Protein AF-A0AAE6W1U2-F1 (afdb_monomer)

Nearest PDB structures (foldseek):
  8pvs-assembly2_B  TM=9.966E-01  e=0.000E+00  Akkermansia muciniphila
  7jw4-assembly2_B  TM=9.375E-01  e=2.375E-42  Pseudoalteromonas distincta
  7jwf-assembly1_A  TM=9.179E-01  e=1.183E-42  Pseudoalteromonas distincta
  7jwf-assembly2_C-2  TM=9.302E-01  e=1.841E-41  Pseudoalteromonas distincta
  7jw4-assembly1_A-2  TM=9.257E-01  e=1.045E-41  Pseudoalteromonas distincta

InterPro domains:
  IPR008979 Galactose-binding-like domain superfamily [SSF49785] (343-472)
  IPR011050 Pectin lyase fold/virulence factor [SSF51126] (486-1042)
  IPR012334 Pectin lyase fold [G3DSA:2.160.20.10] (479-816)
  IPR012334 Pectin lyase fold [G3DSA:2.160.20.10] (866-1064)
  IPR013222 Glycosyl hydrolase family 98, putative carbohydrate-binding module [PF08305] (345-472)
  IPR013222 Glycosyl hydrolase family 98, putative carbohydrate-binding module [SM00776] (333-477)
  IPR038637 NPCBM domain superfamily [G3DSA:2.60.120.1060] (340-475)
  IPR056441 GLAA-B, beta-barrel domain II [PF23764] (806-873)
  IPR057275 GLAA-B, beta-barrel domain I [PF23763] (607-698)

Organism: NCBI:txid2927224

Mean predicted aligned error: 17.03 Å

Foldseek 3Di:
DDDDDDDDDDDDDDDDDDDDDDDDDDDDDDDDDDDDDDDDDDDDDDDDDDDDDDDDDDDDDDDDDDDDDDDDDDDDDDDDDDDDDDDDDDDDDDDDDDDDDDDDDDDDDDDDDDDDDDDDDDDDDDDDDDDDDDDDDDDDDDDDDDDDWDKDKDWDDDDDPDDDDAFIKIKIWTFDDDDDPDDDDDDPVVVCVVVVVVVVVVVVVCDDPHDDQDDWDWDWDDDPDGTTITMIMGTHHDDDDDDDDDDDDDDDDDDDDDDDDDDDDDDDDDDDDDDDDDDDDDDDDDDDDDDDDDDDDDDDDDDDDDDDDDDDDDDDDDDDDPDPPPVPPPPFQKDFQPADLVQQLQKDADDWGKDWQAARVRHFAAALRDTARTWIKGFPQMKTKGFADDDDPWHQFKKKWWKAQGLPFDDWFKWKKFKDLLLDTQDIQPIHIGNDGTGIDMGTAQQQLGGMMMIGTHGDDDRHSRIMIIHPIMTGIHDDRDDADADEQELVVLPFDAPDQDASQNSLSVSLSVQSSRQEYEYEYPAHEHEHEQVSFDWDAGAFFPAAHDRTARERAGLERHEHYEYHNVQHEYEYFDRHADAENYLYENYEYANYEYDYQAFQWWKWFWAFADQFKTKTFGPCVNWPWDQDPQFIWTDGDVDTDGFFWKWKADAPVLATQFAPQIGTDDWGWDDPPDRMIMTRDRCVVVVDGGGIMITTHDLHGHYERYEYYSYEQYEYHQYAQFETRAENYEYEPYEHYEYYEHFFDHDPPPPDSATYSEERYEAELYAEAYYHYAYEAGRYAYEPYAHFYFKWFFAFDPDQFKTKTWDPDNRRWSRPQDDAQFKKWKAAAQFRDIHDIFGFNDWGDGDRTIIMTGTPDTDDPVDGGRIIMGTPRRFYAYHAEQYEFASYPDEHYEYAACHHEEAYQYEDENHQFAPYEYEAHCPPNSGHHQHEAYAAENYEYYAYNSYDDPQRQANHGYYYPNNPLVPDPAASYEHHAHEQYEYEYEAGAHYEHERYEQAEREHYEYEYDPPDDHPPAQNAEYALYAQYEAYNYHYPVDDADDLVSYHYHNYDSVRHHYYD

Sequence (1064 aa):
MGEPVQVGKHHGDVHGIPSIIHQQGLSLLFNKPAAELGPVMVESAPVGLPGGAFFQIHGFVLGLGRQVHQGTDGTLDARQGQRSGQQGARDFPFSRFQHPHEVHCPEFSVVMVPAVPVRGRAVPRSWQLQPVREDVLPSASRRHTPLRSISREEVLKCRTAGDVPCRYVTVAVSGSAPLTPRAPLPSPRELYKRVMPEFARWISRAGAGSVSPSRTMAVRLPLGNHSAWTLSVSSVAPPRPQAQSVSSMPGRRRKAGRMERVSPNLRRKAISLFSPWAAFAGIGIFLIEENRGKGIIKDMFNRMFSWSFVAAACVAGSFPALSRGQEGAAQSGSAAVKVPAASLLMARQEVGETRLDRSFKNGELSIGGKKYAAGIGTHATSMIPLPVPEGSGSRVWKLEGACGIDDGTDGDGSVEFRVMSGSEVLWSSGVMKRGMPAKKFSVPVAENGIRHLYLMADRVENNSYDHADWVDLVWKTGGEPQGMKGAVVNAAKFGMVPGVRKDQGPALRSAISALRKQGGGVLNIPRGVYHFYPEGALNMSFNISNHDQPLVHPVCVTLTDLRNVRVEGNGSLFLFHGKVVPLLVMDSENVSINRLSVDYERSYCTEARVLNADDRSTEVEIDKKAYPYEIRNNRFVFLGEGWEEGMGSCMAFEKGTGHIIANTSDMGWNGRVEPLGGNRLRLDWNLKQKGIKPGDTLVLRNYNRPHPGCVVYRARKTVLNDVALHQSTGMALLVQRSEDFHMKGGGVMVRKGTGRVHTAGADATHFSNTRGEIVVEKALFEGMMDDAINVHSTCLGVTEVVDGHTLKCKYMHRQAVGFEVFLPGEKIRFINGPTLEPGSTATVKTAVKKSSTELVITLEEPLPPSVKAGDAVENADFYPSVVFRNNIVRNNRARGSLFTTPEKVLVEGNLFDHSSGAAILLAGDAQGWYESGACHEVVIRRNTFINNLTSRYQFTNAIISIYPEVKQLNKQKDYYHRNVLIENNVFKTFDVPLLFAISTDNLKFVNNKIIYNNDFRGWGQKPFQFRRCANILIKNNKVQPPRTWSIEDCKLENTPADQVRIEN

Secondary structure (DSSP, 8-state):
-----------------------------------------------------------------------------------------------------------------------------------------------------EEEEEEE----SSS--PPEEEEEEEE-----S--PPPPHHHHHHHHHHHHHHHHHHH-TT---TT-EEEEEEE-STT-EEEEEEEEEPPPPPPPP--------------------------------------------------------------------------PPP--S--TT-S---EEE----HHHHHS-EESSS--EESS-TTSS-EEETTEEESSEEEEESSEEEEEEPPP-SS--EEEEEEEEEE-TTSSS--EEEEEEE-SSSEEEEEEEEETTPPPEEEEEE-GGGT-SEEEEEEEESS--TT-EEEEEEEEEEE-S-------EEEEGGGGT--TT-SSB-HHHHHHHHHHHHHTTSEEEEPPSSEEEE-STTSEEE----TTS---S-EEEEEEEES-EEEEEEEEEEEEEE-SS-EEEEEES-EEEEEEEEEEEESS-SSEEEEEEEE-SS-EEEE--TTTS-EEEETTEEEEEETTEEEE--EEEEE-TTT-PBPTT---EE----EEE-STTEEEES---GGGT--TT-EEEEE----SB-SEEEES-EEEEEEEEEE--BBS-SEEEES-EEEEEEEEEE---TTS-----BSS-SEEEES-EEEEEEES-EEES-SS-S-EEEEEPEEEEEE-SSSEEEEE--STTS-SS-S--TTPEEEEE-TTT--EEEEEEEEEEEE-SSSEEEEEESSPPPTT--TT-EEEETT--EEEEEES-EEES-SS-SEEE--SS-EEEES-EEES-SS-SEEE---SSSS-EE-----EEEES-EEES---S--TT-SSSEEE----TTGGG-SS-SEEEEEEES-EEEESS--SEEEEEEEEEEEES-EEEE--SS------SEEEEEE-SEEEES-EEES-----GGGEEEES--GGGEEEE-

Radius of gyration: 38.8 Å; Cα contacts (8 Å, |Δi|>4): 2430; chains: 1; bounding box: 120×123×124 Å

pLDDT: mean 74.94, std 30.12, range [19.8, 99.0]

Solvent-accessible surface area (backbone atoms only — not comparable to full-atom values): 61402 Å² total; per-residue (Å²): 138,79,85,82,89,86,89,85,82,84,89,81,89,80,89,80,90,89,83,92,82,92,89,88,80,90,83,90,90,85,89,84,87,87,86,84,92,81,83,90,84,85,90,78,86,90,86,82,86,83,85,88,88,82,87,84,91,87,84,92,87,94,88,86,83,91,81,92,84,90,87,83,91,86,84,87,85,90,83,90,87,84,90,87,80,92,82,87,89,82,90,87,83,94,83,79,86,90,77,83,94,82,89,85,86,86,87,89,86,89,88,86,86,86,88,90,86,92,88,89,90,90,87,85,92,89,90,89,88,86,90,86,83,89,89,88,86,90,88,89,85,86,88,86,86,78,93,77,83,55,77,52,76,51,79,53,85,84,84,76,88,71,102,66,94,79,65,43,40,40,42,36,45,40,58,85,78,83,94,74,96,80,83,78,80,76,51,72,72,51,50,48,67,67,46,50,66,56,52,52,54,48,54,69,72,56,48,101,82,67,82,64,74,83,59,68,48,79,46,78,49,82,62,67,99,86,43,74,38,48,34,41,39,37,50,43,81,83,83,83,81,87,86,87,78,88,87,83,89,88,85,85,90,83,89,88,83,91,88,92,86,89,86,83,91,90,89,85,90,87,91,89,82,90,85,89,87,82,88,89,87,89,87,90,89,87,87,86,88,84,91,86,85,92,82,88,79,89,81,89,80,89,83,83,89,82,85,85,88,88,83,89,90,88,89,87,84,79,85,80,75,88,71,96,75,69,99,78,63,95,83,65,52,65,44,74,62,81,78,55,71,61,28,53,42,59,31,32,54,69,57,70,43,64,31,74,53,16,21,50,87,69,43,73,30,32,28,40,87,46,75,48,87,48,37,40,7,26,30,29,44,28,24,34,54,44,73,54,78,83,63,98,85,48,40,51,38,28,45,35,30,28,33,35,25,28,58,89,39,90,53,86,12,43,34,32,41,35,38,24,50,60,49,48,79,75,46,69,71,52,83,36,40,54,68,43,68,54,48,72,50,79,44,81,26,47,83,44,47,56,49,42,38,33,47,30,34,34,54,69,82,71,64,66,42,25,29,33,34,39,27,70,46,28,38,29,38,49,65,81,87,80,84,66,66,62,50,79,46,52,28,54,82,45,68,43,59,63,72,45,96,51,70,34,26,59,24,47,30,56,40,51,48,55,31,24,44,25,63,12,29,35,41,39,38,74,67,36,41,38,27,32,38,60,91,56,25,46,79,43,40,68,60,51,70,79,22,46,76,60,75,61,44,32,32,38,40,49,52,25,42,39,40,53,32,35,38,38,26,62,67,14,38,41,35,38,40,50,88,44,27,50,37,36,35,27,63,20,37,42,39,34,40,33,28,33,34,40,35,44,76,59,59,90,54,39,68,29,38,31,64,42,53,42,94,58,33,27,33,31,37,38,58,54,84,72,41,35,64,49,75,57,95,41,32,61,36,38,51,54,63,95,48,74,47,59,64,42,30,33,43,50,29,38,61,93,75,54,35,55,48,59,64,49,45,83,40,76,51,88,60,46,47,44,83,68,58,90,56,31,33,39,32,62,36,51,44,35,89,56,73,51,52,65,54,20,37,36,41,37,26,59,82,69,22,69,29,34,36,24,41,36,35,52,24,34,44,38,35,37,35,37,33,31,37,25,33,27,42,10,28,22,31,41,36,31,58,26,34,31,41,38,39,37,32,38,31,27,32,61,59,87,90,66,84,64,64,62,18,17,54,18,26,34,28,37,35,39,30,24,22,58,46,37,38,42,31,50,24,38,31,32,23,17,52,24,24,48,33,38,39,28,22,59,35,27,38,26,69,36,71,77,56,68,36,30,34,32,33,27,45,79,28,88,29,58,30,50,51,66,75,70,51,63,77,39,36,36,26,38,29,41,34,54,44,57,48,75,55,66,71,46,40,25,61,40,65,46,56,61,40,63,43,34,33,42,38,32,38,73,52,72,60,64,94,86,71,47,58,60,21,28,38,34,43,67,76,28,49,32,27,37,40,44,32,48,28,40,35,24,27,18,33,38,38,31,30,38,47,13,25,52,35,51,37,38,41,34,47,26,39,36,39,35,12,28,11,10,39,33,36,35,42,30,33,65,82,69,75,18,40,24,31,51,33,47,34,36,40,41,30,53,26,38,40,32,45,43,43,44,24,71,55,89,75,37,71,10,35,35,14,33,49,47,67,49,74,37,64,93,72,43,87,76,57,59,30,32,43,36,39,41,33,51,26,38,39,38,29,37,52,52,23,52,38,27,39,37,30,32,29,46,36,34,46,28,51,26,36,39,36,60,54,76,89,50,88,56,69,86,54,55,43,33,34,36,34,41,40,36,59,29,37,41,32,55,48,48,43,36,73,84,63,85,78,56,77,83,40,42,45,68,39,86,29,64,69,87,35,57,46,75,45,106

Structure (mmCIF, N/CA/C/O backbone):
data_AF-A0AAE6W1U2-F1
#
_entry.id   AF-A0AAE6W1U2-F1
#
loop_
_atom_site.group_PDB
_atom_site.id
_atom_site.type_symbol
_atom_site.label_atom_id
_atom_site.label_alt_id
_atom_site.label_comp_id
_atom_site.label_asym_id
_atom_site.label_entity_id
_atom_site.label_seq_id
_atom_site.pdbx_PDB_ins_code
_atom_site.Cartn_x
_atom_site.Cartn_y
_atom_site.Cartn_z
_atom_site.occupancy
_atom_site.B_iso_or_equiv
_atom_site.auth_seq_id
_atom_site.auth_comp_id
_atom_site.auth_asym_id
_atom_site.auth_atom_id
_atom_site.pdbx_PDB_model_num
ATOM 1 N N . MET A 1 1 ? -33.643 23.459 -45.177 1.00 31.02 1 MET A N 1
ATOM 2 C CA . MET A 1 1 ? -34.694 24.494 -45.261 1.00 31.02 1 MET A CA 1
ATOM 3 C C . MET A 1 1 ? -35.927 23.931 -44.565 1.00 31.02 1 MET A C 1
ATOM 5 O O . MET A 1 1 ? -36.284 22.810 -44.893 1.00 31.02 1 MET A O 1
ATOM 9 N N . GLY A 1 2 ? -36.515 24.594 -43.571 1.00 33.09 2 GLY A N 1
ATOM 10 C CA . GLY A 1 2 ? -36.098 25.875 -42.992 1.00 33.09 2 GLY A CA 1
ATOM 11 C C . GLY A 1 2 ? -36.668 26.133 -41.592 1.00 33.09 2 GLY A C 1
ATOM 12 O O . GLY A 1 2 ? -37.591 25.460 -41.147 1.00 33.09 2 GLY A O 1
ATOM 13 N N . GLU A 1 3 ? -36.067 27.120 -40.936 1.00 31.84 3 GLU A N 1
ATOM 14 C CA . GLU A 1 3 ? -36.641 27.952 -39.866 1.00 31.84 3 GLU A CA 1
ATOM 15 C C . GLU A 1 3 ? -37.819 28.820 -40.412 1.00 31.84 3 GLU A C 1
ATOM 17 O O . GLU A 1 3 ? -38.000 28.800 -41.636 1.00 31.84 3 GLU A O 1
ATOM 22 N N . PRO A 1 4 ? -38.609 29.588 -39.606 1.00 44.06 4 PRO A N 1
ATOM 23 C CA . PRO A 1 4 ? -38.243 30.156 -38.294 1.00 44.06 4 PRO A CA 1
ATOM 24 C C . PRO A 1 4 ? -39.293 30.211 -37.151 1.00 44.06 4 PRO A C 1
ATOM 26 O O . PRO A 1 4 ? -40.493 30.361 -37.344 1.00 44.06 4 PRO A O 1
ATOM 29 N N . VAL A 1 5 ? -38.752 30.186 -35.926 1.00 30.86 5 VAL A N 1
ATOM 30 C CA . VAL A 1 5 ? -38.933 31.157 -34.818 1.00 30.86 5 VAL A CA 1
ATOM 31 C C . VAL A 1 5 ? -40.220 32.010 -34.756 1.00 30.86 5 VAL A C 1
ATOM 33 O O . VAL A 1 5 ? -40.387 32.928 -35.554 1.00 30.86 5 VAL A O 1
ATOM 36 N N . GLN A 1 6 ? -40.959 31.911 -33.636 1.00 26.05 6 GLN A N 1
ATOM 37 C CA . GLN A 1 6 ? -41.213 33.083 -32.770 1.00 26.05 6 GLN A CA 1
ATOM 38 C C . GLN A 1 6 ? -41.562 32.720 -31.312 1.00 26.05 6 GLN A C 1
ATOM 40 O O . GLN A 1 6 ? -41.931 31.589 -31.009 1.00 26.05 6 GLN A O 1
ATOM 45 N N . VAL A 1 7 ? -41.382 33.685 -30.400 1.00 33.75 7 VAL A N 1
ATOM 46 C CA . VAL A 1 7 ? -41.505 33.527 -28.937 1.00 33.75 7 VAL A CA 1
ATOM 47 C C . VAL A 1 7 ? -42.746 34.264 -28.420 1.00 33.75 7 VAL A C 1
ATOM 49 O O . VAL A 1 7 ? -42.896 35.458 -28.670 1.00 33.75 7 VAL A O 1
ATOM 52 N N . GLY A 1 8 ? -43.595 33.571 -27.653 1.00 25.98 8 GLY A N 1
ATOM 53 C CA . GLY A 1 8 ? -44.742 34.133 -26.921 1.00 25.98 8 GLY A CA 1
ATOM 54 C C . GLY A 1 8 ? -44.514 34.150 -25.402 1.00 25.98 8 GLY A C 1
ATOM 55 O O . GLY A 1 8 ? -43.708 33.376 -24.888 1.00 25.98 8 GLY A O 1
ATOM 56 N N . LYS A 1 9 ? -45.197 35.044 -24.674 1.00 27.38 9 LYS A N 1
ATOM 57 C CA . LYS A 1 9 ? -44.938 35.348 -23.251 1.00 27.38 9 LYS A CA 1
ATOM 58 C C . LYS A 1 9 ? -46.096 34.981 -22.304 1.00 27.38 9 LYS A C 1
ATOM 60 O O . LYS A 1 9 ? -47.223 35.368 -22.568 1.00 27.38 9 LYS A O 1
ATOM 65 N N . HIS A 1 10 ? -45.713 34.444 -21.139 1.00 26.59 10 HIS A N 1
ATOM 66 C CA . HIS A 1 10 ? -46.281 34.653 -19.787 1.00 26.59 10 HIS A CA 1
ATOM 67 C C . HIS A 1 10 ? -47.717 34.221 -19.388 1.00 26.59 10 HIS A C 1
ATOM 69 O O . HIS A 1 10 ? -48.700 34.587 -20.013 1.00 26.59 10 HIS A O 1
ATOM 75 N N . HIS A 1 11 ? -47.756 33.648 -18.170 1.00 26.09 11 HIS A N 1
ATOM 76 C CA . HIS A 1 11 ? -48.814 33.640 -17.134 1.00 26.09 11 HIS A CA 1
ATOM 77 C C . HIS A 1 11 ? -50.166 32.935 -17.369 1.00 26.09 11 HIS A C 1
ATOM 79 O O . HIS A 1 11 ? -50.824 33.112 -18.386 1.00 26.09 11 HIS A O 1
ATOM 85 N N . GLY A 1 12 ? -50.620 32.223 -16.323 1.00 25.98 12 GLY A N 1
ATOM 86 C CA . GLY A 1 12 ? -51.988 31.709 -16.187 1.00 25.98 12 GLY A CA 1
ATOM 87 C C . GLY A 1 12 ? -52.104 30.439 -15.334 1.00 25.98 12 GLY A C 1
ATOM 88 O O . GLY A 1 12 ? -52.258 29.357 -15.889 1.00 25.98 12 GLY A O 1
ATOM 89 N N . ASP A 1 13 ? -52.061 30.556 -14.002 1.00 28.30 13 ASP A N 1
ATOM 90 C CA . ASP A 1 13 ? -52.598 29.514 -13.107 1.00 28.30 13 ASP A CA 1
ATOM 91 C C . ASP A 1 13 ? -54.138 29.533 -13.126 1.00 28.30 13 ASP A C 1
ATOM 93 O O . ASP A 1 13 ? -54.711 30.614 -13.257 1.00 28.30 13 ASP A O 1
ATOM 97 N N . VAL A 1 14 ? -54.792 28.374 -12.924 1.00 27.36 14 VAL A N 1
ATOM 98 C CA . VAL A 1 14 ? -55.992 28.178 -12.063 1.00 27.36 14 VAL A CA 1
ATOM 99 C C . VAL A 1 14 ? -56.512 26.720 -12.117 1.00 27.36 14 VAL A C 1
ATOM 101 O O . VAL A 1 14 ? -56.513 26.071 -13.157 1.00 27.36 14 VAL A O 1
ATOM 104 N N . HIS A 1 15 ? -56.955 26.234 -10.949 1.00 25.95 15 HIS A N 1
ATOM 105 C CA . HIS A 1 15 ? -57.722 25.010 -10.614 1.00 25.95 15 HIS A CA 1
ATOM 106 C C . HIS A 1 15 ? -58.681 24.447 -11.705 1.00 25.95 15 HIS A C 1
ATOM 108 O O . HIS A 1 15 ? -59.282 25.214 -12.441 1.00 25.95 15 HIS A O 1
ATOM 114 N N . GLY A 1 16 ? -59.023 23.153 -11.806 1.00 23.20 16 GLY A N 1
ATOM 115 C CA . GLY A 1 16 ? -58.869 22.001 -10.907 1.00 23.20 16 GLY A CA 1
ATOM 116 C C . GLY A 1 16 ? -60.111 21.064 -10.914 1.00 23.20 16 GLY A C 1
ATOM 117 O O . GLY A 1 16 ? -61.224 21.512 -11.166 1.00 23.20 16 GLY A O 1
ATOM 118 N N . ILE A 1 17 ? -59.907 19.797 -10.507 1.00 25.17 17 ILE A N 1
ATOM 119 C CA . ILE A 1 17 ? -60.900 18.809 -9.981 1.00 25.17 17 ILE A CA 1
ATOM 120 C C . ILE A 1 17 ? -61.985 18.216 -10.964 1.00 25.17 17 ILE A C 1
ATOM 122 O O . ILE A 1 17 ? -62.006 18.627 -12.121 1.00 25.17 17 ILE A O 1
ATOM 126 N N . PRO A 1 18 ? -62.719 17.097 -10.653 1.00 45.72 18 PRO A N 1
ATOM 127 C CA . PRO A 1 18 ? -62.600 15.889 -11.505 1.00 45.72 18 PRO A CA 1
ATOM 128 C C . PRO A 1 18 ? -63.895 15.057 -11.780 1.00 45.72 18 PRO A C 1
ATOM 130 O O . PRO A 1 18 ? -64.990 15.367 -11.325 1.00 45.72 18 PRO A O 1
ATOM 133 N N . SER A 1 19 ? -63.734 13.894 -12.427 1.00 23.53 19 SER A N 1
ATOM 134 C CA . SER A 1 19 ? -64.560 12.666 -12.283 1.00 23.53 19 SER A CA 1
ATOM 135 C C . SER A 1 19 ? -63.661 11.463 -12.652 1.00 23.53 19 SER A C 1
ATOM 137 O O . SER A 1 19 ? -62.925 11.556 -13.626 1.00 23.53 19 SER A O 1
ATOM 139 N N . ILE A 1 20 ? -63.445 10.384 -11.882 1.00 26.41 20 ILE A N 1
ATOM 140 C CA . ILE A 1 20 ? -64.241 9.530 -10.965 1.00 26.41 20 ILE A CA 1
ATOM 141 C C . ILE A 1 20 ? -65.190 8.556 -11.693 1.00 26.41 20 ILE A C 1
ATOM 143 O O . ILE A 1 20 ? -66.233 8.987 -12.166 1.00 26.41 20 ILE A O 1
ATOM 147 N N . ILE A 1 21 ? -64.829 7.255 -11.709 1.00 26.34 21 ILE A N 1
ATOM 148 C CA . ILE A 1 21 ? -65.626 6.027 -11.395 1.00 26.34 21 ILE A CA 1
ATOM 149 C C . ILE A 1 21 ? -64.846 4.784 -11.932 1.00 26.34 21 ILE A C 1
ATOM 151 O O . ILE A 1 21 ? -64.465 4.785 -13.094 1.00 26.34 21 ILE A O 1
ATOM 155 N N . HIS A 1 22 ? -64.333 3.831 -11.120 1.00 27.17 22 HIS A N 1
ATOM 156 C CA . HIS A 1 22 ? -64.987 2.722 -10.359 1.00 27.17 22 HIS A CA 1
ATOM 157 C C . HIS A 1 22 ? -65.409 1.519 -11.249 1.00 27.17 22 HIS A C 1
ATOM 159 O O . HIS A 1 22 ? -65.790 1.752 -12.385 1.00 27.17 22 HIS A O 1
ATOM 165 N N . GLN A 1 23 ? -65.408 0.222 -10.871 1.00 28.38 23 GLN A N 1
ATOM 166 C CA . GLN A 1 23 ? -64.964 -0.633 -9.723 1.00 28.38 23 GLN A CA 1
ATOM 167 C C . GLN A 1 23 ? -64.471 -1.997 -10.318 1.00 28.38 23 GLN A C 1
ATOM 169 O O . GLN A 1 23 ? -64.636 -2.182 -11.518 1.00 28.38 23 GLN A O 1
ATOM 174 N N . GLN A 1 24 ? -63.909 -3.035 -9.664 1.00 28.70 24 GLN A N 1
ATOM 175 C CA . GLN A 1 24 ? -63.421 -3.422 -8.308 1.00 28.70 24 GLN A CA 1
ATOM 176 C C . GLN A 1 24 ? -62.331 -4.530 -8.529 1.00 28.70 24 GLN A C 1
ATOM 178 O O . GLN A 1 24 ? -62.030 -4.822 -9.682 1.00 28.70 24 GLN A O 1
ATOM 183 N N . GLY A 1 25 ? -61.689 -5.234 -7.580 1.00 25.56 25 GLY A N 1
ATOM 184 C CA . GLY A 1 25 ? -61.606 -5.251 -6.104 1.00 25.56 25 GLY A CA 1
ATOM 185 C C . GLY A 1 25 ? -60.315 -6.024 -5.697 1.00 25.56 25 GLY A C 1
ATOM 186 O O . GLY A 1 25 ? -59.788 -6.773 -6.513 1.00 25.56 25 GLY A O 1
ATOM 187 N N . LEU A 1 26 ? -59.607 -5.718 -4.596 1.00 25.25 26 LEU A N 1
ATOM 188 C CA . LEU A 1 26 ? -59.896 -6.041 -3.176 1.00 25.25 26 LEU A CA 1
ATOM 189 C C . LEU A 1 26 ? -59.761 -7.553 -2.869 1.00 25.25 26 LEU A C 1
ATOM 191 O O . LEU A 1 26 ? -60.324 -8.360 -3.594 1.00 25.25 26 LEU A O 1
ATOM 195 N N . SER A 1 27 ? -59.041 -8.023 -1.836 1.00 24.50 27 SER A N 1
ATOM 196 C CA . SER A 1 27 ? -58.554 -7.434 -0.557 1.00 24.50 27 SER A CA 1
ATOM 197 C C . SER A 1 27 ? -57.016 -7.573 -0.356 1.00 24.50 27 SER A C 1
ATOM 199 O O . SER A 1 27 ? -56.431 -8.483 -0.930 1.00 24.50 27 SER A O 1
ATOM 201 N N . LEU A 1 28 ? -56.242 -6.715 0.345 1.00 26.09 28 LEU A N 1
ATOM 202 C CA . LEU A 1 28 ? -56.359 -6.029 1.666 1.00 26.09 28 LEU A CA 1
ATOM 203 C C . LEU A 1 28 ? -56.170 -6.966 2.889 1.00 26.09 28 LEU A C 1
ATOM 205 O O . LEU A 1 28 ? -56.623 -8.101 2.817 1.00 26.09 28 LEU A O 1
ATOM 209 N N . LEU A 1 29 ? -55.522 -6.620 4.025 1.00 26.08 29 LEU A N 1
ATOM 210 C CA . LEU A 1 29 ? -55.058 -5.365 4.695 1.00 26.08 29 LEU A CA 1
ATOM 211 C C . LEU A 1 29 ? -53.690 -5.604 5.427 1.00 26.08 29 LEU A C 1
ATOM 213 O O . LEU A 1 29 ? -53.376 -6.761 5.674 1.00 26.08 29 LEU A O 1
ATOM 217 N N . PHE A 1 30 ? -52.887 -4.645 5.943 1.00 26.16 30 PHE A N 1
ATOM 218 C CA . PHE A 1 30 ? -52.551 -3.231 5.623 1.00 26.16 30 PHE A CA 1
ATOM 219 C C . PHE A 1 30 ? -51.324 -2.763 6.476 1.00 26.16 30 PHE A C 1
ATOM 221 O O . PHE A 1 30 ? -50.929 -3.460 7.406 1.00 26.16 30 PHE A O 1
ATOM 228 N N . ASN A 1 31 ? -50.853 -1.524 6.232 1.00 23.42 31 ASN A N 1
ATOM 229 C CA . ASN A 1 31 ? -49.955 -0.645 7.029 1.00 23.42 31 ASN A CA 1
ATOM 230 C C . ASN A 1 31 ? -48.426 -0.808 6.861 1.00 23.42 31 ASN A C 1
ATOM 232 O O . ASN A 1 31 ? -47.927 -1.923 6.915 1.00 23.42 31 ASN A O 1
ATOM 236 N N . LYS A 1 32 ? -47.601 0.260 6.807 1.00 26.88 32 LYS A N 1
ATOM 237 C CA . LYS A 1 32 ? -47.717 1.707 6.424 1.00 26.88 32 LYS A CA 1
ATOM 238 C C . LYS A 1 32 ? -46.348 2.380 6.737 1.00 26.88 32 LYS A C 1
ATOM 240 O O . LYS A 1 32 ? -45.694 1.901 7.660 1.00 26.88 32 LYS A O 1
ATOM 245 N N . PRO A 1 33 ? -46.005 3.570 6.198 1.00 33.47 33 PRO A N 1
ATOM 246 C CA . PRO A 1 33 ? -46.162 4.106 4.841 1.00 33.47 33 PRO A CA 1
ATOM 247 C C . PRO A 1 33 ? -44.781 4.303 4.148 1.00 33.47 33 PRO A C 1
ATOM 249 O O . PRO A 1 33 ? -43.743 4.010 4.734 1.00 33.47 33 PRO A O 1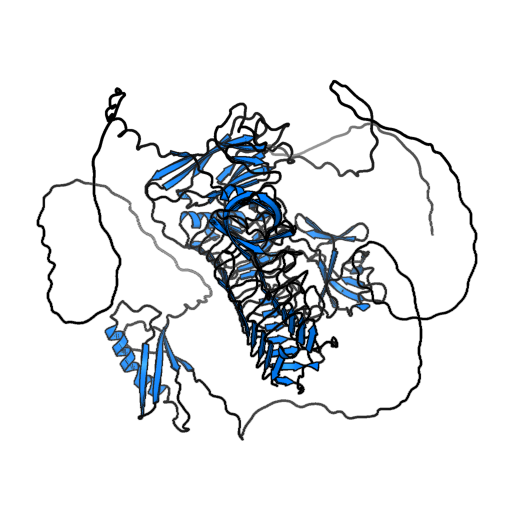
ATOM 252 N N . ALA A 1 34 ? -44.762 4.832 2.920 1.00 26.59 34 ALA A N 1
ATOM 253 C CA . ALA A 1 34 ? -43.542 5.251 2.212 1.00 26.59 34 ALA A CA 1
ATOM 254 C C . ALA A 1 34 ? -43.409 6.789 2.158 1.00 26.59 34 ALA A C 1
ATOM 256 O O . ALA A 1 34 ? -44.362 7.500 2.479 1.00 26.59 34 ALA A O 1
ATOM 257 N N . ALA A 1 35 ? -42.250 7.282 1.710 1.00 26.47 35 ALA A N 1
ATOM 258 C CA . ALA A 1 35 ? -42.040 8.668 1.284 1.00 26.47 35 ALA A CA 1
ATOM 259 C C . ALA A 1 35 ? -41.623 8.676 -0.200 1.00 26.47 35 ALA A C 1
ATOM 261 O O . ALA A 1 35 ? -40.862 7.804 -0.620 1.00 26.47 35 ALA A O 1
ATOM 262 N N . GLU A 1 36 ? -42.134 9.627 -0.984 1.00 27.83 36 GLU A N 1
ATOM 263 C CA . GLU A 1 36 ? -41.883 9.732 -2.430 1.00 27.83 36 GLU A CA 1
ATOM 264 C C . GLU A 1 36 ? -40.900 10.862 -2.788 1.00 27.83 36 GLU A C 1
ATOM 266 O O . GLU A 1 36 ? -40.438 11.618 -1.933 1.00 27.83 36 GLU A O 1
ATOM 271 N N . LEU A 1 37 ? -40.534 10.927 -4.070 1.00 27.73 37 LEU A N 1
ATOM 272 C CA . LEU A 1 37 ? -39.485 11.790 -4.618 1.00 27.73 37 LEU A CA 1
ATOM 273 C C . LEU A 1 37 ? -39.904 13.270 -4.713 1.00 27.73 37 LEU A C 1
ATOM 275 O O . LEU A 1 37 ? -41.026 13.588 -5.100 1.00 27.73 37 LEU A O 1
ATOM 279 N N . GLY A 1 38 ? -38.946 14.169 -4.461 1.00 22.75 38 GLY A N 1
ATOM 280 C CA . GLY A 1 38 ? -39.020 15.615 -4.715 1.00 22.75 38 GLY A CA 1
ATOM 281 C C . GLY A 1 38 ? -37.771 16.106 -5.474 1.00 22.75 38 GLY A C 1
ATOM 282 O O . GLY A 1 38 ? -36.753 15.411 -5.453 1.00 22.75 38 GLY A O 1
ATOM 283 N N . PRO A 1 39 ? -37.834 17.235 -6.208 1.00 29.62 39 PRO A N 1
ATOM 284 C CA . PRO A 1 39 ? -36.966 17.453 -7.370 1.00 29.62 39 PRO A CA 1
ATOM 285 C C . PRO A 1 39 ? -35.635 18.178 -7.109 1.00 29.62 39 PRO A C 1
ATOM 287 O O . PRO A 1 39 ? -35.444 18.883 -6.121 1.00 29.62 39 PRO A O 1
ATOM 290 N N . VAL A 1 40 ? -34.737 18.044 -8.090 1.00 26.81 40 VAL A N 1
ATOM 291 C CA . VAL A 1 40 ? -33.481 18.800 -8.230 1.00 26.81 40 VAL A CA 1
ATOM 292 C C . VAL A 1 40 ? -33.765 20.276 -8.532 1.00 26.81 40 VAL A C 1
ATOM 294 O O . VAL A 1 40 ? -34.613 20.579 -9.369 1.00 26.81 40 VAL A O 1
ATOM 297 N N . MET A 1 41 ? -32.993 21.183 -7.926 1.00 23.59 41 MET A N 1
ATOM 298 C CA . MET A 1 41 ? -32.949 22.612 -8.265 1.00 23.59 41 MET A CA 1
ATOM 299 C C . MET A 1 41 ? -31.511 23.082 -8.516 1.00 23.59 41 MET A C 1
ATOM 301 O O . MET A 1 41 ? -30.552 22.456 -8.068 1.00 23.59 41 MET A O 1
ATOM 305 N N . VAL A 1 42 ? -31.378 24.173 -9.272 1.00 23.95 42 VAL A N 1
ATOM 306 C CA . VAL A 1 42 ? -30.102 24.750 -9.725 1.00 23.95 42 VAL A CA 1
ATOM 307 C C . VAL A 1 42 ? -29.756 25.979 -8.881 1.00 23.95 42 VAL A C 1
ATOM 309 O O . VAL A 1 42 ? -30.610 26.838 -8.678 1.00 23.95 42 VAL A O 1
ATOM 312 N N . GLU A 1 43 ? -28.509 26.088 -8.421 1.00 26.75 43 GLU A N 1
ATOM 313 C CA . GLU A 1 43 ? -28.019 27.270 -7.699 1.00 26.75 43 GLU A CA 1
ATOM 314 C C . GLU A 1 43 ? -27.540 28.376 -8.653 1.00 26.75 43 GLU A C 1
ATOM 316 O O . GLU A 1 43 ? -26.780 28.118 -9.590 1.00 26.75 43 GLU A O 1
ATOM 321 N N . SER A 1 44 ? -27.919 29.630 -8.380 1.00 24.45 44 SER A N 1
ATOM 322 C CA . SER A 1 44 ? -27.379 30.799 -9.085 1.00 24.45 44 SER A CA 1
ATOM 323 C C . SER A 1 44 ? -27.418 32.094 -8.253 1.00 24.45 44 SER A C 1
ATOM 325 O O . SER A 1 44 ? -28.452 32.751 -8.195 1.00 24.45 44 SER A O 1
ATOM 327 N N . ALA A 1 45 ? -26.246 32.485 -7.735 1.00 25.84 45 ALA A N 1
ATOM 328 C CA . ALA A 1 45 ? -25.846 33.828 -7.270 1.00 25.84 45 ALA A CA 1
ATOM 329 C C . ALA A 1 45 ? -26.603 34.499 -6.078 1.00 25.84 45 ALA A C 1
ATOM 331 O O . ALA A 1 45 ? -27.793 34.274 -5.878 1.00 25.84 45 ALA A O 1
ATOM 332 N N . PRO A 1 46 ? -25.923 35.351 -5.272 1.00 37.94 46 PRO A N 1
ATOM 333 C CA . PRO A 1 46 ? -26.496 35.957 -4.063 1.00 37.94 46 PRO A CA 1
ATOM 334 C C . PRO A 1 46 ? -26.968 37.419 -4.221 1.00 37.94 46 PRO A C 1
ATOM 336 O O . PRO A 1 46 ? -26.389 38.202 -4.972 1.00 37.94 46 PRO A O 1
ATOM 339 N N . VAL A 1 47 ? -27.943 37.809 -3.392 1.00 24.45 47 VAL A N 1
ATOM 340 C CA . VAL A 1 47 ? -28.326 39.195 -3.032 1.00 24.45 47 VAL A CA 1
ATOM 341 C C . VAL A 1 47 ? -28.662 39.197 -1.523 1.00 24.45 47 VAL A C 1
ATOM 343 O O . VAL A 1 47 ? -29.051 38.152 -1.005 1.00 24.45 47 VAL A O 1
ATOM 346 N N . GLY A 1 48 ? -28.486 40.305 -0.784 1.00 24.05 48 GLY A N 1
ATOM 347 C CA . GLY A 1 48 ? -28.632 40.315 0.689 1.00 24.05 48 GLY A CA 1
ATOM 348 C C . GLY A 1 48 ? -29.008 41.666 1.323 1.00 24.05 48 GLY A C 1
ATOM 349 O O . GLY A 1 48 ? -29.545 42.526 0.630 1.00 24.05 48 GLY A O 1
ATOM 350 N N . LEU A 1 49 ? -28.656 41.842 2.616 1.00 24.78 49 LEU A N 1
ATOM 351 C CA . LEU A 1 49 ? -29.050 42.928 3.558 1.00 24.78 49 LEU A CA 1
ATOM 352 C C . LEU A 1 49 ? -30.506 42.814 4.093 1.00 24.78 49 LEU A C 1
ATOM 354 O O . LEU A 1 49 ? -31.289 42.097 3.470 1.00 24.78 49 LEU A O 1
ATOM 358 N N . PRO A 1 50 ? -30.910 43.494 5.206 1.00 38.81 50 PRO A N 1
ATOM 359 C CA . PRO A 1 50 ? -30.172 44.454 6.063 1.00 38.81 50 PRO A CA 1
ATOM 360 C C . PRO A 1 50 ? -30.243 44.235 7.611 1.00 38.81 50 PRO A C 1
ATOM 362 O O . PRO A 1 50 ? -31.116 43.537 8.111 1.00 38.81 50 PRO A O 1
ATOM 365 N N . GLY A 1 51 ? -29.400 44.969 8.368 1.00 23.70 51 GLY A N 1
ATOM 366 C CA . GLY A 1 51 ? -29.547 45.273 9.820 1.00 23.70 51 GLY A CA 1
ATOM 367 C C . GLY A 1 51 ? -29.094 44.182 10.821 1.00 23.70 51 GLY A C 1
ATOM 368 O O . GLY A 1 51 ? -29.237 43.002 10.542 1.00 23.70 51 GLY A O 1
ATOM 369 N N . GLY A 1 52 ? -28.518 44.458 12.005 1.00 22.31 52 GLY A N 1
ATOM 370 C CA . GLY A 1 52 ? -28.129 45.720 12.673 1.00 22.31 52 GLY A CA 1
ATOM 371 C C . GLY A 1 52 ? -29.050 46.108 13.850 1.00 22.31 52 GLY A C 1
ATOM 372 O O . GLY A 1 52 ? -30.244 46.255 13.625 1.00 22.31 52 GLY A O 1
ATOM 373 N N . ALA A 1 53 ? -28.598 46.334 15.098 1.00 24.64 53 ALA A N 1
ATOM 374 C CA . ALA A 1 53 ? -27.272 46.140 15.733 1.00 24.64 53 ALA A CA 1
ATOM 375 C C . ALA A 1 53 ? -27.445 45.511 17.162 1.00 24.64 53 ALA A C 1
ATOM 377 O O . ALA A 1 53 ? -28.281 44.624 17.261 1.00 24.64 53 ALA A O 1
ATOM 378 N N . PHE A 1 54 ? -26.758 45.776 18.294 1.00 23.20 54 PHE A N 1
ATOM 379 C CA . PHE A 1 54 ? -25.946 46.891 18.836 1.00 23.20 54 PHE A CA 1
ATOM 380 C C . PHE A 1 54 ? -24.847 46.397 19.833 1.00 23.20 54 PHE A C 1
ATOM 382 O O . PHE A 1 54 ? -24.907 45.277 20.323 1.00 23.20 54 PHE A O 1
ATOM 389 N N . PHE A 1 55 ? -23.866 47.280 20.096 1.00 22.75 55 PHE A N 1
ATOM 390 C CA . PHE A 1 55 ? -23.080 47.625 21.318 1.00 22.75 55 PHE A CA 1
ATOM 391 C C . PHE A 1 55 ? -23.266 46.832 22.657 1.00 22.75 55 PHE A C 1
ATOM 393 O O . PHE A 1 55 ? -24.320 46.269 22.906 1.00 22.75 55 PHE A O 1
ATOM 400 N N . GLN A 1 56 ? -22.308 46.814 23.616 1.00 23.41 56 GLN A N 1
ATOM 401 C CA . GLN A 1 56 ? -21.592 47.996 24.156 1.00 23.41 56 GLN A CA 1
ATOM 402 C C . GLN A 1 56 ? -20.322 47.729 25.040 1.00 23.41 56 GLN A C 1
ATOM 404 O O . GLN A 1 56 ? -20.424 46.999 26.015 1.00 23.41 56 GLN A O 1
ATOM 409 N N . ILE A 1 57 ? -19.212 48.473 24.783 1.00 24.16 57 ILE A N 1
ATOM 410 C CA . ILE A 1 57 ? -18.104 48.916 25.712 1.00 24.16 57 ILE A CA 1
ATOM 411 C C . ILE A 1 57 ? -17.138 47.836 26.297 1.00 24.16 57 ILE A C 1
ATOM 413 O O . ILE A 1 57 ? -17.584 46.763 26.668 1.00 24.16 57 ILE A O 1
ATOM 417 N N . HIS A 1 58 ? -15.796 47.999 26.427 1.00 24.98 58 HIS A N 1
ATOM 418 C CA . HIS A 1 58 ? -14.790 49.104 26.287 1.00 24.98 58 HIS A CA 1
ATOM 419 C C . HIS A 1 58 ? -13.415 48.528 25.778 1.00 24.98 58 HIS A C 1
ATOM 421 O O . HIS A 1 58 ? -13.369 47.339 25.489 1.00 24.98 58 HIS A O 1
ATOM 427 N N . GLY A 1 59 ? -12.248 49.203 25.652 1.00 23.84 59 GLY A N 1
ATOM 428 C CA . GLY A 1 59 ? -11.838 50.626 25.745 1.00 23.84 59 GLY A CA 1
ATOM 429 C C . GLY A 1 59 ? -10.368 50.865 26.212 1.00 23.84 59 GLY A C 1
ATOM 430 O O . GLY A 1 59 ? -9.980 50.303 27.226 1.00 23.84 59 GLY A O 1
ATOM 431 N N . PHE A 1 60 ? -9.623 51.773 25.538 1.00 25.27 60 PHE A N 1
ATOM 432 C CA . PHE A 1 60 ? -8.304 52.392 25.901 1.00 25.27 60 PHE A CA 1
ATOM 433 C C . PHE A 1 60 ? -7.035 51.488 25.982 1.00 25.27 60 PHE A C 1
ATOM 435 O O . PHE A 1 60 ? -7.149 50.308 26.274 1.00 25.27 60 PHE A O 1
ATOM 442 N N . VAL A 1 61 ? -5.778 51.914 25.704 1.00 23.59 61 VAL A N 1
ATOM 443 C CA . VAL A 1 61 ? -5.080 53.203 25.368 1.00 23.59 61 VAL A CA 1
ATOM 444 C C . VAL A 1 61 ? -4.142 52.928 24.145 1.00 23.59 61 VAL A C 1
ATOM 446 O O . VAL A 1 61 ? -3.529 51.868 24.137 1.00 23.59 61 VAL A O 1
ATOM 449 N N . LEU A 1 62 ? -4.067 53.645 23.002 1.00 28.52 62 LEU A N 1
ATOM 450 C CA . LEU A 1 62 ? -3.729 55.044 22.600 1.00 28.52 62 LEU A CA 1
ATOM 451 C C . LEU A 1 62 ? -2.212 55.332 22.343 1.00 28.52 62 LEU A C 1
ATOM 453 O O . LEU A 1 62 ? -1.399 55.265 23.258 1.00 28.52 62 LEU A O 1
ATOM 457 N N . GLY A 1 63 ? -1.854 55.726 21.104 1.00 22.06 63 GLY A N 1
ATOM 458 C CA . GLY A 1 63 ? -0.536 56.241 20.659 1.00 22.06 63 GLY A CA 1
ATOM 459 C C . GLY A 1 63 ? -0.599 56.872 19.242 1.00 22.06 63 GLY A C 1
ATOM 460 O O . GLY A 1 63 ? -1.484 56.516 18.469 1.00 22.06 63 GLY A O 1
ATOM 461 N N . LEU A 1 64 ? 0.277 57.835 18.903 1.00 29.25 64 LEU A N 1
ATOM 462 C CA . LEU A 1 64 ? 0.204 58.732 17.712 1.00 29.25 64 LEU A CA 1
ATOM 463 C C . LEU A 1 64 ? 1.457 58.611 16.799 1.00 29.25 64 LEU A C 1
ATOM 465 O O . LEU A 1 64 ? 2.493 58.183 17.293 1.00 29.25 64 LEU A O 1
ATOM 469 N N . GLY A 1 65 ? 1.491 59.021 15.513 1.00 23.16 65 GLY A N 1
ATOM 470 C CA . GLY A 1 65 ? 0.444 59.517 14.586 1.00 23.16 65 GLY A CA 1
ATOM 471 C C . GLY A 1 65 ? 0.990 60.386 13.408 1.00 23.16 65 GLY A C 1
ATOM 472 O O . GLY A 1 65 ? 2.106 60.881 13.506 1.00 23.16 65 GLY A O 1
ATOM 473 N N . ARG A 1 66 ? 0.159 60.652 12.365 1.00 29.88 66 ARG A N 1
ATOM 474 C CA . ARG A 1 66 ? 0.347 61.597 11.201 1.00 29.88 66 ARG A CA 1
ATOM 475 C C . ARG A 1 66 ? 1.493 61.268 10.189 1.00 29.88 66 ARG A C 1
ATOM 477 O O . ARG A 1 66 ? 2.393 60.528 10.546 1.00 29.88 66 ARG A O 1
ATOM 484 N N . GLN A 1 67 ? 1.542 61.710 8.910 1.00 26.42 67 GLN A N 1
ATOM 485 C CA . GLN A 1 67 ? 0.791 62.662 8.031 1.00 26.42 67 GLN A CA 1
ATOM 486 C C . GLN A 1 67 ? 0.466 62.015 6.630 1.00 26.42 67 GLN A C 1
ATOM 488 O O . GLN A 1 67 ? 1.216 61.138 6.228 1.00 26.42 67 GLN A O 1
ATOM 493 N N . VAL A 1 68 ? -0.701 62.235 5.967 1.00 26.30 68 VAL A N 1
ATOM 494 C CA . VAL A 1 68 ? -1.030 63.169 4.817 1.00 26.30 68 VAL A CA 1
ATOM 495 C C . VAL A 1 68 ? -0.305 62.826 3.467 1.00 26.30 68 VAL A C 1
ATOM 497 O O . VAL A 1 68 ? 0.871 62.507 3.530 1.00 26.30 68 VAL A O 1
ATOM 500 N N . HIS A 1 69 ? -0.866 62.811 2.227 1.00 23.98 69 HIS A N 1
ATOM 501 C CA . HIS A 1 69 ? -1.886 63.638 1.503 1.00 23.98 69 HIS A CA 1
ATOM 502 C C . HIS A 1 69 ? -2.828 62.844 0.527 1.00 23.98 69 HIS A C 1
ATOM 504 O O . HIS A 1 69 ? -2.750 61.624 0.440 1.00 23.98 69 HIS A O 1
ATOM 510 N N . GLN A 1 70 ? -3.720 63.562 -0.192 1.00 25.88 70 GLN A N 1
ATOM 511 C CA . GLN A 1 70 ? -4.653 63.112 -1.272 1.00 25.88 70 GLN A CA 1
ATOM 512 C C . GLN A 1 70 ? -3.913 62.603 -2.544 1.00 25.88 70 GLN A C 1
ATOM 514 O O . GLN A 1 70 ? -2.708 62.813 -2.636 1.00 25.88 70 GLN A O 1
ATOM 519 N N . GLY A 1 71 ? -4.502 61.989 -3.589 1.00 24.09 71 GLY A N 1
ATOM 520 C CA . GLY A 1 71 ? -5.891 61.675 -4.023 1.00 24.09 71 GLY A CA 1
ATOM 521 C C . GLY A 1 71 ? -5.825 60.707 -5.245 1.00 24.09 71 GLY A C 1
ATOM 522 O O . GLY A 1 71 ? -4.847 59.972 -5.325 1.00 24.09 71 GLY A O 1
ATOM 523 N N . THR A 1 72 ? -6.711 60.625 -6.257 1.00 26.02 72 THR A N 1
ATOM 524 C CA . THR A 1 72 ? -8.048 61.206 -6.579 1.00 26.02 72 THR A CA 1
ATOM 525 C C . THR A 1 72 ? -8.661 60.432 -7.789 1.00 26.02 72 THR A C 1
ATOM 527 O O . THR A 1 72 ? -7.972 59.588 -8.360 1.00 26.02 72 THR A O 1
ATOM 530 N N . ASP A 1 73 ? -9.914 60.691 -8.200 1.00 26.73 73 ASP A N 1
ATOM 531 C CA . ASP A 1 73 ? -10.633 59.966 -9.282 1.00 26.73 73 ASP A CA 1
ATOM 532 C C . ASP A 1 73 ? -10.144 60.213 -10.735 1.00 26.73 73 ASP A C 1
ATOM 534 O O . ASP A 1 73 ? -9.550 61.246 -11.043 1.00 26.73 73 ASP A O 1
ATOM 538 N N . GLY A 1 74 ? -10.489 59.302 -11.664 1.00 25.34 74 GLY A N 1
ATOM 539 C CA . GLY A 1 74 ? -10.312 59.471 -13.120 1.00 25.34 74 GLY A CA 1
ATOM 540 C C . GLY A 1 74 ? -10.901 58.315 -13.955 1.00 25.34 74 GLY A C 1
ATOM 541 O O . GLY A 1 74 ? -10.774 57.154 -13.578 1.00 25.34 74 GLY A O 1
ATOM 542 N N . THR A 1 75 ? -11.563 58.613 -15.082 1.00 24.64 75 THR A N 1
ATOM 543 C CA . THR A 1 75 ? -12.302 57.638 -15.927 1.00 24.64 75 THR A CA 1
ATOM 544 C C . THR A 1 75 ? -11.922 57.720 -17.422 1.00 24.64 75 THR A C 1
ATOM 546 O O . THR A 1 75 ? -11.182 58.616 -17.815 1.00 24.64 75 THR A O 1
ATOM 549 N N . LEU A 1 76 ? -12.504 56.814 -18.232 1.00 25.28 76 LEU A N 1
ATOM 550 C CA . LEU A 1 76 ? -12.697 56.848 -19.704 1.00 25.28 76 LEU A CA 1
ATOM 551 C C . LEU A 1 76 ? -11.600 56.333 -20.677 1.00 25.28 76 LEU A C 1
ATOM 553 O O . LEU A 1 76 ? -10.544 56.919 -20.872 1.00 25.28 76 LEU A O 1
ATOM 557 N N . ASP A 1 77 ? -11.988 55.250 -21.365 1.00 25.23 77 ASP A N 1
ATOM 558 C CA . ASP A 1 77 ? -11.963 54.979 -22.821 1.00 25.23 77 ASP A CA 1
ATOM 559 C C . ASP A 1 77 ? -10.737 55.209 -23.749 1.00 25.23 77 ASP A C 1
ATOM 561 O O . ASP A 1 77 ? -10.393 56.310 -24.163 1.00 25.23 77 ASP A O 1
ATOM 565 N N . ALA A 1 78 ? -10.254 54.073 -24.274 1.00 26.70 78 ALA A N 1
ATOM 566 C CA . ALA A 1 78 ? -10.198 53.692 -25.701 1.00 26.70 78 ALA A CA 1
ATOM 567 C C . ALA A 1 78 ? -9.698 54.656 -26.818 1.00 26.70 78 ALA A C 1
ATOM 569 O O . ALA A 1 78 ? -10.421 55.551 -27.257 1.00 26.70 78 ALA A O 1
ATOM 570 N N . ARG A 1 79 ? -8.579 54.265 -27.475 1.00 24.73 79 ARG A N 1
ATOM 571 C CA . ARG A 1 79 ? -8.358 54.113 -28.955 1.00 24.73 79 ARG A CA 1
ATOM 572 C C . ARG A 1 79 ? -6.920 53.607 -29.231 1.00 24.73 79 ARG A C 1
ATOM 574 O O . ARG A 1 79 ? -6.000 53.999 -28.534 1.00 24.73 79 ARG A O 1
ATOM 581 N N . GLN A 1 80 ? -6.712 52.532 -30.005 1.00 25.70 80 GLN A N 1
ATOM 582 C CA . GLN A 1 80 ? -6.508 52.429 -31.474 1.00 25.70 80 GLN A CA 1
ATOM 583 C C . GLN A 1 80 ? -5.205 53.032 -32.063 1.00 25.70 80 GLN A C 1
ATOM 585 O O . GLN A 1 80 ? -4.899 54.195 -31.844 1.00 25.70 80 GLN A O 1
ATOM 590 N N . GLY A 1 81 ? -4.523 52.235 -32.912 1.00 24.73 81 GLY A N 1
ATOM 591 C CA . GLY A 1 81 ? -3.287 52.551 -33.667 1.00 24.73 81 GLY A CA 1
ATOM 592 C C . GLY A 1 81 ? -2.196 51.493 -33.407 1.00 24.73 81 GLY A C 1
ATOM 593 O O . GLY A 1 81 ? -1.634 51.497 -32.323 1.00 24.73 81 GLY A O 1
ATOM 594 N N . GLN A 1 82 ? -1.918 50.444 -34.202 1.00 25.22 82 GLN A N 1
ATOM 595 C CA . GLN A 1 82 ? -1.911 50.137 -35.654 1.00 25.22 82 GLN A CA 1
ATOM 596 C C . GLN A 1 82 ? -0.541 50.379 -36.345 1.00 25.22 82 GLN A C 1
ATOM 598 O O . GLN A 1 82 ? -0.068 51.508 -36.364 1.00 25.22 82 GLN A O 1
ATOM 603 N N . ARG A 1 83 ? -0.019 49.332 -37.037 1.00 27.22 83 ARG A N 1
ATOM 604 C CA . ARG A 1 83 ? 1.209 49.267 -37.900 1.00 27.22 83 ARG A CA 1
ATOM 605 C C . ARG A 1 83 ? 2.550 49.248 -37.121 1.00 27.22 83 ARG A C 1
ATOM 607 O O . ARG A 1 83 ? 2.597 49.800 -36.035 1.00 27.22 83 ARG A O 1
ATOM 614 N N . SER A 1 84 ? 3.684 48.675 -37.572 1.00 25.33 84 SER A N 1
ATOM 615 C CA . SER A 1 84 ? 4.079 47.642 -38.585 1.00 25.33 84 SER A CA 1
ATOM 616 C C . SER A 1 84 ? 5.616 47.409 -38.470 1.00 25.33 84 SER A C 1
ATOM 618 O O . SER A 1 84 ? 6.276 48.302 -37.958 1.00 25.33 84 SER A O 1
ATOM 620 N N . GLY A 1 85 ? 6.302 46.350 -38.941 1.00 24.78 85 GLY A N 1
ATOM 621 C CA . GLY A 1 85 ? 5.974 45.104 -39.671 1.00 24.78 85 GLY A CA 1
ATOM 622 C C . GLY A 1 85 ? 7.244 44.513 -40.361 1.00 24.78 85 GLY A C 1
ATOM 623 O O . GLY A 1 85 ? 8.230 45.232 -40.455 1.00 24.78 85 GLY A O 1
ATOM 624 N N . GLN A 1 86 ? 7.202 43.267 -40.893 1.00 26.66 86 GLN A N 1
ATOM 625 C CA . GLN A 1 86 ? 8.315 42.525 -41.582 1.00 26.66 86 GLN A CA 1
ATOM 626 C C . GLN A 1 86 ? 9.506 42.084 -40.669 1.00 26.66 86 GLN A C 1
ATOM 628 O O . GLN A 1 86 ? 9.715 42.702 -39.636 1.00 26.66 86 GLN A O 1
ATOM 633 N N . GLN A 1 87 ? 10.324 41.032 -40.919 1.00 26.09 87 GLN A N 1
ATOM 634 C CA . GLN A 1 87 ? 10.313 39.859 -41.840 1.00 26.09 87 GLN A CA 1
ATOM 635 C C . GLN A 1 87 ? 11.277 38.730 -41.329 1.00 26.09 87 GLN A C 1
ATOM 637 O O . GLN A 1 87 ? 12.295 39.053 -40.731 1.00 26.09 87 GLN A O 1
ATOM 642 N N . GLY A 1 88 ? 11.022 37.440 -41.650 1.00 24.50 88 GLY A N 1
ATOM 643 C CA . GLY A 1 88 ? 11.940 36.269 -41.463 1.00 24.50 88 GLY A CA 1
ATOM 644 C C . GLY A 1 88 ? 11.986 35.654 -40.037 1.00 24.50 88 GLY A C 1
ATOM 645 O O . GLY A 1 88 ? 12.135 36.401 -39.084 1.00 24.50 88 GLY A O 1
ATOM 646 N N . ALA A 1 89 ? 11.757 34.360 -39.725 1.00 25.78 89 ALA A N 1
ATOM 647 C CA . ALA A 1 89 ? 12.077 33.028 -40.308 1.00 25.78 89 ALA A CA 1
ATOM 648 C C . ALA A 1 89 ? 13.516 32.533 -39.971 1.00 25.78 89 ALA A C 1
ATOM 650 O O . ALA A 1 89 ? 14.461 33.244 -40.285 1.00 25.78 89 ALA A O 1
ATOM 651 N N . ARG A 1 90 ? 13.785 31.347 -39.372 1.00 26.28 90 ARG A N 1
ATOM 652 C CA . ARG A 1 90 ? 13.005 30.095 -39.124 1.00 26.28 90 ARG A CA 1
ATOM 653 C C . ARG A 1 90 ? 13.322 29.417 -37.753 1.00 26.28 90 ARG A C 1
ATOM 655 O O . ARG A 1 90 ? 14.120 29.928 -36.979 1.00 26.28 90 ARG A O 1
ATOM 662 N N . ASP A 1 91 ? 12.687 28.262 -37.512 1.00 25.12 91 ASP A N 1
ATOM 663 C CA . ASP A 1 91 ? 12.847 27.232 -36.450 1.00 25.12 91 ASP A CA 1
ATOM 664 C C . ASP A 1 91 ? 14.315 26.774 -36.218 1.00 25.12 91 ASP A C 1
ATOM 666 O O . ASP A 1 91 ? 15.153 26.979 -37.094 1.00 25.12 91 ASP A O 1
ATOM 670 N N . PHE A 1 92 ? 14.762 26.121 -35.128 1.00 24.91 92 PHE A N 1
ATOM 671 C CA . PHE A 1 92 ? 14.211 25.218 -34.076 1.00 24.91 92 PHE A CA 1
ATOM 672 C C . PHE A 1 92 ? 15.041 25.406 -32.757 1.00 24.91 92 PHE A C 1
ATOM 674 O O . PHE A 1 92 ? 15.998 26.180 -32.802 1.00 24.91 92 PHE A O 1
ATOM 681 N N . PRO A 1 93 ? 14.850 24.669 -31.624 1.00 26.72 93 PRO A N 1
ATOM 682 C CA . PRO A 1 93 ? 13.770 23.758 -31.201 1.00 26.72 93 PRO A CA 1
ATOM 683 C C . PRO A 1 93 ? 13.107 24.153 -29.853 1.00 26.72 93 PRO A C 1
ATOM 685 O O . PRO A 1 93 ? 13.652 24.927 -29.071 1.00 26.72 93 PRO A O 1
ATOM 688 N N . PHE A 1 94 ? 11.975 23.526 -29.499 1.00 22.38 94 PHE A N 1
ATOM 689 C CA . PHE A 1 94 ? 11.383 23.660 -28.157 1.00 22.38 94 PHE A CA 1
ATOM 690 C C . PHE A 1 94 ? 11.807 22.541 -27.195 1.00 22.38 94 PHE A C 1
ATOM 692 O O . PHE A 1 94 ? 11.391 21.391 -27.329 1.00 22.38 94 PHE A O 1
ATOM 699 N N . SER A 1 95 ? 12.537 22.915 -26.143 1.00 23.00 95 SER A N 1
ATOM 700 C CA . SER A 1 95 ? 12.644 22.152 -24.897 1.00 23.00 95 SER A CA 1
ATOM 701 C C . SER A 1 95 ? 12.171 23.020 -23.731 1.00 23.00 95 SER A C 1
ATOM 703 O O . SER A 1 95 ? 12.809 24.024 -23.418 1.00 23.00 95 SER A O 1
ATOM 705 N N . ARG A 1 96 ? 11.076 22.640 -23.062 1.00 24.48 96 ARG A N 1
ATOM 706 C CA . ARG A 1 96 ? 10.668 23.245 -21.785 1.00 24.48 96 ARG A CA 1
ATOM 707 C C . ARG A 1 96 ? 10.259 22.178 -20.779 1.00 24.48 96 ARG A C 1
ATOM 709 O O . ARG A 1 96 ? 9.360 21.385 -21.035 1.00 24.48 96 ARG A O 1
ATOM 716 N N . PHE A 1 97 ? 10.907 22.220 -19.619 1.00 22.52 97 PHE A N 1
ATOM 717 C CA . PHE A 1 97 ? 10.342 21.701 -18.379 1.00 22.52 97 PHE A CA 1
ATOM 718 C C . PHE A 1 97 ? 9.150 22.583 -17.973 1.00 22.52 97 PHE A C 1
ATOM 720 O O . PHE A 1 97 ? 9.158 23.788 -18.231 1.00 22.52 97 PHE A O 1
ATOM 727 N N . GLN A 1 98 ? 8.156 22.000 -17.304 1.00 22.47 98 GLN A N 1
ATOM 728 C CA . GLN A 1 98 ? 7.179 22.751 -16.516 1.00 22.47 98 GLN A CA 1
ATOM 729 C C . GLN A 1 98 ? 7.588 22.686 -15.044 1.00 22.47 98 GLN A C 1
ATOM 731 O O . GLN A 1 98 ? 7.725 21.597 -14.497 1.00 22.47 98 GLN A O 1
ATOM 736 N N . HIS A 1 99 ? 7.757 23.847 -14.420 1.00 25.95 99 HIS A N 1
ATOM 737 C CA . HIS A 1 99 ? 7.863 24.037 -12.972 1.00 25.95 99 HIS A CA 1
ATOM 738 C C . HIS A 1 99 ? 7.258 25.418 -12.623 1.00 25.95 99 HIS A C 1
ATOM 740 O O . HIS A 1 99 ? 6.975 26.182 -13.551 1.00 25.95 99 HIS A O 1
ATOM 746 N N . PRO A 1 100 ? 6.908 25.686 -11.348 1.00 27.44 100 PRO A N 1
ATOM 747 C CA . PRO A 1 100 ? 5.845 26.639 -11.016 1.00 27.44 100 PRO A CA 1
ATOM 748 C C . PRO A 1 100 ? 6.212 28.118 -11.207 1.00 27.44 100 PRO A C 1
ATOM 750 O O . PRO A 1 100 ? 7.369 28.484 -11.397 1.00 27.44 100 PRO A O 1
ATOM 753 N N . HIS A 1 101 ? 5.178 28.959 -11.158 1.00 23.81 101 HIS A N 1
ATOM 754 C CA . HIS A 1 101 ? 5.259 30.409 -11.311 1.00 23.81 101 HIS A CA 1
ATOM 755 C C . HIS A 1 101 ? 6.045 31.067 -10.166 1.00 23.81 101 HIS A C 1
ATOM 757 O O . HIS A 1 101 ? 5.674 30.891 -9.011 1.00 23.81 101 HIS A O 1
ATOM 763 N N . GLU A 1 102 ? 7.064 31.867 -10.494 1.00 23.83 102 GLU A N 1
ATOM 764 C CA . GLU A 1 102 ? 7.070 33.332 -10.299 1.00 23.83 102 GLU A CA 1
ATOM 765 C C . GLU A 1 102 ? 8.288 33.966 -11.017 1.00 23.83 102 GLU A C 1
ATOM 767 O O . GLU A 1 102 ? 8.977 33.279 -11.775 1.00 23.83 102 GLU A O 1
ATOM 772 N N . VAL A 1 103 ? 8.467 35.291 -10.937 1.00 21.25 103 VAL A N 1
ATOM 773 C CA . VAL A 1 103 ? 9.136 36.102 -11.982 1.00 21.25 103 VAL A CA 1
ATOM 774 C C . VAL A 1 103 ? 10.400 36.818 -11.490 1.00 21.25 103 VAL A C 1
ATOM 776 O O . VAL A 1 103 ? 10.346 37.467 -10.457 1.00 21.25 103 VAL A O 1
ATOM 779 N N . HIS A 1 104 ? 11.483 36.796 -12.286 1.00 20.75 104 HIS A N 1
ATOM 780 C CA . HIS A 1 104 ? 12.355 37.956 -12.590 1.00 20.75 104 HIS A CA 1
ATOM 781 C C . HIS A 1 104 ? 13.343 37.639 -13.742 1.00 20.75 104 HIS A C 1
ATOM 783 O O . HIS A 1 104 ? 13.685 36.480 -13.975 1.00 20.75 104 HIS A O 1
ATOM 789 N N . CYS A 1 105 ? 13.775 38.666 -14.488 1.00 20.55 105 CYS A N 1
ATOM 790 C CA . CYS A 1 105 ? 14.687 38.563 -15.646 1.00 20.55 105 CYS A CA 1
ATOM 791 C C . CYS A 1 105 ? 16.174 38.697 -15.255 1.00 20.55 105 CYS A C 1
ATOM 793 O O . CYS A 1 105 ? 16.480 39.230 -14.188 1.00 20.55 105 CYS A O 1
ATOM 795 N N . PRO A 1 106 ? 17.100 38.277 -16.140 1.00 24.81 106 PRO A N 1
ATOM 796 C CA . PRO A 1 106 ? 18.126 39.226 -16.608 1.00 24.81 106 PRO A CA 1
ATOM 797 C C . PRO A 1 106 ? 18.405 39.150 -18.134 1.00 24.81 106 PRO A C 1
ATOM 799 O O . PRO A 1 106 ? 17.627 38.574 -18.893 1.00 24.81 106 PRO A O 1
ATOM 802 N N . GLU A 1 107 ? 19.478 39.813 -18.582 1.00 20.73 107 GLU A N 1
ATOM 803 C CA . GLU A 1 107 ? 19.688 40.325 -19.950 1.00 20.73 107 GLU A CA 1
ATOM 804 C C . GLU A 1 107 ? 20.542 39.439 -20.896 1.00 20.73 107 GLU A C 1
ATOM 806 O O . GLU A 1 107 ? 21.031 38.368 -20.536 1.00 20.73 107 GLU A O 1
ATOM 811 N N . PHE A 1 108 ? 20.709 39.900 -22.145 1.00 19.86 108 PHE A N 1
ATOM 812 C CA . PHE A 1 108 ? 21.455 39.243 -23.230 1.00 19.86 108 PHE A CA 1
ATOM 813 C C . PHE A 1 108 ? 22.964 39.546 -23.232 1.00 19.86 108 PHE A C 1
ATOM 815 O O . PHE A 1 108 ? 23.394 40.650 -22.905 1.00 19.86 108 PHE A O 1
ATOM 822 N N . SER A 1 109 ? 23.754 38.629 -23.805 1.00 20.48 109 SER A N 1
ATOM 823 C CA . SER A 1 109 ? 24.947 38.950 -24.614 1.00 20.48 109 SER A CA 1
ATOM 824 C C . SER A 1 109 ? 25.261 37.810 -25.597 1.00 20.48 109 SER A C 1
ATOM 826 O O . SER A 1 109 ? 24.924 36.655 -25.340 1.00 20.48 109 SER A O 1
ATOM 828 N N . VAL A 1 110 ? 25.845 38.136 -26.757 1.00 20.66 110 VAL A N 1
ATOM 829 C CA . VAL A 1 110 ? 25.979 37.247 -27.935 1.00 20.66 110 VAL A CA 1
ATOM 830 C C . VAL A 1 110 ? 27.336 37.451 -28.618 1.00 20.66 110 VAL A C 1
ATOM 832 O O . VAL A 1 110 ? 27.758 38.595 -28.727 1.00 20.66 110 VAL A O 1
ATOM 835 N N . VAL A 1 111 ? 27.963 36.368 -29.116 1.00 19.80 111 VAL A N 1
ATOM 836 C CA . VAL A 1 111 ? 28.963 36.275 -30.223 1.00 19.80 111 VAL A CA 1
ATOM 837 C C . VAL A 1 111 ? 29.538 34.839 -30.244 1.00 19.80 111 VAL A C 1
ATOM 839 O O . VAL A 1 111 ? 29.680 34.249 -29.179 1.00 19.80 111 VAL A O 1
ATOM 842 N N . MET A 1 112 ? 29.976 34.218 -31.350 1.00 20.64 112 MET A N 1
ATOM 843 C CA . MET A 1 112 ? 29.433 34.071 -32.720 1.00 20.64 112 MET A CA 1
ATOM 844 C C . MET A 1 112 ? 30.136 32.845 -33.387 1.00 20.64 112 MET A C 1
ATOM 846 O O . MET A 1 112 ? 30.952 32.195 -32.737 1.00 20.64 112 MET A O 1
ATOM 850 N N . VAL A 1 113 ? 29.823 32.484 -34.645 1.00 21.98 113 VAL A N 1
ATOM 851 C CA . VAL A 1 113 ? 30.276 31.228 -35.322 1.00 21.98 113 VAL A CA 1
ATOM 852 C C . VAL A 1 113 ? 31.368 31.475 -36.394 1.00 21.98 113 VAL A C 1
ATOM 854 O O . VAL A 1 113 ? 31.540 32.626 -36.796 1.00 21.98 113 VAL A O 1
ATOM 857 N N . PRO A 1 114 ? 32.130 30.448 -36.853 1.00 22.48 114 PRO A N 1
ATOM 858 C CA . PRO A 1 114 ? 31.795 29.685 -38.091 1.00 22.48 114 PRO A CA 1
ATOM 859 C C . PRO A 1 114 ? 32.071 28.148 -37.971 1.00 22.48 114 PRO A C 1
ATOM 861 O O . PRO A 1 114 ? 32.768 27.740 -37.051 1.00 22.48 114 PRO A O 1
ATOM 864 N N . ALA A 1 115 ? 31.531 27.172 -38.731 1.00 22.39 115 ALA A N 1
ATOM 865 C CA . ALA A 1 115 ? 30.977 27.023 -40.104 1.00 22.39 115 ALA A CA 1
ATOM 866 C C . ALA A 1 115 ? 32.050 26.729 -41.211 1.00 22.39 115 ALA A C 1
ATOM 868 O O . ALA A 1 115 ? 33.096 27.363 -41.193 1.00 22.39 115 ALA A O 1
ATOM 869 N N . VAL A 1 116 ? 31.916 25.795 -42.193 1.00 23.56 116 VAL A N 1
ATOM 870 C CA . VAL A 1 116 ? 30.701 25.127 -42.756 1.00 23.56 116 VAL A CA 1
ATOM 871 C C . VAL A 1 116 ? 30.742 23.584 -43.103 1.00 23.56 116 VAL A C 1
ATOM 873 O O . VAL A 1 116 ? 29.964 22.873 -42.471 1.00 23.56 116 VAL A O 1
ATOM 876 N N . PRO A 1 117 ? 31.451 23.015 -44.132 1.00 32.19 117 PRO A N 1
ATOM 877 C CA . PRO A 1 117 ? 30.728 22.131 -45.098 1.00 32.19 117 PRO A CA 1
ATOM 878 C C . PRO A 1 117 ? 31.230 20.698 -45.524 1.00 32.19 117 PRO A C 1
ATOM 880 O O . PRO A 1 117 ? 32.250 20.552 -46.187 1.00 32.19 117 PRO A O 1
ATOM 883 N N . VAL A 1 118 ? 30.351 19.685 -45.348 1.00 24.91 118 VAL A N 1
ATOM 884 C CA . VAL A 1 118 ? 29.784 18.693 -46.340 1.00 24.91 118 VAL A CA 1
ATOM 885 C C . VAL A 1 118 ? 30.630 17.662 -47.167 1.00 24.91 118 VAL A C 1
ATOM 887 O O . VAL A 1 118 ? 31.404 18.065 -48.032 1.00 24.91 118 VAL A O 1
ATOM 890 N N . ARG A 1 119 ? 30.272 16.341 -47.076 1.00 23.64 119 ARG A N 1
ATOM 891 C CA . ARG A 1 119 ? 30.120 15.245 -48.130 1.00 23.64 119 ARG A CA 1
ATOM 892 C C . ARG A 1 119 ? 29.992 13.821 -47.484 1.00 23.64 119 ARG A C 1
ATOM 894 O O . ARG A 1 119 ? 30.383 13.695 -46.334 1.00 23.64 119 ARG A O 1
ATOM 901 N N . GLY A 1 120 ? 29.506 12.703 -48.084 1.00 22.77 120 GLY A N 1
ATOM 902 C CA . GLY A 1 120 ? 28.607 12.454 -49.247 1.00 22.77 120 GLY A CA 1
ATOM 903 C C . GLY A 1 120 ? 28.643 11.025 -49.914 1.00 22.77 120 GLY A C 1
ATOM 904 O O . GLY A 1 120 ? 29.708 10.633 -50.369 1.00 22.77 120 GLY A O 1
ATOM 905 N N . ARG A 1 121 ? 27.466 10.359 -50.119 1.00 25.08 121 ARG A N 1
ATOM 906 C CA . ARG A 1 121 ? 27.073 9.232 -51.068 1.00 25.08 121 ARG A CA 1
ATOM 907 C C . ARG A 1 121 ? 27.072 7.699 -50.702 1.00 25.08 121 ARG A C 1
ATOM 909 O O . ARG A 1 121 ? 28.087 7.144 -50.320 1.00 25.08 121 ARG A O 1
ATOM 916 N N . ALA A 1 122 ? 25.955 7.042 -51.114 1.00 22.81 122 ALA A N 1
ATOM 917 C CA . ALA A 1 122 ? 25.737 5.693 -51.743 1.00 22.81 122 ALA A CA 1
ATOM 918 C C . ALA A 1 122 ? 25.777 4.332 -50.961 1.00 22.81 122 ALA A C 1
ATOM 920 O O . ALA A 1 122 ? 26.639 4.117 -50.122 1.00 22.81 122 ALA A O 1
ATOM 921 N N . VAL A 1 123 ? 24.855 3.386 -51.294 1.00 26.70 123 VAL A N 1
ATOM 922 C CA . VAL A 1 123 ? 24.695 1.997 -50.736 1.00 26.70 123 VAL A CA 1
ATOM 923 C C . VAL A 1 123 ? 23.941 1.034 -51.711 1.00 26.70 123 VAL A C 1
ATOM 925 O O . VAL A 1 123 ? 22.889 1.442 -52.206 1.00 26.70 123 VAL A O 1
ATOM 928 N N . PRO A 1 124 ? 24.395 -0.227 -51.976 1.00 34.84 124 PRO A N 1
ATOM 929 C CA . PRO A 1 124 ? 23.579 -1.234 -52.716 1.00 34.84 124 PRO A CA 1
ATOM 930 C C . PRO A 1 124 ? 23.743 -2.768 -52.395 1.00 34.84 124 PRO A C 1
ATOM 932 O O . PRO A 1 124 ? 24.858 -3.268 -52.422 1.00 34.84 124 PRO A O 1
ATOM 935 N N . ARG A 1 125 ? 22.615 -3.529 -52.331 1.00 25.64 125 ARG A N 1
ATOM 936 C CA . ARG A 1 125 ? 22.412 -5.003 -52.620 1.00 25.64 125 ARG A CA 1
ATOM 937 C C . ARG A 1 125 ? 23.176 -6.086 -51.790 1.00 25.64 125 ARG A C 1
ATOM 939 O O . ARG A 1 125 ? 24.258 -5.828 -51.297 1.00 25.64 125 ARG A O 1
ATOM 946 N N . SER A 1 126 ? 22.739 -7.357 -51.642 1.00 24.02 126 SER A N 1
ATOM 947 C CA . SER A 1 126 ? 21.431 -8.080 -51.750 1.00 24.02 126 SER A CA 1
ATOM 948 C C . SER A 1 126 ? 21.596 -9.579 -51.368 1.00 24.02 126 SER A C 1
ATOM 950 O O . SER A 1 126 ? 22.691 -10.073 -51.595 1.00 24.02 126 SER A O 1
ATOM 952 N N . TRP A 1 127 ? 20.552 -10.303 -50.906 1.00 22.89 127 TRP A N 1
ATOM 953 C CA . TRP A 1 127 ? 20.203 -11.736 -51.196 1.00 22.89 127 TRP A CA 1
ATOM 954 C C . TRP A 1 127 ? 19.055 -12.249 -50.276 1.00 22.89 127 TRP A C 1
ATOM 956 O O . TRP A 1 127 ? 18.797 -11.663 -49.227 1.00 22.89 127 TRP A O 1
ATOM 966 N N . GLN A 1 128 ? 18.359 -13.330 -50.666 1.00 22.59 128 GLN A N 1
ATOM 967 C CA . GLN A 1 128 ? 17.282 -14.021 -49.917 1.00 22.59 128 GLN A CA 1
ATOM 968 C C . GLN A 1 128 ? 17.382 -15.552 -50.078 1.00 22.59 128 GLN A C 1
ATOM 970 O O . GLN A 1 128 ? 17.808 -15.999 -51.139 1.00 22.59 128 GLN A O 1
ATOM 975 N N . LEU A 1 129 ? 16.887 -16.327 -49.094 1.00 22.53 129 LEU A N 1
ATOM 976 C CA . LEU A 1 129 ? 16.108 -17.574 -49.285 1.00 22.53 129 LEU A CA 1
ATOM 977 C C . LEU A 1 129 ? 15.465 -18.054 -47.955 1.00 22.53 129 LEU A C 1
ATOM 979 O O . LEU A 1 129 ? 15.652 -17.412 -46.922 1.00 22.53 129 LEU A O 1
ATOM 983 N N . GLN A 1 130 ? 14.636 -19.110 -47.993 1.00 22.97 130 GLN A N 1
ATOM 984 C CA . GLN A 1 130 ? 13.661 -19.491 -46.943 1.00 22.97 130 GLN A CA 1
ATOM 985 C C . GLN A 1 130 ? 13.847 -20.937 -46.372 1.00 22.97 130 GLN A C 1
ATOM 987 O O . GLN A 1 130 ? 14.775 -21.620 -46.803 1.00 22.97 130 GLN A O 1
ATOM 992 N N . PRO A 1 131 ? 13.075 -21.386 -45.344 1.00 37.69 131 PRO A N 1
ATOM 993 C CA . PRO A 1 131 ? 13.534 -22.394 -44.366 1.00 37.69 131 PRO A CA 1
ATOM 994 C C . PRO A 1 131 ? 13.026 -23.841 -44.558 1.00 37.69 131 PRO A C 1
ATOM 996 O O . PRO A 1 131 ? 12.074 -24.095 -45.291 1.00 37.69 131 PRO A O 1
ATOM 999 N N . VAL A 1 132 ? 13.603 -24.773 -43.779 1.00 23.09 132 VAL A N 1
ATOM 1000 C CA . VAL A 1 132 ? 13.139 -26.164 -43.555 1.00 23.09 132 VAL A CA 1
ATOM 1001 C C . VAL A 1 132 ? 13.213 -26.505 -42.045 1.00 23.09 132 VAL A C 1
ATOM 1003 O O . VAL A 1 132 ? 13.852 -25.781 -41.280 1.00 23.09 132 VAL A O 1
ATOM 1006 N N . ARG A 1 133 ? 12.508 -27.557 -41.600 1.00 25.34 133 ARG A N 1
ATOM 1007 C CA . ARG A 1 133 ? 12.245 -27.943 -40.195 1.00 25.34 133 ARG A CA 1
ATOM 1008 C C . ARG A 1 133 ? 13.008 -29.195 -39.710 1.00 25.34 133 ARG A C 1
ATOM 1010 O O . ARG A 1 133 ? 13.336 -30.060 -40.507 1.00 25.34 133 ARG A O 1
ATOM 1017 N N . GLU A 1 134 ? 13.128 -29.267 -38.378 1.00 25.42 134 GLU A N 1
ATOM 1018 C CA . GLU A 1 134 ? 13.034 -30.450 -37.485 1.00 25.42 134 GLU A CA 1
ATOM 1019 C C . GLU A 1 134 ? 14.045 -31.631 -37.593 1.00 25.42 134 GLU A C 1
ATOM 1021 O O . GLU A 1 134 ? 14.011 -32.455 -38.498 1.00 25.42 134 GLU A O 1
ATOM 1026 N N . ASP A 1 135 ? 14.825 -31.752 -36.503 1.00 24.88 135 ASP A N 1
ATOM 1027 C CA . ASP A 1 135 ? 14.984 -32.948 -35.645 1.00 24.88 135 ASP A CA 1
ATOM 1028 C C . ASP A 1 135 ? 16.200 -33.923 -35.676 1.00 24.88 135 ASP A C 1
ATOM 1030 O O . ASP A 1 135 ? 16.508 -34.613 -36.640 1.00 24.88 135 ASP A O 1
ATOM 1034 N N . VAL A 1 136 ? 16.751 -34.069 -34.452 1.00 24.98 136 VAL A N 1
ATOM 1035 C CA . VAL A 1 136 ? 17.499 -35.195 -33.836 1.00 24.98 136 VAL A CA 1
ATOM 1036 C C . VAL A 1 136 ? 19.029 -35.354 -34.065 1.00 24.98 136 VAL A C 1
ATOM 1038 O O . VAL A 1 136 ? 19.597 -35.181 -35.135 1.00 24.98 136 VAL A O 1
ATOM 1041 N N . LEU A 1 137 ? 19.696 -35.660 -32.939 1.00 26.09 137 LEU A N 1
ATOM 1042 C CA . LEU A 1 137 ? 21.136 -35.870 -32.658 1.00 26.09 137 LEU A CA 1
ATOM 1043 C C . LEU A 1 137 ? 21.554 -37.359 -32.885 1.00 26.09 137 LEU A C 1
ATOM 1045 O O . LEU A 1 137 ? 20.640 -38.158 -33.080 1.00 26.09 137 LEU A O 1
ATOM 1049 N N . PRO A 1 138 ? 22.841 -37.815 -32.768 1.00 37.94 138 PRO A N 1
ATOM 1050 C CA . PRO A 1 138 ? 23.986 -37.180 -32.074 1.00 37.94 138 PRO A CA 1
ATOM 1051 C C . PRO A 1 138 ? 25.417 -37.356 -32.666 1.00 37.94 138 PRO A C 1
ATOM 1053 O O . PRO A 1 138 ? 25.711 -38.295 -33.397 1.00 37.94 138 PRO A O 1
ATOM 1056 N N . SER A 1 139 ? 26.389 -36.564 -32.179 1.00 26.56 139 SER A N 1
ATOM 1057 C CA . SER A 1 139 ? 27.587 -37.060 -31.442 1.00 26.56 139 SER A CA 1
ATOM 1058 C C . SER A 1 139 ? 28.573 -35.921 -31.087 1.00 26.56 139 SER A C 1
ATOM 1060 O O . SER A 1 139 ? 28.315 -34.754 -31.365 1.00 26.56 139 SER A O 1
ATOM 1062 N N . ALA A 1 140 ? 29.629 -36.225 -30.323 1.00 28.52 140 ALA A N 1
ATOM 1063 C CA . ALA A 1 140 ? 30.349 -35.263 -29.478 1.00 28.52 140 ALA A CA 1
ATOM 1064 C C . ALA A 1 140 ? 31.665 -34.706 -30.055 1.00 28.52 140 ALA A C 1
ATOM 1066 O O . ALA A 1 140 ? 32.420 -35.434 -30.688 1.00 28.52 140 ALA A O 1
ATOM 1067 N N . SER A 1 141 ? 32.069 -33.515 -29.584 1.00 28.03 141 SER A N 1
ATOM 1068 C CA . SER A 1 141 ? 33.368 -33.376 -28.893 1.00 28.03 141 SER A CA 1
ATOM 1069 C C . SER A 1 141 ? 33.384 -32.226 -27.856 1.00 28.03 141 SER A C 1
ATOM 1071 O O . SER A 1 141 ? 32.460 -31.422 -27.775 1.00 28.03 141 SER A O 1
ATOM 1073 N N . ARG A 1 142 ? 34.384 -32.243 -26.959 1.00 31.31 142 ARG A N 1
ATOM 1074 C CA . ARG A 1 142 ? 34.519 -31.437 -25.713 1.00 31.31 142 ARG A CA 1
ATOM 1075 C C . ARG A 1 142 ? 35.075 -30.015 -26.012 1.00 31.31 142 ARG A C 1
ATOM 1077 O O . ARG A 1 142 ? 35.612 -29.816 -27.088 1.00 31.31 142 ARG A O 1
ATOM 1084 N N . ARG A 1 143 ? 35.086 -29.005 -25.118 1.00 28.59 143 ARG A N 1
ATOM 1085 C CA . ARG A 1 143 ? 35.184 -28.996 -23.635 1.00 28.59 143 ARG A CA 1
ATOM 1086 C C . ARG A 1 143 ? 34.480 -27.786 -22.982 1.00 28.59 143 ARG A C 1
ATOM 1088 O O . ARG A 1 143 ? 34.644 -26.665 -23.438 1.00 28.59 143 ARG A O 1
ATOM 1095 N N . HIS A 1 144 ? 33.865 -28.005 -21.818 1.00 26.27 144 HIS A N 1
ATOM 1096 C CA . HIS A 1 144 ? 33.657 -27.009 -20.753 1.00 26.27 144 HIS A CA 1
ATOM 1097 C C . HIS A 1 144 ? 33.593 -27.741 -19.401 1.00 26.27 144 HIS A C 1
ATOM 1099 O O . HIS A 1 144 ? 33.113 -28.874 -19.351 1.00 26.27 144 HIS A O 1
ATOM 1105 N N . THR A 1 145 ? 34.024 -27.090 -18.314 1.00 26.75 145 THR A N 1
ATOM 1106 C CA . THR A 1 145 ? 33.962 -27.643 -16.949 1.00 26.75 145 THR A CA 1
ATOM 1107 C C . THR A 1 145 ? 33.463 -26.589 -15.964 1.00 26.75 145 THR A C 1
ATOM 1109 O O . THR A 1 145 ? 34.119 -25.567 -15.779 1.00 26.75 145 THR A O 1
ATOM 1112 N N . PRO A 1 146 ? 32.332 -26.853 -15.299 1.00 27.25 146 PRO A N 1
ATOM 1113 C CA . PRO A 1 146 ? 32.169 -26.492 -13.895 1.00 27.25 146 PRO A CA 1
ATOM 1114 C C . PRO A 1 146 ? 31.770 -27.711 -13.043 1.00 27.25 146 PRO A C 1
ATOM 1116 O O . PRO A 1 146 ? 31.372 -28.758 -13.559 1.00 27.25 146 PRO A O 1
ATOM 1119 N N . LEU A 1 147 ? 31.865 -27.563 -11.721 1.00 26.80 147 LEU A N 1
ATOM 1120 C CA . LEU A 1 147 ? 31.414 -28.563 -10.748 1.00 26.80 147 LEU A CA 1
ATOM 1121 C C . LEU A 1 147 ? 29.912 -28.860 -10.914 1.00 26.80 147 LEU A C 1
ATOM 1123 O O . LEU A 1 147 ? 29.108 -27.943 -11.078 1.00 26.80 147 LEU A O 1
ATOM 1127 N N . ARG A 1 148 ? 29.525 -30.138 -10.818 1.00 30.67 148 ARG A N 1
ATOM 1128 C CA . ARG A 1 148 ? 28.123 -30.571 -10.712 1.00 30.67 148 ARG A CA 1
ATOM 1129 C C . ARG A 1 148 ? 27.873 -31.208 -9.351 1.00 30.67 148 ARG A C 1
ATOM 1131 O O . ARG A 1 148 ? 28.502 -32.209 -9.022 1.00 30.67 148 ARG A O 1
ATOM 1138 N N . SER A 1 149 ? 26.898 -30.685 -8.616 1.00 32.81 149 SER A N 1
ATOM 1139 C CA . SER A 1 149 ? 26.140 -31.496 -7.666 1.00 32.81 149 SER A CA 1
ATOM 1140 C C . SER A 1 149 ? 25.246 -32.476 -8.436 1.00 32.81 149 SER A C 1
ATOM 1142 O O . SER A 1 149 ? 24.823 -32.198 -9.561 1.00 32.81 149 SER A O 1
ATOM 1144 N N . ILE A 1 150 ? 24.962 -33.633 -7.839 1.00 35.84 150 ILE A N 1
ATOM 1145 C CA . ILE A 1 150 ? 23.986 -34.594 -8.360 1.00 35.84 150 ILE A CA 1
ATOM 1146 C C . ILE A 1 150 ? 22.994 -34.893 -7.239 1.00 35.84 150 ILE A C 1
ATOM 1148 O O . ILE A 1 150 ? 23.369 -35.440 -6.202 1.00 35.84 150 ILE A O 1
ATOM 1152 N N . SER A 1 151 ? 21.734 -34.540 -7.471 1.00 36.62 151 SER A N 1
ATOM 1153 C CA . SER A 1 151 ? 20.585 -35.008 -6.703 1.00 36.62 151 SER A CA 1
ATOM 1154 C C . SER A 1 151 ? 19.670 -35.823 -7.616 1.00 36.62 151 SER A C 1
ATOM 1156 O O . SER A 1 151 ? 19.514 -35.520 -8.801 1.00 36.62 151 SER A O 1
ATOM 1158 N N . ARG A 1 152 ? 19.078 -36.883 -7.067 1.00 39.50 152 ARG A N 1
ATOM 1159 C CA . ARG A 1 152 ? 18.033 -37.676 -7.724 1.00 39.50 152 ARG A CA 1
ATOM 1160 C C . ARG A 1 152 ? 17.065 -38.164 -6.655 1.00 39.50 152 ARG A C 1
ATOM 1162 O O . ARG A 1 152 ? 17.490 -38.786 -5.681 1.00 39.50 152 ARG A O 1
ATOM 1169 N N . GLU A 1 153 ? 15.790 -37.850 -6.842 1.00 38.25 153 GLU A N 1
ATOM 1170 C CA . GLU A 1 153 ? 14.690 -38.281 -5.979 1.00 38.25 153 GLU A CA 1
ATOM 1171 C C . GLU A 1 153 ? 13.848 -39.307 -6.734 1.00 38.25 153 GLU A C 1
ATOM 1173 O O . GLU A 1 153 ? 13.434 -39.058 -7.867 1.00 38.25 153 GLU A O 1
ATOM 1178 N N . GLU A 1 154 ? 13.585 -40.459 -6.117 1.00 41.03 154 GLU A N 1
ATOM 1179 C CA . GLU A 1 154 ? 12.681 -41.472 -6.667 1.00 41.03 154 GLU A CA 1
ATOM 1180 C C . GLU A 1 154 ? 11.700 -41.962 -5.592 1.00 41.03 154 GLU A C 1
ATOM 1182 O O . GLU A 1 154 ? 12.050 -42.150 -4.422 1.00 41.03 154 GLU A O 1
ATOM 1187 N N . VAL A 1 155 ? 10.441 -42.159 -5.999 1.00 36.28 155 VAL A N 1
ATOM 1188 C CA . VAL A 1 155 ? 9.348 -42.617 -5.129 1.00 36.28 155 VAL A CA 1
ATOM 1189 C C . VAL A 1 155 ? 9.089 -44.094 -5.401 1.00 36.28 155 VAL A C 1
ATOM 1191 O O . VAL A 1 155 ? 8.587 -44.465 -6.464 1.00 36.28 155 VAL A O 1
ATOM 1194 N N . LEU A 1 156 ? 9.416 -44.951 -4.434 1.00 36.19 156 LEU A N 1
ATOM 1195 C CA . LEU A 1 156 ? 9.348 -46.404 -4.594 1.00 36.19 156 LEU A CA 1
ATOM 1196 C C . LEU A 1 156 ? 8.080 -46.978 -3.947 1.00 36.19 156 LEU A C 1
ATOM 1198 O O . LEU A 1 156 ? 7.835 -46.821 -2.750 1.00 36.19 156 LEU A O 1
ATOM 1202 N N . LYS A 1 157 ? 7.280 -47.703 -4.740 1.00 33.72 157 LYS A N 1
ATOM 1203 C CA . LYS A 1 157 ? 6.139 -48.489 -4.245 1.00 33.72 157 LYS A CA 1
ATOM 1204 C C . LYS A 1 157 ? 6.625 -49.844 -3.731 1.00 33.72 157 LYS A C 1
ATOM 1206 O O . LYS A 1 157 ? 6.905 -50.737 -4.526 1.00 33.72 157 LYS A O 1
ATOM 1211 N N . CYS A 1 158 ? 6.682 -50.018 -2.414 1.00 34.31 158 CYS A N 1
ATOM 1212 C CA . CYS A 1 158 ? 6.856 -51.345 -1.824 1.00 34.31 158 CYS A CA 1
ATOM 1213 C C . CYS A 1 158 ? 5.530 -52.124 -1.843 1.00 34.31 158 CYS A C 1
ATOM 1215 O O . CYS A 1 158 ? 4.473 -51.567 -1.552 1.00 34.31 158 CYS A O 1
ATOM 1217 N N . ARG A 1 159 ? 5.602 -53.424 -2.151 1.00 29.61 159 ARG A N 1
ATOM 1218 C CA . ARG A 1 159 ? 4.582 -54.417 -1.794 1.00 29.61 159 ARG A CA 1
ATOM 1219 C C . ARG A 1 159 ? 5.206 -55.367 -0.777 1.00 29.61 159 ARG A C 1
ATOM 1221 O O . ARG A 1 159 ? 6.223 -55.984 -1.080 1.00 29.61 159 ARG A O 1
ATOM 1228 N N . THR A 1 160 ? 4.585 -55.502 0.384 1.00 30.17 160 THR A N 1
ATOM 1229 C CA . THR A 1 160 ? 4.826 -56.588 1.341 1.00 30.17 160 THR A CA 1
ATOM 1230 C C . THR A 1 160 ? 3.572 -57.452 1.414 1.00 30.17 160 THR A C 1
ATOM 1232 O O . THR A 1 160 ? 2.466 -56.938 1.256 1.00 30.17 160 THR A O 1
ATOM 1235 N N . ALA A 1 161 ? 3.736 -58.755 1.631 1.00 28.14 161 ALA A N 1
ATOM 1236 C CA . ALA A 1 161 ? 2.632 -59.622 2.032 1.00 28.14 161 ALA A CA 1
ATOM 1237 C C . ALA A 1 161 ? 2.448 -59.535 3.559 1.00 28.14 161 ALA A C 1
ATOM 1239 O O . ALA A 1 161 ? 3.439 -59.389 4.277 1.00 28.14 161 ALA A O 1
ATOM 1240 N N . GLY A 1 162 ? 1.205 -59.637 4.037 1.00 29.38 162 GLY A N 1
ATOM 1241 C CA . GLY A 1 162 ? 0.845 -59.506 5.455 1.00 29.38 162 GLY A CA 1
ATOM 1242 C C . GLY A 1 162 ? 0.290 -58.125 5.830 1.00 29.38 162 GLY A C 1
ATOM 1243 O O . GLY A 1 162 ? 0.660 -57.104 5.247 1.00 29.38 162 GLY A O 1
ATOM 1244 N N . ASP A 1 163 ? -0.623 -58.111 6.801 1.00 31.98 163 ASP A N 1
ATOM 1245 C CA . ASP A 1 163 ? -1.535 -56.997 7.094 1.00 31.98 163 ASP A CA 1
ATOM 1246 C C . ASP A 1 163 ? -0.900 -55.818 7.852 1.00 31.98 163 ASP A C 1
ATOM 1248 O O . ASP A 1 163 ? -1.171 -55.572 9.028 1.00 31.98 163 ASP A O 1
ATOM 1252 N N . VAL A 1 164 ? -0.081 -55.026 7.152 1.00 29.70 164 VAL A N 1
ATOM 1253 C CA . VAL A 1 164 ? 0.363 -53.701 7.615 1.00 29.70 164 VAL A CA 1
ATOM 1254 C C . VAL A 1 164 ? 0.220 -52.673 6.481 1.00 29.70 164 VAL A C 1
ATOM 1256 O O . VAL A 1 164 ? 0.794 -52.866 5.408 1.00 29.70 164 VAL A O 1
ATOM 1259 N N . PRO A 1 165 ? -0.492 -51.543 6.678 1.00 28.27 165 PRO A N 1
ATOM 1260 C CA . PRO A 1 165 ? -0.656 -50.529 5.637 1.00 28.27 165 PRO A CA 1
ATOM 1261 C C . PRO A 1 165 ? 0.646 -49.738 5.414 1.00 28.27 165 PRO A C 1
ATOM 1263 O O . PRO A 1 165 ? 0.954 -48.785 6.136 1.00 28.27 165 PRO A O 1
ATOM 1266 N N . CYS A 1 166 ? 1.422 -50.123 4.396 1.00 32.84 166 CYS A N 1
ATOM 1267 C CA . CYS A 1 166 ? 2.675 -49.449 4.053 1.00 32.84 166 CYS A CA 1
ATOM 1268 C C . CYS A 1 166 ? 2.481 -47.973 3.670 1.00 32.84 166 CYS A C 1
ATOM 1270 O O . CYS A 1 166 ? 1.655 -47.614 2.830 1.00 32.84 166 CYS A O 1
ATOM 1272 N N . ARG A 1 167 ? 3.331 -47.120 4.251 1.00 40.06 167 ARG A N 1
ATOM 1273 C CA . ARG A 1 167 ? 3.506 -45.713 3.864 1.00 40.06 167 ARG A CA 1
ATOM 1274 C C . ARG A 1 167 ? 4.420 -45.623 2.637 1.00 40.06 167 ARG A C 1
ATOM 1276 O O . ARG A 1 167 ? 5.226 -46.522 2.397 1.00 40.06 167 ARG A O 1
ATOM 1283 N N . TYR A 1 168 ? 4.322 -44.538 1.874 1.00 37.25 168 TYR A N 1
ATOM 1284 C CA . TYR A 1 168 ? 5.205 -44.305 0.728 1.00 37.25 168 TYR A CA 1
ATOM 1285 C C . TYR A 1 168 ? 6.612 -43.982 1.236 1.00 37.25 168 TYR A C 1
ATOM 1287 O O . TYR A 1 168 ? 6.751 -43.300 2.252 1.00 37.25 168 TYR A O 1
ATOM 1295 N N . VAL A 1 169 ? 7.646 -44.446 0.535 1.00 41.03 169 VAL A N 1
ATOM 1296 C CA . VAL A 1 169 ? 9.044 -44.151 0.874 1.00 41.03 169 VAL A CA 1
ATOM 1297 C C . VAL A 1 169 ? 9.666 -43.365 -0.273 1.00 41.03 169 VAL A C 1
ATOM 1299 O O . VAL A 1 169 ? 9.773 -43.869 -1.395 1.00 41.03 169 VAL A O 1
ATOM 1302 N N . THR A 1 170 ? 10.071 -42.132 0.020 1.00 43.06 170 THR A N 1
ATOM 1303 C CA . THR A 1 170 ? 10.861 -41.305 -0.896 1.00 43.06 170 THR A CA 1
ATOM 1304 C C . THR A 1 170 ? 12.331 -41.483 -0.548 1.00 43.06 170 THR A C 1
ATOM 1306 O O . THR A 1 170 ? 12.709 -41.404 0.625 1.00 43.06 170 THR A O 1
ATOM 1309 N N . VAL A 1 171 ? 13.154 -41.735 -1.565 1.00 42.75 171 VAL A N 1
ATOM 1310 C CA . VAL A 1 171 ? 14.599 -41.920 -1.420 1.00 42.75 171 VAL A CA 1
ATOM 1311 C C . VAL A 1 171 ? 15.309 -40.827 -2.210 1.00 42.75 171 VAL A C 1
ATOM 1313 O O . VAL A 1 171 ? 15.162 -40.743 -3.430 1.00 42.75 171 VAL A O 1
ATOM 1316 N N . ALA A 1 172 ? 16.078 -39.997 -1.507 1.00 44.75 172 ALA A N 1
ATOM 1317 C CA . ALA A 1 172 ? 16.887 -38.934 -2.088 1.00 44.75 172 ALA A CA 1
ATOM 1318 C C . ALA A 1 172 ? 18.376 -39.286 -1.964 1.00 44.75 172 ALA A C 1
ATOM 1320 O O . ALA A 1 172 ? 18.901 -39.471 -0.860 1.00 44.75 172 ALA A O 1
ATOM 1321 N N . VAL A 1 173 ? 19.061 -39.378 -3.107 1.00 42.44 173 VAL A N 1
ATOM 1322 C CA . VAL A 1 173 ? 20.513 -39.597 -3.173 1.00 42.44 173 VAL A CA 1
ATOM 1323 C C . VAL A 1 173 ? 21.212 -38.251 -3.334 1.00 42.44 173 VAL A C 1
ATOM 1325 O O . VAL A 1 173 ? 20.915 -37.517 -4.279 1.00 42.44 173 VAL A O 1
ATOM 1328 N N . SER A 1 174 ? 22.169 -37.948 -2.455 1.00 43.62 174 SER A N 1
ATOM 1329 C CA . SER A 1 174 ? 23.074 -36.808 -2.600 1.00 43.62 174 SER A CA 1
ATOM 1330 C C . SER A 1 174 ? 24.517 -37.198 -2.265 1.00 43.62 174 SER A C 1
ATOM 1332 O O . SER A 1 174 ? 24.793 -38.027 -1.394 1.00 43.62 174 SER A O 1
ATOM 1334 N N . GLY A 1 175 ? 25.464 -36.616 -2.999 1.00 40.41 175 GLY A N 1
ATOM 1335 C CA . GLY A 1 175 ? 26.887 -36.874 -2.816 1.00 40.41 175 GLY A CA 1
ATOM 1336 C C . GLY A 1 175 ? 27.748 -35.756 -3.393 1.00 40.41 175 GLY A C 1
ATOM 1337 O O . GLY A 1 175 ? 27.399 -35.140 -4.402 1.00 40.41 175 GLY A O 1
ATOM 1338 N N . SER A 1 176 ? 28.878 -35.510 -2.741 1.00 41.53 176 SER A N 1
ATOM 1339 C CA . SER A 1 176 ? 29.924 -34.580 -3.160 1.00 41.53 176 SER A CA 1
ATOM 1340 C C . SER A 1 176 ? 31.269 -35.305 -3.099 1.00 41.53 176 SER A C 1
ATOM 1342 O O . SER A 1 176 ? 31.649 -35.837 -2.059 1.00 41.53 176 SER A O 1
ATOM 1344 N N . ALA A 1 177 ? 31.977 -35.361 -4.227 1.00 38.88 177 ALA A N 1
ATOM 1345 C CA . ALA A 1 177 ? 33.258 -36.051 -4.347 1.00 38.88 177 ALA A CA 1
ATOM 1346 C C . ALA A 1 177 ? 34.185 -35.309 -5.331 1.00 38.88 177 ALA A C 1
ATOM 1348 O O . ALA A 1 177 ? 33.702 -34.837 -6.366 1.00 38.88 177 ALA A O 1
ATOM 1349 N N . PRO A 1 178 ? 35.499 -35.209 -5.051 1.00 33.06 178 PRO A N 1
ATOM 1350 C CA . PRO A 1 178 ? 36.491 -34.780 -6.034 1.00 33.06 178 PRO A CA 1
ATOM 1351 C C . PRO A 1 178 ? 36.590 -35.752 -7.223 1.00 33.06 178 PRO A C 1
ATOM 1353 O O . PRO A 1 178 ? 36.224 -36.923 -7.135 1.00 33.06 178 PRO A O 1
ATOM 1356 N N . LEU A 1 179 ? 37.090 -35.260 -8.357 1.00 31.97 179 LEU A N 1
ATOM 1357 C CA . LEU A 1 179 ? 37.056 -35.975 -9.635 1.00 31.97 179 LEU A CA 1
ATOM 1358 C C . LEU A 1 179 ? 38.035 -37.160 -9.716 1.00 31.97 179 LEU A C 1
ATOM 1360 O O . LEU A 1 179 ? 39.240 -36.960 -9.835 1.00 31.97 179 LEU A O 1
ATOM 1364 N N . THR A 1 180 ? 37.500 -38.375 -9.865 1.00 32.12 180 THR A N 1
ATOM 1365 C CA . THR A 1 180 ? 38.105 -39.418 -10.719 1.00 32.12 180 THR A CA 1
ATOM 1366 C C . THR A 1 180 ? 37.024 -40.066 -11.603 1.00 32.12 180 THR A C 1
ATOM 1368 O O . THR A 1 180 ? 35.930 -40.367 -11.119 1.00 32.12 180 THR A O 1
ATOM 1371 N N . PRO A 1 181 ? 37.255 -40.261 -12.917 1.00 40.38 181 PRO A N 1
ATOM 1372 C CA . PRO A 1 181 ? 36.222 -40.766 -13.820 1.00 40.38 181 PRO A CA 1
ATOM 1373 C C . PRO A 1 181 ? 36.314 -42.287 -14.026 1.00 40.38 181 PRO A C 1
ATOM 1375 O O . PRO A 1 181 ? 37.148 -42.715 -14.820 1.00 40.38 181 PRO A O 1
ATOM 1378 N N . ARG A 1 182 ? 35.434 -43.081 -13.378 1.00 37.78 182 ARG A N 1
ATOM 1379 C CA . ARG A 1 182 ? 34.914 -44.401 -13.864 1.00 37.78 182 ARG A CA 1
ATOM 1380 C C . ARG A 1 182 ? 34.036 -45.215 -12.886 1.00 37.78 182 ARG A C 1
ATOM 1382 O O . ARG A 1 182 ? 33.727 -46.358 -13.200 1.00 37.78 182 ARG A O 1
ATOM 1389 N N . ALA A 1 183 ? 33.569 -44.668 -11.762 1.00 42.53 183 ALA A N 1
ATOM 1390 C CA . ALA A 1 183 ? 32.572 -45.353 -10.926 1.00 42.53 183 ALA A CA 1
ATOM 1391 C C . ALA A 1 183 ? 31.133 -45.104 -11.445 1.00 42.53 183 ALA A C 1
ATOM 1393 O O . ALA A 1 183 ? 30.652 -43.973 -11.327 1.00 42.53 183 ALA A O 1
ATOM 1394 N N . PRO A 1 184 ? 30.422 -46.097 -12.021 1.00 48.28 184 PRO A N 1
ATOM 1395 C CA . PRO A 1 184 ? 28.991 -45.967 -12.284 1.00 48.28 184 PRO A CA 1
ATOM 1396 C C . PRO A 1 184 ? 28.201 -45.969 -10.967 1.00 48.28 184 PRO A C 1
ATOM 1398 O O . PRO A 1 184 ? 28.587 -46.620 -9.995 1.00 48.28 184 PRO A O 1
ATOM 1401 N N . LEU A 1 185 ? 27.068 -45.262 -10.936 1.00 48.47 185 LEU A N 1
ATOM 1402 C CA . LEU A 1 185 ? 26.127 -45.358 -9.816 1.00 48.47 185 LEU A CA 1
ATOM 1403 C C . LEU A 1 185 ? 25.555 -46.789 -9.732 1.00 48.47 185 LEU A C 1
ATOM 1405 O O . LEU A 1 185 ? 25.205 -47.342 -10.779 1.00 48.47 185 LEU A O 1
ATOM 1409 N N . PRO A 1 186 ? 25.408 -47.376 -8.525 1.00 51.91 186 PRO A N 1
ATOM 1410 C CA . PRO A 1 186 ? 24.736 -48.662 -8.352 1.00 51.91 186 PRO A CA 1
ATOM 1411 C C . PRO A 1 186 ? 23.333 -48.645 -8.959 1.00 51.91 186 PRO A C 1
ATOM 1413 O O . PRO A 1 186 ? 22.629 -47.633 -8.896 1.00 51.91 186 PRO A O 1
ATOM 1416 N N . SER A 1 187 ? 22.899 -49.774 -9.516 1.00 50.12 187 SER A N 1
ATOM 1417 C CA . SER A 1 187 ? 21.561 -49.864 -10.103 1.00 50.12 187 SER A CA 1
ATOM 1418 C C . SER A 1 187 ? 20.471 -49.622 -9.039 1.00 50.12 187 SER A C 1
ATOM 1420 O O . SER A 1 187 ? 20.660 -49.997 -7.876 1.00 50.12 187 SER A O 1
ATOM 1422 N N . PRO A 1 188 ? 19.286 -49.078 -9.390 1.00 47.19 188 PRO A N 1
ATOM 1423 C CA . PRO A 1 188 ? 18.197 -48.888 -8.423 1.00 47.19 188 PRO A CA 1
ATOM 1424 C C . PRO A 1 188 ? 17.814 -50.182 -7.682 1.00 47.19 188 PRO A C 1
ATOM 1426 O O . PRO A 1 188 ? 17.437 -50.155 -6.512 1.00 47.19 188 PRO A O 1
ATOM 1429 N N . ARG A 1 189 ? 17.986 -51.338 -8.341 1.00 48.25 189 ARG A N 1
ATOM 1430 C CA . ARG A 1 189 ? 17.737 -52.676 -7.785 1.00 48.25 189 ARG A CA 1
ATOM 1431 C C . ARG A 1 189 ? 18.789 -53.106 -6.752 1.00 48.25 189 ARG A C 1
ATOM 1433 O O . ARG A 1 189 ? 18.446 -53.808 -5.804 1.00 48.25 189 ARG A O 1
ATOM 1440 N N . GLU A 1 190 ? 20.044 -52.679 -6.890 1.00 54.50 190 GLU A N 1
ATOM 1441 C CA . GLU A 1 190 ? 21.072 -52.850 -5.853 1.00 54.50 190 GLU A CA 1
ATOM 1442 C C . GLU A 1 190 ? 20.898 -51.865 -4.701 1.00 54.50 190 GLU A C 1
ATOM 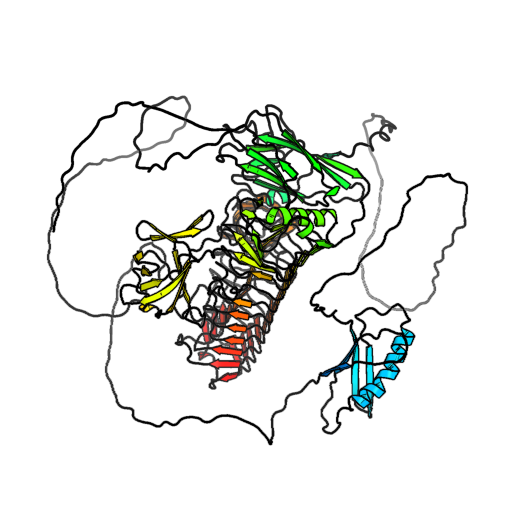1444 O O . GLU A 1 190 ? 21.033 -52.263 -3.545 1.00 54.50 190 GLU A O 1
ATOM 1449 N N . LEU A 1 191 ? 20.573 -50.603 -4.999 1.00 55.88 191 LEU A N 1
ATOM 1450 C CA . LEU A 1 191 ? 20.317 -49.592 -3.975 1.00 55.88 191 LEU A CA 1
ATOM 1451 C C . LEU A 1 191 ? 19.165 -50.052 -3.066 1.00 55.88 191 LEU A C 1
ATOM 1453 O O . LEU A 1 191 ? 19.314 -50.081 -1.848 1.00 55.88 191 LEU A O 1
ATOM 1457 N N . TYR A 1 192 ? 18.075 -50.552 -3.660 1.00 53.75 192 TYR A N 1
ATOM 1458 C CA . TYR A 1 192 ? 16.967 -51.196 -2.950 1.00 53.75 192 TYR A CA 1
ATOM 1459 C C . TYR A 1 192 ? 17.437 -52.356 -2.052 1.00 53.75 192 TYR A C 1
ATOM 1461 O O . TYR A 1 192 ? 17.133 -52.369 -0.858 1.00 53.75 192 TYR A O 1
ATOM 1469 N N . LYS A 1 193 ? 18.228 -53.300 -2.594 1.00 55.53 193 LYS A N 1
ATOM 1470 C CA . LYS A 1 193 ? 18.771 -54.446 -1.835 1.00 55.53 193 LYS A CA 1
ATOM 1471 C C . LYS A 1 193 ? 19.637 -54.027 -0.639 1.00 55.53 193 LYS A C 1
ATOM 1473 O O . LYS A 1 193 ? 19.585 -54.696 0.387 1.00 55.53 193 LYS A O 1
ATOM 1478 N N . ARG A 1 194 ? 20.428 -52.953 -0.758 1.00 59.16 194 ARG A N 1
ATOM 1479 C CA . ARG A 1 194 ? 21.312 -52.467 0.321 1.00 59.16 194 ARG A CA 1
ATOM 1480 C C . ARG A 1 194 ? 20.569 -51.644 1.380 1.00 59.16 194 ARG A C 1
ATOM 1482 O O . ARG A 1 194 ? 20.939 -51.696 2.545 1.00 59.16 194 ARG A O 1
ATOM 1489 N N . VAL A 1 195 ? 19.531 -50.899 0.995 1.00 57.31 195 VAL A N 1
ATOM 1490 C CA . VAL A 1 195 ? 18.838 -49.943 1.882 1.00 57.31 195 VAL A CA 1
ATOM 1491 C C . VAL A 1 195 ? 17.697 -50.583 2.676 1.00 57.31 195 VAL A C 1
ATOM 1493 O O . VAL A 1 195 ? 17.510 -50.255 3.848 1.00 57.31 195 VAL A O 1
ATOM 1496 N N . MET A 1 196 ? 16.942 -51.511 2.082 1.00 57.19 196 MET A N 1
ATOM 1497 C CA . MET A 1 196 ? 15.760 -52.089 2.739 1.00 57.19 196 MET A CA 1
ATOM 1498 C C . MET A 1 196 ? 16.054 -52.855 4.049 1.00 57.19 196 MET A C 1
ATOM 1500 O O . MET A 1 196 ? 15.265 -52.702 4.981 1.00 57.19 196 MET A O 1
ATOM 1504 N N . PRO A 1 197 ? 17.174 -53.596 4.211 1.00 60.81 197 PRO A N 1
ATOM 1505 C CA . PRO A 1 197 ? 17.511 -54.238 5.488 1.00 60.81 197 PRO A CA 1
ATOM 1506 C C . PRO A 1 197 ? 17.802 -53.253 6.633 1.00 60.81 197 PRO A C 1
ATOM 1508 O O . PRO A 1 197 ? 17.472 -53.538 7.785 1.00 60.81 197 PRO A O 1
ATOM 1511 N N . GLU A 1 198 ? 18.391 -52.090 6.332 1.00 59.16 198 GLU A N 1
ATOM 1512 C CA . GLU A 1 198 ? 18.603 -51.012 7.312 1.00 59.16 198 GLU A CA 1
ATOM 1513 C C . GLU A 1 198 ? 17.280 -50.317 7.659 1.00 59.16 198 GLU A C 1
ATOM 1515 O O . GLU A 1 198 ? 16.974 -50.097 8.829 1.00 59.16 198 GLU A O 1
ATOM 1520 N N . PHE A 1 199 ? 16.446 -50.034 6.653 1.00 56.44 199 PHE A N 1
ATOM 1521 C CA . PHE A 1 199 ? 15.128 -49.424 6.849 1.00 56.44 199 PHE A CA 1
ATOM 1522 C C . PHE A 1 199 ? 14.183 -50.317 7.675 1.00 56.44 199 PHE A C 1
ATOM 1524 O O . PHE A 1 199 ? 13.489 -49.822 8.563 1.00 56.44 199 PHE A O 1
ATOM 1531 N N . ALA A 1 200 ? 14.214 -51.636 7.463 1.00 54.41 200 ALA A N 1
ATOM 1532 C CA . ALA A 1 200 ? 13.473 -52.601 8.276 1.00 54.41 200 ALA A CA 1
ATOM 1533 C C . ALA A 1 200 ? 13.938 -52.601 9.747 1.00 54.41 200 ALA A C 1
ATOM 1535 O O . ALA A 1 200 ? 13.105 -52.523 10.652 1.00 54.41 200 ALA A O 1
ATOM 1536 N N . ARG A 1 201 ? 15.260 -52.601 9.995 1.00 57.94 201 ARG A N 1
ATOM 1537 C CA . ARG A 1 201 ? 15.837 -52.473 11.350 1.00 57.94 201 ARG A CA 1
ATOM 1538 C C . ARG A 1 201 ? 15.544 -51.120 12.006 1.00 57.94 201 ARG A C 1
ATOM 1540 O O . ARG A 1 201 ? 15.440 -51.048 13.229 1.00 57.94 201 ARG A O 1
ATOM 1547 N N . TRP A 1 202 ? 15.392 -50.051 11.228 1.00 56.12 202 TRP A N 1
ATOM 1548 C CA . TRP A 1 202 ? 14.979 -48.744 11.740 1.00 56.12 202 TRP A CA 1
ATOM 1549 C C . TRP A 1 202 ? 13.509 -48.741 12.181 1.00 56.12 202 TRP A C 1
ATOM 1551 O O . TRP A 1 202 ? 13.211 -48.295 13.288 1.00 56.12 202 TRP A O 1
ATOM 1561 N N . ILE A 1 203 ? 12.603 -49.314 11.378 1.00 51.41 203 ILE A N 1
ATOM 1562 C CA . ILE A 1 203 ? 11.185 -49.457 11.749 1.00 51.41 203 ILE A CA 1
ATOM 1563 C C . ILE A 1 203 ? 11.022 -50.346 12.990 1.00 51.41 203 ILE A C 1
ATOM 1565 O O . ILE A 1 203 ? 10.294 -49.962 13.905 1.00 51.41 203 ILE A O 1
ATOM 1569 N N . SER A 1 204 ? 11.724 -51.483 13.079 1.00 51.16 204 SER A N 1
ATOM 1570 C CA . SER A 1 204 ? 11.604 -52.374 14.244 1.00 51.16 204 SER A CA 1
ATOM 1571 C C . SER A 1 204 ? 12.097 -51.726 15.546 1.00 51.16 204 SER A C 1
ATOM 1573 O O . SER A 1 204 ? 11.549 -52.002 16.608 1.00 51.16 204 SER A O 1
ATOM 1575 N N . ARG A 1 205 ? 13.081 -50.817 15.472 1.00 52.59 205 ARG A N 1
ATOM 1576 C CA . ARG A 1 205 ? 13.570 -50.021 16.615 1.00 52.59 205 ARG A CA 1
ATOM 1577 C C . ARG A 1 205 ? 12.681 -48.825 16.976 1.00 52.59 205 ARG A C 1
ATOM 1579 O O . ARG A 1 205 ? 12.792 -48.320 18.087 1.00 52.59 205 ARG A O 1
ATOM 1586 N N . ALA A 1 206 ? 11.820 -48.352 16.072 1.00 53.31 206 ALA A N 1
ATOM 1587 C CA . ALA A 1 206 ? 10.961 -47.187 16.315 1.00 53.31 206 ALA A CA 1
ATOM 1588 C C . ALA A 1 206 ? 9.697 -47.505 17.143 1.00 53.31 206 ALA A C 1
ATOM 1590 O O . ALA A 1 206 ? 9.071 -46.592 17.690 1.00 53.31 206 ALA A O 1
ATOM 1591 N N . GLY A 1 207 ? 9.320 -48.784 17.238 1.00 42.91 207 GLY A N 1
ATOM 1592 C CA . GLY A 1 207 ? 8.113 -49.242 17.925 1.00 42.91 207 GLY A CA 1
ATOM 1593 C C . GLY A 1 207 ? 6.823 -48.949 17.148 1.00 42.91 207 GLY A C 1
ATOM 1594 O O . GLY A 1 207 ? 6.675 -47.917 16.485 1.00 42.91 207 GLY A O 1
ATOM 1595 N N . ALA A 1 208 ? 5.855 -49.863 17.242 1.00 43.88 208 ALA A N 1
ATOM 1596 C CA . ALA A 1 208 ? 4.577 -49.792 16.533 1.00 43.88 208 ALA A CA 1
ATOM 1597 C C . ALA A 1 208 ? 3.617 -48.747 17.150 1.00 43.88 208 ALA A C 1
ATOM 1599 O O . ALA A 1 208 ? 2.582 -49.086 17.712 1.00 43.88 208 ALA A O 1
ATOM 1600 N N . GLY A 1 209 ? 3.973 -47.461 17.048 1.00 42.94 209 GLY A N 1
ATOM 1601 C CA . GLY A 1 209 ? 3.133 -46.352 17.518 1.00 42.94 209 GLY A CA 1
ATOM 1602 C C . GLY A 1 209 ? 3.712 -44.937 17.374 1.00 42.94 209 GLY A C 1
ATOM 1603 O O . GLY A 1 209 ? 2.942 -43.984 17.343 1.00 42.94 209 GLY A O 1
ATOM 1604 N N . SER A 1 210 ? 5.037 -44.762 17.246 1.00 39.84 210 SER A N 1
ATOM 1605 C CA . SER A 1 210 ? 5.686 -43.445 17.454 1.00 39.84 210 SER A CA 1
ATOM 1606 C C . SER A 1 210 ? 6.144 -42.682 16.190 1.00 39.84 210 SER A C 1
ATOM 1608 O O . SER A 1 210 ? 6.733 -41.602 16.285 1.00 39.84 210 SER A O 1
ATOM 1610 N N . VAL A 1 211 ? 5.897 -43.206 14.982 1.00 40.09 211 VAL A N 1
ATOM 1611 C CA . VAL A 1 211 ? 6.471 -42.643 13.740 1.00 40.09 211 VAL A CA 1
ATOM 1612 C C . VAL A 1 211 ? 5.666 -41.447 13.206 1.00 40.09 211 VAL A C 1
ATOM 1614 O O . VAL A 1 211 ? 4.717 -41.609 12.430 1.00 40.09 211 VAL A O 1
ATOM 1617 N N . SER A 1 212 ? 6.100 -40.243 13.591 1.00 42.31 212 SER A N 1
ATOM 1618 C CA . SER A 1 212 ? 5.696 -38.946 13.016 1.00 42.31 212 SER A CA 1
ATOM 1619 C C . SER A 1 212 ? 6.020 -38.835 11.505 1.00 42.31 212 SER A C 1
ATOM 1621 O O . SER A 1 212 ? 7.013 -39.424 11.070 1.00 42.31 212 SER A O 1
ATOM 1623 N N . PRO A 1 213 ? 5.257 -38.069 10.689 1.00 41.78 213 PRO A N 1
ATOM 1624 C CA . PRO A 1 213 ? 5.462 -37.966 9.234 1.00 41.78 213 PRO A CA 1
ATOM 1625 C C . PRO A 1 213 ? 6.769 -37.303 8.756 1.00 41.78 213 PRO A C 1
ATOM 1627 O O . PRO A 1 213 ? 6.989 -37.236 7.552 1.00 41.78 213 PRO A O 1
ATOM 1630 N N . SER A 1 214 ? 7.610 -36.772 9.651 1.00 48.06 214 SER A N 1
ATOM 1631 C CA . SER A 1 214 ? 8.731 -35.879 9.301 1.00 48.06 214 SER A CA 1
ATOM 1632 C C . SER A 1 214 ? 10.115 -36.323 9.801 1.00 48.06 214 SER A C 1
ATOM 1634 O O . SER A 1 214 ? 11.026 -35.502 9.902 1.00 48.06 214 SER A O 1
ATOM 1636 N N . ARG A 1 215 ? 10.316 -37.613 10.110 1.00 45.84 215 ARG A N 1
ATOM 1637 C CA . ARG A 1 215 ? 11.666 -38.152 10.369 1.00 45.84 215 ARG A CA 1
ATOM 1638 C C . ARG A 1 215 ? 12.346 -38.591 9.070 1.00 45.84 215 ARG A C 1
ATOM 1640 O O . ARG A 1 215 ? 11.787 -39.384 8.314 1.00 45.84 215 ARG A O 1
ATOM 1647 N N . THR A 1 216 ? 13.576 -38.120 8.875 1.00 49.91 216 THR A N 1
ATOM 1648 C CA . THR A 1 216 ? 14.473 -38.519 7.782 1.00 49.91 216 THR A CA 1
ATOM 1649 C C . THR A 1 216 ? 15.654 -39.294 8.358 1.00 49.91 216 THR A C 1
ATOM 1651 O O . THR A 1 216 ? 16.295 -38.820 9.295 1.00 49.91 216 THR A O 1
ATOM 1654 N N . MET A 1 217 ? 15.954 -40.473 7.810 1.00 47.41 217 MET A N 1
ATOM 1655 C CA . MET A 1 217 ? 17.153 -41.239 8.167 1.00 47.41 217 MET A CA 1
ATOM 1656 C C . MET A 1 217 ? 18.271 -40.980 7.155 1.00 47.41 217 MET A C 1
ATOM 1658 O O . MET A 1 217 ? 18.034 -41.078 5.951 1.00 47.41 217 MET A O 1
ATOM 1662 N N . ALA A 1 218 ? 19.477 -40.695 7.653 1.00 50.97 218 ALA A N 1
ATOM 1663 C CA . ALA A 1 218 ? 20.696 -40.577 6.859 1.00 50.97 218 ALA A CA 1
ATOM 1664 C C . ALA A 1 218 ? 21.496 -41.892 6.909 1.00 50.97 218 ALA A C 1
ATOM 1666 O O . ALA A 1 218 ? 21.983 -42.275 7.973 1.00 50.97 218 ALA A O 1
ATOM 1667 N N . VAL A 1 219 ? 21.655 -42.579 5.775 1.00 50.47 219 VAL A N 1
ATOM 1668 C CA . VAL A 1 219 ? 22.465 -43.809 5.670 1.00 50.47 219 VAL A CA 1
ATOM 1669 C C . VAL A 1 219 ? 23.772 -43.502 4.945 1.00 50.47 219 VAL A C 1
ATOM 1671 O O . VAL A 1 219 ? 23.748 -43.000 3.820 1.00 50.47 219 VAL A O 1
ATOM 1674 N N . ARG A 1 220 ? 24.914 -43.833 5.564 1.00 50.09 220 ARG A N 1
ATOM 1675 C CA . ARG A 1 220 ? 26.221 -43.830 4.892 1.00 50.09 220 ARG A CA 1
ATOM 1676 C C . ARG A 1 220 ? 26.472 -45.179 4.227 1.00 50.09 220 ARG A C 1
ATOM 1678 O O . ARG A 1 220 ? 26.508 -46.198 4.910 1.00 50.09 220 ARG A O 1
ATOM 1685 N N . LEU A 1 221 ? 26.683 -45.178 2.912 1.00 51.50 221 LEU A N 1
ATOM 1686 C CA . LEU A 1 221 ? 27.081 -46.372 2.159 1.00 51.50 221 LEU A CA 1
ATOM 1687 C C . LEU A 1 221 ? 28.571 -46.279 1.779 1.00 51.50 221 LEU A C 1
ATOM 1689 O O . LEU A 1 221 ? 28.936 -45.340 1.064 1.00 51.50 221 LEU A O 1
ATOM 1693 N N . PRO A 1 222 ? 29.431 -47.220 2.223 1.00 48.25 222 PRO A N 1
ATOM 1694 C CA . PRO A 1 222 ? 30.818 -47.288 1.778 1.00 48.25 222 PRO A CA 1
ATOM 1695 C C . PRO A 1 222 ? 30.898 -47.865 0.357 1.00 48.25 222 PRO A C 1
ATOM 1697 O O . PRO A 1 222 ? 30.344 -48.931 0.072 1.00 48.25 222 PRO A O 1
ATOM 1700 N N . LEU A 1 223 ? 31.607 -47.170 -0.536 1.00 45.72 223 LEU A N 1
ATOM 1701 C CA . LEU A 1 223 ? 31.908 -47.623 -1.898 1.00 45.72 223 LEU A CA 1
ATOM 1702 C C . LEU A 1 223 ? 33.416 -47.498 -2.153 1.00 45.72 223 LEU A C 1
ATOM 1704 O O . LEU A 1 223 ? 33.882 -46.571 -2.811 1.00 45.72 223 LEU A O 1
ATOM 1708 N N . GLY A 1 224 ? 34.174 -48.445 -1.596 1.00 48.19 224 GLY A N 1
ATOM 1709 C CA . GLY A 1 224 ? 35.639 -48.425 -1.606 1.00 48.19 224 GLY A CA 1
ATOM 1710 C C . GLY A 1 224 ? 36.238 -47.380 -0.657 1.00 48.19 224 GLY A C 1
ATOM 1711 O O . GLY A 1 224 ? 35.526 -46.634 0.015 1.00 48.19 224 GLY A O 1
ATOM 1712 N N . ASN A 1 225 ? 37.569 -47.333 -0.599 1.00 41.06 225 ASN A N 1
ATOM 1713 C CA . ASN A 1 225 ? 38.308 -46.678 0.490 1.00 41.06 225 ASN A CA 1
ATOM 1714 C C . ASN A 1 225 ? 38.182 -45.141 0.550 1.00 41.06 225 ASN A C 1
ATOM 1716 O O . ASN A 1 225 ? 38.567 -44.550 1.555 1.00 41.06 225 ASN A O 1
ATOM 1720 N N . HIS A 1 226 ? 37.650 -44.482 -0.490 1.00 43.16 226 HIS A N 1
ATOM 1721 C CA . HIS A 1 226 ? 37.674 -43.014 -0.616 1.00 43.16 226 HIS A CA 1
ATOM 1722 C C . HIS A 1 226 ? 36.343 -42.383 -1.071 1.00 43.16 226 HIS A C 1
ATOM 1724 O O . HIS A 1 226 ? 36.338 -41.309 -1.671 1.00 43.16 226 HIS A O 1
ATOM 1730 N N . SER A 1 227 ? 35.191 -43.017 -0.818 1.00 43.94 227 SER A N 1
ATOM 1731 C CA . SER A 1 227 ? 33.877 -42.404 -1.097 1.00 43.94 227 SER A CA 1
ATOM 1732 C C . SER A 1 227 ? 32.763 -42.909 -0.175 1.00 43.94 227 SER A C 1
ATOM 1734 O O . SER A 1 227 ? 32.409 -44.089 -0.188 1.00 43.94 227 SER A O 1
ATOM 1736 N N . ALA A 1 228 ? 32.161 -41.984 0.579 1.00 42.81 228 ALA A N 1
ATOM 1737 C CA . ALA A 1 228 ? 30.979 -42.222 1.406 1.00 42.81 228 ALA A CA 1
ATOM 1738 C C . ALA A 1 228 ? 29.803 -41.374 0.900 1.00 42.81 228 ALA A C 1
ATOM 1740 O O . ALA A 1 228 ? 29.860 -40.145 0.916 1.00 42.81 228 ALA A O 1
ATOM 1741 N N . TRP A 1 229 ? 28.726 -42.031 0.472 1.00 45.38 229 TRP A N 1
ATOM 1742 C CA . TRP A 1 229 ? 27.492 -41.368 0.032 1.00 45.38 229 TRP A CA 1
ATOM 1743 C C . TRP A 1 229 ? 26.522 -41.211 1.202 1.00 45.38 229 TRP A C 1
ATOM 1745 O O . TRP A 1 229 ? 26.472 -42.092 2.059 1.00 45.38 229 TRP A O 1
ATOM 1755 N N . THR A 1 230 ? 25.733 -40.130 1.227 1.00 43.97 230 THR A N 1
ATOM 1756 C CA . THR A 1 230 ? 24.704 -39.906 2.257 1.00 43.97 230 THR A CA 1
ATOM 1757 C C . THR A 1 230 ? 23.317 -40.010 1.630 1.00 43.97 230 THR A C 1
ATOM 1759 O O . THR A 1 230 ? 22.925 -39.187 0.809 1.00 43.97 230 THR A O 1
ATOM 1762 N N . LEU A 1 231 ? 22.567 -41.038 2.015 1.00 46.12 231 LEU A N 1
ATOM 1763 C CA . LEU A 1 231 ? 21.218 -41.294 1.520 1.00 46.12 231 LEU A CA 1
ATOM 1764 C C . LEU A 1 231 ? 20.178 -40.772 2.512 1.00 46.12 231 LEU A C 1
ATOM 1766 O O . LEU A 1 231 ? 20.215 -41.178 3.671 1.00 46.12 231 LEU A O 1
ATOM 1770 N N . SER A 1 232 ? 19.237 -39.940 2.063 1.00 48.00 232 SER A N 1
ATOM 1771 C CA . SER A 1 232 ? 18.109 -39.477 2.883 1.00 48.00 232 SER A CA 1
ATOM 1772 C C . SER A 1 232 ? 16.834 -40.253 2.552 1.00 48.00 232 SER A C 1
ATOM 1774 O O . SER A 1 232 ? 16.440 -40.338 1.388 1.00 48.00 232 SER A O 1
ATOM 1776 N N . VAL A 1 233 ? 16.185 -40.815 3.575 1.00 47.94 233 VAL A N 1
ATOM 1777 C CA . VAL A 1 233 ? 14.958 -41.621 3.441 1.00 47.94 233 VAL A CA 1
ATOM 1778 C C . VAL A 1 233 ? 13.855 -41.071 4.346 1.00 47.94 233 VAL A C 1
ATOM 1780 O O . VAL A 1 233 ? 14.069 -40.949 5.554 1.00 47.94 233 VAL A O 1
ATOM 1783 N N . SER A 1 234 ? 12.676 -40.789 3.780 1.00 47.53 234 SER A N 1
ATOM 1784 C CA . SER A 1 234 ? 11.526 -40.186 4.483 1.00 47.53 234 SER A CA 1
ATOM 1785 C C . SER A 1 234 ? 10.208 -40.899 4.133 1.00 47.53 234 SER A C 1
ATOM 1787 O O . SER A 1 234 ? 10.016 -41.333 2.994 1.00 47.53 234 SER A O 1
ATOM 1789 N N . SER A 1 235 ? 9.279 -41.008 5.094 1.00 41.94 235 SER A N 1
ATOM 1790 C CA . SER A 1 235 ? 7.968 -41.655 4.886 1.00 41.94 235 SER A CA 1
ATOM 1791 C C . SER A 1 235 ? 6.850 -40.652 4.590 1.00 41.94 235 SER A C 1
ATOM 1793 O O . SER A 1 235 ? 6.649 -39.726 5.372 1.00 41.94 235 SER A O 1
ATOM 1795 N N . VAL A 1 236 ? 6.061 -40.881 3.539 1.00 39.19 236 VAL A N 1
ATOM 1796 C CA . VAL A 1 236 ? 4.992 -39.979 3.074 1.00 39.19 236 VAL A CA 1
ATOM 1797 C C . VAL A 1 236 ? 3.621 -40.673 3.123 1.00 39.19 236 VAL A C 1
ATOM 1799 O O . VAL A 1 236 ? 3.501 -41.873 2.863 1.00 39.19 236 VAL A O 1
ATOM 1802 N N . ALA A 1 237 ? 2.572 -39.920 3.466 1.00 35.00 237 ALA A N 1
ATOM 1803 C CA . ALA A 1 237 ? 1.180 -40.378 3.432 1.00 35.00 237 ALA A CA 1
ATOM 1804 C C . ALA A 1 237 ? 0.500 -39.988 2.098 1.00 35.00 237 ALA A C 1
ATOM 1806 O O . ALA A 1 237 ? 0.753 -38.890 1.599 1.00 35.00 237 ALA A O 1
ATOM 1807 N N . PRO A 1 238 ? -0.352 -40.846 1.505 1.00 31.08 238 PRO A N 1
ATOM 1808 C CA . PRO A 1 238 ? -0.951 -40.578 0.198 1.00 31.08 238 PRO A CA 1
ATOM 1809 C C . PRO A 1 238 ? -2.063 -39.512 0.228 1.00 31.08 238 PRO A C 1
ATOM 1811 O O . PRO A 1 238 ? -2.815 -39.434 1.204 1.00 31.08 238 PRO A O 1
ATOM 1814 N N . PRO A 1 239 ? -2.258 -38.759 -0.872 1.00 30.19 239 PRO A N 1
ATOM 1815 C CA . PRO A 1 239 ? -3.495 -38.019 -1.104 1.00 30.19 239 PRO A CA 1
ATOM 1816 C C . PRO A 1 239 ? -4.666 -38.988 -1.343 1.00 30.19 239 PRO A C 1
ATOM 1818 O O . PRO A 1 239 ? -4.497 -40.052 -1.941 1.00 30.19 239 PRO A O 1
ATOM 1821 N N . ARG A 1 240 ? -5.877 -38.615 -0.907 1.00 26.75 240 ARG A N 1
ATOM 1822 C CA . ARG A 1 240 ? -7.100 -39.377 -1.216 1.00 26.75 240 ARG A CA 1
ATOM 1823 C C . ARG A 1 240 ? -7.549 -39.102 -2.663 1.00 26.75 240 ARG A C 1
ATOM 1825 O O . ARG A 1 240 ? -7.647 -37.928 -3.021 1.00 26.75 240 ARG A O 1
ATOM 1832 N N . PRO A 1 241 ? -7.866 -40.126 -3.476 1.00 28.58 241 PRO A N 1
ATOM 1833 C CA . PRO A 1 241 ? -8.468 -39.923 -4.791 1.00 28.58 241 PRO A CA 1
ATOM 1834 C C . PRO A 1 241 ? -9.932 -39.470 -4.672 1.00 28.58 241 PRO A C 1
ATOM 1836 O O . PRO A 1 241 ? -10.632 -39.832 -3.725 1.00 28.58 241 PRO A O 1
ATOM 1839 N N . GLN A 1 242 ? -10.403 -38.705 -5.658 1.00 29.44 242 GLN A N 1
ATOM 1840 C CA . GLN A 1 242 ? -11.831 -38.443 -5.859 1.00 29.44 242 GLN A CA 1
ATOM 1841 C C . GLN A 1 242 ? -12.479 -39.645 -6.560 1.00 29.44 242 GLN A C 1
ATOM 1843 O O . GLN A 1 242 ? -11.887 -40.214 -7.474 1.00 29.44 242 GLN A O 1
ATOM 1848 N N . ALA A 1 243 ? -13.692 -40.017 -6.149 1.00 27.56 243 ALA A N 1
ATOM 1849 C CA . ALA A 1 243 ? -14.475 -41.066 -6.797 1.00 27.56 243 ALA A CA 1
ATOM 1850 C C . ALA A 1 243 ? -15.502 -40.462 -7.769 1.00 27.56 243 ALA A C 1
ATOM 1852 O O . ALA A 1 243 ? -16.152 -39.468 -7.445 1.00 27.56 243 ALA A O 1
ATOM 1853 N N . GLN A 1 244 ? -15.666 -41.089 -8.935 1.00 32.22 244 GLN A N 1
ATOM 1854 C CA . GLN A 1 244 ? -16.774 -40.841 -9.858 1.00 32.22 244 GLN A CA 1
ATOM 1855 C C . GLN A 1 244 ? -17.803 -41.975 -9.763 1.00 32.22 244 GLN A C 1
ATOM 1857 O O . GLN A 1 244 ? -17.444 -43.148 -9.794 1.00 32.22 244 GLN A O 1
ATOM 1862 N N . SER A 1 245 ? -19.078 -41.602 -9.717 1.00 27.89 245 SER A N 1
ATOM 1863 C CA . SER A 1 245 ? -20.259 -42.448 -9.947 1.00 27.89 245 SER A CA 1
ATOM 1864 C C . SER A 1 245 ? -21.415 -41.478 -10.222 1.00 27.89 245 SER A C 1
ATOM 1866 O O . SER A 1 245 ? -21.644 -40.595 -9.398 1.00 27.89 245 SER A O 1
ATOM 1868 N N . VAL A 1 246 ? -22.053 -41.425 -11.396 1.00 26.48 246 VAL A N 1
ATOM 1869 C CA . VAL A 1 246 ? -22.762 -42.495 -12.136 1.00 26.48 246 VAL A CA 1
ATOM 1870 C C . VAL A 1 246 ? -23.964 -43.015 -11.339 1.00 26.48 246 VAL A C 1
ATOM 1872 O O . VAL A 1 246 ? -23.854 -43.338 -10.160 1.00 26.48 246 VAL A O 1
ATOM 1875 N N . SER A 1 247 ? -25.131 -43.023 -11.982 1.00 29.52 247 SER A N 1
ATOM 1876 C CA . SER A 1 247 ? -26.461 -43.148 -11.377 1.00 29.52 247 SER A CA 1
ATOM 1877 C C . SER A 1 247 ? -27.102 -44.524 -11.590 1.00 29.52 247 SER A C 1
ATOM 1879 O O . SER A 1 247 ? -26.912 -45.123 -12.645 1.00 29.52 247 SER A O 1
ATOM 1881 N N . SER A 1 248 ? -27.936 -44.986 -10.640 1.00 28.08 248 SER A N 1
ATOM 1882 C CA . SER A 1 248 ? -29.339 -45.424 -10.887 1.00 28.08 248 SER A CA 1
ATOM 1883 C C . SER A 1 248 ? -29.998 -46.218 -9.729 1.00 28.08 248 SER A C 1
ATOM 1885 O O . SER A 1 248 ? -29.473 -47.231 -9.296 1.00 28.08 248 SER A O 1
ATOM 1887 N N . MET A 1 249 ? -31.207 -45.775 -9.331 1.00 25.72 249 MET A N 1
ATOM 1888 C CA . MET A 1 249 ? -32.416 -46.565 -8.957 1.00 25.72 249 MET A CA 1
ATOM 1889 C C . MET A 1 249 ? -32.370 -47.629 -7.796 1.00 25.72 249 MET A C 1
ATOM 1891 O O . MET A 1 249 ? -31.308 -47.888 -7.239 1.00 25.72 249 MET A O 1
ATOM 1895 N N . PRO A 1 250 ? -33.528 -48.131 -7.268 1.00 51.66 250 PRO A N 1
ATOM 1896 C CA . PRO A 1 250 ? -33.672 -48.373 -5.814 1.00 51.66 250 PRO A CA 1
ATOM 1897 C C . PRO A 1 250 ? -34.186 -49.769 -5.362 1.00 51.66 250 PRO A C 1
ATOM 1899 O O . PRO A 1 250 ? -34.768 -50.521 -6.142 1.00 51.66 250 PRO A O 1
ATOM 1902 N N . GLY A 1 251 ? -34.107 -50.071 -4.048 1.00 25.02 251 GLY A N 1
ATOM 1903 C CA . GLY A 1 251 ? -34.576 -51.354 -3.477 1.00 25.02 251 GLY A CA 1
ATOM 1904 C C . GLY A 1 251 ? -34.968 -51.397 -1.979 1.00 25.02 251 GLY A C 1
ATOM 1905 O O . GLY A 1 251 ? -34.166 -51.756 -1.133 1.00 25.02 251 GLY A O 1
ATOM 1906 N N . ARG A 1 252 ? -36.246 -51.103 -1.677 1.00 26.36 252 ARG A N 1
ATOM 1907 C CA . ARG A 1 252 ? -37.135 -51.648 -0.601 1.00 26.36 252 ARG A CA 1
ATOM 1908 C C . ARG A 1 252 ? -36.593 -52.170 0.775 1.00 26.36 252 ARG A C 1
ATOM 1910 O O . ARG A 1 252 ? -36.068 -53.271 0.837 1.00 26.36 252 ARG A O 1
ATOM 1917 N N . ARG A 1 253 ? -37.186 -51.603 1.858 1.00 28.55 253 ARG A N 1
ATOM 1918 C CA . ARG A 1 253 ? -37.676 -52.266 3.124 1.00 28.55 253 ARG A CA 1
ATOM 1919 C C . ARG A 1 253 ? -36.596 -52.775 4.137 1.00 28.55 253 ARG A C 1
ATOM 1921 O O . ARG A 1 253 ? -35.471 -53.003 3.741 1.00 28.55 253 ARG A O 1
ATOM 1928 N N . ARG A 1 254 ? -36.845 -52.962 5.460 1.00 26.66 254 ARG A N 1
ATOM 1929 C CA . ARG A 1 254 ? -38.063 -52.842 6.324 1.00 26.66 254 ARG A CA 1
ATOM 1930 C C . ARG A 1 254 ? -37.725 -52.589 7.832 1.00 26.66 254 ARG A C 1
ATOM 1932 O O . ARG A 1 254 ? -36.862 -53.264 8.359 1.00 26.66 254 ARG A O 1
ATOM 1939 N N . LYS A 1 255 ? -38.500 -51.699 8.486 1.00 27.97 255 LYS A N 1
ATOM 1940 C CA . LYS A 1 255 ? -38.954 -51.572 9.915 1.00 27.97 255 LYS A CA 1
ATOM 1941 C C . LYS A 1 255 ? -38.182 -52.129 11.157 1.00 27.97 255 LYS A C 1
ATOM 1943 O O . LYS A 1 255 ? -37.773 -53.277 11.177 1.00 27.97 255 LYS A O 1
ATOM 1948 N N . ALA A 1 256 ? -38.389 -51.372 12.260 1.00 27.81 256 ALA A N 1
ATOM 1949 C CA . ALA A 1 256 ? -38.382 -51.700 13.715 1.00 27.81 256 ALA A CA 1
ATOM 1950 C C . ALA A 1 256 ? -37.048 -51.526 14.495 1.00 27.81 256 ALA A C 1
ATOM 1952 O O . ALA A 1 256 ? -35.999 -51.867 13.970 1.00 27.81 256 ALA A O 1
ATOM 1953 N N . GLY A 1 257 ? -37.027 -50.985 15.733 1.00 26.39 257 GLY A N 1
ATOM 1954 C CA . GLY A 1 257 ? -38.139 -50.510 16.591 1.00 26.39 257 GLY A CA 1
ATOM 1955 C C . GLY A 1 257 ? -37.744 -49.597 17.788 1.00 26.39 257 GLY A C 1
ATOM 1956 O O . GLY A 1 257 ? -36.617 -49.125 17.867 1.00 26.39 257 GLY A O 1
ATOM 1957 N N . ARG A 1 258 ? -38.728 -49.334 18.672 1.00 27.16 258 ARG A N 1
ATOM 1958 C CA . ARG A 1 258 ? -38.705 -48.631 19.998 1.00 27.16 258 ARG A CA 1
ATOM 1959 C C . ARG A 1 258 ? -37.736 -49.294 21.021 1.00 27.16 258 ARG A C 1
ATOM 1961 O O . ARG A 1 258 ? -37.319 -50.409 20.738 1.00 27.16 258 ARG A O 1
ATOM 1968 N N . MET A 1 259 ? -37.366 -48.791 22.221 1.00 25.53 259 MET A N 1
ATOM 1969 C CA . MET A 1 259 ? -37.759 -47.693 23.168 1.00 25.53 259 MET A CA 1
ATOM 1970 C C . MET A 1 259 ? -36.605 -47.552 24.231 1.00 25.53 259 MET A C 1
ATOM 1972 O O . MET A 1 259 ? -35.832 -48.497 24.349 1.00 25.53 259 MET A O 1
ATOM 1976 N N . GLU A 1 260 ? -36.388 -46.540 25.100 1.00 28.17 260 GLU A N 1
ATOM 1977 C CA . GLU A 1 260 ? -36.866 -45.139 25.197 1.00 28.17 260 GLU A CA 1
ATOM 1978 C C . GLU A 1 260 ? -35.878 -44.201 25.971 1.00 28.17 260 GLU A C 1
ATOM 1980 O O . GLU A 1 260 ? -35.219 -43.365 25.355 1.00 28.17 260 GLU A O 1
ATOM 1985 N N . ARG A 1 261 ? -35.777 -44.297 27.317 1.00 32.88 261 ARG A N 1
ATOM 1986 C CA . ARG A 1 261 ? -34.973 -43.450 28.248 1.00 32.88 261 ARG A CA 1
ATOM 1987 C C . ARG A 1 261 ? -34.747 -44.158 29.601 1.00 32.88 261 ARG A C 1
ATOM 1989 O O . ARG A 1 261 ? -35.557 -45.013 29.933 1.00 32.88 261 ARG A O 1
ATOM 1996 N N . VAL A 1 262 ? -33.759 -43.714 30.405 1.00 27.14 262 VAL A N 1
ATOM 1997 C CA . VAL A 1 262 ? -33.852 -43.391 31.867 1.00 27.14 262 VAL A CA 1
ATOM 1998 C C . VAL A 1 262 ? -32.471 -43.010 32.459 1.00 27.14 262 VAL A C 1
ATOM 2000 O O . VAL A 1 262 ? -31.436 -43.482 32.000 1.00 27.14 262 VAL A O 1
ATOM 2003 N N . SER A 1 263 ? -32.463 -42.154 33.488 1.00 32.06 263 SER A N 1
ATOM 2004 C CA . SER A 1 263 ? -31.388 -41.933 34.486 1.00 32.06 263 SER A CA 1
ATOM 2005 C C . SER A 1 263 ? -32.064 -41.728 35.867 1.00 32.06 263 SER A C 1
ATOM 2007 O O . SER A 1 263 ? -33.270 -41.447 35.846 1.00 32.06 263 SER A O 1
ATOM 2009 N N . PRO A 1 264 ? -31.407 -41.891 37.053 1.00 47.09 264 PRO A N 1
ATOM 2010 C CA . PRO A 1 264 ? -30.446 -40.880 37.556 1.00 47.09 264 PRO A CA 1
ATOM 2011 C C . PRO A 1 264 ? -29.395 -41.320 38.642 1.00 47.09 264 PRO A C 1
ATOM 2013 O O . PRO A 1 264 ? -29.390 -42.443 39.121 1.00 47.09 264 PRO A O 1
ATOM 2016 N N . ASN A 1 265 ? -28.537 -40.364 39.050 1.00 31.31 265 ASN A N 1
ATOM 2017 C CA . ASN A 1 265 ? -27.935 -40.072 40.386 1.00 31.31 265 ASN A CA 1
ATOM 2018 C C . ASN A 1 265 ? -27.643 -41.162 41.462 1.00 31.31 265 ASN A C 1
ATOM 2020 O O . ASN A 1 265 ? -28.578 -41.802 41.925 1.00 31.31 265 ASN A O 1
ATOM 2024 N N . LEU A 1 266 ? -26.450 -41.099 42.111 1.00 26.17 266 LEU A N 1
ATOM 2025 C CA . LEU A 1 266 ? -26.310 -40.707 43.548 1.00 26.17 266 LEU A CA 1
ATOM 2026 C C . LEU A 1 266 ? -24.858 -40.320 43.998 1.00 26.17 266 LEU A C 1
ATOM 2028 O O . LEU A 1 266 ? -24.071 -39.865 43.173 1.00 26.17 266 LEU A O 1
ATOM 2032 N N . ARG A 1 267 ? -24.553 -40.340 45.318 1.00 29.06 267 ARG A N 1
ATOM 2033 C CA . ARG A 1 267 ? -23.409 -39.701 46.053 1.00 29.06 267 ARG A CA 1
ATOM 2034 C C . ARG A 1 267 ? -22.875 -40.673 47.173 1.00 29.06 267 ARG A C 1
ATOM 2036 O O . ARG A 1 267 ? -23.293 -41.818 47.138 1.00 29.06 267 ARG A O 1
ATOM 2043 N N . ARG A 1 268 ? -22.011 -40.398 48.189 1.00 29.69 268 ARG A N 1
ATOM 2044 C CA . ARG A 1 268 ? -21.603 -39.163 48.926 1.00 29.69 268 ARG A CA 1
ATOM 2045 C C . ARG A 1 268 ? -20.383 -39.360 49.907 1.00 29.69 268 ARG A C 1
ATOM 2047 O O . ARG A 1 268 ? -20.582 -39.926 50.967 1.00 29.69 268 ARG A O 1
ATOM 2054 N N . LYS A 1 269 ? -19.214 -38.730 49.644 1.00 27.58 269 LYS A N 1
ATOM 2055 C CA . LYS A 1 269 ? -18.155 -38.240 50.605 1.00 27.58 269 LYS A CA 1
ATOM 2056 C C . LYS A 1 269 ? -17.339 -39.167 51.583 1.00 27.58 269 LYS A C 1
ATOM 2058 O O . LYS A 1 269 ? -17.903 -39.692 52.529 1.00 27.58 269 LYS A O 1
ATOM 2063 N N . ALA A 1 270 ? -15.997 -38.980 51.532 1.00 26.64 270 ALA A N 1
ATOM 2064 C CA . ALA A 1 270 ? -15.049 -38.579 52.626 1.00 26.64 270 ALA A CA 1
ATOM 2065 C C . ALA A 1 270 ? -14.366 -39.597 53.602 1.00 26.64 270 ALA A C 1
ATOM 2067 O O . ALA A 1 270 ? -14.763 -40.751 53.662 1.00 26.64 270 ALA A O 1
ATOM 2068 N N . ILE A 1 271 ? -13.374 -39.074 54.383 1.00 25.17 271 ILE A N 1
ATOM 2069 C CA . ILE A 1 271 ? -12.438 -39.699 55.385 1.00 25.17 271 ILE A CA 1
ATOM 2070 C C . ILE A 1 271 ? -11.186 -40.366 54.735 1.00 25.17 271 ILE A C 1
ATOM 2072 O O . ILE A 1 271 ? -11.361 -41.016 53.718 1.00 25.17 271 ILE A O 1
ATOM 2076 N N . SER A 1 272 ? -9.918 -40.352 55.204 1.00 26.44 272 SER A N 1
ATOM 2077 C CA . SER A 1 272 ? -9.008 -39.508 56.048 1.00 26.44 272 SER A CA 1
ATOM 2078 C C . SER A 1 272 ? -7.569 -40.145 55.941 1.00 26.44 272 SER A C 1
ATOM 2080 O O . SER A 1 272 ? -7.459 -41.163 55.263 1.00 26.44 272 SER A O 1
ATOM 2082 N N . LEU A 1 273 ? -6.410 -39.721 56.498 1.00 25.28 273 LEU A N 1
ATOM 2083 C CA . LEU A 1 273 ? -5.847 -38.486 57.101 1.00 25.28 273 LEU A CA 1
ATOM 2084 C C . LEU A 1 273 ? -4.281 -38.598 57.174 1.00 25.28 273 LEU A C 1
ATOM 2086 O O . LEU A 1 273 ? -3.745 -39.687 57.008 1.00 25.28 273 LEU A O 1
ATOM 2090 N N . PHE A 1 274 ? -3.594 -37.503 57.548 1.00 25.05 274 PHE A N 1
ATOM 2091 C CA . PHE A 1 274 ? -2.210 -37.394 58.088 1.00 25.05 274 PHE A CA 1
ATOM 2092 C C . PHE A 1 274 ? -0.945 -37.712 57.237 1.00 25.05 274 PHE A C 1
ATOM 2094 O O . PHE A 1 274 ? -0.973 -38.308 56.167 1.00 25.05 274 PHE A O 1
ATOM 2101 N N . SER A 1 275 ? 0.176 -37.190 57.757 1.00 27.05 275 SER A N 1
ATOM 2102 C CA . SER A 1 275 ? 1.581 -37.131 57.284 1.00 27.05 275 SER A CA 1
ATOM 2103 C C . SER A 1 275 ? 2.508 -37.685 58.409 1.00 27.05 275 SER A C 1
ATOM 2105 O O . SER A 1 275 ? 1.948 -38.292 59.324 1.00 27.05 275 SER A O 1
ATOM 2107 N N . PRO A 1 276 ? 3.847 -37.443 58.509 1.00 51.41 276 PRO A N 1
ATOM 2108 C CA . PRO A 1 276 ? 4.859 -36.881 57.586 1.00 51.41 276 PRO A CA 1
ATOM 2109 C C . PRO A 1 276 ? 6.164 -37.731 57.480 1.00 51.41 276 PRO A C 1
ATOM 2111 O O . PRO A 1 276 ? 6.293 -38.743 58.154 1.00 51.41 276 PRO A O 1
ATOM 2114 N N . TRP A 1 277 ? 7.172 -37.264 56.725 1.00 25.55 277 TRP A N 1
ATOM 2115 C CA . TRP A 1 277 ? 8.622 -37.469 56.981 1.00 25.55 277 TRP A CA 1
ATOM 2116 C C . TRP A 1 277 ? 9.414 -36.295 56.360 1.00 25.55 277 TRP A C 1
ATOM 2118 O O . TRP A 1 277 ? 8.887 -35.622 55.471 1.00 25.55 277 TRP A O 1
ATOM 2128 N N . ALA A 1 278 ? 10.634 -35.996 56.833 1.00 30.97 278 ALA A N 1
ATOM 2129 C CA . ALA A 1 278 ? 11.356 -34.766 56.466 1.00 30.97 278 ALA A CA 1
ATOM 2130 C C . ALA A 1 278 ? 12.898 -34.879 56.486 1.00 30.97 278 ALA A C 1
ATOM 2132 O O . ALA A 1 278 ? 13.440 -35.687 57.229 1.00 30.97 278 ALA A O 1
ATOM 2133 N N . ALA A 1 279 ? 13.540 -33.969 55.733 1.00 32.16 279 ALA A N 1
ATOM 2134 C CA . ALA A 1 279 ? 14.935 -33.491 55.809 1.00 32.16 279 ALA A CA 1
ATOM 2135 C C . ALA A 1 279 ? 16.111 -34.491 55.655 1.00 32.16 279 ALA A C 1
ATOM 2137 O O . ALA A 1 279 ? 16.198 -35.494 56.347 1.00 32.16 279 ALA A O 1
ATOM 2138 N N . PHE A 1 280 ? 17.112 -34.123 54.841 1.00 27.02 280 PHE A N 1
ATOM 2139 C CA . PHE A 1 280 ? 18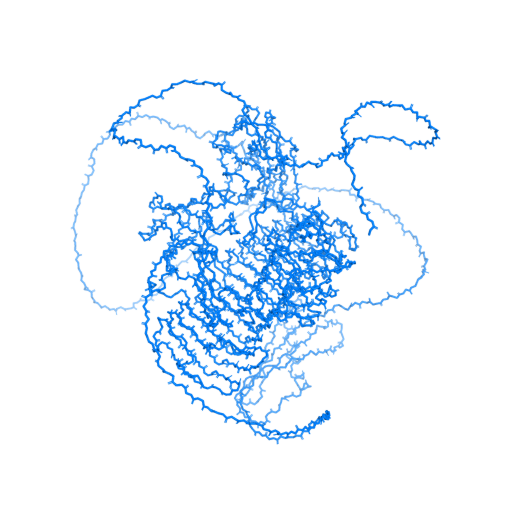.365 -33.522 55.343 1.00 27.02 280 PHE A CA 1
ATOM 2140 C C . PHE A 1 280 ? 19.162 -32.851 54.201 1.00 27.02 280 PHE A C 1
ATOM 2142 O O . PHE A 1 280 ? 18.768 -32.935 53.038 1.00 27.02 280 PHE A O 1
ATOM 2149 N N . ALA A 1 281 ? 20.239 -32.132 54.535 1.00 29.23 281 ALA A N 1
ATOM 2150 C CA . ALA A 1 281 ? 21.068 -31.346 53.608 1.00 29.23 281 ALA A CA 1
ATOM 2151 C C . ALA A 1 281 ? 22.546 -31.789 53.630 1.00 29.23 281 ALA A C 1
ATOM 2153 O O . ALA A 1 281 ? 22.959 -32.510 54.536 1.00 29.23 281 ALA A O 1
ATOM 2154 N N . GLY A 1 282 ? 23.358 -31.318 52.672 1.00 23.92 282 GLY A N 1
ATOM 2155 C CA . GLY A 1 282 ? 24.806 -31.556 52.666 1.00 23.92 282 GLY A CA 1
ATOM 2156 C C . GLY A 1 282 ? 25.581 -30.707 51.650 1.00 23.92 282 GLY A C 1
ATOM 2157 O O . GLY A 1 282 ? 25.297 -30.747 50.456 1.00 23.92 282 GLY A O 1
ATOM 2158 N N . ILE A 1 283 ? 26.584 -29.971 52.136 1.00 30.44 283 ILE A N 1
ATOM 2159 C CA . ILE A 1 283 ? 27.670 -29.339 51.363 1.00 30.44 283 ILE A CA 1
ATOM 2160 C C . ILE A 1 283 ? 28.985 -29.948 51.878 1.00 30.44 283 ILE A C 1
ATOM 2162 O O . ILE A 1 283 ? 29.095 -30.214 53.074 1.00 30.44 283 ILE A O 1
ATOM 2166 N N . GLY A 1 284 ? 29.980 -30.156 51.009 1.00 24.27 284 GLY A N 1
ATOM 2167 C CA . GLY A 1 284 ? 31.309 -30.660 51.384 1.00 24.27 284 GLY A CA 1
ATOM 2168 C C . GLY A 1 284 ? 32.421 -30.061 50.514 1.00 24.27 284 GLY A C 1
ATOM 2169 O O . GLY A 1 284 ? 32.199 -29.800 49.334 1.00 24.27 284 GLY A O 1
ATOM 2170 N N . ILE A 1 285 ? 33.594 -29.811 51.108 1.00 27.88 285 ILE A N 1
ATOM 2171 C CA . ILE A 1 285 ? 34.741 -29.086 50.521 1.00 27.88 285 ILE A CA 1
ATOM 2172 C C . ILE A 1 285 ? 36.049 -29.830 50.838 1.00 27.88 285 ILE A C 1
ATOM 2174 O O . ILE A 1 285 ? 36.188 -30.300 51.960 1.00 27.88 285 ILE A O 1
ATOM 2178 N N . PHE A 1 286 ? 36.987 -29.867 49.877 1.00 25.28 286 PHE A N 1
ATOM 2179 C CA . PHE A 1 286 ? 38.464 -30.029 49.952 1.00 25.28 286 PHE A CA 1
ATOM 2180 C C . PHE A 1 286 ? 38.994 -30.044 48.488 1.00 25.28 286 PHE A C 1
ATOM 2182 O O . PHE A 1 286 ? 38.202 -30.352 47.600 1.00 25.28 286 PHE A O 1
ATOM 2189 N N . LEU A 1 287 ? 40.250 -29.785 48.084 1.00 25.67 287 LEU A N 1
ATOM 2190 C CA . LEU A 1 287 ? 41.501 -29.143 48.579 1.00 25.67 287 LEU A CA 1
ATOM 2191 C C . LEU A 1 287 ? 42.373 -28.891 47.289 1.00 25.67 287 LEU A C 1
ATOM 2193 O O . LEU A 1 287 ? 41.924 -29.268 46.208 1.00 25.67 287 LEU A O 1
ATOM 2197 N N . ILE A 1 288 ? 43.571 -28.284 47.216 1.00 25.94 288 ILE A N 1
ATOM 2198 C CA . ILE A 1 288 ? 44.594 -27.838 48.187 1.00 25.94 288 ILE A CA 1
ATOM 2199 C C . ILE A 1 288 ? 45.184 -26.455 47.758 1.00 25.94 288 ILE A C 1
ATOM 2201 O O . ILE A 1 288 ? 44.425 -25.548 47.428 1.00 25.94 288 ILE A O 1
ATOM 2205 N N . GLU A 1 289 ? 46.508 -26.284 47.786 1.00 26.33 289 GLU A N 1
ATOM 2206 C CA . GLU A 1 289 ? 47.334 -25.091 47.502 1.00 26.33 289 GLU A CA 1
ATOM 2207 C C . GLU A 1 289 ? 47.959 -25.184 46.068 1.00 26.33 289 GLU A C 1
ATOM 2209 O O . GLU A 1 289 ? 47.774 -26.198 45.402 1.00 26.33 289 GLU A O 1
ATOM 2214 N N . GLU A 1 290 ? 48.622 -24.191 45.442 1.00 26.50 290 GLU A N 1
ATOM 2215 C CA . GLU A 1 290 ? 49.857 -23.511 45.885 1.00 26.50 290 GLU A CA 1
ATOM 2216 C C . GLU A 1 290 ? 50.166 -22.139 45.207 1.00 26.50 290 GLU A C 1
ATOM 2218 O O . GLU A 1 290 ? 50.079 -21.973 43.994 1.00 26.50 290 GLU A O 1
ATOM 2223 N N . ASN A 1 291 ? 50.642 -21.188 46.025 1.00 27.27 291 ASN A N 1
ATOM 2224 C CA . ASN A 1 291 ? 51.868 -20.374 45.848 1.00 27.27 291 ASN A CA 1
ATOM 2225 C C . ASN A 1 291 ? 52.218 -19.633 44.516 1.00 27.27 291 ASN A C 1
ATOM 2227 O O . ASN A 1 291 ? 52.846 -20.209 43.629 1.00 27.27 291 ASN A O 1
ATOM 2231 N N . ARG A 1 292 ? 52.080 -18.282 44.497 1.00 28.23 292 ARG A N 1
ATOM 2232 C CA . ARG A 1 292 ? 53.196 -17.268 44.513 1.00 28.23 292 ARG A CA 1
ATOM 2233 C C . ARG A 1 292 ? 52.868 -15.886 43.883 1.00 28.23 292 ARG A C 1
ATOM 2235 O O . ARG A 1 292 ? 52.649 -15.783 42.686 1.00 28.23 292 ARG A O 1
ATOM 2242 N N . GLY A 1 293 ? 53.127 -14.806 44.641 1.00 25.55 293 GLY A N 1
ATOM 2243 C CA . GLY A 1 293 ? 54.144 -13.810 44.224 1.00 25.55 293 GLY A CA 1
ATOM 2244 C C . GLY A 1 293 ? 53.777 -12.416 43.653 1.00 25.55 293 GLY A C 1
ATOM 2245 O O . GLY A 1 293 ? 53.828 -12.230 42.448 1.00 25.55 293 GLY A O 1
ATOM 2246 N N . LYS A 1 294 ? 53.734 -11.407 44.549 1.00 27.75 294 LYS A N 1
ATOM 2247 C CA . LYS A 1 294 ? 54.206 -9.992 44.395 1.00 27.75 294 LYS A CA 1
ATOM 2248 C C . LYS A 1 294 ? 53.479 -8.989 43.453 1.00 27.75 294 LYS A C 1
ATOM 2250 O O . LYS A 1 294 ? 53.306 -9.228 42.269 1.00 27.75 294 LYS A O 1
ATOM 2255 N N . GLY A 1 295 ? 53.245 -7.774 43.987 1.00 26.62 295 GLY A N 1
ATOM 2256 C CA . GLY A 1 295 ? 52.826 -6.547 43.270 1.00 26.62 295 GLY A CA 1
ATOM 2257 C C . GLY A 1 295 ? 51.833 -5.691 44.093 1.00 26.62 295 GLY A C 1
ATOM 2258 O O . GLY A 1 295 ? 50.643 -5.952 44.028 1.00 26.62 295 GLY A O 1
ATOM 2259 N N . ILE A 1 296 ? 52.242 -4.855 45.067 1.00 28.38 296 ILE A N 1
ATOM 2260 C CA . ILE A 1 296 ? 52.733 -3.454 44.913 1.00 28.38 296 ILE A CA 1
ATOM 2261 C C . ILE A 1 296 ? 51.633 -2.533 44.319 1.00 28.38 296 ILE A C 1
ATOM 2263 O O . ILE A 1 296 ? 51.225 -2.781 43.196 1.00 28.38 296 ILE A O 1
ATOM 2267 N N . ILE A 1 297 ? 51.140 -1.445 44.943 1.00 29.06 297 ILE A N 1
ATOM 2268 C CA . ILE A 1 297 ? 51.348 -0.832 46.277 1.00 29.06 297 ILE A CA 1
ATOM 2269 C C . ILE A 1 297 ? 50.144 0.104 46.610 1.00 29.06 297 ILE A C 1
ATOM 2271 O O . ILE A 1 297 ? 49.551 0.631 45.679 1.00 29.06 297 ILE A O 1
ATOM 2275 N N . LYS A 1 298 ? 49.804 0.247 47.911 1.00 27.62 298 LYS A N 1
ATOM 2276 C CA . LYS A 1 298 ? 49.461 1.467 48.719 1.00 27.62 298 LYS A CA 1
ATOM 2277 C C . LYS A 1 298 ? 48.756 2.694 48.069 1.00 27.62 298 LYS A C 1
ATOM 2279 O O . LYS A 1 298 ? 49.003 3.017 46.922 1.00 27.62 298 LYS A O 1
ATOM 2284 N N . ASP A 1 299 ? 47.910 3.474 48.758 1.00 27.78 299 ASP A N 1
ATOM 2285 C CA . ASP A 1 299 ? 47.935 3.953 50.165 1.00 27.78 299 ASP A CA 1
ATOM 2286 C C . ASP A 1 299 ? 46.538 3.897 50.861 1.00 27.78 299 ASP A C 1
ATOM 2288 O O . ASP A 1 299 ? 45.522 3.847 50.180 1.00 27.78 299 ASP A O 1
ATOM 2292 N N . MET A 1 300 ? 46.406 3.620 52.175 1.00 24.62 300 MET A N 1
ATOM 2293 C CA . MET A 1 300 ? 46.476 4.507 53.376 1.00 24.62 300 MET A CA 1
ATOM 2294 C C . MET A 1 300 ? 45.349 5.579 53.474 1.00 24.62 300 MET A C 1
ATOM 2296 O O . MET A 1 300 ? 45.033 6.204 52.476 1.00 24.62 300 MET A O 1
ATOM 2300 N N . PHE A 1 301 ? 44.713 5.878 54.629 1.00 24.41 301 PHE A N 1
ATOM 2301 C CA . PHE A 1 301 ? 44.884 5.408 56.025 1.00 24.41 301 PHE A CA 1
ATOM 2302 C C . PHE A 1 301 ? 43.611 5.613 56.905 1.00 24.41 301 PHE A C 1
ATOM 2304 O O . PHE A 1 301 ? 42.681 6.302 56.509 1.00 24.41 301 PHE A O 1
ATOM 2311 N N . ASN A 1 302 ? 43.628 5.017 58.111 1.00 23.38 302 ASN A N 1
ATOM 2312 C CA . ASN A 1 302 ? 43.123 5.487 59.434 1.00 23.38 302 ASN A CA 1
ATOM 2313 C C . ASN A 1 302 ? 42.469 6.910 59.538 1.00 23.38 302 ASN A C 1
ATOM 2315 O O . ASN A 1 302 ? 42.956 7.826 58.891 1.00 23.38 302 ASN A O 1
ATOM 2319 N N . ARG A 1 303 ? 41.511 7.247 60.442 1.00 27.56 303 ARG A N 1
ATOM 2320 C CA . ARG A 1 303 ? 40.985 6.599 61.683 1.00 27.56 303 ARG A CA 1
ATOM 2321 C C . ARG A 1 303 ? 39.778 7.366 62.316 1.00 27.56 303 ARG A C 1
ATOM 2323 O O . ARG A 1 303 ? 39.545 8.507 61.957 1.00 27.56 303 ARG A O 1
ATOM 2330 N N . MET A 1 304 ? 39.206 6.784 63.391 1.00 23.86 304 MET A N 1
ATOM 2331 C CA . MET A 1 304 ? 38.610 7.422 64.608 1.00 23.86 304 MET A CA 1
ATOM 2332 C C . MET A 1 304 ? 37.187 8.063 64.630 1.00 23.86 304 MET A C 1
ATOM 2334 O O . MET A 1 304 ? 36.940 9.025 63.926 1.00 23.86 304 MET A O 1
ATOM 2338 N N . PHE A 1 305 ? 36.382 7.613 65.627 1.00 24.70 305 PHE A N 1
ATOM 2339 C CA . PHE A 1 305 ? 35.455 8.355 66.542 1.00 24.70 305 PHE A CA 1
ATOM 2340 C C . PHE A 1 305 ? 34.273 9.197 65.962 1.00 24.70 305 PHE A C 1
ATOM 2342 O O . PHE A 1 305 ? 34.297 9.599 64.812 1.00 24.70 305 PHE A O 1
ATOM 2349 N N . SER A 1 306 ? 33.211 9.576 66.706 1.00 25.11 306 SER A N 1
ATOM 2350 C CA . SER A 1 306 ? 32.427 8.908 67.781 1.00 25.11 306 SER A CA 1
ATOM 2351 C C . SER A 1 306 ? 31.177 9.739 68.183 1.00 25.11 306 SER A C 1
ATOM 2353 O O . SER A 1 306 ? 31.299 10.945 68.338 1.00 25.11 306 SER A O 1
ATOM 2355 N N . TRP A 1 307 ? 30.057 9.074 68.511 1.00 23.83 307 TRP A N 1
ATOM 2356 C CA . TRP A 1 307 ? 29.036 9.472 69.521 1.00 23.83 307 TRP A CA 1
ATOM 2357 C C . TRP A 1 307 ? 28.185 10.774 69.367 1.00 23.83 307 TRP A C 1
ATOM 2359 O O . TRP A 1 307 ? 28.567 11.841 69.824 1.00 23.83 307 TRP A O 1
ATOM 2369 N N . SER A 1 308 ? 26.946 10.589 68.877 1.00 27.83 308 SER A N 1
ATOM 2370 C CA . SER A 1 308 ? 25.648 10.715 69.608 1.00 27.83 308 SER A CA 1
ATOM 2371 C C . SER A 1 308 ? 25.116 12.013 70.286 1.00 27.83 308 SER A C 1
ATOM 2373 O O . SER A 1 308 ? 25.807 12.658 71.062 1.00 27.83 308 SER A O 1
ATOM 2375 N N . PHE A 1 309 ? 23.776 12.189 70.174 1.00 26.80 309 PHE A N 1
ATOM 2376 C CA . PHE A 1 309 ? 22.847 13.103 70.909 1.00 26.80 309 PHE A CA 1
ATOM 2377 C C . PHE A 1 309 ? 23.007 14.627 70.639 1.00 26.80 309 PHE A C 1
ATOM 2379 O O . PHE A 1 309 ? 24.037 15.049 70.137 1.00 26.80 309 PHE A O 1
ATOM 2386 N N . VAL A 1 310 ? 22.029 15.536 70.841 1.00 26.41 310 VAL A N 1
ATOM 2387 C CA . VAL A 1 310 ? 20.748 15.561 71.612 1.00 26.41 310 VAL A CA 1
ATOM 2388 C C . VAL A 1 310 ? 19.566 16.043 70.704 1.00 26.41 310 VAL A C 1
ATOM 2390 O O . VAL A 1 310 ? 19.709 16.076 69.488 1.00 26.41 310 VAL A O 1
ATOM 2393 N N . ALA A 1 311 ? 18.353 16.292 71.224 1.00 26.27 311 ALA A N 1
ATOM 2394 C CA . ALA A 1 311 ? 17.141 15.520 70.904 1.00 26.27 311 ALA A CA 1
ATOM 2395 C C . ALA A 1 311 ? 15.795 16.246 71.221 1.00 26.27 311 ALA A C 1
ATOM 2397 O O . ALA A 1 311 ? 15.767 17.134 72.068 1.00 26.27 311 ALA A O 1
ATOM 2398 N N . ALA A 1 312 ? 14.687 15.733 70.646 1.00 26.30 312 ALA A N 1
ATOM 2399 C CA . ALA A 1 312 ? 13.264 15.927 71.035 1.00 26.30 312 ALA A CA 1
ATOM 2400 C C . ALA A 1 312 ? 12.601 17.318 70.751 1.00 26.30 312 ALA A C 1
ATOM 2402 O O . ALA A 1 312 ? 13.291 18.261 70.390 1.00 26.30 312 ALA A O 1
ATOM 2403 N N . ALA A 1 313 ? 11.267 17.518 70.818 1.00 25.98 313 ALA A N 1
ATOM 2404 C CA . ALA A 1 313 ? 10.145 16.627 71.182 1.00 25.98 313 ALA A CA 1
ATOM 2405 C C . ALA A 1 313 ? 8.795 17.042 70.531 1.00 25.98 313 ALA A C 1
ATOM 2407 O O . ALA A 1 313 ? 8.555 18.229 70.346 1.00 25.98 313 ALA A O 1
ATOM 2408 N N . CYS A 1 314 ? 7.876 16.084 70.314 1.00 24.27 314 CYS A N 1
ATOM 2409 C CA . CYS A 1 314 ? 6.414 16.245 70.490 1.00 24.27 314 CYS A CA 1
ATOM 2410 C C . CYS A 1 314 ? 5.716 14.864 70.458 1.00 24.27 314 CYS A C 1
ATOM 2412 O O . CYS A 1 314 ? 6.189 13.960 69.771 1.00 24.27 314 CYS A O 1
ATOM 2414 N N . VAL A 1 315 ? 4.624 14.673 71.215 1.00 28.02 315 VAL A N 1
ATOM 2415 C CA . VAL A 1 315 ? 3.989 13.354 71.458 1.00 28.02 315 VAL A CA 1
ATOM 2416 C C . VAL A 1 315 ? 2.459 13.449 71.461 1.00 28.02 315 VAL A C 1
ATOM 2418 O O . VAL A 1 315 ? 1.927 14.249 72.224 1.00 28.02 315 VAL A O 1
ATOM 2421 N N . ALA A 1 316 ? 1.778 12.597 70.678 1.00 27.44 316 ALA A N 1
ATOM 2422 C CA . ALA A 1 316 ? 0.446 11.989 70.914 1.00 27.44 316 ALA A CA 1
ATOM 2423 C C . ALA A 1 316 ? -0.060 11.289 69.627 1.00 27.44 316 ALA A C 1
ATOM 2425 O O . ALA A 1 316 ? 0.392 11.635 68.539 1.00 27.44 316 ALA A O 1
ATOM 2426 N N . GLY A 1 317 ? -1.030 10.362 69.724 1.00 24.97 317 GLY A N 1
ATOM 2427 C CA . GLY A 1 317 ? -1.818 9.908 68.554 1.00 24.97 317 GLY A CA 1
ATOM 2428 C C . GLY A 1 317 ? -1.838 8.399 68.268 1.00 24.97 317 GLY A C 1
ATOM 2429 O O . GLY A 1 317 ? -1.359 7.955 67.233 1.00 24.97 317 GLY A O 1
ATOM 2430 N N . SER A 1 318 ? -2.418 7.629 69.188 1.00 26.41 318 SER A N 1
ATOM 2431 C CA . SER A 1 318 ? -2.737 6.191 69.143 1.00 26.41 318 SER A CA 1
ATOM 2432 C C . SER A 1 318 ? -2.980 5.522 67.774 1.00 26.41 318 SER A C 1
ATOM 2434 O O . SER A 1 318 ? -3.738 6.020 66.945 1.00 26.41 318 SER A O 1
ATOM 2436 N N . PHE A 1 319 ? -2.480 4.286 67.627 1.00 31.16 319 PHE A N 1
ATOM 2437 C CA . PHE A 1 319 ? -2.922 3.332 66.598 1.00 31.16 319 PHE A CA 1
ATOM 2438 C C . PHE A 1 319 ? -4.448 3.098 66.643 1.00 31.16 319 PHE A C 1
ATOM 2440 O O . PHE A 1 319 ? -4.964 2.705 67.694 1.00 31.16 319 PHE A O 1
ATOM 2447 N N . PRO A 1 320 ? -5.164 3.185 65.508 1.00 30.45 320 PRO A N 1
ATOM 2448 C CA . PRO A 1 320 ? -6.421 2.472 65.306 1.00 30.45 320 PRO A CA 1
ATOM 2449 C C . PRO A 1 320 ? -6.135 0.988 65.024 1.00 30.45 320 PRO A C 1
ATOM 2451 O O . PRO A 1 320 ? -5.216 0.654 64.275 1.00 30.45 320 PRO A O 1
ATOM 2454 N N . ALA A 1 321 ? -6.921 0.085 65.610 1.00 27.36 321 ALA A N 1
ATOM 2455 C CA . ALA A 1 321 ? -6.770 -1.354 65.390 1.00 27.36 321 ALA A CA 1
ATOM 2456 C C . ALA A 1 321 ? -7.153 -1.778 63.958 1.00 27.36 321 ALA A C 1
ATOM 2458 O O . ALA A 1 321 ? -7.985 -1.137 63.313 1.00 27.36 321 ALA A O 1
ATOM 2459 N N . LEU A 1 322 ? -6.634 -2.928 63.500 1.00 32.56 322 LEU A N 1
ATOM 2460 C CA . LEU A 1 322 ? -7.216 -3.635 62.355 1.00 32.56 322 LEU A CA 1
ATOM 2461 C C . LEU A 1 322 ? -8.660 -4.022 62.697 1.00 32.56 322 LEU A C 1
ATOM 2463 O O . LEU A 1 322 ? -8.899 -4.982 63.434 1.00 32.56 322 LEU A O 1
ATOM 2467 N N . SER A 1 323 ? -9.634 -3.318 62.127 1.00 31.55 323 SER A N 1
ATOM 2468 C CA . SER A 1 323 ? -11.011 -3.788 62.126 1.00 31.55 323 SER A CA 1
ATOM 2469 C C . SER A 1 323 ? -11.119 -5.008 61.206 1.00 31.55 323 SER A C 1
ATOM 2471 O O . SER A 1 323 ? -10.837 -4.950 60.008 1.00 31.55 323 SER A O 1
ATOM 2473 N N . ARG A 1 324 ? -11.558 -6.144 61.761 1.00 35.41 324 ARG A N 1
ATOM 2474 C CA . ARG A 1 324 ? -12.030 -7.292 60.970 1.00 35.41 324 ARG A CA 1
ATOM 2475 C C . ARG A 1 324 ? -13.331 -6.895 60.264 1.00 35.41 324 ARG A C 1
ATOM 2477 O O . ARG A 1 324 ? -14.419 -7.160 60.759 1.00 35.41 324 ARG A O 1
ATOM 2484 N N . GLY A 1 325 ? -13.188 -6.205 59.134 1.00 31.33 325 GLY A N 1
ATOM 2485 C CA . GLY A 1 325 ? -14.282 -5.597 58.371 1.00 31.33 325 GLY A CA 1
ATOM 2486 C C . GLY A 1 325 ? -14.089 -5.631 56.852 1.00 31.33 325 GLY A C 1
ATOM 2487 O O . GLY A 1 325 ? -14.760 -4.883 56.149 1.00 31.33 325 GLY A O 1
ATOM 2488 N N . GLN A 1 326 ? -13.179 -6.468 56.333 1.00 31.30 326 GLN A N 1
ATOM 2489 C CA . GLN A 1 326 ? -12.961 -6.641 54.885 1.00 31.30 326 GLN A CA 1
ATOM 2490 C C . GLN A 1 326 ? -13.064 -8.085 54.362 1.00 31.30 326 GLN A C 1
ATOM 2492 O O . GLN A 1 326 ? -12.999 -8.294 53.151 1.00 31.30 326 GLN A O 1
ATOM 2497 N N . GLU A 1 327 ? -13.387 -9.072 55.203 1.00 31.44 327 GLU A N 1
ATOM 2498 C CA . GLU A 1 327 ? -13.882 -10.383 54.736 1.00 31.44 327 GLU A CA 1
ATOM 2499 C C . GLU A 1 327 ? -15.391 -10.308 54.425 1.00 31.44 327 GLU A C 1
ATOM 2501 O O . GLU A 1 327 ? -16.215 -11.010 55.002 1.00 31.44 327 GLU A O 1
ATOM 2506 N N . GLY A 1 328 ? -15.760 -9.385 53.528 1.00 33.16 328 GLY A N 1
ATOM 2507 C CA . GLY A 1 328 ? -17.159 -9.054 53.221 1.00 33.16 328 GLY A CA 1
ATOM 2508 C C . GLY A 1 328 ? -17.408 -8.332 51.890 1.00 33.16 328 GLY A C 1
ATOM 2509 O O . GLY A 1 328 ? -18.535 -7.923 51.635 1.00 33.16 328 GLY A O 1
ATOM 2510 N N . ALA A 1 329 ? -16.388 -8.168 51.035 1.00 30.73 329 ALA A N 1
ATOM 2511 C CA . ALA A 1 329 ? -16.503 -7.437 49.760 1.00 30.73 329 ALA A CA 1
ATOM 2512 C C . ALA A 1 329 ? -16.043 -8.227 48.514 1.00 30.73 329 ALA A C 1
ATOM 2514 O O . ALA A 1 329 ? -16.184 -7.749 47.390 1.00 30.73 329 ALA A O 1
ATOM 2515 N N . ALA A 1 330 ? -15.550 -9.461 48.675 1.00 35.66 330 ALA A N 1
ATOM 2516 C CA . ALA A 1 330 ? -15.012 -10.291 47.587 1.00 35.66 330 ALA A CA 1
ATOM 2517 C C . ALA A 1 330 ? -16.079 -10.907 46.642 1.00 35.66 330 ALA A C 1
ATOM 2519 O O . ALA A 1 330 ? -15.818 -11.909 45.980 1.00 35.66 330 ALA A O 1
ATOM 2520 N N . GLN A 1 331 ? -17.289 -10.333 46.578 1.00 42.88 331 GLN A N 1
ATOM 2521 C CA . GLN A 1 331 ? -18.405 -10.802 45.740 1.00 42.88 331 GLN A CA 1
ATOM 2522 C C . GLN A 1 331 ? -19.169 -9.657 45.041 1.00 42.88 331 GLN A C 1
ATOM 2524 O O . GLN A 1 331 ? -20.396 -9.630 45.014 1.00 42.88 331 GLN A O 1
ATOM 2529 N N . SER A 1 332 ? -18.454 -8.723 44.404 1.00 45.19 332 SER A N 1
ATOM 2530 C CA . SER A 1 332 ? -19.044 -7.886 43.344 1.00 45.19 332 SER A CA 1
ATOM 2531 C C . SER A 1 332 ? -18.048 -7.647 42.199 1.00 45.19 332 SER A C 1
ATOM 2533 O O . SER A 1 332 ? -17.183 -6.780 42.252 1.00 45.19 332 SER A O 1
ATOM 2535 N N . GLY A 1 333 ? -18.139 -8.469 41.148 1.00 66.62 333 GLY A N 1
ATOM 2536 C CA . GLY A 1 333 ? -17.212 -8.446 40.009 1.00 66.62 333 GLY A CA 1
ATOM 2537 C C . GLY A 1 333 ? -17.445 -7.260 39.070 1.00 66.62 333 GLY A C 1
ATOM 2538 O O . GLY A 1 333 ? -18.128 -7.390 38.053 1.00 66.62 333 GLY A O 1
ATOM 2539 N N . SER A 1 334 ? -16.913 -6.089 39.423 1.00 77.44 334 SER A N 1
ATOM 2540 C CA . SER A 1 334 ? -17.131 -4.829 38.707 1.00 77.44 334 SER A CA 1
ATOM 2541 C C . SER A 1 334 ? -15.910 -3.912 38.828 1.00 77.44 334 SER A C 1
ATOM 2543 O O . SER A 1 334 ? -15.496 -3.593 39.938 1.00 77.44 334 SER A O 1
ATOM 2545 N N . ALA A 1 335 ? -15.358 -3.450 37.705 1.00 84.12 335 ALA A N 1
ATOM 2546 C CA . ALA A 1 335 ? -14.214 -2.536 37.657 1.00 84.12 335 ALA A CA 1
ATOM 2547 C C . ALA A 1 335 ? -14.439 -1.428 36.616 1.00 84.12 335 ALA A C 1
ATOM 2549 O O . ALA A 1 335 ? -14.953 -1.694 35.531 1.00 84.12 335 ALA A O 1
ATOM 2550 N N . ALA A 1 336 ? -14.044 -0.191 36.924 1.00 85.19 336 ALA A N 1
ATOM 2551 C CA . ALA A 1 336 ? -14.116 0.915 35.967 1.00 85.19 336 ALA A CA 1
ATOM 2552 C C . ALA A 1 336 ? -13.211 0.658 34.746 1.00 85.19 336 ALA A C 1
ATOM 2554 O O . ALA A 1 336 ? -12.137 0.057 34.862 1.00 85.19 336 ALA A O 1
ATOM 2555 N N . VAL A 1 337 ? -13.635 1.109 33.565 1.00 86.44 337 VAL A N 1
ATOM 2556 C CA . VAL A 1 337 ? -12.860 0.953 32.328 1.00 86.44 337 VAL A CA 1
ATOM 2557 C C . VAL A 1 337 ? -11.691 1.937 32.320 1.00 86.44 337 VAL A C 1
ATOM 2559 O O . VAL A 1 337 ? -11.856 3.120 32.040 1.00 86.44 337 VAL A O 1
ATOM 2562 N N . LYS A 1 338 ? -10.475 1.437 32.566 1.00 88.25 338 LYS A N 1
ATOM 2563 C CA . LYS A 1 338 ? -9.246 2.194 32.303 1.00 88.25 338 LYS A CA 1
ATOM 2564 C C . LYS A 1 338 ? -8.983 2.234 30.794 1.00 88.25 338 LYS A C 1
ATOM 2566 O O . LYS A 1 338 ? -8.419 1.290 30.243 1.00 88.25 338 LYS A O 1
ATOM 2571 N N . VAL A 1 339 ? -9.385 3.321 30.141 1.00 88.25 339 VAL A N 1
ATOM 2572 C CA . VAL A 1 339 ? -9.121 3.571 28.715 1.00 88.25 339 VAL A CA 1
ATOM 2573 C C . VAL A 1 339 ? -7.609 3.775 28.499 1.00 88.25 339 VAL A C 1
ATOM 2575 O O . VAL A 1 339 ? -7.020 4.647 29.141 1.00 88.25 339 VAL A O 1
ATOM 2578 N N . PRO A 1 340 ? -6.937 2.997 27.629 1.00 88.75 340 PRO A N 1
ATOM 2579 C CA . PRO A 1 340 ? -5.529 3.227 27.307 1.00 88.75 340 PRO A CA 1
ATOM 2580 C C . PRO A 1 340 ? -5.324 4.523 26.512 1.00 88.75 340 PRO A C 1
ATOM 2582 O O . PRO A 1 340 ? -6.094 4.816 25.601 1.00 88.75 340 PRO A O 1
ATOM 2585 N N . ALA A 1 341 ? -4.222 5.243 26.745 1.00 86.00 341 ALA A N 1
ATOM 2586 C CA . ALA A 1 341 ? -3.859 6.409 25.925 1.00 86.00 341 ALA A CA 1
ATOM 2587 C C . ALA A 1 341 ? -3.729 6.059 24.425 1.00 86.00 341 ALA A C 1
ATOM 2589 O O . ALA A 1 341 ? -4.121 6.839 23.558 1.00 86.00 341 ALA A O 1
ATOM 2590 N N . ALA A 1 342 ? -3.271 4.840 24.116 1.00 87.56 342 ALA A N 1
ATOM 2591 C CA . ALA A 1 342 ? -3.230 4.312 22.754 1.00 87.56 342 ALA A CA 1
ATOM 2592 C C . ALA A 1 342 ? -4.620 4.249 22.085 1.00 87.56 342 ALA A C 1
ATOM 2594 O O . ALA A 1 342 ? -4.718 4.494 20.887 1.00 87.56 342 ALA A O 1
ATOM 2595 N N . SER A 1 343 ? -5.703 3.992 22.829 1.00 91.50 343 SER A N 1
ATOM 2596 C CA . SER A 1 343 ? -7.071 3.989 22.282 1.00 91.50 343 SER A CA 1
ATOM 2597 C C . SER A 1 343 ? -7.513 5.366 21.786 1.00 91.50 343 SER A C 1
ATOM 2599 O O . SER A 1 343 ? -8.251 5.443 20.810 1.00 91.50 343 SER A O 1
ATOM 2601 N N . LEU A 1 344 ? -7.029 6.445 22.411 1.00 90.62 344 LEU A N 1
ATOM 2602 C CA . LEU A 1 344 ? -7.301 7.827 21.995 1.00 90.62 344 LEU A CA 1
ATOM 2603 C C . LEU A 1 344 ? -6.468 8.222 20.761 1.00 90.62 344 LEU A C 1
ATOM 2605 O O . LEU A 1 344 ? -6.940 8.961 19.904 1.00 90.62 344 LEU A O 1
ATOM 2609 N N . LEU A 1 345 ? -5.245 7.692 20.629 1.00 89.88 345 LEU A N 1
ATOM 2610 C CA . LEU A 1 345 ? -4.400 7.869 19.436 1.00 89.88 345 LEU A CA 1
ATOM 2611 C C . LEU A 1 345 ? -4.948 7.111 18.216 1.00 89.88 345 LEU A C 1
ATOM 2613 O O . LEU A 1 345 ? -4.996 7.653 17.107 1.00 89.88 345 LEU A O 1
ATOM 2617 N N . MET A 1 346 ? -5.386 5.868 18.434 1.00 90.69 346 MET A N 1
ATOM 2618 C CA . MET A 1 346 ? -6.000 5.007 17.419 1.00 90.69 346 MET A CA 1
ATOM 2619 C C . MET A 1 346 ? -7.442 5.407 17.075 1.00 90.69 346 MET A C 1
ATOM 2621 O O . MET A 1 346 ? -7.979 4.915 16.084 1.00 90.69 346 MET A O 1
ATOM 2625 N N . ALA A 1 347 ? -8.078 6.279 17.864 1.00 91.56 347 ALA A N 1
ATOM 2626 C CA . ALA A 1 347 ? -9.403 6.793 17.550 1.00 91.56 347 ALA A CA 1
ATOM 2627 C C . ALA A 1 347 ? -9.380 7.597 16.241 1.00 91.56 347 ALA A C 1
ATOM 2629 O O . ALA A 1 347 ? -8.482 8.415 15.996 1.00 91.56 347 ALA A O 1
ATOM 2630 N N . ARG A 1 348 ? -10.399 7.397 15.404 1.00 92.38 348 ARG A N 1
ATOM 2631 C CA . ARG A 1 348 ? -10.719 8.298 14.293 1.00 92.38 348 ARG A CA 1
ATOM 2632 C C . ARG A 1 348 ? -12.028 9.000 14.622 1.00 92.38 348 ARG A C 1
ATOM 2634 O O . ARG A 1 348 ? -12.978 8.345 15.037 1.00 92.38 348 ARG A O 1
ATOM 2641 N N . GLN A 1 349 ? -12.064 10.315 14.433 1.00 90.31 349 GLN A N 1
ATOM 2642 C CA . GLN A 1 349 ? -13.288 11.111 14.473 1.00 90.31 349 GLN A CA 1
ATOM 2643 C C . GLN A 1 349 ? -13.257 12.199 13.392 1.00 90.31 349 GLN A C 1
ATOM 2645 O O . GLN A 1 349 ? -12.188 12.498 12.854 1.00 90.31 349 GLN A O 1
ATOM 2650 N N . GLU A 1 350 ? -14.420 12.751 13.046 1.00 87.69 350 GLU A N 1
ATOM 2651 C CA . GLU A 1 350 ? -14.581 13.713 11.946 1.00 87.69 350 GLU A CA 1
ATOM 2652 C C . GLU A 1 350 ? -13.950 15.086 12.247 1.00 87.69 350 GLU A C 1
ATOM 2654 O O . GLU A 1 350 ? -13.308 15.672 11.374 1.00 87.69 350 GLU A O 1
ATOM 2659 N N . VAL A 1 351 ? -14.075 15.575 13.488 1.00 86.31 351 VAL A N 1
ATOM 2660 C CA . VAL A 1 351 ? -13.645 16.921 13.915 1.00 86.31 351 VAL A CA 1
ATOM 2661 C C . VAL A 1 351 ? -12.904 16.854 15.257 1.00 86.31 351 VAL A C 1
ATOM 2663 O O . VAL A 1 351 ? -13.289 16.085 16.130 1.00 86.31 351 VAL A O 1
ATOM 2666 N N . GLY A 1 352 ? -11.866 17.677 15.460 1.00 86.56 352 GLY A N 1
ATOM 2667 C CA . GLY A 1 352 ? -11.212 17.911 16.765 1.00 86.56 352 GLY A CA 1
ATOM 2668 C C . GLY A 1 352 ? -10.529 16.698 17.428 1.00 86.56 352 GLY A C 1
ATOM 2669 O O . GLY A 1 352 ? -10.100 15.767 16.750 1.00 86.56 352 GLY A O 1
ATOM 2670 N N . GLU A 1 353 ? -10.404 16.726 18.763 1.00 89.19 353 GLU A N 1
ATOM 2671 C CA . GLU A 1 353 ? -9.721 15.688 19.564 1.00 89.19 353 GLU A CA 1
ATOM 2672 C C . GLU A 1 353 ? -10.716 14.795 20.328 1.00 89.19 353 GLU A C 1
ATOM 2674 O O . GLU A 1 353 ? -11.686 15.296 20.906 1.00 89.19 353 GLU A O 1
ATOM 2679 N N . THR A 1 354 ? -10.450 13.487 20.396 1.00 92.44 354 THR A N 1
ATOM 2680 C CA . THR A 1 354 ? -11.113 12.566 21.338 1.00 92.44 354 THR A CA 1
ATOM 2681 C C . THR A 1 354 ? -10.483 12.736 22.721 1.00 92.44 354 THR A C 1
ATOM 2683 O O . THR A 1 354 ? -9.256 12.701 22.836 1.00 92.44 354 THR A O 1
ATOM 2686 N N . ARG A 1 355 ? -11.282 12.914 23.780 1.00 93.56 355 ARG A N 1
ATOM 2687 C CA . ARG A 1 355 ? -10.775 13.228 25.129 1.00 93.56 355 ARG A CA 1
ATOM 2688 C C . ARG A 1 355 ? -11.261 12.241 26.183 1.00 93.56 355 ARG A C 1
ATOM 2690 O O . ARG A 1 355 ? -12.380 11.750 26.118 1.00 93.56 355 ARG A O 1
ATOM 2697 N N . LEU A 1 356 ? -10.394 11.966 27.154 1.00 94.62 356 LEU A N 1
ATOM 2698 C CA . LEU A 1 356 ? -10.686 11.166 28.342 1.00 94.62 356 LEU A CA 1
ATOM 2699 C C . LEU A 1 356 ? -11.107 12.099 29.484 1.00 94.62 356 LEU A C 1
ATOM 2701 O O . LEU A 1 356 ? -10.475 13.134 29.694 1.00 94.62 356 LEU A O 1
ATOM 2705 N N . ASP A 1 357 ? -12.177 11.733 30.185 1.00 95.62 357 ASP A N 1
ATOM 2706 C CA . ASP A 1 357 ? -12.744 12.411 31.361 1.00 95.62 357 ASP A CA 1
ATOM 2707 C C . ASP A 1 357 ? -13.101 13.903 31.136 1.00 95.62 357 ASP A C 1
ATOM 2709 O O . ASP A 1 357 ? -13.251 14.688 32.076 1.00 95.62 357 ASP A O 1
ATOM 2713 N N . ARG A 1 358 ? -13.266 14.292 29.862 1.00 96.06 358 ARG A N 1
ATOM 2714 C CA . ARG A 1 358 ? -13.666 15.619 29.367 1.00 96.06 358 ARG A CA 1
ATOM 2715 C C . ARG A 1 358 ? -14.512 15.474 28.106 1.00 96.06 358 ARG A C 1
ATOM 2717 O O . ARG A 1 358 ? -14.211 14.607 27.284 1.00 96.06 358 ARG A O 1
ATOM 2724 N N . SER A 1 359 ? -15.504 16.347 27.922 1.00 95.25 359 SER A N 1
ATOM 2725 C CA . SER A 1 359 ? -16.328 16.346 26.704 1.00 95.25 359 SER A CA 1
ATOM 2726 C C . SER A 1 359 ? -15.540 16.816 25.473 1.00 95.25 359 SER A C 1
ATOM 2728 O O . SER A 1 359 ? -14.399 17.289 25.573 1.00 95.25 359 SER A O 1
ATOM 2730 N N . PHE A 1 360 ? -16.144 16.727 24.284 1.00 91.88 360 PHE A N 1
ATOM 2731 C CA . PHE A 1 360 ? -15.536 17.195 23.030 1.00 91.88 360 PHE A CA 1
ATOM 2732 C C . PHE A 1 360 ? -15.048 18.659 23.075 1.00 91.88 360 PHE A C 1
ATOM 2734 O O . PHE A 1 360 ? -14.044 19.001 22.448 1.00 91.88 360 PHE A O 1
ATOM 2741 N N . LYS A 1 361 ? -15.698 19.521 23.862 1.00 92.75 361 LYS A N 1
ATOM 2742 C CA . LYS A 1 361 ? -15.290 20.923 24.067 1.00 92.75 361 LYS A CA 1
ATOM 2743 C C . LYS A 1 361 ? -14.225 21.121 25.152 1.00 92.75 361 LYS A C 1
ATOM 2745 O O . LYS A 1 361 ? -13.929 22.256 25.512 1.00 92.75 361 LYS A O 1
ATOM 2750 N N . ASN A 1 362 ? -13.644 20.037 25.674 1.00 94.06 362 ASN A N 1
ATOM 2751 C CA . ASN A 1 362 ? -12.785 20.027 26.863 1.00 94.06 362 ASN A CA 1
ATOM 2752 C C . ASN A 1 362 ? -13.520 20.471 28.154 1.00 94.06 362 ASN A C 1
ATOM 2754 O O . ASN A 1 362 ? -12.886 20.908 29.115 1.00 94.06 362 ASN A O 1
ATOM 2758 N N . GLY A 1 363 ? -14.855 20.356 28.174 1.00 94.94 363 GLY A N 1
ATOM 2759 C CA . GLY A 1 363 ? -15.701 20.632 29.337 1.00 94.94 363 GLY A CA 1
ATOM 2760 C C . GLY A 1 363 ? -15.803 19.451 30.308 1.00 94.94 363 GLY A C 1
ATOM 2761 O O . GLY A 1 363 ? -15.095 18.449 30.185 1.00 94.94 363 GLY A O 1
ATOM 2762 N N . GLU A 1 364 ? -16.702 19.557 31.283 1.00 96.19 364 GLU A N 1
ATOM 2763 C CA . GLU A 1 364 ? -17.190 18.389 32.029 1.00 96.19 364 GLU A CA 1
ATOM 2764 C C . GLU A 1 364 ? -18.068 17.517 31.117 1.00 96.19 364 GLU A C 1
ATOM 2766 O O . GLU A 1 364 ? -18.696 18.039 30.203 1.00 96.19 364 GLU A O 1
ATOM 2771 N N . LEU A 1 365 ? -18.104 16.204 31.357 1.00 97.56 365 LEU A N 1
ATOM 2772 C CA . LEU A 1 365 ? -18.987 15.284 30.631 1.00 97.56 365 LEU A CA 1
ATOM 2773 C C . LEU A 1 365 ? -20.425 15.447 31.155 1.00 97.56 365 LEU A C 1
ATOM 2775 O O . LEU A 1 365 ? -20.647 15.357 32.372 1.00 97.56 365 LEU A O 1
ATOM 2779 N N . SER A 1 366 ? -21.404 15.675 30.279 1.00 97.31 366 SER A N 1
ATOM 2780 C CA . SER A 1 366 ? -22.779 16.016 30.681 1.00 97.31 366 SER A CA 1
ATOM 2781 C C . SER A 1 366 ? -23.834 15.511 29.704 1.00 97.31 366 SER A C 1
ATOM 2783 O O . SER A 1 366 ? -23.737 15.781 28.520 1.00 97.31 366 SER A O 1
ATOM 2785 N N . ILE A 1 367 ? -24.850 14.782 30.179 1.00 97.69 367 ILE A N 1
ATOM 2786 C CA . ILE A 1 367 ? -25.920 14.246 29.319 1.00 97.69 367 ILE A CA 1
ATOM 2787 C C . ILE A 1 367 ? -27.275 14.352 30.028 1.00 97.69 367 ILE A C 1
ATOM 2789 O O . ILE A 1 367 ? -27.492 13.701 31.061 1.00 97.69 367 ILE A O 1
ATOM 2793 N N . GLY A 1 368 ? -28.214 15.102 29.447 1.00 95.88 368 GLY A N 1
ATOM 2794 C CA . GLY A 1 368 ? -29.582 15.242 29.952 1.00 95.88 368 GLY A CA 1
ATOM 2795 C C . GLY A 1 368 ? -29.644 15.913 31.328 1.00 95.88 368 GLY A C 1
ATOM 2796 O O . GLY A 1 368 ? -30.463 15.536 32.164 1.00 95.88 368 GLY A O 1
ATOM 2797 N N . GLY A 1 369 ? -28.724 16.839 31.605 1.00 95.06 369 GLY A N 1
ATOM 2798 C CA . GLY A 1 369 ? -28.566 17.533 32.884 1.00 95.06 369 GLY A CA 1
ATOM 2799 C C . GLY A 1 369 ? -27.785 16.756 33.953 1.00 95.06 369 GLY A C 1
ATOM 2800 O O . GLY A 1 369 ? -27.452 17.331 34.991 1.00 95.06 369 GLY A O 1
ATOM 2801 N N . LYS A 1 370 ? -27.446 15.473 33.735 1.00 97.25 370 LYS A N 1
ATOM 2802 C CA . LYS A 1 370 ? -26.553 14.721 34.636 1.00 97.25 370 LYS A CA 1
ATOM 2803 C C . LYS A 1 370 ? -25.095 14.942 34.226 1.00 97.25 370 LYS A C 1
ATOM 2805 O O . LYS A 1 370 ? -24.725 14.659 33.091 1.00 97.25 370 LYS A O 1
ATOM 2810 N N . LYS A 1 371 ? -24.253 15.337 35.186 1.00 97.12 371 LYS A N 1
ATOM 2811 C CA . LYS A 1 371 ? -22.786 15.364 35.045 1.00 97.12 371 LYS A CA 1
ATOM 2812 C C . LYS A 1 371 ? -22.148 13.999 35.322 1.00 97.12 371 LYS A C 1
ATOM 2814 O O . LYS A 1 371 ? -22.662 13.216 36.127 1.00 97.12 371 LYS A O 1
ATOM 2819 N N . TYR A 1 372 ? -20.999 13.746 34.702 1.00 96.62 372 TYR A N 1
ATOM 2820 C CA . TYR A 1 372 ? -20.216 12.517 34.832 1.00 96.62 372 TYR A CA 1
ATOM 2821 C C . TYR A 1 372 ? -18.742 12.843 35.101 1.00 96.62 372 TYR A C 1
ATOM 2823 O O . TYR A 1 372 ? -18.173 13.745 34.496 1.00 96.62 372 TYR A O 1
ATOM 2831 N N . ALA A 1 373 ? -18.120 12.100 36.020 1.00 92.69 373 ALA A N 1
ATOM 2832 C CA . ALA A 1 373 ? -16.732 12.334 36.434 1.00 92.69 373 ALA A CA 1
ATOM 2833 C C . ALA A 1 373 ? -15.687 11.588 35.583 1.00 92.69 373 ALA A C 1
ATOM 2835 O O . ALA A 1 373 ? -14.504 11.895 35.684 1.00 92.69 373 ALA A O 1
ATOM 2836 N N . ALA A 1 374 ? -16.112 10.599 34.788 1.00 93.88 374 ALA A N 1
ATOM 2837 C CA . ALA A 1 374 ? -15.236 9.797 33.940 1.00 93.88 374 ALA A CA 1
ATOM 2838 C C . ALA A 1 374 ? -15.970 9.297 32.685 1.00 93.88 374 ALA A C 1
ATOM 2840 O O . ALA A 1 374 ? -17.177 9.028 32.730 1.00 93.88 374 ALA A O 1
ATOM 2841 N N . GLY A 1 375 ? -15.241 9.154 31.578 1.00 95.50 375 GLY A N 1
ATOM 2842 C CA . GLY A 1 375 ? -15.803 8.791 30.275 1.00 95.50 375 GLY A CA 1
ATOM 2843 C C . GLY A 1 375 ? -14.943 9.226 29.087 1.00 95.50 375 GLY A C 1
ATOM 2844 O O . GLY A 1 375 ? -13.794 9.622 29.252 1.00 95.50 375 GLY A O 1
ATOM 2845 N N . ILE A 1 376 ? -15.491 9.154 27.874 1.00 97.50 376 ILE A N 1
ATOM 2846 C CA . ILE A 1 376 ? -14.814 9.567 26.639 1.00 97.50 376 ILE A CA 1
ATOM 2847 C C . ILE A 1 376 ? -15.704 10.547 25.872 1.00 97.50 376 ILE A C 1
ATOM 2849 O O . ILE A 1 376 ? -16.772 10.156 25.399 1.00 97.50 376 ILE A O 1
ATOM 2853 N N . GLY A 1 377 ? -15.242 11.789 25.723 1.00 96.88 377 GLY A N 1
ATOM 2854 C CA . GLY A 1 377 ? -15.864 12.803 24.875 1.00 96.88 377 GLY A CA 1
ATOM 2855 C C . GLY A 1 377 ? -15.337 12.722 23.442 1.00 96.88 377 GLY A C 1
ATOM 2856 O O . GLY A 1 377 ? -14.125 12.704 23.203 1.00 96.88 377 GLY A O 1
ATOM 2857 N N . THR A 1 378 ? -16.244 12.663 22.472 1.00 95.94 378 THR A N 1
ATOM 2858 C CA . THR A 1 378 ? -15.955 12.492 21.041 1.00 95.94 378 THR A CA 1
ATOM 2859 C C . THR A 1 378 ? -16.954 13.278 20.178 1.00 95.94 378 THR A C 1
ATOM 2861 O O . THR A 1 378 ? -17.819 13.981 20.693 1.00 95.94 378 THR A O 1
ATOM 2864 N N . HIS A 1 379 ? -16.806 13.210 18.858 1.00 94.62 379 HIS A N 1
ATOM 2865 C CA . HIS A 1 379 ? -17.642 13.908 17.884 1.00 94.62 379 HIS A CA 1
ATOM 2866 C C . HIS A 1 379 ? -17.973 12.955 16.736 1.00 94.62 379 HIS A C 1
ATOM 2868 O O . HIS A 1 379 ? -17.061 12.313 16.210 1.00 94.62 379 HIS A O 1
ATOM 2874 N N . ALA A 1 380 ? -19.238 12.851 16.329 1.00 92.81 380 ALA A N 1
ATOM 2875 C CA . ALA A 1 380 ? -19.600 11.970 15.218 1.00 92.81 380 ALA A CA 1
ATOM 2876 C C . ALA A 1 380 ? -19.079 12.515 13.864 1.00 92.81 380 ALA A C 1
ATOM 2878 O O . ALA A 1 380 ? -18.920 13.718 13.696 1.00 92.81 380 ALA A O 1
ATOM 2879 N N . THR A 1 381 ? -18.759 11.688 12.869 1.00 94.56 381 THR A N 1
ATOM 2880 C CA . THR A 1 381 ? -18.593 10.224 12.980 1.00 94.56 381 THR A CA 1
ATOM 2881 C C . THR A 1 381 ? -17.301 9.877 13.725 1.00 94.56 381 THR A C 1
ATOM 2883 O O . THR A 1 381 ? -16.250 10.405 13.363 1.00 94.56 381 THR A O 1
ATOM 2886 N N . SER A 1 382 ? -17.337 8.949 14.689 1.00 95.00 382 SER A N 1
ATOM 2887 C CA . SER A 1 382 ? -16.137 8.408 15.338 1.00 95.00 382 SER A CA 1
ATOM 2888 C C . SER A 1 382 ? -16.153 6.901 15.584 1.00 95.00 382 SER A C 1
ATOM 2890 O O . SER A 1 382 ? -17.200 6.255 15.630 1.00 95.00 382 SER A O 1
ATOM 2892 N N . MET A 1 383 ? -14.949 6.348 15.738 1.00 95.88 383 MET A N 1
ATOM 2893 C CA . MET A 1 383 ? -14.668 4.951 16.060 1.00 95.88 383 MET A CA 1
ATOM 2894 C C . MET A 1 383 ? -13.478 4.884 17.023 1.00 95.88 383 MET A C 1
ATOM 2896 O O . MET A 1 383 ? -12.379 5.347 16.705 1.00 95.88 383 MET A O 1
ATOM 2900 N N . ILE A 1 384 ? -13.695 4.290 18.198 1.00 96.00 384 ILE A N 1
ATOM 2901 C CA . ILE A 1 384 ? -12.730 4.257 19.305 1.00 96.00 384 ILE A CA 1
ATOM 2902 C C . ILE A 1 384 ? -12.470 2.791 19.699 1.00 96.00 384 ILE A C 1
ATOM 2904 O O . ILE A 1 384 ? -13.386 2.127 20.198 1.00 96.00 384 ILE A O 1
ATOM 2908 N N . PRO A 1 385 ? -11.256 2.246 19.479 1.00 94.81 385 PRO A N 1
ATOM 2909 C CA . PRO A 1 385 ? -10.934 0.862 19.824 1.00 94.81 385 PRO A CA 1
ATOM 2910 C C . PRO A 1 385 ? -10.660 0.710 21.326 1.00 94.81 385 PRO A C 1
ATOM 2912 O O . PRO A 1 385 ? -9.758 1.343 21.874 1.00 94.81 385 PRO A O 1
ATOM 2915 N N . LEU A 1 386 ? -11.401 -0.172 21.992 1.00 94.50 386 LEU A N 1
ATOM 2916 C CA . LEU A 1 386 ? -11.309 -0.454 23.421 1.00 94.50 386 LEU A CA 1
ATOM 2917 C C . LEU A 1 386 ? -10.866 -1.915 23.655 1.00 94.50 386 LEU A C 1
ATOM 2919 O O . LEU A 1 386 ? -11.681 -2.831 23.494 1.00 94.50 386 LEU A O 1
ATOM 2923 N N . PRO A 1 387 ? -9.598 -2.165 24.036 1.00 92.69 387 PRO A N 1
ATOM 2924 C CA . PRO A 1 387 ? -9.136 -3.509 24.358 1.00 92.69 387 PRO A CA 1
ATOM 2925 C C . PRO A 1 387 ? -9.715 -3.996 25.694 1.00 92.69 387 PRO A C 1
ATOM 2927 O O . PRO A 1 387 ? -9.838 -3.244 26.664 1.00 92.69 387 PRO A O 1
ATOM 2930 N N . VAL A 1 388 ? -10.047 -5.282 25.744 1.00 90.06 388 VAL A N 1
ATOM 2931 C CA . VAL A 1 388 ? -10.540 -6.000 26.921 1.00 90.06 388 VAL A CA 1
ATOM 2932 C C . VAL A 1 388 ? -9.341 -6.423 27.783 1.00 90.06 388 VAL A C 1
ATOM 2934 O O . VAL A 1 388 ? -8.429 -7.066 27.262 1.00 90.06 388 VAL A O 1
ATOM 2937 N N . PRO A 1 389 ? -9.318 -6.121 29.094 1.00 85.56 389 PRO A N 1
ATOM 2938 C CA . PRO A 1 389 ? -8.240 -6.559 29.977 1.00 85.56 389 PRO A CA 1
ATOM 2939 C C . PRO A 1 389 ? -8.114 -8.089 30.078 1.00 85.56 389 PRO A C 1
ATOM 2941 O O . PRO A 1 389 ? -9.042 -8.773 30.516 1.00 85.56 389 PRO A O 1
ATOM 2944 N N . GLU A 1 390 ? -6.934 -8.619 29.751 1.00 73.19 390 GLU A N 1
ATOM 2945 C CA . GLU A 1 390 ? -6.530 -9.991 30.078 1.00 73.19 390 GLU A CA 1
ATOM 2946 C C . GLU A 1 390 ? -5.816 -9.997 31.448 1.00 73.19 390 GLU A C 1
ATOM 2948 O O . GLU A 1 390 ? -4.913 -9.196 31.688 1.00 73.19 390 GLU A O 1
ATOM 2953 N N . GLY A 1 391 ? -6.231 -10.870 32.375 1.00 61.31 391 GLY A N 1
ATOM 2954 C CA . GLY A 1 391 ? -5.743 -10.867 33.761 1.00 61.31 391 GLY A CA 1
ATOM 2955 C C . GLY A 1 391 ? -5.924 -12.206 34.483 1.00 61.31 391 GLY A C 1
ATOM 2956 O O . GLY A 1 391 ? -6.798 -13.001 34.145 1.00 61.31 391 GLY A O 1
ATOM 2957 N N . SER A 1 392 ? -5.083 -12.464 35.487 1.00 48.84 392 SER A N 1
ATOM 2958 C CA . SER A 1 392 ? -4.815 -13.805 36.036 1.00 48.84 392 SER A CA 1
ATOM 2959 C C . SER A 1 392 ? -5.822 -14.358 37.057 1.00 48.84 392 SER A C 1
ATOM 2961 O O . SER A 1 392 ? -5.635 -15.483 37.512 1.00 48.84 392 SER A O 1
ATOM 2963 N N . GLY A 1 393 ? -6.870 -13.610 37.429 1.00 57.44 393 GLY A N 1
ATOM 2964 C CA . GLY A 1 393 ? -7.778 -13.994 38.528 1.00 57.44 393 GLY A CA 1
ATOM 2965 C C . GLY A 1 393 ? -9.285 -13.922 38.253 1.00 57.44 393 GLY A C 1
ATOM 2966 O O . GLY A 1 393 ? -10.065 -14.437 39.048 1.00 57.44 393 GLY A O 1
ATOM 2967 N N . SER A 1 394 ? -9.740 -13.286 37.169 1.00 64.19 394 SER A N 1
ATOM 2968 C CA . SER A 1 394 ? -11.167 -13.231 36.799 1.00 64.19 394 SER A CA 1
ATOM 2969 C C . SER A 1 394 ? -11.343 -12.800 35.347 1.00 64.19 394 SER A C 1
ATOM 2971 O O . SER A 1 394 ? -10.753 -11.811 34.917 1.00 64.19 394 SER A O 1
ATOM 2973 N N . ARG A 1 395 ? -12.191 -13.507 34.593 1.00 77.75 395 ARG A N 1
ATOM 2974 C CA . ARG A 1 395 ? -12.494 -13.171 33.195 1.00 77.75 395 ARG A CA 1
ATOM 2975 C C . ARG A 1 395 ? -13.415 -11.949 33.124 1.00 77.75 395 ARG A C 1
ATOM 2977 O O . ARG A 1 395 ? -14.393 -11.872 33.868 1.00 77.75 395 ARG A O 1
ATOM 2984 N N . VAL A 1 396 ? -13.146 -11.021 32.205 1.00 84.88 396 VAL A N 1
ATOM 2985 C CA . VAL A 1 396 ? -14.118 -9.987 31.817 1.00 84.88 396 VAL A CA 1
ATOM 2986 C C . VAL A 1 396 ? -15.216 -10.655 30.993 1.00 84.88 396 VAL A C 1
ATOM 2988 O O . VAL A 1 396 ? -14.942 -11.220 29.933 1.00 84.88 396 VAL A O 1
ATOM 2991 N N . TRP A 1 397 ? -16.458 -10.621 31.477 1.00 85.38 397 TRP A N 1
ATOM 2992 C CA . TRP A 1 397 ? -17.588 -11.274 30.809 1.00 85.38 397 TRP A CA 1
ATOM 2993 C C . TRP A 1 397 ? -18.577 -10.321 30.162 1.00 85.38 397 TRP A C 1
ATOM 2995 O O . TRP A 1 397 ? -19.320 -10.753 29.281 1.00 85.38 397 TRP A O 1
ATOM 3005 N N . LYS A 1 398 ? -18.547 -9.036 30.516 1.00 90.12 398 LYS A N 1
ATOM 3006 C CA . LYS A 1 398 ? -19.456 -8.022 29.982 1.00 90.12 398 LYS A CA 1
ATOM 3007 C C . LYS A 1 398 ? -18.858 -6.614 30.108 1.00 90.12 398 LYS A C 1
ATOM 3009 O O . LYS A 1 398 ? -18.121 -6.342 31.054 1.00 90.12 398 LYS A O 1
ATOM 3014 N N . LEU A 1 399 ? -19.212 -5.733 29.175 1.00 93.88 399 LEU A N 1
ATOM 3015 C CA . LEU A 1 399 ? -19.078 -4.279 29.295 1.00 93.88 399 LEU A CA 1
ATOM 3016 C C . LEU A 1 399 ? -20.458 -3.679 29.593 1.00 93.88 399 LEU A C 1
ATOM 3018 O O . LEU A 1 399 ? -21.438 -4.043 28.944 1.00 93.88 399 LEU A O 1
ATOM 3022 N N . GLU A 1 400 ? -20.536 -2.750 30.538 1.00 96.12 400 GLU A N 1
ATOM 3023 C CA . GLU A 1 400 ? -21.706 -1.895 30.765 1.00 96.12 400 GLU A CA 1
ATOM 3024 C C . GLU A 1 400 ? -21.302 -0.420 30.705 1.00 96.12 400 GLU A C 1
ATOM 3026 O O . GLU A 1 400 ? -20.130 -0.085 30.878 1.00 96.12 400 GLU A O 1
ATOM 3031 N N . GLY A 1 401 ? -22.272 0.455 30.456 1.00 96.88 401 GLY A N 1
ATOM 3032 C CA . GLY A 1 401 ? -22.068 1.901 30.431 1.00 96.88 401 GLY A CA 1
ATOM 3033 C C . GLY A 1 401 ? -23.321 2.647 29.989 1.00 96.88 401 GLY A C 1
ATOM 3034 O O . GLY A 1 401 ? -24.410 2.066 29.915 1.00 96.88 401 GLY A O 1
ATOM 3035 N N . ALA A 1 402 ? -23.167 3.929 29.678 1.00 98.06 402 ALA A N 1
ATOM 3036 C CA . ALA A 1 402 ? -24.185 4.745 29.032 1.00 98.06 402 ALA A CA 1
ATOM 3037 C C . ALA A 1 402 ? -23.575 5.700 27.993 1.00 98.06 402 ALA A C 1
ATOM 3039 O O . ALA A 1 402 ? -22.363 5.912 27.967 1.00 98.06 402 ALA A O 1
ATOM 3040 N N . CYS A 1 403 ? -24.414 6.267 27.129 1.00 98.38 403 CYS A N 1
ATOM 3041 C CA . CYS A 1 403 ? -23.992 7.229 26.112 1.00 98.38 403 CYS A CA 1
ATOM 3042 C C . CYS A 1 403 ? -25.096 8.237 25.748 1.00 98.38 403 CYS A C 1
ATOM 3044 O O . CYS A 1 403 ? -26.277 8.010 26.031 1.00 98.38 403 CYS A O 1
ATOM 3046 N N . GLY A 1 404 ? -24.723 9.347 25.113 1.00 97.69 404 GLY A N 1
ATOM 3047 C CA . GLY A 1 404 ? -25.654 10.388 24.668 1.00 97.69 404 GLY A CA 1
ATOM 3048 C C . GLY A 1 404 ? -24.950 11.647 24.160 1.00 97.69 404 GLY A C 1
ATOM 3049 O O . GLY A 1 404 ? -23.722 11.712 24.137 1.00 97.69 404 GLY A O 1
ATOM 3050 N N . ILE A 1 405 ? -25.741 12.630 23.728 1.00 97.12 405 ILE A N 1
ATOM 3051 C CA . ILE A 1 405 ? -25.242 13.937 23.273 1.00 97.12 405 ILE A CA 1
ATOM 3052 C C . ILE A 1 405 ? -24.772 14.761 24.481 1.00 97.12 405 ILE A C 1
ATOM 3054 O O . ILE A 1 405 ? -25.482 14.798 25.486 1.00 97.12 405 ILE A O 1
ATOM 3058 N N . ASP A 1 406 ? -23.618 15.426 24.367 1.00 96.75 406 ASP A N 1
ATOM 3059 C CA . ASP A 1 406 ? -23.099 16.330 25.405 1.00 96.75 406 ASP A CA 1
ATOM 3060 C C . ASP A 1 406 ? -23.985 17.582 25.537 1.00 96.75 406 ASP A C 1
ATOM 3062 O O . ASP A 1 406 ? -24.197 18.311 24.563 1.00 96.75 406 ASP A O 1
ATOM 3066 N N . ASP A 1 407 ? -24.463 17.881 26.746 1.00 95.25 407 ASP A N 1
ATOM 3067 C CA . ASP A 1 407 ? -25.249 19.085 27.040 1.00 95.25 407 ASP A CA 1
ATOM 3068 C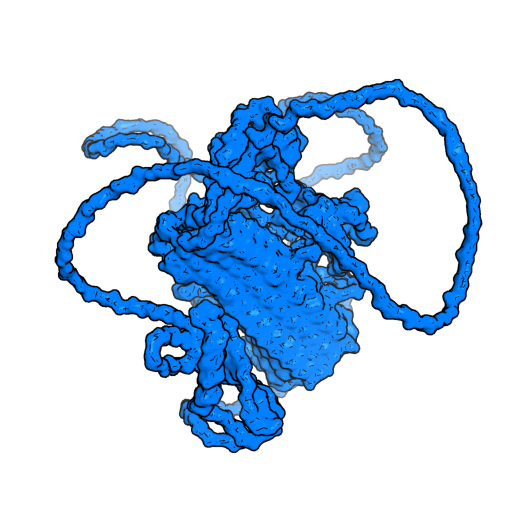 C . ASP A 1 407 ? -24.470 20.379 26.722 1.00 95.25 407 ASP A C 1
ATOM 3070 O O . ASP A 1 407 ? -25.093 21.402 26.417 1.00 95.25 407 ASP A O 1
ATOM 3074 N N . GLY A 1 408 ? -23.129 20.328 26.735 1.00 90.25 408 GLY A N 1
ATOM 3075 C CA . GLY A 1 408 ? -22.213 21.408 26.350 1.00 90.25 408 GLY A CA 1
ATOM 3076 C C . GLY A 1 408 ? -22.148 21.723 24.847 1.00 90.25 408 GLY A C 1
ATOM 3077 O O . GLY A 1 408 ? -21.434 22.645 24.437 1.00 90.25 408 GLY A O 1
ATOM 3078 N N . THR A 1 409 ? -22.877 20.997 23.996 1.00 88.88 409 THR A N 1
ATOM 3079 C CA . THR A 1 409 ? -23.063 21.362 22.583 1.00 88.88 409 THR A CA 1
ATOM 3080 C C . THR A 1 409 ? -23.862 22.665 22.410 1.00 88.88 409 THR A C 1
ATOM 3082 O O . THR A 1 409 ? -24.543 23.097 23.334 1.00 88.88 409 THR A O 1
ATOM 3085 N N . ASP A 1 410 ? -23.782 23.343 21.260 1.00 85.81 410 ASP A N 1
ATOM 3086 C CA . ASP A 1 410 ? -24.501 24.623 21.066 1.00 85.81 410 ASP A CA 1
ATOM 3087 C C . ASP A 1 410 ? -25.900 24.449 20.449 1.00 85.81 410 ASP A C 1
ATOM 3089 O O . ASP A 1 410 ? -26.770 25.282 20.693 1.00 85.81 410 ASP A O 1
ATOM 3093 N N . GLY A 1 411 ? -26.152 23.352 19.724 1.00 88.12 411 GLY A N 1
ATOM 3094 C CA . GLY A 1 411 ? -27.404 23.102 18.996 1.00 88.12 411 GLY A CA 1
ATOM 3095 C C . GLY A 1 411 ? -27.839 21.632 18.980 1.00 88.12 411 GLY A C 1
ATOM 3096 O O . GLY A 1 411 ? -27.353 20.816 19.761 1.00 88.12 411 GLY A O 1
ATOM 3097 N N . ASP A 1 412 ? -28.780 21.288 18.103 1.00 86.38 412 ASP A N 1
ATOM 3098 C CA . ASP A 1 412 ? -29.535 20.026 18.174 1.00 86.38 412 ASP A CA 1
ATOM 3099 C C . ASP A 1 412 ? -28.883 18.857 17.412 1.00 86.38 412 ASP A C 1
ATOM 3101 O O . ASP A 1 412 ? -29.453 18.307 16.467 1.00 86.38 412 ASP A O 1
ATOM 3105 N N . GLY A 1 413 ? -27.684 18.461 17.854 1.00 89.38 413 GLY A N 1
ATOM 3106 C CA . GLY A 1 413 ? -26.958 17.297 17.328 1.00 89.38 413 GLY A CA 1
ATOM 3107 C C . GLY A 1 413 ? -27.740 15.977 17.438 1.00 89.38 413 GLY A C 1
ATOM 3108 O O . GLY A 1 413 ? -28.589 15.797 18.322 1.00 89.38 413 GLY A O 1
ATOM 3109 N N . SER A 1 414 ? -27.445 15.039 16.536 1.00 94.25 414 SER A N 1
ATOM 3110 C CA . SER A 1 414 ? -28.132 13.754 16.382 1.00 94.25 414 SER A CA 1
ATOM 3111 C C . SER A 1 414 ? -27.176 12.612 16.012 1.00 94.25 414 SER A C 1
ATOM 3113 O O . SER A 1 414 ? -26.673 12.545 14.890 1.00 94.25 414 SER A O 1
ATOM 3115 N N . VAL A 1 415 ? -26.987 11.669 16.938 1.00 96.62 415 VAL A N 1
ATOM 3116 C CA . VAL A 1 415 ? -25.975 10.600 16.843 1.00 96.62 415 VAL A CA 1
ATOM 3117 C C . VAL A 1 415 ? -26.598 9.233 17.129 1.00 96.62 415 VAL A C 1
ATOM 3119 O O . VAL A 1 415 ? -27.371 9.085 18.080 1.00 96.62 415 VAL A O 1
ATOM 3122 N N . GLU A 1 416 ? -26.242 8.210 16.350 1.00 97.19 416 GLU A N 1
ATOM 3123 C CA . GLU A 1 416 ? -26.463 6.808 16.725 1.00 97.19 416 GLU A CA 1
ATOM 3124 C C . GLU A 1 416 ? -25.197 6.254 17.392 1.00 97.19 416 GLU A C 1
ATOM 3126 O O . GLU A 1 416 ? -24.112 6.273 16.818 1.00 97.19 416 GLU A O 1
ATOM 3131 N N . PHE A 1 417 ? -25.327 5.726 18.608 1.00 98.12 417 PHE A N 1
ATOM 3132 C CA . PHE A 1 417 ? -24.231 5.084 19.324 1.00 98.12 417 PHE A CA 1
ATOM 3133 C C . PHE A 1 417 ? -24.301 3.573 19.126 1.00 98.12 417 PHE A C 1
ATOM 3135 O O . PHE A 1 417 ? -25.329 2.958 19.416 1.00 98.12 417 PHE A O 1
ATOM 3142 N N . ARG A 1 418 ? -23.204 2.949 18.688 1.00 97.38 418 ARG A N 1
ATOM 3143 C CA . ARG A 1 418 ? -23.118 1.493 18.486 1.00 97.38 418 ARG A CA 1
ATOM 3144 C C . ARG A 1 418 ? -21.893 0.904 19.181 1.00 97.38 418 ARG A C 1
ATOM 3146 O O . ARG A 1 418 ? -20.841 1.532 19.265 1.00 97.38 418 ARG A O 1
ATOM 3153 N N . VAL A 1 419 ? -22.014 -0.334 19.658 1.00 96.88 419 VAL A N 1
ATOM 3154 C CA . VAL A 1 419 ? -20.890 -1.114 20.212 1.00 96.88 419 VAL A CA 1
ATOM 3155 C C . VAL A 1 419 ? -20.659 -2.328 19.322 1.00 96.88 419 VAL A C 1
ATOM 3157 O O . VAL A 1 419 ? -21.581 -3.111 19.093 1.00 96.88 419 VAL A O 1
ATOM 3160 N N . MET A 1 420 ? -19.440 -2.499 18.809 1.00 94.88 420 MET A N 1
ATOM 3161 C CA . MET A 1 420 ? -19.105 -3.527 17.817 1.00 94.88 420 MET A CA 1
ATOM 3162 C C . MET A 1 420 ? -18.019 -4.494 18.302 1.00 94.88 420 MET A C 1
ATOM 3164 O O . MET A 1 420 ? -17.091 -4.105 19.003 1.00 94.88 420 MET A O 1
ATOM 3168 N N . SER A 1 421 ? -18.095 -5.747 17.842 1.00 89.75 421 SER A N 1
ATOM 3169 C CA . SER A 1 421 ? -17.053 -6.787 18.002 1.00 89.75 421 SER A CA 1
ATOM 3170 C C . SER A 1 421 ? -15.996 -6.783 16.888 1.00 89.75 421 SER A C 1
ATOM 3172 O O . SER A 1 421 ? -15.232 -7.734 16.739 1.00 89.75 421 SER A O 1
ATOM 3174 N N . GLY A 1 422 ? -16.041 -5.791 15.998 1.00 85.75 422 GLY A N 1
ATOM 3175 C CA . GLY A 1 422 ? -15.278 -5.783 14.750 1.00 85.75 422 GLY A CA 1
ATOM 3176 C C . GLY A 1 422 ? -15.853 -6.668 13.635 1.00 85.75 422 GLY A C 1
ATOM 3177 O O . GLY A 1 422 ? -15.485 -6.460 12.487 1.00 85.75 422 GLY A O 1
ATOM 3178 N N . SER A 1 423 ? -16.773 -7.604 13.921 1.00 86.56 423 SER A N 1
ATOM 3179 C CA . SER A 1 423 ? -17.512 -8.375 12.894 1.00 86.56 423 SER A CA 1
ATOM 3180 C C . SER A 1 423 ? -19.038 -8.297 12.995 1.00 86.56 423 SER A C 1
ATOM 3182 O O . SER A 1 423 ? -19.731 -8.625 12.037 1.00 86.56 423 SER A O 1
ATOM 3184 N N . GLU A 1 424 ? -19.583 -7.854 14.125 1.00 89.50 424 GLU A N 1
ATOM 3185 C CA . GLU A 1 424 ? -21.022 -7.675 14.348 1.00 89.50 424 GLU A CA 1
ATOM 3186 C C . GLU A 1 424 ? -21.259 -6.429 15.217 1.00 89.50 424 GLU A C 1
ATOM 3188 O O . GLU A 1 424 ? -20.466 -6.144 16.124 1.00 89.50 424 GLU A O 1
ATOM 3193 N N . VAL A 1 425 ? -22.359 -5.713 14.960 1.00 93.12 425 VAL A N 1
ATOM 3194 C CA . VAL A 1 425 ? -22.921 -4.725 15.894 1.00 93.12 425 VAL A CA 1
ATOM 3195 C C . VAL A 1 425 ? -23.587 -5.502 17.028 1.00 93.12 425 VAL A C 1
ATOM 3197 O O . VAL A 1 425 ? -24.475 -6.314 16.786 1.00 93.12 425 VAL A O 1
ATOM 3200 N N . LEU A 1 426 ? -23.126 -5.286 18.258 1.00 93.62 426 LEU A N 1
ATOM 3201 C CA . LEU A 1 426 ? -23.607 -5.976 19.458 1.00 93.62 426 LEU A CA 1
ATOM 3202 C C . LEU A 1 426 ? -24.737 -5.208 20.155 1.00 93.62 426 LEU A C 1
ATOM 3204 O O . LEU A 1 426 ? -25.536 -5.805 20.871 1.00 93.62 426 LEU A O 1
ATOM 3208 N N . TRP A 1 427 ? -24.776 -3.886 19.971 1.00 96.62 427 TRP A N 1
ATOM 3209 C CA . TRP A 1 427 ? -25.777 -2.983 20.535 1.00 96.62 427 TRP A CA 1
ATOM 3210 C C . TRP A 1 427 ? -25.849 -1.676 19.732 1.00 96.62 427 TRP A C 1
ATOM 3212 O O . TRP A 1 427 ? -24.836 -1.248 19.176 1.00 96.62 427 TRP A O 1
ATOM 3222 N N . SER A 1 428 ? -27.027 -1.046 19.721 1.00 97.31 428 SER A N 1
ATOM 3223 C CA . SER A 1 428 ? -27.284 0.307 19.212 1.00 97.31 428 SER A CA 1
ATOM 3224 C C . SER A 1 428 ? -28.206 1.064 20.178 1.00 97.31 428 SER A C 1
ATOM 3226 O O . SER A 1 428 ? -29.101 0.464 20.783 1.00 97.31 428 SER A O 1
ATOM 3228 N N . SER A 1 429 ? -28.020 2.380 20.308 1.00 97.62 429 SER A N 1
ATOM 3229 C CA . SER A 1 429 ? -28.921 3.268 21.050 1.00 97.62 429 SER A CA 1
ATOM 3230 C C . SER A 1 429 ? -30.227 3.588 20.312 1.00 97.62 429 SER A C 1
ATOM 3232 O O . SER A 1 429 ? -31.210 3.957 20.969 1.00 97.62 429 SER A O 1
ATOM 3234 N N . GLY A 1 430 ? -30.237 3.477 18.978 1.00 96.31 430 GLY A N 1
ATOM 3235 C CA . GLY A 1 430 ? -31.074 4.304 18.099 1.00 96.31 430 GLY A CA 1
ATOM 3236 C C . GLY A 1 430 ? -30.593 5.765 18.063 1.00 96.31 430 GLY A C 1
ATOM 3237 O O . GLY A 1 430 ? -29.630 6.116 18.743 1.00 96.31 430 GLY A O 1
ATOM 3238 N N . VAL A 1 431 ? -31.260 6.633 17.300 1.00 97.00 431 VAL A N 1
ATOM 3239 C CA . VAL A 1 431 ? -30.908 8.066 17.238 1.00 97.00 431 VAL A CA 1
ATOM 3240 C C . VAL A 1 431 ? -31.100 8.726 18.608 1.00 97.00 431 VAL A C 1
ATOM 3242 O O . VAL A 1 431 ? -32.209 8.750 19.142 1.00 97.00 431 VAL A O 1
ATOM 3245 N N . MET A 1 432 ? -30.021 9.284 19.155 1.00 97.00 432 MET A N 1
ATOM 3246 C CA . MET A 1 432 ? -30.016 10.142 20.340 1.00 97.00 432 MET A CA 1
ATOM 3247 C C . MET A 1 432 ? -29.951 11.608 19.900 1.00 97.00 432 MET A C 1
ATOM 3249 O O . MET A 1 432 ? -29.209 11.929 18.974 1.00 97.00 432 MET A O 1
ATOM 3253 N N . LYS A 1 433 ? -30.685 12.498 20.578 1.00 95.25 433 LYS A N 1
ATOM 3254 C CA . LYS A 1 433 ? -30.591 13.962 20.409 1.00 95.25 433 LYS A CA 1
ATOM 3255 C C . LYS A 1 433 ? -30.297 14.650 21.752 1.00 95.25 433 LYS A C 1
ATOM 3257 O O . LYS A 1 433 ? -30.403 14.016 22.807 1.00 95.25 433 LYS A O 1
ATOM 3262 N N . ARG A 1 434 ? -29.906 15.929 21.716 1.00 92.88 434 ARG A N 1
ATOM 3263 C CA . ARG A 1 434 ? -29.630 16.755 22.909 1.00 92.88 434 ARG A CA 1
ATOM 3264 C C . ARG A 1 434 ? -30.788 16.708 23.919 1.00 92.88 434 ARG A C 1
ATOM 3266 O O . ARG A 1 434 ? -31.951 16.614 23.536 1.00 92.88 434 ARG A O 1
ATOM 3273 N N . GLY A 1 435 ? -30.472 16.744 25.215 1.00 92.62 435 GLY A N 1
ATOM 3274 C CA . GLY A 1 435 ? -31.463 16.733 26.300 1.00 92.62 435 GLY A CA 1
ATOM 3275 C C . GLY A 1 435 ? -32.130 15.375 26.570 1.00 92.62 435 GLY A C 1
ATOM 3276 O O . GLY A 1 435 ? -32.827 15.235 27.575 1.00 92.62 435 GLY A O 1
ATOM 3277 N N . MET A 1 436 ? -31.904 14.349 25.740 1.00 96.38 436 MET A N 1
ATOM 3278 C CA . MET A 1 436 ? -32.306 12.980 26.074 1.00 96.38 436 MET A CA 1
ATOM 3279 C C . MET A 1 436 ? -31.453 12.430 27.233 1.00 96.38 436 MET A C 1
ATOM 3281 O O . MET A 1 436 ? -30.237 12.628 27.242 1.00 96.38 436 MET A O 1
ATOM 3285 N N . PRO A 1 437 ? -32.036 11.684 28.190 1.00 97.12 437 PRO A N 1
ATOM 3286 C CA . PRO A 1 437 ? -31.268 11.051 29.259 1.00 97.12 437 PRO A CA 1
ATOM 3287 C C . PRO A 1 437 ? -30.345 9.958 28.702 1.00 97.12 437 PRO A C 1
ATOM 3289 O O . PRO A 1 437 ? -30.722 9.220 27.789 1.00 97.12 437 PRO A O 1
ATOM 3292 N N . ALA A 1 438 ? -29.149 9.819 29.284 1.00 97.62 438 ALA A N 1
ATOM 3293 C CA . ALA A 1 438 ? -28.121 8.899 28.792 1.00 97.62 438 ALA A CA 1
ATOM 3294 C C . ALA A 1 438 ? -28.620 7.447 28.649 1.00 97.62 438 ALA A C 1
ATOM 3296 O O . ALA A 1 438 ? -29.127 6.826 29.591 1.00 97.62 438 ALA A O 1
ATOM 3297 N N . LYS A 1 439 ? -28.429 6.883 27.455 1.00 98.25 439 LYS A N 1
ATOM 3298 C CA . LYS A 1 439 ? -28.883 5.546 27.077 1.00 98.25 439 LYS A CA 1
ATOM 3299 C C . LYS A 1 439 ? -27.933 4.496 27.645 1.00 98.25 439 LYS A C 1
ATOM 3301 O O . LYS A 1 439 ? -26.785 4.411 27.225 1.00 98.25 439 LYS A O 1
ATOM 3306 N N . LYS A 1 440 ? -28.408 3.678 28.587 1.00 97.88 440 LYS A N 1
ATOM 3307 C CA . LYS A 1 440 ? -27.621 2.571 29.158 1.00 97.88 440 LYS A CA 1
ATOM 3308 C C . LYS A 1 440 ? -27.480 1.400 28.182 1.00 97.88 440 LYS A C 1
ATOM 3310 O O . LYS A 1 440 ? -28.439 1.051 27.492 1.00 97.88 440 LYS A O 1
ATOM 3315 N N . PHE A 1 441 ? -26.319 0.747 28.202 1.00 97.31 441 PHE A N 1
ATOM 3316 C CA . PHE A 1 441 ? -26.016 -0.460 27.432 1.00 97.31 441 PHE A CA 1
ATOM 3317 C C . PHE A 1 441 ? -25.337 -1.540 28.286 1.00 97.31 441 PHE A C 1
ATOM 3319 O O . PHE A 1 441 ? -24.763 -1.269 29.342 1.00 97.31 441 PHE A O 1
ATOM 3326 N N . SER A 1 442 ? -25.428 -2.791 27.830 1.00 94.62 442 SER A N 1
ATOM 3327 C CA . SER A 1 442 ? -24.918 -3.971 28.534 1.00 94.62 442 SER A CA 1
ATOM 3328 C C . SER A 1 442 ? -24.596 -5.064 27.507 1.00 94.62 442 SER A C 1
ATOM 3330 O O . SER A 1 442 ? -25.500 -5.611 26.879 1.00 94.62 442 SER A O 1
ATOM 3332 N N . VAL A 1 443 ? -23.308 -5.337 27.275 1.00 92.44 443 VAL A N 1
ATOM 3333 C CA . VAL A 1 443 ? -22.800 -6.088 26.109 1.00 92.44 443 VAL A CA 1
ATOM 3334 C C . VAL A 1 443 ? -21.932 -7.280 26.551 1.00 92.44 443 VAL A C 1
ATOM 3336 O O . VAL A 1 443 ? -20.953 -7.072 27.270 1.00 92.44 443 VAL A O 1
ATOM 3339 N N . PRO A 1 444 ? -22.238 -8.529 26.141 1.00 87.69 444 PRO A N 1
ATOM 3340 C CA . PRO A 1 444 ? -21.476 -9.714 26.541 1.00 87.69 444 PRO A CA 1
ATOM 3341 C C . PRO A 1 444 ? -20.132 -9.838 25.802 1.00 87.69 444 PRO A C 1
ATOM 3343 O O . PRO A 1 444 ? -20.050 -9.722 24.579 1.00 87.69 444 PRO A O 1
ATOM 3346 N N . VAL A 1 445 ? -19.076 -10.145 26.557 1.00 84.38 445 VAL A N 1
ATOM 3347 C CA . VAL A 1 445 ? -17.674 -10.200 26.102 1.00 84.38 445 VAL A CA 1
ATOM 3348 C C . VAL A 1 445 ? -17.118 -11.628 26.166 1.00 84.38 445 VAL A C 1
ATOM 3350 O O . VAL A 1 445 ? -16.663 -12.155 25.149 1.00 84.38 445 VAL A O 1
ATOM 3353 N N . ALA A 1 446 ? -17.202 -12.294 27.329 1.00 66.00 446 ALA A N 1
ATOM 3354 C CA . ALA A 1 446 ? -16.539 -13.588 27.557 1.00 66.00 446 ALA A CA 1
ATOM 3355 C C . ALA A 1 446 ? -17.008 -14.677 26.592 1.00 66.00 446 ALA A C 1
ATOM 3357 O O . ALA A 1 446 ? -16.173 -15.347 25.985 1.00 66.00 446 ALA A O 1
ATOM 3358 N N . GLU A 1 447 ? -18.323 -14.841 26.457 1.00 61.53 447 GLU A N 1
ATOM 3359 C CA . GLU A 1 447 ? -18.976 -15.878 25.644 1.00 61.53 447 GLU A CA 1
ATOM 3360 C C . GLU A 1 447 ? -18.644 -15.765 24.148 1.00 61.53 447 GLU A C 1
ATOM 3362 O O . GLU A 1 447 ? -18.824 -16.713 23.389 1.00 61.53 447 GLU A O 1
ATOM 3367 N N . ASN A 1 448 ? -18.147 -14.601 23.723 1.00 59.84 448 ASN A N 1
ATOM 3368 C CA . ASN A 1 448 ? -17.879 -14.267 22.330 1.00 59.84 448 ASN A CA 1
ATOM 3369 C C . ASN A 1 448 ? -16.389 -14.347 21.953 1.00 59.84 448 ASN A C 1
ATOM 3371 O O . ASN A 1 448 ? -16.059 -14.167 20.783 1.00 59.84 448 ASN A O 1
ATOM 3375 N N . GLY A 1 449 ? -15.498 -14.607 22.920 1.00 76.19 449 GLY A N 1
ATOM 3376 C CA . GLY A 1 449 ? -14.043 -14.639 22.705 1.00 76.19 449 GLY A CA 1
ATOM 3377 C C . GLY A 1 449 ? -13.436 -13.282 22.324 1.00 76.19 449 GLY A C 1
ATOM 3378 O O . GLY A 1 449 ? -12.373 -13.245 21.711 1.00 76.19 449 GLY A O 1
ATOM 3379 N N . ILE A 1 450 ? -14.129 -12.184 22.640 1.00 88.00 450 ILE A N 1
ATOM 3380 C CA . ILE A 1 450 ? -13.742 -10.819 22.262 1.00 88.00 450 ILE A CA 1
ATOM 3381 C C . ILE A 1 450 ? -12.574 -10.336 23.128 1.00 88.00 450 ILE A C 1
ATOM 3383 O O . ILE A 1 450 ? -12.643 -10.411 24.356 1.00 88.00 450 ILE A O 1
ATOM 3387 N N . ARG A 1 451 ? -11.547 -9.782 22.477 1.00 89.19 451 ARG A N 1
ATOM 3388 C CA . ARG A 1 451 ? -10.457 -9.009 23.092 1.00 89.19 451 ARG A CA 1
ATOM 3389 C C . ARG A 1 451 ? -10.502 -7.529 22.703 1.00 89.19 451 ARG A C 1
ATOM 3391 O O . ARG A 1 451 ? -9.877 -6.728 23.385 1.00 89.19 451 ARG A O 1
ATOM 3398 N N . HIS A 1 452 ? -11.233 -7.150 21.652 1.00 92.19 452 HIS A N 1
ATOM 3399 C CA . HIS A 1 452 ? -11.389 -5.756 21.226 1.00 92.19 452 HIS A CA 1
ATOM 3400 C C . HIS A 1 452 ? -12.855 -5.416 20.953 1.00 92.19 452 HIS A C 1
ATOM 3402 O O . HIS A 1 452 ? -13.525 -6.059 20.144 1.00 92.19 452 HIS A O 1
ATOM 3408 N N . LEU A 1 453 ? -13.345 -4.373 21.618 1.00 94.56 453 LEU A N 1
ATOM 3409 C CA . LEU A 1 453 ? -14.597 -3.708 21.273 1.00 94.56 453 LEU A CA 1
ATOM 3410 C C . LEU A 1 453 ? -14.293 -2.409 20.529 1.00 94.56 453 LEU A C 1
ATOM 3412 O O . LEU A 1 453 ? -13.234 -1.815 20.709 1.00 94.56 453 LEU A O 1
ATOM 3416 N N . TYR A 1 454 ? -15.243 -1.944 19.727 1.00 96.12 454 TYR A N 1
ATOM 3417 C CA . TYR A 1 454 ? -15.167 -0.646 19.063 1.00 96.12 454 TYR A CA 1
ATOM 3418 C C . TYR A 1 454 ? -16.420 0.144 19.429 1.00 96.12 454 TYR A C 1
ATOM 3420 O O . TYR A 1 454 ? -17.540 -0.335 19.223 1.00 96.12 454 TYR A O 1
ATOM 3428 N N . LEU A 1 455 ? -16.217 1.316 20.026 1.00 97.50 455 LEU A N 1
ATOM 3429 C CA . LEU A 1 455 ? -17.274 2.265 20.358 1.00 97.50 455 LEU A CA 1
ATOM 3430 C C . LEU A 1 455 ? -17.451 3.202 19.160 1.00 97.50 455 LEU A C 1
ATOM 3432 O O . LEU A 1 455 ? -16.479 3.824 18.731 1.00 97.50 455 LEU A O 1
ATOM 3436 N N . MET A 1 456 ? -18.661 3.265 18.611 1.00 97.12 456 MET A N 1
ATOM 3437 C CA . MET A 1 456 ? -18.994 4.044 17.417 1.00 97.12 456 MET A CA 1
ATOM 3438 C C . MET A 1 456 ? -19.989 5.147 17.772 1.00 97.12 456 MET A C 1
ATOM 3440 O O . MET A 1 456 ? -21.046 4.847 18.328 1.00 97.12 456 MET A O 1
ATOM 3444 N N . ALA A 1 457 ? -19.679 6.395 17.433 1.00 96.69 457 ALA A N 1
ATOM 3445 C CA . ALA A 1 457 ? -20.646 7.489 17.433 1.00 96.69 457 ALA A CA 1
ATOM 3446 C C . ALA A 1 457 ? -20.876 7.886 15.972 1.00 96.69 457 ALA A C 1
ATOM 3448 O O . ALA A 1 457 ? -20.033 8.545 15.370 1.00 96.69 457 ALA A O 1
ATOM 3449 N N . ASP A 1 458 ? -21.966 7.421 15.371 1.00 94.06 458 ASP A N 1
ATOM 3450 C CA . ASP A 1 458 ? -22.253 7.602 13.951 1.00 94.06 458 ASP A CA 1
ATOM 3451 C C . ASP A 1 458 ? -23.170 8.806 13.717 1.00 94.06 458 ASP A C 1
ATOM 3453 O O . ASP A 1 458 ? -24.172 8.990 14.413 1.00 94.06 458 ASP A O 1
ATOM 3457 N N . ARG A 1 459 ? -22.833 9.614 12.707 1.00 91.94 459 ARG A N 1
ATOM 3458 C CA . ARG A 1 459 ? -23.671 10.732 12.260 1.00 91.94 459 ARG A CA 1
ATOM 3459 C C . ARG A 1 459 ? -24.985 10.222 11.667 1.00 91.94 459 ARG A C 1
ATOM 3461 O O . ARG A 1 459 ? -24.992 9.199 10.981 1.00 91.94 459 ARG A O 1
ATOM 3468 N N . VAL A 1 460 ? -26.073 10.960 11.876 1.00 89.31 460 VAL A N 1
ATOM 3469 C CA . VAL A 1 460 ? -27.406 10.578 11.372 1.00 89.31 460 VAL A CA 1
ATOM 3470 C C . VAL A 1 460 ? -27.831 11.435 10.180 1.00 89.31 460 VAL A C 1
ATOM 3472 O O . VAL A 1 460 ? -28.218 10.901 9.145 1.00 89.31 460 VAL A O 1
ATOM 3475 N N . GLU A 1 461 ? -27.732 12.759 10.307 1.00 81.62 461 GLU A N 1
ATOM 3476 C CA . GLU A 1 461 ? -28.176 13.720 9.291 1.00 81.62 461 GLU A CA 1
ATOM 3477 C C . GLU A 1 461 ? -26.954 14.490 8.742 1.00 81.62 461 GLU A C 1
ATOM 3479 O O . GLU A 1 461 ? -26.271 14.065 7.799 1.00 81.62 461 GLU A O 1
ATOM 3484 N N . ASN A 1 462 ? -26.626 15.614 9.379 1.00 84.00 462 ASN A N 1
ATOM 3485 C CA . ASN A 1 462 ? -25.411 16.386 9.137 1.00 84.00 462 ASN A CA 1
ATOM 3486 C C . ASN A 1 462 ? -24.306 15.964 10.137 1.00 84.00 462 ASN A C 1
ATOM 3488 O O . ASN A 1 462 ? -24.206 14.777 10.429 1.00 84.00 462 ASN A O 1
ATOM 3492 N N . ASN A 1 463 ? -23.439 16.879 10.570 1.00 84.19 463 ASN A N 1
ATOM 3493 C CA . ASN A 1 463 ? -22.386 16.649 11.573 1.00 84.19 463 ASN A CA 1
ATOM 3494 C C . ASN A 1 463 ? -22.262 17.821 12.576 1.00 84.19 463 ASN A C 1
ATOM 3496 O O . ASN A 1 463 ? -21.297 17.906 13.328 1.00 84.19 463 ASN A O 1
ATOM 3500 N N . SER A 1 464 ? -23.195 18.775 12.560 1.00 88.62 464 SER A N 1
ATOM 3501 C CA . SER A 1 464 ? -23.165 19.950 13.432 1.00 88.62 464 SER A CA 1
ATOM 3502 C C . SER A 1 464 ? -23.667 19.572 14.815 1.00 88.62 464 SER A C 1
ATOM 3504 O O . SER A 1 464 ? -24.725 18.964 14.945 1.00 88.62 464 SER A O 1
ATOM 3506 N N . TYR A 1 465 ? -22.940 19.991 15.851 1.00 91.81 465 TYR A N 1
ATOM 3507 C CA . TYR A 1 465 ? -23.337 19.822 17.253 1.00 91.81 465 TYR A CA 1
ATOM 3508 C C . TYR A 1 465 ? -23.390 18.364 17.751 1.00 91.81 465 TYR A C 1
ATOM 3510 O O . TYR A 1 465 ? -23.820 18.132 18.883 1.00 91.81 465 TYR A O 1
ATOM 3518 N N . ASP A 1 466 ? -22.871 17.408 16.969 1.00 93.31 466 ASP A N 1
ATOM 3519 C CA . ASP A 1 466 ? -22.779 15.964 17.255 1.00 93.31 466 ASP A CA 1
ATOM 3520 C C . ASP A 1 466 ? -21.701 15.617 18.309 1.00 93.31 466 ASP A C 1
ATOM 3522 O O . ASP A 1 466 ? -20.920 14.669 18.170 1.00 93.31 466 ASP A O 1
ATOM 3526 N N . HIS A 1 467 ? -21.638 16.403 19.384 1.00 95.62 467 HIS A N 1
ATOM 3527 C CA . HIS A 1 467 ? -20.776 16.150 20.533 1.00 95.62 467 HIS A CA 1
ATOM 3528 C C . HIS A 1 467 ? -21.356 14.972 21.316 1.00 95.62 467 HIS A C 1
ATOM 3530 O O . HIS A 1 467 ? -22.525 14.987 21.700 1.00 95.62 467 HIS A O 1
ATOM 3536 N N . ALA A 1 468 ? -20.548 13.944 21.533 1.00 96.56 468 ALA A N 1
ATOM 3537 C CA . ALA A 1 468 ? -21.005 12.626 21.938 1.00 96.56 468 ALA A CA 1
ATOM 3538 C C . ALA A 1 468 ? -20.158 12.100 23.102 1.00 96.56 468 ALA A C 1
ATOM 3540 O O . ALA A 1 468 ? -18.939 11.984 22.982 1.00 96.56 468 ALA A O 1
ATOM 3541 N N . ASP A 1 469 ? -20.812 11.736 24.202 1.00 98.00 469 ASP A N 1
ATOM 3542 C CA . ASP A 1 469 ? -20.162 11.296 25.435 1.00 98.00 469 ASP A CA 1
ATOM 3543 C C . ASP A 1 469 ? -20.450 9.807 25.711 1.00 98.00 469 ASP A C 1
ATOM 3545 O O . ASP A 1 469 ? -21.599 9.353 25.689 1.00 98.00 469 ASP A O 1
ATOM 3549 N N . TRP A 1 470 ? -19.396 9.043 26.017 1.00 98.19 470 TRP A N 1
ATOM 3550 C CA . TRP A 1 470 ? -19.456 7.669 26.534 1.00 98.19 470 TRP A CA 1
ATOM 3551 C C . TRP A 1 470 ? -19.096 7.660 28.020 1.00 98.19 470 TRP A C 1
ATOM 3553 O O . TRP A 1 470 ? -17.978 8.014 28.378 1.00 98.19 470 TRP A O 1
ATOM 3563 N N . VAL A 1 471 ? -20.005 7.238 28.896 1.00 97.69 471 VAL A N 1
ATOM 3564 C CA . VAL A 1 471 ? -19.910 7.468 30.350 1.00 97.69 471 VAL A CA 1
ATOM 3565 C C . VAL A 1 471 ? -20.316 6.240 31.172 1.00 97.69 471 VAL A C 1
ATOM 3567 O O . VAL A 1 471 ? -20.841 5.263 30.636 1.00 97.69 471 VAL A O 1
ATOM 3570 N N . ASP A 1 472 ? -20.052 6.268 32.484 1.00 95.12 472 ASP A N 1
ATOM 3571 C CA . ASP A 1 472 ? -20.310 5.162 33.428 1.00 95.12 472 ASP A CA 1
ATOM 3572 C C . ASP A 1 472 ? -19.714 3.801 32.954 1.00 95.12 472 ASP A C 1
ATOM 3574 O O . ASP A 1 472 ? -20.236 2.732 33.277 1.00 95.12 472 ASP A O 1
ATOM 3578 N N . LEU A 1 473 ? -18.621 3.830 32.172 1.00 95.44 473 LEU A N 1
ATOM 3579 C CA . LEU A 1 473 ? -18.011 2.660 31.520 1.00 95.44 473 LEU A CA 1
ATOM 3580 C C . LEU A 1 473 ? -17.397 1.679 32.539 1.00 95.44 473 LEU A C 1
ATOM 3582 O O . LEU A 1 473 ? -16.433 2.000 33.243 1.00 95.44 473 LEU A O 1
ATOM 3586 N N . VAL A 1 474 ? -17.918 0.449 32.585 1.00 94.12 474 VAL A N 1
ATOM 3587 C CA . VAL A 1 474 ? -17.577 -0.567 33.596 1.00 94.12 474 VAL A CA 1
ATOM 3588 C C . VAL A 1 474 ? -17.422 -1.965 32.985 1.00 94.12 474 VAL A C 1
ATOM 3590 O O . VAL A 1 474 ? -18.347 -2.515 32.385 1.00 94.12 474 VAL A O 1
ATOM 3593 N N . TRP A 1 475 ? -16.275 -2.600 33.230 1.00 92.00 475 TRP A N 1
ATOM 3594 C CA . TRP A 1 475 ? -16.074 -4.031 33.009 1.00 92.00 475 TRP A CA 1
ATOM 3595 C C . TRP A 1 475 ? -16.729 -4.841 34.133 1.00 92.00 475 TRP A C 1
ATOM 3597 O O . TRP A 1 475 ? -16.491 -4.587 35.316 1.00 92.00 475 TRP A O 1
ATOM 3607 N N . LYS A 1 476 ? -17.500 -5.872 33.782 1.00 90.38 476 LYS A N 1
ATOM 3608 C CA . LYS A 1 476 ? -17.967 -6.893 34.729 1.00 90.38 476 LYS A CA 1
ATOM 3609 C C . LYS A 1 476 ? -17.080 -8.128 34.649 1.00 90.38 476 LYS A C 1
ATOM 3611 O O . LYS A 1 476 ? -16.792 -8.634 33.560 1.00 90.38 476 LYS A O 1
ATOM 3616 N N . THR A 1 477 ? -16.647 -8.600 35.811 1.00 85.31 477 THR A N 1
ATOM 3617 C CA . THR A 1 477 ? -15.680 -9.690 35.977 1.00 85.31 477 THR A CA 1
ATOM 3618 C C . THR A 1 477 ? -16.302 -10.879 36.706 1.00 85.31 477 THR A C 1
ATOM 3620 O O . THR A 1 477 ? -17.297 -10.736 37.418 1.00 85.31 477 THR A O 1
ATOM 3623 N N . GLY A 1 478 ? -15.767 -12.079 36.478 1.00 75.38 478 GLY A N 1
ATOM 3624 C CA . GLY A 1 478 ? -16.218 -13.307 37.135 1.00 75.38 478 GLY A CA 1
ATOM 3625 C C . GLY A 1 478 ? -16.199 -14.539 36.231 1.00 75.38 478 GLY A C 1
ATOM 3626 O O . GLY A 1 478 ? -16.091 -14.437 35.009 1.00 75.38 478 GLY A O 1
ATOM 3627 N N . GLY A 1 479 ? -16.323 -15.709 36.862 1.00 63.78 479 GLY A N 1
ATOM 3628 C CA . GLY A 1 479 ? -16.264 -17.015 36.204 1.00 63.78 479 GLY A CA 1
ATOM 3629 C C . GLY A 1 479 ? -14.840 -17.482 35.879 1.00 63.78 479 GLY A C 1
ATOM 3630 O O . GLY A 1 479 ? -13.934 -16.684 35.632 1.00 63.78 479 GLY A O 1
ATOM 3631 N N . GLU A 1 480 ? -14.652 -18.802 35.870 1.00 55.00 480 GLU A N 1
ATOM 3632 C CA . GLU A 1 480 ? -13.396 -19.429 35.450 1.00 55.00 480 GLU A CA 1
ATOM 3633 C C . GLU A 1 480 ? -13.246 -19.465 33.914 1.00 55.00 480 GLU A C 1
ATOM 3635 O O . GLU A 1 480 ? -14.241 -19.485 33.177 1.00 55.00 480 GLU A O 1
ATOM 3640 N N . PRO A 1 481 ? -12.007 -19.482 33.389 1.00 55.16 481 PRO A N 1
ATOM 3641 C CA . PRO A 1 481 ? -11.763 -19.517 31.953 1.00 55.16 481 PRO A CA 1
ATOM 3642 C C . PRO A 1 481 ? -12.157 -20.869 31.335 1.00 55.16 481 PRO A C 1
ATOM 3644 O O . PRO A 1 481 ? -11.429 -21.855 31.434 1.00 55.16 481 PRO A O 1
ATOM 3647 N N . GLN A 1 482 ? -13.274 -20.906 30.600 1.00 53.56 482 GLN A N 1
ATOM 3648 C CA . GLN A 1 482 ? -13.600 -22.059 29.754 1.00 53.56 482 GLN A CA 1
ATOM 3649 C C . GLN A 1 482 ? -12.509 -22.302 28.698 1.00 53.56 482 GLN A C 1
ATOM 3651 O O . GLN A 1 482 ? -12.157 -21.404 27.926 1.00 53.56 482 GLN A O 1
ATOM 3656 N N . GLY A 1 483 ? -12.009 -23.541 28.649 1.00 50.97 483 GLY A N 1
ATOM 3657 C CA . GLY A 1 483 ? -11.007 -23.988 27.685 1.00 50.97 483 GLY A CA 1
ATOM 3658 C C . GLY A 1 483 ? -11.575 -24.095 26.270 1.00 50.97 483 GLY A C 1
ATOM 3659 O O . GLY A 1 483 ? -12.392 -24.970 25.980 1.00 50.97 483 GLY A O 1
ATOM 3660 N N . MET A 1 484 ? -11.112 -23.220 25.380 1.00 54.59 484 MET A N 1
ATOM 3661 C CA . MET A 1 484 ? -11.539 -23.174 23.982 1.00 54.59 484 MET A CA 1
ATOM 3662 C C . MET A 1 484 ? -10.905 -24.316 23.169 1.00 54.59 484 MET A C 1
ATOM 3664 O O . MET A 1 484 ? -9.712 -24.594 23.292 1.00 54.59 484 MET A O 1
ATOM 3668 N N . LYS A 1 485 ? -11.704 -24.984 22.327 1.00 56.22 485 LYS A N 1
ATOM 3669 C CA . LYS A 1 485 ? -11.262 -26.063 21.428 1.00 56.22 485 LYS A CA 1
ATOM 3670 C C . LYS A 1 485 ? -11.573 -25.676 19.984 1.00 56.22 485 LYS A C 1
ATOM 3672 O O . LYS A 1 485 ? -12.728 -25.740 19.573 1.00 56.22 485 LYS A O 1
ATOM 3677 N N . GLY A 1 486 ? -10.539 -25.303 19.231 1.00 59.06 486 GLY A N 1
ATOM 3678 C CA . GLY A 1 486 ? -10.677 -24.907 17.829 1.00 59.06 486 GLY A CA 1
ATOM 3679 C C . GLY A 1 486 ? -11.255 -26.031 16.963 1.00 59.06 486 GLY A C 1
ATOM 3680 O O . GLY A 1 486 ? -10.816 -27.181 17.043 1.00 59.06 486 GLY A O 1
ATOM 3681 N N . ALA A 1 487 ? -12.236 -25.690 16.129 1.00 81.81 487 ALA A N 1
ATOM 3682 C CA . ALA A 1 487 ? -12.957 -26.624 15.267 1.00 81.81 487 ALA A CA 1
ATOM 3683 C C . ALA A 1 487 ? -13.043 -26.111 13.814 1.00 81.81 487 ALA A C 1
ATOM 3685 O O . ALA A 1 487 ? -12.403 -25.126 13.437 1.00 81.81 487 ALA A O 1
ATOM 3686 N N . VAL A 1 488 ? -13.817 -26.808 12.974 1.00 90.19 488 VAL A N 1
ATOM 3687 C CA . VAL A 1 488 ? -14.104 -26.388 11.595 1.00 90.19 488 VAL A CA 1
ATOM 3688 C C . VAL A 1 488 ? -15.502 -25.777 11.528 1.00 90.19 488 VAL A C 1
ATOM 3690 O O . VAL A 1 488 ? -16.509 -26.469 11.695 1.00 90.19 488 VAL A O 1
ATOM 3693 N N . VAL A 1 489 ? -15.561 -24.484 11.226 1.00 93.94 489 VAL A N 1
ATOM 3694 C CA . VAL A 1 489 ? -16.788 -23.741 10.940 1.00 93.94 489 VAL A CA 1
ATOM 3695 C C . VAL A 1 489 ? -17.007 -23.768 9.427 1.00 93.94 489 VAL A C 1
ATOM 3697 O O . VAL A 1 489 ? -16.158 -23.325 8.663 1.00 93.94 489 VAL A O 1
ATOM 3700 N N . ASN A 1 490 ? -18.134 -24.314 8.965 1.00 95.62 490 ASN A N 1
ATOM 3701 C CA . ASN A 1 490 ? -18.482 -24.324 7.540 1.00 95.62 490 ASN A CA 1
ATOM 3702 C C . ASN A 1 490 ? -19.478 -23.198 7.252 1.00 95.62 490 ASN A C 1
ATOM 3704 O O . ASN A 1 490 ? -20.580 -23.207 7.802 1.00 95.62 490 ASN A O 1
ATOM 3708 N N . ALA A 1 491 ? -19.101 -22.260 6.384 1.00 95.56 491 ALA A N 1
ATOM 3709 C CA . ALA A 1 491 ? -19.856 -21.034 6.141 1.00 95.56 491 ALA A CA 1
ATOM 3710 C C . ALA A 1 491 ? -21.262 -21.276 5.549 1.00 95.56 491 ALA A C 1
ATOM 3712 O O . ALA A 1 491 ? -22.189 -20.515 5.820 1.00 95.56 491 ALA A O 1
ATOM 3713 N N . ALA A 1 492 ? -21.476 -22.391 4.837 1.00 95.88 492 ALA A N 1
ATOM 3714 C CA . ALA A 1 492 ? -22.806 -22.770 4.347 1.00 95.88 492 ALA A CA 1
ATOM 3715 C C . ALA A 1 492 ? -23.822 -23.024 5.479 1.00 95.88 492 ALA A C 1
ATOM 3717 O O . ALA A 1 492 ? -25.018 -22.835 5.279 1.00 95.88 492 ALA A O 1
ATOM 3718 N N . LYS A 1 493 ? -23.370 -23.386 6.693 1.00 96.56 493 LYS A N 1
ATOM 3719 C CA . LYS A 1 493 ? -24.255 -23.529 7.867 1.00 96.56 493 LYS A CA 1
ATOM 3720 C C . LYS A 1 493 ? -24.827 -22.197 8.369 1.00 96.56 493 LYS A C 1
ATOM 3722 O O . LYS A 1 493 ? -25.758 -22.217 9.163 1.00 96.56 493 LYS A O 1
ATOM 3727 N N . PHE A 1 494 ? -24.278 -21.072 7.911 1.00 96.00 494 PHE A N 1
ATOM 3728 C CA . PHE A 1 494 ? -24.702 -19.712 8.255 1.00 96.00 494 PHE A CA 1
ATOM 3729 C C . PHE A 1 494 ? -25.469 -19.040 7.103 1.00 96.00 494 PHE A C 1
ATOM 3731 O O . PHE A 1 494 ? -25.751 -17.850 7.165 1.00 96.00 494 PHE A O 1
ATOM 3738 N N . GLY A 1 495 ? -25.815 -19.797 6.054 1.00 96.00 495 GLY A N 1
ATOM 3739 C CA . GLY A 1 495 ? -26.604 -19.308 4.922 1.00 96.00 495 GLY A CA 1
ATOM 3740 C C . GLY A 1 495 ? -25.799 -18.818 3.717 1.00 96.00 495 GLY A C 1
ATOM 3741 O O . GLY A 1 495 ? -26.409 -18.314 2.779 1.00 96.00 495 GLY A O 1
ATOM 3742 N N . MET A 1 496 ? -24.467 -18.983 3.682 1.00 96.75 496 MET A N 1
ATOM 3743 C CA . MET A 1 496 ? -23.705 -18.687 2.460 1.00 96.75 496 MET A CA 1
ATOM 3744 C C . MET A 1 496 ? -24.045 -19.680 1.339 1.00 96.75 496 MET A C 1
ATOM 3746 O O . MET A 1 496 ? -23.829 -20.887 1.482 1.00 96.75 496 MET A O 1
ATOM 3750 N N . VAL A 1 497 ? -24.502 -19.166 0.196 1.00 96.69 497 VAL A N 1
ATOM 3751 C CA . VAL A 1 497 ? -24.893 -19.938 -0.993 1.00 96.69 497 VAL A CA 1
ATOM 3752 C C . VAL A 1 497 ? -24.075 -19.464 -2.202 1.00 96.69 497 VAL A C 1
ATOM 3754 O O . VAL A 1 497 ? -24.072 -18.272 -2.501 1.00 96.69 497 VAL A O 1
ATOM 3757 N N . PRO A 1 498 ? -23.371 -20.358 -2.918 1.00 96.31 498 PRO A N 1
ATOM 3758 C CA . PRO A 1 498 ? -22.614 -19.972 -4.102 1.00 96.31 498 PRO A CA 1
ATOM 3759 C C . PRO A 1 498 ? -23.532 -19.714 -5.307 1.00 96.31 498 PRO A C 1
ATOM 3761 O O . PRO A 1 498 ? -24.535 -20.397 -5.502 1.00 96.31 498 PRO A O 1
ATOM 3764 N N . GLY A 1 499 ? -23.147 -18.763 -6.158 1.00 95.12 499 GLY A N 1
ATOM 3765 C CA . GLY A 1 499 ? -23.780 -18.472 -7.447 1.00 95.12 499 GLY A CA 1
ATOM 3766 C C . GLY A 1 499 ? -25.026 -17.583 -7.392 1.00 95.12 499 GLY A C 1
ATOM 3767 O O . GLY A 1 499 ? -25.562 -17.251 -8.446 1.00 95.12 499 GLY A O 1
ATOM 3768 N N . VAL A 1 500 ? -25.487 -17.167 -6.206 1.00 96.12 500 VAL A N 1
ATOM 3769 C CA . VAL A 1 500 ? -26.626 -16.241 -6.076 1.00 96.12 500 VAL A CA 1
ATOM 3770 C C . VAL A 1 500 ? -26.161 -14.786 -6.012 1.00 96.12 500 VAL A C 1
ATOM 3772 O O . VAL A 1 500 ? -25.258 -14.439 -5.252 1.00 96.12 500 VAL A O 1
ATOM 3775 N N . ARG A 1 501 ? -26.823 -13.908 -6.773 1.00 95.62 501 ARG A N 1
ATOM 3776 C CA . ARG A 1 501 ? -26.648 -12.446 -6.702 1.00 95.62 501 ARG A CA 1
ATOM 3777 C C . ARG A 1 501 ? -27.452 -11.879 -5.528 1.00 95.62 501 ARG A C 1
ATOM 3779 O O . ARG A 1 501 ? -28.508 -11.281 -5.709 1.00 95.62 501 ARG A O 1
ATOM 3786 N N . LYS A 1 502 ? -26.994 -12.189 -4.316 1.00 94.81 502 LYS A N 1
ATOM 3787 C CA . LYS A 1 502 ? -27.507 -11.696 -3.029 1.00 94.81 502 LYS A CA 1
ATOM 3788 C C . LYS A 1 502 ? -26.331 -11.550 -2.076 1.00 94.81 502 LYS A C 1
ATOM 3790 O O . LYS A 1 502 ? -25.440 -12.396 -2.122 1.00 94.81 502 LYS A O 1
ATOM 3795 N N . ASP A 1 503 ? -26.351 -10.544 -1.208 1.00 96.69 503 ASP A N 1
ATOM 3796 C CA . ASP A 1 503 ? -25.240 -10.305 -0.286 1.00 96.69 503 ASP A CA 1
ATOM 3797 C C . ASP A 1 503 ? -24.972 -11.504 0.638 1.00 96.69 503 ASP A C 1
ATOM 3799 O O . ASP A 1 503 ? -25.876 -12.076 1.249 1.00 96.69 503 ASP A O 1
ATOM 3803 N N . GLN A 1 504 ? -23.702 -11.890 0.702 1.00 96.81 504 GLN A N 1
ATOM 3804 C CA . GLN A 1 504 ? -23.172 -12.975 1.517 1.00 96.81 504 GLN A CA 1
ATOM 3805 C C . GLN A 1 504 ? -22.450 -12.455 2.774 1.00 96.81 504 GLN A C 1
ATOM 3807 O O . GLN A 1 504 ? -22.097 -13.251 3.647 1.00 96.81 504 GLN A O 1
ATOM 3812 N N . GLY A 1 505 ? -22.248 -11.135 2.895 1.00 95.31 505 GLY A N 1
ATOM 3813 C CA . GLY A 1 505 ? -21.551 -10.468 3.998 1.00 95.31 505 GLY A CA 1
ATOM 3814 C C . GLY A 1 505 ? -22.084 -10.837 5.387 1.00 95.31 505 GLY A C 1
ATOM 3815 O O . GLY A 1 505 ? -21.304 -11.338 6.200 1.00 95.31 505 GLY A O 1
ATOM 3816 N N . PRO A 1 506 ? -23.390 -10.673 5.677 1.00 95.25 506 PRO A N 1
ATOM 3817 C CA . PRO A 1 506 ? -23.961 -11.024 6.979 1.00 95.25 506 PRO A CA 1
ATOM 3818 C C . PRO A 1 506 ? -23.750 -12.501 7.360 1.00 95.25 506 PRO A C 1
ATOM 3820 O O . PRO A 1 506 ? -23.269 -12.797 8.453 1.00 95.25 506 PRO A O 1
ATOM 3823 N N . ALA A 1 507 ? -24.016 -13.427 6.430 1.00 96.00 507 ALA A N 1
ATOM 3824 C CA . ALA A 1 507 ? -23.826 -14.867 6.631 1.00 96.00 507 ALA A CA 1
ATOM 3825 C C . ALA A 1 507 ? -22.356 -15.232 6.918 1.00 96.00 507 ALA A C 1
ATOM 3827 O O . ALA A 1 507 ? -22.058 -16.029 7.813 1.00 96.00 507 ALA A O 1
ATOM 3828 N N . LEU A 1 508 ? -21.424 -14.614 6.186 1.00 96.44 508 LEU A N 1
ATOM 3829 C CA . LEU A 1 508 ? -19.988 -14.785 6.389 1.00 96.44 508 LEU A CA 1
ATOM 3830 C C . LEU A 1 508 ? -19.536 -14.238 7.753 1.00 96.44 508 LEU A C 1
ATOM 3832 O O . LEU A 1 508 ? -18.758 -14.893 8.447 1.00 96.44 508 LEU A O 1
ATOM 3836 N N . ARG A 1 509 ? -20.043 -13.074 8.177 1.00 94.62 509 ARG A N 1
ATOM 3837 C CA . ARG A 1 509 ? -19.664 -12.462 9.459 1.00 94.62 509 ARG A CA 1
ATOM 3838 C C . ARG A 1 509 ? -20.167 -13.239 10.671 1.00 94.62 509 ARG A C 1
ATOM 3840 O O . ARG A 1 509 ? -19.386 -13.419 11.602 1.00 94.62 509 ARG A O 1
ATOM 3847 N N . SER A 1 510 ? -21.369 -13.814 10.642 1.00 93.94 510 SER A N 1
ATOM 3848 C CA . SER A 1 510 ? -21.807 -14.703 11.731 1.00 93.94 510 SER A CA 1
ATOM 3849 C C . SER A 1 510 ? -20.989 -16.004 11.800 1.00 93.94 510 SER A C 1
ATOM 3851 O O . SER A 1 510 ? -20.732 -16.509 12.896 1.00 93.94 510 SER A O 1
ATOM 3853 N N . ALA A 1 511 ? -20.477 -16.511 10.670 1.00 95.06 511 ALA A N 1
ATOM 3854 C CA . ALA A 1 511 ? -19.509 -17.615 10.667 1.00 95.06 511 ALA A CA 1
ATOM 3855 C C . ALA A 1 511 ? -18.136 -17.202 11.248 1.00 95.06 511 ALA A C 1
ATOM 3857 O O . ALA A 1 511 ? -17.508 -17.982 11.968 1.00 95.06 511 ALA A O 1
ATOM 3858 N N . ILE A 1 512 ? -17.681 -15.968 10.994 1.00 94.31 512 ILE A N 1
ATOM 3859 C CA . ILE A 1 512 ? -16.460 -15.397 11.591 1.00 94.31 512 ILE A CA 1
ATOM 3860 C C . ILE A 1 512 ? -16.627 -15.207 13.108 1.00 94.31 512 ILE A C 1
ATOM 3862 O O . ILE A 1 512 ? -15.771 -15.643 13.879 1.00 94.31 512 ILE A O 1
ATOM 3866 N N . SER A 1 513 ? -17.752 -14.650 13.564 1.00 91.44 513 SER A N 1
ATOM 3867 C CA . SER A 1 513 ? -18.058 -14.542 14.994 1.00 91.44 513 SER A CA 1
ATOM 3868 C C . SER A 1 513 ? -18.099 -15.910 15.676 1.00 91.44 513 SER A C 1
ATOM 3870 O O . SER A 1 513 ? -17.568 -16.049 16.776 1.00 91.44 513 SER A O 1
ATOM 3872 N N . ALA A 1 514 ? -18.640 -16.946 15.021 1.00 90.38 514 ALA A N 1
ATOM 3873 C CA . ALA A 1 514 ? -18.630 -18.314 15.545 1.00 90.38 514 ALA A CA 1
ATOM 3874 C C . ALA A 1 514 ? -17.211 -18.885 15.749 1.00 90.38 514 ALA A C 1
ATOM 3876 O O . ALA A 1 514 ? -17.003 -19.623 16.713 1.00 90.38 514 ALA A O 1
ATOM 3877 N N . LEU A 1 515 ? -16.231 -18.519 14.910 1.00 89.12 515 LEU A N 1
ATOM 3878 C CA . LEU A 1 515 ? -14.817 -18.839 15.155 1.00 89.12 515 LEU A CA 1
ATOM 3879 C C . LEU A 1 515 ? -14.244 -18.080 16.356 1.00 89.12 515 LEU A C 1
ATOM 3881 O O . LEU A 1 515 ? -13.496 -18.674 17.135 1.00 89.12 515 LEU A O 1
ATOM 3885 N N . ARG A 1 516 ? -14.591 -16.796 16.535 1.00 89.56 516 ARG A N 1
ATOM 3886 C CA . ARG A 1 516 ? -14.112 -16.007 17.683 1.00 89.56 516 ARG A CA 1
ATOM 3887 C C . ARG A 1 516 ? -14.565 -16.632 19.007 1.00 89.56 516 ARG A C 1
ATOM 3889 O O . ARG A 1 516 ? -13.727 -16.865 19.874 1.00 89.56 516 ARG A O 1
ATOM 3896 N N . LYS A 1 517 ? -15.836 -17.057 19.110 1.00 85.69 517 LYS A N 1
ATOM 3897 C CA . LYS A 1 517 ? -16.360 -17.770 20.301 1.00 85.69 517 LYS A CA 1
ATOM 3898 C C . LYS A 1 517 ? -15.631 -19.095 20.587 1.00 85.69 517 LYS A C 1
ATOM 3900 O O . LYS A 1 517 ? -15.634 -19.566 21.719 1.00 85.69 517 LYS A O 1
ATOM 3905 N N . GLN A 1 518 ? -15.012 -19.702 19.570 1.00 85.25 518 GLN A N 1
ATOM 3906 C CA . GLN A 1 518 ? -14.263 -20.965 19.656 1.00 85.25 518 GLN A CA 1
ATOM 3907 C C . GLN A 1 518 ? -12.747 -20.773 19.855 1.00 85.25 518 GLN A C 1
ATOM 3909 O O . GLN A 1 518 ? -12.019 -21.764 19.939 1.00 85.25 518 GLN A O 1
ATOM 3914 N N . GLY A 1 519 ? -12.259 -19.529 19.948 1.00 84.44 519 GLY A N 1
ATOM 3915 C CA . GLY A 1 519 ? -10.837 -19.218 20.136 1.00 84.44 519 GLY A CA 1
ATOM 3916 C C . GLY A 1 519 ? -9.965 -19.435 18.895 1.00 84.44 519 GLY A C 1
ATOM 3917 O O . GLY A 1 519 ? -8.752 -19.610 19.031 1.00 84.44 519 GLY A O 1
ATOM 3918 N N . GLY A 1 520 ? -10.575 -19.458 17.706 1.00 90.88 520 GLY A N 1
ATOM 3919 C CA . GLY A 1 520 ? -9.918 -19.761 16.434 1.00 90.88 520 GLY A CA 1
ATOM 3920 C C . GLY A 1 520 ? -10.397 -21.067 15.798 1.00 90.88 520 GLY A C 1
ATOM 3921 O O . GLY A 1 520 ? -11.377 -21.677 16.227 1.00 90.88 520 GLY A O 1
ATOM 3922 N N . GLY A 1 521 ? -9.704 -21.502 14.744 1.00 93.75 521 GLY A N 1
ATOM 3923 C CA . GLY A 1 521 ? -10.066 -22.690 13.965 1.00 93.75 521 GLY A CA 1
ATOM 3924 C C . GLY A 1 521 ? -10.051 -22.448 12.456 1.00 93.75 521 GLY A C 1
ATOM 3925 O O . GLY A 1 521 ? -9.344 -21.573 11.954 1.00 93.75 521 GLY A O 1
ATOM 3926 N N . VAL A 1 522 ? -10.825 -23.246 11.716 1.00 97.06 522 VAL A N 1
ATOM 3927 C CA . VAL A 1 522 ? -10.873 -23.196 10.245 1.00 97.06 522 VAL A CA 1
ATOM 3928 C C . VAL A 1 522 ? -12.251 -22.751 9.764 1.00 97.06 522 VAL A C 1
ATOM 3930 O O . VAL A 1 522 ? -13.236 -23.445 10.011 1.00 97.06 522 VAL A O 1
ATOM 3933 N N . LEU A 1 523 ? -12.316 -21.644 9.022 1.00 97.56 523 LEU A N 1
ATOM 3934 C CA . LEU A 1 523 ? -13.487 -21.249 8.242 1.00 97.56 523 LEU A CA 1
ATOM 3935 C C . LEU A 1 523 ? -13.413 -21.921 6.871 1.00 97.56 523 LEU A C 1
ATOM 3937 O O . LEU A 1 523 ? -12.647 -21.500 6.008 1.00 97.56 523 LEU A O 1
ATOM 3941 N N . ASN A 1 524 ? -14.208 -22.965 6.660 1.00 98.00 524 ASN A N 1
ATOM 3942 C CA . ASN A 1 524 ? -14.344 -23.606 5.359 1.00 98.00 524 ASN A CA 1
ATOM 3943 C C . ASN A 1 524 ? -15.476 -22.949 4.561 1.00 98.00 524 ASN A C 1
ATOM 3945 O O . ASN A 1 524 ? -16.657 -23.175 4.852 1.00 98.00 524 ASN A O 1
ATOM 3949 N N . ILE A 1 525 ? -15.116 -22.220 3.509 1.00 98.38 525 ILE A N 1
ATOM 3950 C CA . ILE A 1 525 ? -16.045 -21.716 2.494 1.00 98.38 525 ILE A CA 1
ATOM 3951 C C . ILE A 1 525 ? -16.104 -22.764 1.366 1.00 98.38 525 ILE A C 1
ATOM 3953 O O . ILE A 1 525 ? -15.053 -23.141 0.841 1.00 98.38 525 ILE A O 1
ATOM 3957 N N . PRO A 1 526 ? -17.280 -23.314 1.006 1.00 96.94 526 PRO A N 1
ATOM 3958 C CA . PRO A 1 526 ? -17.403 -24.186 -0.164 1.00 96.94 526 PRO A CA 1
ATOM 3959 C C . PRO A 1 526 ? -16.976 -23.460 -1.444 1.00 96.94 526 PRO A C 1
ATOM 3961 O O . PRO A 1 526 ? -17.153 -22.255 -1.553 1.00 96.94 526 PRO A O 1
ATOM 3964 N N . ARG A 1 527 ? -16.433 -24.176 -2.435 1.00 98.12 527 ARG A N 1
ATOM 3965 C CA . ARG A 1 527 ? -15.996 -23.536 -3.683 1.00 98.12 527 ARG A CA 1
ATOM 3966 C C . ARG A 1 527 ? -17.182 -22.928 -4.440 1.00 98.12 527 ARG A C 1
ATOM 3968 O O . ARG A 1 527 ? -18.095 -23.660 -4.817 1.00 98.12 527 ARG A O 1
ATOM 3975 N N . GLY A 1 528 ? -17.121 -21.636 -4.754 1.00 98.12 528 GLY A N 1
ATOM 3976 C CA . GLY A 1 528 ? -18.119 -20.985 -5.603 1.00 98.12 528 GLY A CA 1
ATOM 3977 C C . GLY A 1 528 ? -17.846 -19.514 -5.904 1.00 98.12 528 GLY A C 1
ATOM 3978 O O . GLY A 1 528 ? -16.757 -19.006 -5.650 1.00 98.12 528 GLY A O 1
ATOM 3979 N N . VAL A 1 529 ? -18.850 -18.839 -6.463 1.00 98.50 529 VAL A N 1
ATOM 3980 C CA . VAL A 1 529 ? -18.874 -17.379 -6.626 1.00 98.50 529 VAL A CA 1
ATOM 3981 C C . VAL A 1 529 ? -19.800 -16.802 -5.559 1.00 98.50 529 VAL A C 1
ATOM 3983 O O . VAL A 1 529 ? -20.905 -17.313 -5.394 1.00 98.50 529 VAL A O 1
ATOM 3986 N N . TYR A 1 530 ? -19.375 -15.772 -4.837 1.00 98.62 530 TYR A N 1
ATOM 3987 C CA . TYR A 1 530 ? -20.142 -15.160 -3.748 1.00 98.62 530 TYR A CA 1
ATOM 3988 C C . TYR A 1 530 ? -20.184 -13.645 -3.939 1.00 98.62 530 TYR A C 1
ATOM 3990 O O . TYR A 1 530 ? -19.135 -13.036 -4.132 1.00 98.62 530 TYR A O 1
ATOM 3998 N N . HIS A 1 531 ? -21.379 -13.053 -3.905 1.00 98.38 531 HIS A N 1
ATOM 3999 C CA . HIS A 1 531 ? -21.576 -11.619 -4.123 1.00 98.38 531 HIS A CA 1
ATOM 4000 C C . HIS A 1 531 ? -21.656 -10.854 -2.795 1.00 98.38 531 HIS A C 1
ATOM 4002 O O . HIS A 1 531 ? -22.289 -11.317 -1.847 1.00 98.38 531 HIS A O 1
ATOM 4008 N N . PHE A 1 532 ? -21.035 -9.679 -2.740 1.00 98.00 532 PHE A N 1
ATOM 4009 C CA . PHE A 1 532 ? -20.997 -8.802 -1.570 1.00 98.00 532 PHE A CA 1
ATOM 4010 C C . PHE A 1 532 ? -21.358 -7.376 -1.972 1.00 98.00 532 PHE A C 1
ATOM 4012 O O . PHE A 1 532 ? -20.877 -6.892 -2.997 1.00 98.00 532 PHE A O 1
ATOM 4019 N N . TYR A 1 533 ? -22.182 -6.717 -1.161 1.00 96.75 533 TYR A N 1
ATOM 4020 C CA . TYR A 1 533 ? -22.780 -5.419 -1.479 1.00 96.75 533 TYR A CA 1
ATOM 4021 C C . TYR A 1 533 ? -22.549 -4.392 -0.351 1.00 96.75 533 TYR A C 1
ATOM 4023 O O . TYR A 1 533 ? -22.237 -4.796 0.776 1.00 96.75 533 TYR A O 1
ATOM 4031 N N . PRO A 1 534 ? -22.688 -3.077 -0.615 1.00 94.75 534 PRO A N 1
ATOM 4032 C CA . PRO A 1 534 ? -22.533 -2.045 0.411 1.00 94.75 534 PRO A CA 1
ATOM 4033 C C . PRO A 1 534 ? -23.577 -2.137 1.534 1.00 94.75 534 PRO A C 1
ATOM 4035 O O . PRO A 1 534 ? -23.246 -1.895 2.691 1.00 94.75 534 PRO A O 1
ATOM 4038 N N . GLU A 1 535 ? -24.820 -2.521 1.227 1.00 92.62 535 GLU A N 1
ATOM 4039 C CA . GLU A 1 535 ? -25.959 -2.453 2.159 1.00 92.62 535 GLU A CA 1
ATOM 4040 C C . GLU A 1 535 ? -25.821 -3.416 3.345 1.00 92.62 535 GLU A C 1
ATOM 4042 O O . GLU A 1 535 ? -26.315 -3.135 4.435 1.00 92.62 535 GLU A O 1
ATOM 4047 N N . GLY A 1 536 ? -25.144 -4.550 3.149 1.00 92.50 536 GLY A N 1
ATOM 4048 C CA . GLY A 1 536 ? -24.802 -5.487 4.216 1.00 92.50 536 GLY A CA 1
ATOM 4049 C C . GLY A 1 536 ? -23.323 -5.468 4.596 1.00 92.50 536 GLY A C 1
ATOM 4050 O O . GLY A 1 536 ? -22.881 -6.382 5.297 1.00 92.50 536 GLY A O 1
ATOM 4051 N N . ALA A 1 537 ? -22.549 -4.455 4.193 1.00 95.19 537 ALA A N 1
ATOM 4052 C CA . ALA A 1 537 ? -21.202 -4.204 4.710 1.00 95.19 537 ALA A CA 1
ATOM 4053 C C . ALA A 1 537 ? -21.238 -3.662 6.158 1.00 95.19 537 ALA A C 1
ATOM 4055 O O . ALA A 1 537 ? -22.294 -3.365 6.714 1.00 95.19 537 ALA A O 1
ATOM 4056 N N . LEU A 1 538 ? -20.073 -3.543 6.799 1.00 94.69 538 LEU A N 1
ATOM 4057 C CA . LEU A 1 538 ? -19.920 -2.815 8.059 1.00 94.69 538 LEU A CA 1
ATOM 4058 C C . LEU A 1 538 ? -19.259 -1.463 7.812 1.00 94.69 538 LEU A C 1
ATOM 4060 O O . LEU A 1 538 ? -18.091 -1.399 7.438 1.00 94.69 538 LEU A O 1
ATOM 4064 N N . ASN A 1 539 ? -20.002 -0.390 8.069 1.00 94.06 539 ASN A N 1
ATOM 4065 C CA . ASN A 1 539 ? -19.479 0.973 8.080 1.00 94.06 539 ASN A CA 1
ATOM 4066 C C . ASN A 1 539 ? -18.549 1.164 9.286 1.00 94.06 539 ASN A C 1
ATOM 4068 O O . ASN A 1 539 ? -18.996 1.080 10.433 1.00 94.06 539 ASN A O 1
ATOM 4072 N N . MET A 1 540 ? -17.264 1.398 9.010 1.00 94.94 540 MET A N 1
ATOM 4073 C CA . MET A 1 540 ? -16.184 1.548 9.993 1.00 94.94 540 MET A CA 1
ATOM 4074 C C . MET A 1 540 ? -15.352 2.801 9.682 1.00 94.94 540 MET A C 1
ATOM 4076 O O . MET A 1 540 ? -15.190 3.154 8.514 1.00 94.94 540 MET A O 1
ATOM 4080 N N . SER A 1 541 ? -14.791 3.459 10.701 1.00 93.50 541 SER A N 1
ATOM 4081 C CA . SER A 1 541 ? -13.971 4.667 10.532 1.00 93.50 541 SER A CA 1
ATOM 4082 C C . SER A 1 541 ? -12.551 4.453 11.056 1.00 93.50 541 SER A C 1
ATOM 4084 O O . SER A 1 541 ? -12.305 4.394 12.253 1.00 93.50 541 SER A O 1
ATOM 4086 N N . PHE A 1 542 ? -11.586 4.321 10.155 1.00 93.88 542 PHE A N 1
ATOM 4087 C CA . PHE A 1 542 ? -10.164 4.207 10.487 1.00 93.88 542 PHE A CA 1
ATOM 4088 C C . PHE A 1 542 ? -9.329 4.819 9.363 1.00 93.88 542 PHE A C 1
ATOM 4090 O O . PHE A 1 542 ? -9.848 5.016 8.271 1.00 93.88 542 PHE A O 1
ATOM 4097 N N . ASN A 1 543 ? -8.077 5.197 9.614 1.00 94.00 543 ASN A N 1
ATOM 4098 C CA . ASN A 1 543 ? -7.217 5.755 8.568 1.00 94.00 543 ASN A CA 1
ATOM 4099 C C . ASN A 1 543 ? -6.511 4.636 7.789 1.00 94.00 543 ASN A C 1
ATOM 4101 O O . ASN A 1 543 ? -6.119 3.624 8.369 1.00 94.00 543 ASN A O 1
ATOM 4105 N N . ILE A 1 544 ? -6.353 4.827 6.478 1.00 95.81 544 ILE A N 1
ATOM 4106 C CA . ILE A 1 544 ? -5.734 3.872 5.547 1.00 95.81 544 ILE A CA 1
ATOM 4107 C C . ILE A 1 544 ? -4.545 4.583 4.900 1.00 95.81 544 ILE A C 1
ATOM 4109 O O . ILE A 1 544 ? -4.756 5.560 4.185 1.00 95.81 544 ILE A O 1
ATOM 4113 N N . SER A 1 545 ? -3.307 4.161 5.155 1.00 95.50 545 SER A N 1
ATOM 4114 C CA . SER A 1 545 ? -2.136 4.872 4.633 1.00 95.50 545 SER A CA 1
ATOM 4115 C C . SER A 1 545 ? -2.044 4.814 3.103 1.00 95.50 545 SER A C 1
ATOM 4117 O O . SER A 1 545 ? -2.535 3.897 2.440 1.00 95.50 545 SER A O 1
ATOM 4119 N N . ASN A 1 546 ? -1.472 5.874 2.534 1.00 96.31 546 ASN A N 1
ATOM 4120 C CA . ASN A 1 546 ? -1.237 6.081 1.104 1.00 96.31 546 ASN A CA 1
ATOM 4121 C C . ASN A 1 546 ? -2.514 5.996 0.225 1.00 96.31 546 ASN A C 1
ATOM 4123 O O . ASN A 1 546 ? -2.454 5.780 -0.990 1.00 96.31 546 ASN A O 1
ATOM 4127 N N . HIS A 1 547 ? -3.673 6.238 0.848 1.00 96.50 547 HIS A N 1
ATOM 4128 C CA . HIS A 1 547 ? -5.008 6.280 0.248 1.00 96.50 547 HIS A CA 1
ATOM 4129 C C . HIS A 1 547 ? -5.716 7.617 0.521 1.00 96.50 547 HIS A C 1
ATOM 4131 O O . HIS A 1 547 ? -5.317 8.408 1.380 1.00 96.50 547 HIS A O 1
ATOM 4137 N N . ASP A 1 548 ? -6.796 7.889 -0.210 1.00 95.50 548 ASP A N 1
ATOM 4138 C CA . ASP A 1 548 ? -7.731 8.943 0.181 1.00 95.50 548 ASP A CA 1
ATOM 4139 C C . ASP A 1 548 ? -8.467 8.538 1.466 1.00 95.50 548 ASP A C 1
ATOM 4141 O O . ASP A 1 548 ? -8.581 7.357 1.787 1.00 95.50 548 ASP A O 1
ATOM 4145 N N . GLN A 1 549 ? -8.955 9.525 2.219 1.00 93.50 549 GLN A N 1
ATOM 4146 C CA . GLN A 1 549 ? -9.438 9.334 3.590 1.00 93.50 549 GLN A CA 1
ATOM 4147 C C . GLN A 1 549 ? -10.954 9.583 3.714 1.00 93.50 549 GLN A C 1
ATOM 4149 O O . GLN A 1 549 ? -11.348 10.454 4.497 1.00 93.50 549 GLN A O 1
ATOM 4154 N N . PRO A 1 550 ? -11.841 8.864 2.989 1.00 92.88 550 PRO A N 1
ATOM 4155 C CA . PRO A 1 550 ? -13.276 8.971 3.240 1.00 92.88 550 PRO A CA 1
ATOM 4156 C C . PRO A 1 550 ? -13.549 8.643 4.713 1.00 92.88 550 PRO A C 1
ATOM 4158 O O . PRO A 1 550 ? -12.837 7.845 5.324 1.00 92.88 550 PRO A O 1
ATOM 4161 N N . LEU A 1 551 ? -14.521 9.321 5.319 1.00 88.88 551 LEU A N 1
ATOM 4162 C CA . LEU A 1 551 ? -14.767 9.230 6.762 1.00 88.88 551 LEU A CA 1
ATOM 4163 C C . LEU A 1 551 ? -15.213 7.831 7.200 1.00 88.88 551 LEU A C 1
ATOM 4165 O O . LEU A 1 551 ? -14.858 7.372 8.283 1.00 88.88 551 LEU A O 1
ATOM 4169 N N . VAL A 1 552 ? -15.967 7.161 6.334 1.00 92.62 552 VAL A N 1
ATOM 4170 C CA . VAL A 1 552 ? -16.497 5.817 6.528 1.00 92.62 552 VAL A CA 1
ATOM 4171 C C . VAL A 1 552 ? -15.981 4.928 5.403 1.00 92.62 552 VAL A C 1
ATOM 4173 O O . VAL A 1 552 ? -16.014 5.305 4.231 1.00 92.62 552 VAL A O 1
ATOM 4176 N N . HIS A 1 553 ? -15.543 3.726 5.759 1.00 95.25 553 HIS A N 1
ATOM 4177 C CA . HIS A 1 553 ? -15.267 2.647 4.824 1.00 95.25 553 HIS A CA 1
ATOM 4178 C C . HIS A 1 553 ? -16.338 1.560 5.010 1.00 95.25 553 HIS A C 1
ATOM 4180 O O . HIS A 1 553 ? -16.448 1.021 6.115 1.00 95.25 553 HIS A O 1
ATOM 4186 N N . PRO A 1 554 ? -17.120 1.209 3.971 1.00 95.94 554 PRO A N 1
ATOM 4187 C CA . PRO A 1 554 ? -17.977 0.030 4.010 1.00 95.94 554 PRO A CA 1
ATOM 4188 C C . PRO A 1 554 ? -17.099 -1.215 3.843 1.00 95.94 554 PRO A C 1
ATOM 4190 O O . PRO A 1 554 ? -16.483 -1.412 2.793 1.00 95.94 554 PRO A O 1
ATOM 4193 N N . VAL A 1 555 ? -16.997 -2.040 4.886 1.00 97.38 555 VAL A N 1
ATOM 4194 C CA . VAL A 1 555 ? -16.138 -3.233 4.915 1.00 97.38 555 VAL A CA 1
ATOM 4195 C C . VAL A 1 555 ? -16.982 -4.502 4.804 1.00 97.38 555 VAL A C 1
ATOM 4197 O O . VAL A 1 555 ? -17.782 -4.809 5.689 1.00 97.38 555 VAL A O 1
ATOM 4200 N N . CYS A 1 556 ? -16.809 -5.269 3.729 1.00 96.88 556 CYS A N 1
ATOM 4201 C CA . CYS A 1 556 ? -17.637 -6.453 3.481 1.00 96.88 556 CYS A CA 1
ATOM 4202 C C . CYS A 1 556 ? -17.192 -7.676 4.307 1.00 96.88 556 CYS A C 1
ATOM 4204 O O . CYS A 1 556 ? -18.023 -8.302 4.975 1.00 96.88 556 CYS A O 1
ATOM 4206 N N . VAL A 1 557 ? -15.891 -8.007 4.291 1.00 97.00 557 VAL A N 1
ATOM 4207 C CA . VAL A 1 557 ? -15.315 -9.173 4.987 1.00 97.00 557 VAL A CA 1
ATOM 4208 C C . VAL A 1 557 ? -14.353 -8.734 6.094 1.00 97.00 557 VAL A C 1
ATOM 4210 O O . VAL A 1 557 ? -13.172 -8.476 5.867 1.00 97.00 557 VAL A O 1
ATOM 4213 N N . THR A 1 558 ? -14.870 -8.685 7.319 1.00 94.56 558 THR A N 1
ATOM 4214 C CA . THR A 1 558 ? -14.152 -8.248 8.525 1.00 94.56 558 THR A CA 1
ATOM 4215 C C . THR A 1 558 ? -13.536 -9.423 9.292 1.00 94.56 558 THR A C 1
ATOM 4217 O O . THR A 1 558 ? -14.193 -10.058 10.123 1.00 94.56 558 THR A O 1
ATOM 4220 N N . LEU A 1 559 ? -12.258 -9.705 9.047 1.00 97.38 559 LEU A N 1
ATOM 4221 C CA . LEU A 1 559 ? -11.421 -10.618 9.831 1.00 97.38 559 LEU A CA 1
ATOM 4222 C C . LEU A 1 559 ? -10.768 -9.853 10.997 1.00 97.38 559 LEU A C 1
ATOM 4224 O O . LEU A 1 559 ? -9.547 -9.745 11.103 1.00 97.38 559 LEU A O 1
ATOM 4228 N N . THR A 1 560 ? -11.621 -9.281 11.846 1.00 96.25 560 THR A N 1
ATOM 4229 C CA . THR A 1 560 ? -11.248 -8.366 12.933 1.00 96.25 560 THR A CA 1
ATOM 4230 C C . THR A 1 560 ? -11.288 -9.064 14.289 1.00 96.25 560 THR A C 1
ATOM 4232 O O . THR A 1 560 ? -12.199 -9.852 14.541 1.00 96.25 560 THR A O 1
ATOM 4235 N N . ASP A 1 561 ? -10.335 -8.765 15.173 1.00 94.88 561 ASP A N 1
ATOM 4236 C CA . ASP A 1 561 ? -10.188 -9.378 16.501 1.00 94.88 561 ASP A CA 1
ATOM 4237 C C . ASP A 1 561 ? -10.262 -10.919 16.473 1.00 94.88 561 ASP A C 1
ATOM 4239 O O . ASP A 1 561 ? -11.109 -11.547 17.112 1.00 94.88 561 ASP A O 1
ATOM 4243 N N . LEU A 1 562 ? -9.396 -11.541 15.672 1.00 94.31 562 LEU A N 1
ATOM 4244 C CA . LEU A 1 562 ? -9.293 -12.990 15.519 1.00 94.31 562 LEU A CA 1
ATOM 4245 C C . LEU A 1 562 ? -7.938 -13.511 16.004 1.00 94.31 562 LEU A C 1
ATOM 4247 O O . LEU A 1 562 ? -6.909 -12.843 15.895 1.00 94.31 562 LEU A O 1
ATOM 4251 N N . ARG A 1 563 ? -7.933 -14.753 16.497 1.00 92.81 563 ARG A N 1
ATOM 4252 C CA . ARG A 1 563 ? -6.715 -15.468 16.885 1.00 92.81 563 ARG A CA 1
ATOM 4253 C C . ARG A 1 563 ? -6.709 -16.876 16.302 1.00 92.81 563 ARG A C 1
ATOM 4255 O O . ARG A 1 563 ? -7.722 -17.562 16.391 1.00 92.81 563 ARG A O 1
ATOM 4262 N N . ASN A 1 564 ? -5.581 -17.326 15.749 1.00 95.12 564 ASN A N 1
ATOM 4263 C CA . ASN A 1 564 ? -5.400 -18.695 15.234 1.00 95.12 564 ASN A CA 1
ATOM 4264 C C . ASN A 1 564 ? -6.475 -19.116 14.203 1.00 95.12 564 ASN A C 1
ATOM 4266 O O . ASN A 1 564 ? -7.051 -20.205 14.301 1.00 95.12 564 ASN A O 1
ATOM 4270 N N . VAL A 1 565 ? -6.776 -18.250 13.230 1.00 96.62 565 VAL A N 1
ATOM 4271 C CA . VAL A 1 565 ? -7.823 -18.485 12.218 1.00 96.62 565 VAL A CA 1
ATOM 4272 C C . VAL A 1 565 ? -7.227 -18.844 10.858 1.00 96.62 565 VAL A C 1
ATOM 4274 O O . VAL A 1 565 ? -6.254 -18.248 10.396 1.00 96.62 565 VAL A O 1
ATOM 4277 N N . ARG A 1 566 ? -7.858 -19.801 10.174 1.00 98.12 566 ARG A N 1
ATOM 4278 C CA . ARG A 1 566 ? -7.576 -20.147 8.778 1.00 98.12 566 ARG A CA 1
ATOM 4279 C C . ARG A 1 566 ? -8.841 -20.091 7.935 1.00 98.12 566 ARG A C 1
ATOM 4281 O O . ARG A 1 566 ? -9.765 -20.865 8.163 1.00 98.12 566 ARG A O 1
ATOM 4288 N N . VAL A 1 567 ? -8.868 -19.213 6.943 1.00 98.50 567 VAL A N 1
ATOM 4289 C CA . VAL A 1 567 ? -9.941 -19.102 5.954 1.00 98.50 567 VAL A CA 1
ATOM 4290 C C . VAL A 1 567 ? -9.576 -19.954 4.741 1.00 98.50 567 VAL A C 1
ATOM 4292 O O . VAL A 1 567 ? -8.695 -19.602 3.963 1.00 98.50 567 VAL A O 1
ATOM 4295 N N . GLU A 1 568 ? -10.243 -21.094 4.580 1.00 98.50 568 GLU A N 1
ATOM 4296 C CA . GLU A 1 568 ? -10.128 -21.961 3.406 1.00 98.50 568 GLU A CA 1
ATOM 4297 C C . GLU A 1 568 ? -11.189 -21.545 2.377 1.00 98.50 568 GLU A C 1
ATOM 4299 O O . GLU A 1 568 ? -12.340 -21.983 2.437 1.00 98.50 568 GLU A O 1
ATOM 4304 N N . GLY A 1 569 ? -10.794 -20.689 1.430 1.00 98.19 569 GLY A N 1
ATOM 4305 C CA . GLY A 1 569 ? -11.637 -20.212 0.328 1.00 98.19 569 GLY A CA 1
ATOM 4306 C C . GLY A 1 569 ? -11.887 -21.261 -0.761 1.00 98.19 569 GLY A C 1
ATOM 4307 O O . GLY A 1 569 ? -12.814 -21.116 -1.553 1.00 98.19 569 GLY A O 1
ATOM 4308 N N . ASN A 1 570 ? -11.092 -22.338 -0.800 1.00 98.00 570 ASN A N 1
ATOM 4309 C CA . ASN A 1 570 ? -11.254 -23.489 -1.702 1.00 98.00 570 ASN A CA 1
ATOM 4310 C C . ASN A 1 570 ? -11.295 -23.166 -3.214 1.00 98.00 570 ASN A C 1
ATOM 4312 O O . ASN A 1 570 ? -11.841 -23.940 -4.001 1.00 98.00 570 ASN A O 1
ATOM 4316 N N . GLY A 1 571 ? -10.682 -22.061 -3.641 1.00 97.69 571 GLY A N 1
ATOM 4317 C CA . GLY A 1 571 ? -10.714 -21.591 -5.028 1.00 97.69 571 GLY A CA 1
ATOM 4318 C C . GLY A 1 571 ? -12.042 -20.922 -5.391 1.00 97.69 571 GLY A C 1
ATOM 4319 O O . GLY A 1 571 ? -12.528 -21.103 -6.512 1.00 97.69 571 GLY A O 1
ATOM 4320 N N . SER A 1 572 ? -12.646 -20.230 -4.419 1.00 98.62 572 SER A N 1
ATOM 4321 C CA . SER A 1 572 ? -13.819 -19.370 -4.600 1.00 98.62 572 SER A CA 1
ATOM 4322 C C . SER A 1 572 ? -13.441 -17.988 -5.121 1.00 98.62 572 SER A C 1
ATOM 4324 O O . SER A 1 572 ? -12.333 -17.509 -4.884 1.00 98.62 572 SER A O 1
ATOM 4326 N N . LEU A 1 573 ? -14.401 -17.333 -5.768 1.00 98.56 573 LEU A N 1
ATOM 4327 C CA . LEU A 1 573 ? -14.338 -15.936 -6.181 1.00 98.56 573 LEU A CA 1
ATOM 4328 C C . LEU A 1 573 ? -15.339 -15.126 -5.355 1.00 98.56 573 LEU A C 1
ATOM 4330 O O . LEU A 1 573 ? -16.536 -15.408 -5.371 1.00 98.56 573 LEU A O 1
ATOM 4334 N N . PHE A 1 574 ? -14.855 -14.115 -4.647 1.00 98.62 574 PHE A N 1
ATOM 4335 C CA . PHE A 1 574 ? -15.688 -13.096 -4.028 1.00 98.62 574 PHE A CA 1
ATOM 4336 C C . PHE A 1 574 ? -15.817 -11.916 -5.004 1.00 98.62 574 PHE A C 1
ATOM 4338 O O . PHE A 1 574 ? -14.807 -11.368 -5.450 1.00 98.62 574 PHE A O 1
ATOM 4345 N N . LEU A 1 575 ? -17.058 -11.580 -5.364 1.00 97.75 575 LEU A N 1
ATOM 4346 C CA . LEU A 1 575 ? -17.425 -10.474 -6.248 1.00 97.75 575 LEU A CA 1
ATOM 4347 C C . LEU A 1 575 ? -18.020 -9.332 -5.432 1.00 97.75 575 LEU A C 1
ATOM 4349 O O . LEU A 1 575 ? -19.026 -9.514 -4.749 1.00 97.75 575 LEU A O 1
ATOM 4353 N N . PHE A 1 576 ? -17.406 -8.160 -5.529 1.00 97.69 576 PHE A N 1
ATOM 4354 C CA . PHE A 1 576 ? -17.798 -6.978 -4.770 1.00 97.69 576 PHE A CA 1
ATOM 4355 C C . PHE A 1 576 ? -18.531 -5.965 -5.654 1.00 97.69 576 PHE A C 1
ATOM 4357 O O . PHE A 1 576 ? -18.171 -5.742 -6.816 1.00 97.69 576 PHE A O 1
ATOM 4364 N N . HIS A 1 577 ? -19.573 -5.375 -5.078 1.00 96.31 577 HIS A N 1
ATOM 4365 C CA . HIS A 1 577 ? -20.449 -4.378 -5.680 1.00 96.31 577 HIS A CA 1
ATOM 4366 C C . HIS A 1 577 ? -20.294 -3.033 -4.961 1.00 96.31 577 HIS A C 1
ATOM 4368 O O . HIS A 1 577 ? -20.019 -2.987 -3.763 1.00 96.31 577 HIS A O 1
ATOM 4374 N N . GLY A 1 578 ? -20.467 -1.939 -5.706 1.00 93.88 578 GLY A N 1
ATOM 4375 C CA . GLY A 1 578 ? -20.238 -0.577 -5.220 1.00 93.88 578 GLY A CA 1
ATOM 4376 C C . GLY A 1 578 ? -18.807 -0.297 -4.743 1.00 93.88 578 GLY A C 1
ATOM 4377 O O . GLY A 1 578 ? -17.891 -1.089 -4.962 1.00 93.88 578 GLY A O 1
ATOM 4378 N N . LYS A 1 579 ? -18.610 0.869 -4.116 1.00 92.31 579 LYS A N 1
ATOM 4379 C CA . LYS A 1 579 ? -17.328 1.303 -3.532 1.00 92.31 579 LYS A CA 1
ATOM 4380 C C . LYS A 1 579 ? -17.191 0.760 -2.108 1.00 92.31 579 LYS A C 1
ATOM 4382 O O . LYS A 1 579 ? -17.761 1.314 -1.174 1.00 92.31 579 LYS A O 1
ATOM 4387 N N . VAL A 1 580 ? -16.443 -0.333 -1.956 1.00 95.62 580 VAL A N 1
ATOM 4388 C CA . VAL A 1 580 ? -16.277 -1.062 -0.682 1.00 95.62 580 VAL A CA 1
ATOM 4389 C C . VAL A 1 580 ? -14.832 -1.512 -0.462 1.00 95.62 580 VAL A C 1
ATOM 4391 O O . VAL A 1 580 ? -14.103 -1.755 -1.429 1.00 95.62 580 VAL A O 1
ATOM 4394 N N . VAL A 1 581 ? -14.442 -1.685 0.807 1.00 97.25 581 VAL A N 1
ATOM 4395 C CA . VAL A 1 581 ? -13.239 -2.434 1.214 1.00 97.25 581 VAL A CA 1
ATOM 4396 C C . VAL A 1 581 ? -13.602 -3.927 1.248 1.00 97.25 581 VAL A C 1
ATOM 4398 O O . VAL A 1 581 ? -14.414 -4.330 2.090 1.00 97.25 581 VAL A O 1
ATOM 4401 N N . PRO A 1 582 ? -13.036 -4.775 0.368 1.00 97.38 582 PRO A N 1
ATOM 4402 C CA . PRO A 1 582 ? -13.430 -6.177 0.271 1.00 97.38 582 PRO A CA 1
ATOM 4403 C C . PRO A 1 582 ? -13.030 -6.985 1.504 1.00 97.38 582 PRO A C 1
ATOM 4405 O O . PRO A 1 582 ? -13.883 -7.617 2.128 1.00 97.38 582 PRO A O 1
ATOM 4408 N N . LEU A 1 583 ? -11.741 -6.942 1.862 1.00 98.06 583 LEU A N 1
ATOM 4409 C CA . LEU A 1 583 ? -11.145 -7.693 2.967 1.00 98.06 583 LEU A CA 1
ATOM 4410 C C . LEU A 1 583 ? -10.465 -6.744 3.967 1.00 98.06 583 LEU A C 1
ATOM 4412 O O . LEU A 1 583 ? -9.671 -5.890 3.576 1.00 98.06 583 LEU A O 1
ATOM 4416 N N . LEU A 1 584 ? -10.711 -6.949 5.261 1.00 98.50 584 LEU A N 1
ATOM 4417 C CA . LEU A 1 584 ? -9.992 -6.300 6.360 1.00 98.50 584 LEU A CA 1
ATOM 4418 C C . LEU A 1 584 ? -9.505 -7.366 7.346 1.00 98.50 584 LEU A C 1
ATOM 4420 O O . LEU A 1 584 ? -10.322 -8.102 7.892 1.00 98.50 584 LEU A O 1
ATOM 4424 N N . VAL A 1 585 ? -8.200 -7.424 7.610 1.00 98.62 585 VAL A N 1
ATOM 4425 C CA . VAL A 1 585 ? -7.601 -8.162 8.732 1.00 98.62 585 VAL A CA 1
ATOM 4426 C C . VAL A 1 585 ? -7.128 -7.132 9.752 1.00 98.62 585 VAL A C 1
ATOM 4428 O O . VAL A 1 585 ? -6.194 -6.383 9.473 1.00 98.62 585 VAL A O 1
ATOM 4431 N N . MET A 1 586 ? -7.767 -7.064 10.922 1.00 97.88 586 MET A N 1
ATOM 4432 C CA . MET A 1 586 ? -7.473 -6.008 11.902 1.00 97.88 586 MET A CA 1
ATOM 4433 C C . MET A 1 586 ? -7.400 -6.530 13.339 1.00 97.88 586 MET A C 1
ATOM 4435 O O . MET A 1 586 ? -8.151 -7.435 13.708 1.00 97.88 586 MET A O 1
ATOM 4439 N N . ASP A 1 587 ? -6.482 -5.988 14.145 1.00 96.62 587 ASP A N 1
ATOM 4440 C CA . ASP A 1 587 ? -6.302 -6.309 15.577 1.00 96.62 587 ASP A CA 1
ATOM 4441 C C . ASP A 1 587 ? -6.143 -7.822 15.876 1.00 96.62 587 ASP A C 1
ATOM 4443 O O . ASP A 1 587 ? -6.534 -8.326 16.932 1.00 96.62 587 ASP A O 1
ATOM 4447 N N . SER A 1 588 ? -5.597 -8.583 14.920 1.00 97.62 588 SER A N 1
ATOM 4448 C CA . SER A 1 588 ? -5.656 -10.055 14.880 1.00 97.62 588 SER A CA 1
ATOM 4449 C C . SER A 1 588 ? -4.278 -10.726 14.898 1.00 97.62 588 SER A C 1
ATOM 4451 O O . SER A 1 588 ? -3.323 -10.199 14.335 1.00 97.62 588 SER A O 1
ATOM 4453 N N . GLU A 1 589 ? -4.169 -11.921 15.493 1.00 97.56 589 GLU A N 1
ATOM 4454 C CA . GLU A 1 589 ? -2.921 -12.707 15.543 1.00 97.56 589 GLU A CA 1
ATOM 4455 C C . GLU A 1 589 ? -3.070 -14.081 14.861 1.00 97.56 589 GLU A C 1
ATOM 4457 O O . GLU A 1 589 ? -4.005 -14.830 15.148 1.00 97.56 589 GLU A O 1
ATOM 4462 N N . ASN A 1 590 ? -2.093 -14.471 14.035 1.00 98.19 590 ASN A N 1
ATOM 4463 C CA . ASN A 1 590 ? -2.016 -15.791 13.400 1.00 98.19 590 ASN A CA 1
ATOM 4464 C C . ASN A 1 590 ? -3.266 -16.079 12.546 1.00 98.19 590 ASN A C 1
ATOM 4466 O O . ASN A 1 590 ? -4.027 -17.020 12.801 1.00 98.19 590 ASN A O 1
ATOM 4470 N N . VAL A 1 591 ? -3.492 -15.214 11.552 1.00 98.62 591 VAL A N 1
ATOM 4471 C CA . VAL A 1 591 ? -4.598 -15.309 10.591 1.00 98.62 591 VAL A CA 1
ATOM 4472 C C . VAL A 1 591 ? -4.049 -15.694 9.222 1.00 98.62 591 VAL A C 1
ATOM 4474 O O . VAL A 1 591 ? -3.099 -15.096 8.723 1.00 98.62 591 VAL A O 1
ATOM 4477 N N . SER A 1 592 ? -4.666 -16.693 8.596 1.00 98.75 592 SER A N 1
ATOM 4478 C CA . SER A 1 592 ? -4.294 -17.178 7.266 1.00 98.75 592 SER A CA 1
ATOM 4479 C C . SER A 1 592 ? -5.495 -17.216 6.321 1.00 98.75 592 SER A C 1
ATOM 4481 O O . SER A 1 592 ? -6.572 -17.659 6.715 1.00 98.75 592 SER A O 1
ATOM 4483 N N . ILE A 1 593 ? -5.317 -16.770 5.076 1.00 98.88 593 ILE A N 1
ATOM 4484 C CA . ILE A 1 593 ? -6.326 -16.818 4.006 1.00 98.88 593 ILE A CA 1
ATOM 4485 C C . ILE A 1 593 ? -5.760 -17.653 2.858 1.00 98.88 593 ILE A C 1
ATOM 4487 O O . ILE A 1 593 ? -4.672 -17.369 2.359 1.00 98.88 593 ILE A O 1
ATOM 4491 N N . ASN A 1 594 ? -6.487 -18.697 2.459 1.00 98.81 594 ASN A N 1
ATOM 4492 C CA 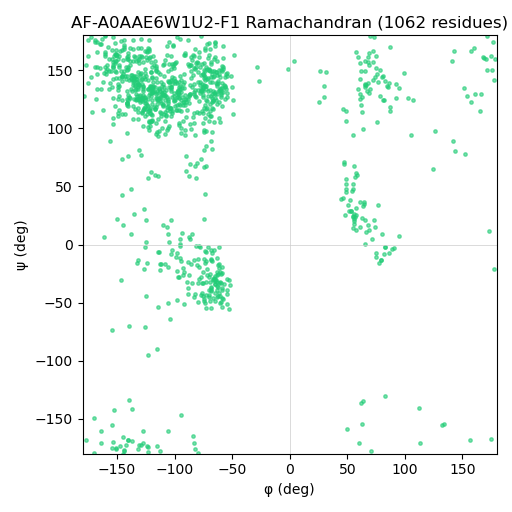. ASN A 1 594 ? -5.995 -19.752 1.577 1.00 98.81 594 ASN A CA 1
ATOM 4493 C C . ASN A 1 594 ? -6.939 -19.981 0.383 1.00 98.81 594 ASN A C 1
ATOM 4495 O O . ASN A 1 594 ? -8.108 -20.317 0.587 1.00 98.81 594 ASN A O 1
ATOM 4499 N N . ARG A 1 595 ? -6.415 -19.919 -0.851 1.00 98.62 595 ARG A N 1
ATOM 4500 C CA . ARG A 1 595 ? -7.127 -20.218 -2.115 1.00 98.62 595 ARG A CA 1
ATOM 4501 C C . ARG A 1 595 ? -8.404 -19.384 -2.286 1.00 98.62 595 ARG A C 1
ATOM 4503 O O . ARG A 1 595 ? -9.509 -19.930 -2.232 1.00 98.62 595 ARG A O 1
ATOM 4510 N N . LEU A 1 596 ? -8.261 -18.071 -2.467 1.00 98.62 596 LEU A N 1
ATOM 4511 C CA . LEU A 1 596 ? -9.381 -17.125 -2.588 1.00 98.62 596 LEU A CA 1
ATOM 4512 C C . LEU A 1 596 ? -9.094 -16.048 -3.645 1.00 98.62 596 LEU A C 1
ATOM 4514 O O . LEU A 1 596 ? -8.039 -15.422 -3.613 1.00 98.62 596 LEU A O 1
ATOM 4518 N N . SER A 1 597 ? -10.048 -15.790 -4.537 1.00 98.44 597 SER A N 1
ATOM 4519 C CA . SER A 1 597 ? -10.008 -14.660 -5.473 1.00 98.44 597 SER A CA 1
ATOM 4520 C C . SER A 1 597 ? -10.933 -13.528 -5.017 1.00 98.44 597 SER A C 1
ATOM 4522 O O . SER A 1 597 ? -12.051 -13.787 -4.575 1.00 98.44 597 SER A O 1
ATOM 4524 N N . VAL A 1 598 ? -10.497 -12.283 -5.200 1.00 98.12 598 VAL A N 1
ATOM 4525 C CA . VAL A 1 598 ? -11.268 -11.044 -4.998 1.00 98.12 598 VAL A CA 1
ATOM 4526 C C . VAL A 1 598 ? -11.329 -10.290 -6.322 1.00 98.12 598 VAL A C 1
ATOM 4528 O O . VAL A 1 598 ? -10.298 -10.077 -6.958 1.00 98.12 598 VAL A O 1
ATOM 4531 N N . ASP A 1 599 ? -12.517 -9.871 -6.744 1.00 97.81 599 ASP A N 1
ATOM 4532 C CA . ASP A 1 599 ? -12.715 -8.990 -7.899 1.00 97.81 599 ASP A CA 1
ATOM 4533 C C . ASP A 1 599 ? -13.974 -8.133 -7.703 1.00 97.81 599 ASP A C 1
ATOM 4535 O O . ASP A 1 599 ? -14.838 -8.464 -6.894 1.00 97.81 599 ASP A O 1
ATOM 4539 N N . TYR A 1 600 ? -14.109 -7.061 -8.474 1.00 95.62 600 TYR A N 1
ATOM 4540 C CA . TYR A 1 600 ? -15.327 -6.260 -8.532 1.00 95.62 600 TYR A CA 1
ATOM 4541 C C . TYR A 1 600 ? -16.111 -6.598 -9.805 1.00 95.62 600 TYR A C 1
ATOM 4543 O O . TYR A 1 600 ? -15.531 -6.873 -10.866 1.00 95.62 600 TYR A O 1
ATOM 4551 N N . GLU A 1 601 ? -17.441 -6.582 -9.698 1.00 93.88 601 GLU A N 1
ATOM 4552 C CA . GLU A 1 601 ? -18.343 -6.849 -10.826 1.00 93.88 601 GLU A CA 1
ATOM 4553 C C . GLU A 1 601 ? -18.081 -5.847 -11.964 1.00 93.88 601 GLU A C 1
ATOM 4555 O O . GLU A 1 601 ? -17.721 -6.235 -13.080 1.00 93.88 601 GLU A O 1
ATOM 4560 N N . ARG A 1 602 ? -18.128 -4.548 -11.637 1.00 93.56 602 ARG A N 1
ATOM 4561 C CA . ARG A 1 602 ? -17.632 -3.455 -12.479 1.00 93.56 602 ARG A CA 1
ATOM 4562 C C . ARG A 1 602 ? -16.215 -3.085 -12.036 1.00 93.56 602 ARG A C 1
ATOM 4564 O O . ARG A 1 602 ? -16.013 -2.680 -10.896 1.00 93.56 602 ARG A O 1
ATOM 4571 N N . SER A 1 603 ? -15.239 -3.192 -12.940 1.00 90.81 603 SER A N 1
ATOM 4572 C CA . SER A 1 603 ? -13.918 -2.573 -12.737 1.00 90.81 603 SER A CA 1
ATOM 4573 C C . SER A 1 603 ? -14.082 -1.056 -12.614 1.00 90.81 603 SER A C 1
ATOM 4575 O O . SER A 1 603 ? -14.968 -0.495 -13.251 1.00 90.81 603 SER A O 1
ATOM 4577 N N . TYR A 1 604 ? -13.254 -0.381 -11.818 1.00 89.44 604 TYR A N 1
ATOM 4578 C CA . TYR A 1 604 ? -13.357 1.070 -11.614 1.00 89.44 604 TYR A CA 1
ATOM 4579 C C . TYR A 1 604 ? -12.796 1.905 -12.767 1.00 89.44 604 TYR A C 1
ATOM 4581 O O . TYR A 1 604 ? -13.277 3.007 -13.015 1.00 89.44 604 TYR A O 1
ATOM 4589 N N . CYS A 1 605 ? -11.819 1.376 -13.507 1.00 93.69 605 CYS A N 1
ATOM 4590 C CA . CYS A 1 605 ? -11.413 1.977 -14.774 1.00 93.69 605 CYS A CA 1
ATOM 4591 C C . CYS A 1 605 ? -12.471 1.716 -15.860 1.00 93.69 605 CYS A C 1
ATOM 4593 O O . CYS A 1 605 ? -13.374 0.895 -15.689 1.00 93.69 605 CYS A O 1
ATOM 4595 N N . THR A 1 606 ? -12.347 2.395 -16.995 1.00 96.50 606 THR A N 1
ATOM 4596 C CA . THR A 1 606 ? -13.107 2.093 -18.211 1.00 96.50 606 THR A CA 1
ATOM 4597 C C . THR A 1 606 ? -12.121 1.741 -19.316 1.00 96.50 606 THR A C 1
ATOM 4599 O O . THR A 1 606 ? -11.263 2.557 -19.641 1.00 96.50 606 THR A O 1
ATOM 4602 N N . GLU A 1 607 ? -12.216 0.543 -19.894 1.00 97.19 607 GLU A N 1
ATOM 4603 C CA . GLU A 1 607 ? -11.348 0.143 -21.009 1.00 97.19 607 GLU A CA 1
ATOM 4604 C C . GLU A 1 607 ? -12.024 0.452 -22.354 1.00 97.19 607 GLU A C 1
ATOM 4606 O O . GLU A 1 607 ? -13.169 0.067 -22.598 1.00 97.19 607 GLU A O 1
ATOM 4611 N N . ALA A 1 608 ? -11.313 1.175 -23.221 1.00 97.88 608 ALA A N 1
ATOM 4612 C CA . ALA A 1 608 ? -11.778 1.627 -24.527 1.00 97.88 608 ALA A CA 1
ATOM 4613 C C . ALA A 1 608 ? -10.845 1.119 -25.635 1.00 97.88 608 ALA A C 1
ATOM 4615 O O . ALA A 1 608 ? -9.630 1.305 -25.575 1.00 97.88 608 ALA A O 1
ATOM 4616 N N . ARG A 1 609 ? -11.400 0.494 -26.672 1.00 98.12 609 ARG A N 1
ATOM 4617 C CA . ARG A 1 609 ? -10.650 -0.051 -27.810 1.00 98.12 609 ARG A CA 1
ATOM 4618 C C . ARG A 1 609 ? -10.483 1.018 -28.886 1.00 98.12 609 ARG A C 1
ATOM 4620 O O . ARG A 1 609 ? -11.480 1.553 -29.366 1.00 98.12 609 ARG A O 1
ATOM 4627 N N . VAL A 1 610 ? -9.255 1.299 -29.316 1.00 98.50 610 VAL A N 1
ATOM 4628 C CA . VAL A 1 610 ? -9.002 2.251 -30.411 1.00 98.50 610 VAL A CA 1
ATOM 4629 C C . VAL A 1 610 ? -9.544 1.686 -31.729 1.00 98.50 610 VAL A C 1
ATOM 4631 O O . VAL A 1 610 ? -9.244 0.549 -32.098 1.00 98.50 610 VAL A O 1
ATOM 4634 N N . LEU A 1 611 ? -10.331 2.483 -32.451 1.00 98.31 611 LEU A N 1
ATOM 4635 C CA . LEU A 1 611 ? -10.823 2.185 -33.799 1.00 98.31 611 LEU A CA 1
ATOM 4636 C C . LEU A 1 611 ? -9.964 2.873 -34.861 1.00 98.31 611 LEU A C 1
ATOM 4638 O O . LEU A 1 611 ? -9.532 2.231 -35.815 1.00 98.31 611 LEU A O 1
ATOM 4642 N N . ASN A 1 612 ? -9.699 4.165 -34.666 1.00 97.56 612 ASN A N 1
ATOM 4643 C CA . ASN A 1 612 ? -8.900 5.007 -35.549 1.00 97.56 612 ASN A CA 1
ATOM 4644 C C . ASN A 1 612 ? -8.172 6.081 -34.725 1.00 97.56 612 ASN A C 1
ATOM 4646 O O . ASN A 1 612 ? -8.673 6.492 -33.681 1.00 97.56 612 ASN A O 1
ATOM 4650 N N . ALA A 1 613 ? -7.024 6.560 -35.200 1.00 95.75 613 ALA A N 1
ATOM 4651 C CA . ALA A 1 613 ? -6.332 7.710 -34.624 1.00 95.75 613 ALA A CA 1
ATOM 4652 C C . ALA A 1 613 ? -5.735 8.559 -35.754 1.00 95.75 613 ALA A C 1
ATOM 4654 O O . ALA A 1 613 ? -4.938 8.067 -36.556 1.00 95.75 613 ALA A O 1
ATOM 4655 N N . ASP A 1 614 ? -6.120 9.829 -35.814 1.00 93.31 614 ASP A N 1
ATOM 4656 C CA . ASP A 1 614 ? -5.663 10.804 -36.799 1.00 93.31 614 ASP A CA 1
ATOM 4657 C C . ASP A 1 614 ? -4.870 11.945 -36.131 1.00 93.31 614 ASP A C 1
ATOM 4659 O O . ASP A 1 614 ? -4.515 11.881 -34.952 1.00 93.31 614 ASP A O 1
ATOM 4663 N N . ASP A 1 615 ? -4.511 12.972 -36.903 1.00 93.06 615 ASP A N 1
ATOM 4664 C CA . ASP A 1 615 ? -3.664 14.071 -36.424 1.00 93.06 615 ASP A CA 1
ATOM 4665 C C . ASP A 1 615 ? -4.412 15.116 -35.566 1.00 93.06 615 ASP A C 1
ATOM 4667 O O . ASP A 1 615 ? -3.795 16.053 -35.051 1.00 93.06 615 ASP A O 1
ATOM 4671 N N . ARG A 1 616 ? -5.726 14.945 -35.372 1.00 91.31 616 ARG A N 1
ATOM 4672 C CA . ARG A 1 616 ? -6.620 15.765 -34.539 1.00 91.31 616 ARG A CA 1
ATOM 4673 C C . ARG A 1 616 ? -7.382 14.933 -33.503 1.00 91.31 616 ARG A C 1
ATOM 4675 O O . ARG A 1 616 ? -7.481 15.363 -32.357 1.00 91.31 616 ARG A O 1
ATOM 4682 N N . SER A 1 617 ? -7.921 13.779 -33.901 1.00 95.94 617 SER A N 1
ATOM 4683 C CA . SER A 1 617 ? -8.885 13.000 -33.113 1.00 95.94 617 SER A CA 1
ATOM 4684 C C . SER A 1 617 ? -8.512 11.522 -32.959 1.00 95.94 617 SER A C 1
ATOM 4686 O O . SER A 1 617 ? -7.696 10.978 -33.705 1.00 95.94 617 SER A O 1
ATOM 4688 N N . THR A 1 618 ? -9.125 10.857 -31.977 1.00 97.94 618 THR A N 1
ATOM 4689 C CA . THR A 1 618 ? -9.064 9.398 -31.816 1.00 97.94 618 THR A CA 1
ATOM 4690 C C . THR A 1 618 ? -10.480 8.863 -31.675 1.00 97.94 618 THR A C 1
ATOM 4692 O O . THR A 1 618 ? -11.228 9.303 -30.803 1.00 97.94 618 THR A O 1
ATOM 4695 N N . GLU A 1 619 ? -10.853 7.897 -32.508 1.00 98.44 619 GLU A N 1
ATOM 4696 C CA . GLU A 1 619 ? -12.138 7.208 -32.410 1.00 98.44 619 GLU A CA 1
ATOM 4697 C C . GLU A 1 619 ? -11.969 5.908 -31.624 1.00 98.44 619 GLU A C 1
ATOM 4699 O O . GLU A 1 619 ? -11.053 5.121 -31.884 1.00 98.44 619 GLU A O 1
ATOM 4704 N N . VAL A 1 620 ? -12.853 5.677 -30.655 1.00 98.62 620 VAL A N 1
ATOM 4705 C CA . VAL A 1 620 ? -12.804 4.540 -29.729 1.00 98.62 620 VAL A CA 1
ATOM 4706 C C . VAL A 1 620 ? -14.159 3.848 -29.616 1.00 98.62 620 VAL A C 1
ATOM 4708 O O . VAL A 1 620 ? -15.207 4.436 -29.885 1.00 98.62 620 VAL A O 1
ATOM 4711 N N . GLU A 1 621 ? -14.141 2.597 -29.176 1.00 98.38 621 GLU A N 1
ATOM 4712 C CA . GLU A 1 621 ? -15.318 1.825 -28.785 1.00 98.38 621 GLU A CA 1
ATOM 4713 C C . GLU A 1 621 ? -15.213 1.429 -27.311 1.00 98.38 621 GLU A C 1
ATOM 4715 O O . GLU A 1 621 ? -14.164 0.963 -26.865 1.00 98.38 621 GLU A O 1
ATOM 4720 N N . ILE A 1 622 ? -16.302 1.584 -26.560 1.00 97.94 622 ILE A N 1
ATOM 4721 C CA . ILE A 1 622 ? -16.409 1.132 -25.166 1.00 97.94 622 ILE A CA 1
ATOM 4722 C C . ILE A 1 622 ? -17.560 0.134 -25.081 1.00 97.94 622 ILE A C 1
ATOM 4724 O O . ILE A 1 622 ? -18.680 0.463 -25.478 1.00 97.94 622 ILE A O 1
ATOM 4728 N N . ASP A 1 623 ? -17.327 -1.059 -24.524 1.00 95.75 623 ASP A N 1
ATOM 4729 C CA . ASP A 1 623 ? -18.437 -1.945 -24.165 1.00 95.75 623 ASP A CA 1
ATOM 4730 C C . ASP A 1 623 ? -19.228 -1.326 -23.006 1.00 95.75 623 ASP A C 1
ATOM 4732 O O . ASP A 1 623 ? -18.887 -1.484 -21.833 1.00 95.75 623 ASP A O 1
ATOM 4736 N N . LYS A 1 624 ? -20.318 -0.636 -23.350 1.00 94.56 624 LYS A N 1
ATOM 4737 C CA . LYS A 1 624 ? -21.218 0.028 -22.403 1.00 94.56 624 LYS A CA 1
ATOM 4738 C C . LYS A 1 624 ? -21.925 -0.945 -21.441 1.00 94.56 624 LYS A C 1
ATOM 4740 O O . LYS A 1 624 ? -22.499 -0.491 -20.455 1.00 94.56 624 LYS A O 1
ATOM 4745 N N . LYS A 1 625 ? -21.871 -2.265 -21.678 1.00 93.12 625 LYS A N 1
ATOM 4746 C CA . LYS A 1 625 ? -22.354 -3.287 -20.735 1.00 93.12 625 LYS A CA 1
ATOM 4747 C C . LYS A 1 625 ? -21.315 -3.614 -19.658 1.00 93.12 625 LYS A C 1
ATOM 4749 O O . LYS A 1 625 ? -21.680 -3.702 -18.490 1.00 93.12 625 LYS A O 1
ATOM 4754 N N . ALA A 1 626 ? -20.047 -3.797 -20.032 1.00 93.19 626 ALA A N 1
ATOM 4755 C CA . ALA A 1 626 ? -18.954 -4.032 -19.081 1.00 93.19 626 ALA A CA 1
ATOM 4756 C C . ALA A 1 626 ? -18.524 -2.751 -18.341 1.00 93.19 626 ALA A C 1
ATOM 4758 O O . ALA A 1 626 ? -18.160 -2.802 -17.165 1.00 93.19 626 ALA A O 1
ATOM 4759 N N . TYR A 1 627 ? -18.607 -1.604 -19.019 1.00 96.38 627 TYR A N 1
ATOM 4760 C CA . TYR A 1 627 ? -18.229 -0.291 -18.508 1.00 96.38 627 TYR A CA 1
ATOM 4761 C C . TYR A 1 627 ? -19.343 0.735 -18.776 1.00 96.38 627 TYR A C 1
ATOM 4763 O O . TYR A 1 627 ? -19.262 1.501 -19.738 1.00 96.38 627 TYR A O 1
ATOM 4771 N N . PRO A 1 628 ? -20.401 0.779 -17.947 1.00 96.38 628 PRO A N 1
ATOM 4772 C CA . PRO A 1 628 ? -21.470 1.760 -18.097 1.00 96.38 628 PRO A CA 1
ATOM 4773 C C . PRO A 1 628 ? -20.948 3.202 -18.021 1.00 96.38 628 PRO A C 1
ATOM 4775 O O . PRO A 1 628 ? -20.139 3.542 -17.148 1.00 96.38 628 PRO A O 1
ATOM 4778 N N . TYR A 1 629 ? -21.409 4.043 -18.950 1.00 96.44 629 TYR A N 1
ATOM 4779 C CA . TYR A 1 629 ? -21.039 5.455 -19.046 1.00 96.44 629 TYR A CA 1
ATOM 4780 C C . TYR A 1 629 ? -22.138 6.313 -19.690 1.00 96.44 629 TYR A C 1
ATOM 4782 O O . TYR A 1 629 ? -22.923 5.846 -20.524 1.00 96.44 629 TYR A O 1
ATOM 4790 N N . GLU A 1 630 ? -22.113 7.600 -19.371 1.00 96.56 630 GLU A N 1
ATOM 4791 C CA . GLU A 1 630 ? -22.827 8.685 -20.038 1.00 96.56 630 GLU A CA 1
ATOM 4792 C C . GLU A 1 630 ? -21.849 9.752 -20.536 1.00 96.56 630 GLU A C 1
ATOM 4794 O O . GLU A 1 630 ? -20.708 9.841 -20.075 1.00 96.56 630 GLU A O 1
ATOM 4799 N N . ILE A 1 631 ? -22.311 10.571 -21.483 1.00 96.25 631 ILE A N 1
ATOM 4800 C CA . ILE A 1 631 ? -21.622 11.788 -21.910 1.00 96.25 631 ILE A CA 1
ATOM 4801 C C . ILE A 1 631 ? -22.476 12.973 -21.459 1.00 96.25 631 ILE A C 1
ATOM 4803 O O . ILE A 1 631 ? -23.560 13.187 -21.998 1.00 96.25 631 ILE A O 1
ATOM 4807 N N . ARG A 1 632 ? -21.997 13.744 -20.477 1.00 96.44 632 ARG A N 1
ATOM 4808 C CA . ARG A 1 632 ? -22.658 14.965 -19.987 1.00 96.44 632 ARG A CA 1
ATOM 4809 C C . ARG A 1 632 ? -21.743 16.154 -20.269 1.00 96.44 632 ARG A C 1
ATOM 4811 O O . ARG A 1 632 ? -20.554 16.088 -19.969 1.00 96.44 632 ARG A O 1
ATOM 4818 N N . ASN A 1 633 ? -22.261 17.217 -20.887 1.00 95.12 633 ASN A N 1
ATOM 4819 C CA . ASN A 1 633 ? -21.494 18.417 -21.271 1.00 95.12 633 ASN A CA 1
ATOM 4820 C C . ASN A 1 633 ? -20.174 18.098 -22.018 1.00 95.12 633 ASN A C 1
ATOM 4822 O O . ASN A 1 633 ? -19.114 18.631 -21.691 1.00 95.12 633 ASN A O 1
ATOM 4826 N N . ASN A 1 634 ? -20.236 17.170 -22.986 1.00 96.00 634 ASN A N 1
ATOM 4827 C CA . ASN A 1 634 ? -19.093 16.625 -23.741 1.00 96.00 634 ASN A CA 1
ATOM 4828 C C . ASN A 1 634 ? -17.954 16.020 -22.889 1.00 96.00 634 ASN A C 1
ATOM 4830 O O . ASN A 1 634 ? -16.822 15.920 -23.364 1.00 96.00 634 ASN A O 1
ATOM 4834 N N . ARG A 1 635 ? -18.230 15.587 -21.653 1.00 95.56 635 ARG A N 1
ATOM 4835 C CA . ARG A 1 635 ? -17.289 14.871 -20.776 1.00 95.56 635 ARG A CA 1
ATOM 4836 C C . ARG A 1 635 ? -17.816 13.481 -20.421 1.00 95.56 635 ARG A C 1
ATOM 4838 O O . ARG A 1 635 ? -19.024 13.256 -20.376 1.00 95.56 635 ARG A O 1
ATOM 4845 N N . PHE A 1 636 ? -16.895 12.562 -20.136 1.00 96.06 636 PHE A N 1
ATOM 4846 C CA . PHE A 1 636 ? -17.215 11.243 -19.593 1.00 96.06 636 PHE A CA 1
ATOM 4847 C C . PHE A 1 636 ? -17.789 11.334 -18.178 1.00 96.06 636 PHE A C 1
ATOM 4849 O O . PHE A 1 636 ? -17.172 11.943 -17.303 1.00 96.06 636 PHE A O 1
ATOM 4856 N N . VAL A 1 637 ? -18.895 10.627 -17.953 1.00 96.19 637 VAL A N 1
ATOM 4857 C CA . VAL A 1 637 ? -19.376 10.226 -16.628 1.00 96.19 637 VAL A CA 1
ATOM 4858 C C . VAL A 1 637 ? -19.443 8.699 -16.613 1.00 96.19 637 VAL A C 1
ATOM 4860 O O . VAL A 1 637 ? -20.282 8.093 -17.277 1.00 96.19 637 VAL A O 1
ATOM 4863 N N . PHE A 1 638 ? -18.514 8.058 -15.912 1.00 96.06 638 PHE A N 1
ATOM 4864 C CA . PHE A 1 638 ? -18.480 6.610 -15.720 1.00 96.06 638 PHE A CA 1
ATOM 4865 C C . PHE A 1 638 ? -19.409 6.224 -14.568 1.00 96.06 638 PHE A C 1
ATOM 4867 O O . PHE A 1 638 ? -19.336 6.827 -13.502 1.00 96.06 638 PHE A O 1
ATOM 4874 N N . LEU A 1 639 ? -20.266 5.224 -14.781 1.00 96.12 639 LEU A N 1
ATOM 4875 C CA . LEU A 1 639 ? -21.332 4.840 -13.850 1.00 96.12 639 LEU A CA 1
ATOM 4876 C C . LEU A 1 639 ? -21.058 3.471 -13.220 1.00 96.12 639 LEU A C 1
ATOM 4878 O O . LEU A 1 639 ? -20.648 2.540 -13.920 1.00 96.12 639 LEU A O 1
ATOM 4882 N N . GLY A 1 640 ? -21.347 3.323 -11.930 1.00 94.00 640 GLY A N 1
ATOM 4883 C CA . GLY A 1 640 ? -21.335 2.060 -11.194 1.00 94.00 640 GLY A CA 1
ATOM 4884 C C . GLY A 1 640 ? -22.406 2.024 -10.098 1.00 94.00 640 GLY A C 1
ATOM 4885 O O . GLY A 1 640 ? -23.106 3.004 -9.857 1.00 94.00 640 GLY A O 1
ATOM 4886 N N . GLU A 1 641 ? -22.557 0.878 -9.432 1.00 92.19 641 GLU A N 1
ATOM 4887 C CA . GLU A 1 641 ? -23.549 0.708 -8.360 1.00 92.19 641 GLU A CA 1
ATOM 4888 C C . GLU A 1 641 ? -23.258 1.676 -7.196 1.00 92.19 641 GLU A C 1
ATOM 4890 O O . GLU A 1 641 ? -22.257 1.537 -6.496 1.00 92.19 641 GLU A O 1
ATOM 4895 N N . GLY A 1 642 ? -24.110 2.694 -7.029 1.00 90.38 642 GLY A N 1
ATOM 4896 C CA . GLY A 1 642 ? -23.959 3.730 -6.002 1.00 90.38 642 GLY A CA 1
ATOM 4897 C C . GLY A 1 642 ? -22.860 4.772 -6.261 1.00 90.38 642 GLY A C 1
ATOM 4898 O O . GLY A 1 642 ? -22.479 5.469 -5.322 1.00 90.38 642 GLY A O 1
ATOM 4899 N N . TRP A 1 643 ? -22.313 4.893 -7.480 1.00 92.56 643 TRP A N 1
ATOM 4900 C CA . TRP A 1 643 ? -21.290 5.909 -7.771 1.00 92.56 643 TRP A CA 1
ATOM 4901 C C . TRP A 1 643 ? -21.210 6.363 -9.233 1.00 92.56 643 TRP A C 1
ATOM 4903 O O . TRP A 1 643 ? -21.442 5.598 -10.167 1.00 92.56 643 TRP A O 1
ATOM 4913 N N . GLU A 1 644 ? -20.754 7.604 -9.413 1.00 94.94 644 GLU A N 1
ATOM 4914 C CA . GLU A 1 644 ? -20.321 8.167 -10.694 1.00 94.94 644 GLU A CA 1
ATOM 4915 C C . GLU A 1 644 ? -18.890 8.720 -10.564 1.00 94.94 644 GLU A C 1
ATOM 4917 O O . GLU A 1 644 ? -18.512 9.202 -9.494 1.00 94.94 644 GLU A O 1
ATOM 4922 N N . GLU A 1 645 ? -18.081 8.660 -11.627 1.00 92.81 645 GLU A N 1
ATOM 4923 C CA . GLU A 1 645 ? -16.753 9.295 -11.681 1.00 92.81 645 GLU A CA 1
ATOM 4924 C C . GLU A 1 645 ? -16.405 9.850 -13.069 1.00 92.81 645 GLU A C 1
ATOM 4926 O O . GLU A 1 645 ? -16.795 9.305 -14.100 1.00 92.81 645 GLU A O 1
ATOM 4931 N N . GLY A 1 646 ? -15.610 10.922 -13.102 1.00 92.19 646 GLY A N 1
ATOM 4932 C CA . GLY A 1 646 ? -15.039 11.463 -14.336 1.00 92.19 646 GLY A CA 1
ATOM 4933 C C . GLY A 1 646 ? -13.726 10.786 -14.753 1.00 92.19 646 GLY A C 1
ATOM 4934 O O . GLY A 1 646 ? -13.017 10.180 -13.943 1.00 92.19 646 GLY A O 1
ATOM 4935 N N . MET A 1 647 ? -13.367 10.955 -16.027 1.00 91.88 647 MET A N 1
ATOM 4936 C CA . MET A 1 647 ? -12.028 10.656 -16.544 1.00 91.88 647 MET A CA 1
ATOM 4937 C C . MET A 1 647 ? -11.069 11.824 -16.268 1.00 91.88 647 MET A C 1
ATOM 4939 O O . MET A 1 647 ? -11.392 12.962 -16.602 1.00 91.88 647 MET A O 1
ATOM 4943 N N . GLY A 1 648 ? -9.872 11.535 -15.746 1.00 90.81 648 GLY A N 1
ATOM 4944 C CA . GLY A 1 648 ? -8.788 12.520 -15.587 1.00 90.81 648 GLY A CA 1
ATOM 4945 C C . GLY A 1 648 ? -7.445 12.103 -16.201 1.00 90.81 648 GLY A C 1
ATOM 4946 O O . GLY A 1 648 ? -6.610 12.958 -16.490 1.00 90.81 648 GLY A O 1
ATOM 4947 N N . SER A 1 649 ? -7.221 10.806 -16.429 1.00 93.44 649 SER A N 1
ATOM 4948 C CA . SER A 1 649 ? -5.982 10.275 -17.006 1.00 93.44 649 SER A CA 1
ATOM 4949 C C . SER A 1 649 ? -6.224 8.984 -17.790 1.00 93.44 649 SER A C 1
ATOM 4951 O O . SER A 1 649 ? -7.261 8.330 -17.648 1.00 93.44 649 SER A O 1
ATOM 4953 N N . CYS A 1 650 ? -5.260 8.617 -18.626 1.00 95.38 650 CYS A N 1
ATOM 4954 C CA . CYS A 1 650 ? -5.264 7.424 -19.454 1.00 95.38 650 CYS A CA 1
ATOM 4955 C C . CYS A 1 650 ? -3.905 6.718 -19.403 1.00 95.38 650 CYS A C 1
ATOM 4957 O O . CYS A 1 650 ? -2.858 7.363 -19.480 1.00 95.38 650 CYS A O 1
ATOM 4959 N N . MET A 1 651 ? -3.934 5.387 -19.376 1.00 96.25 651 MET A N 1
ATOM 4960 C CA . MET A 1 651 ? -2.802 4.534 -19.754 1.00 96.25 651 MET A CA 1
ATOM 4961 C C . MET A 1 651 ? -3.128 3.833 -21.075 1.00 96.25 651 MET A C 1
ATOM 4963 O O . MET A 1 651 ? -4.288 3.501 -21.310 1.00 96.25 651 MET A O 1
ATOM 4967 N N . ALA A 1 652 ? -2.139 3.613 -21.942 1.00 97.00 652 ALA A N 1
ATOM 4968 C CA . ALA A 1 652 ? -2.339 2.933 -23.222 1.00 97.00 652 ALA A CA 1
ATOM 4969 C C . ALA A 1 652 ? -1.581 1.601 -23.262 1.00 97.00 652 ALA A C 1
ATOM 4971 O O . ALA A 1 652 ? -0.398 1.532 -22.922 1.00 97.00 652 ALA A O 1
ATOM 4972 N N . PHE A 1 653 ? -2.285 0.556 -23.683 1.00 97.44 653 PHE A N 1
ATOM 4973 C CA . PHE A 1 653 ? -1.840 -0.829 -23.697 1.00 97.44 653 PHE A CA 1
ATOM 4974 C C . PHE A 1 653 ? -1.868 -1.380 -25.117 1.00 97.44 653 PHE A C 1
ATOM 4976 O O . PHE A 1 653 ? -2.843 -1.206 -25.851 1.00 97.44 653 PHE A O 1
ATOM 4983 N N . GLU A 1 654 ? -0.805 -2.073 -25.503 1.00 96.31 654 GLU A N 1
ATOM 4984 C CA . GLU A 1 654 ? -0.686 -2.634 -26.837 1.00 96.31 654 GLU A CA 1
ATOM 4985 C C . GLU A 1 654 ? -1.583 -3.862 -27.042 1.00 96.31 654 GLU A C 1
ATOM 4987 O O . GLU A 1 654 ? -1.653 -4.783 -26.217 1.00 96.31 654 GLU A O 1
ATOM 4992 N N . LYS A 1 655 ? -2.230 -3.886 -28.211 1.00 95.19 655 LYS A N 1
ATOM 4993 C CA . LYS A 1 655 ? -3.083 -4.972 -28.688 1.00 95.19 655 LYS A CA 1
ATOM 4994 C C . LYS A 1 655 ? -2.420 -6.349 -28.558 1.00 95.19 655 LYS A C 1
ATOM 4996 O O . LYS A 1 655 ? -1.520 -6.701 -29.315 1.00 95.19 655 LYS A O 1
ATOM 5001 N N . GLY A 1 656 ? -2.956 -7.181 -27.668 1.00 89.75 656 GLY A N 1
ATOM 5002 C CA . GLY A 1 656 ? -2.629 -8.609 -27.578 1.00 89.75 656 GLY A CA 1
ATOM 5003 C C . GLY A 1 656 ? -1.319 -8.959 -26.863 1.00 89.75 656 GLY A C 1
ATOM 5004 O O . GLY A 1 656 ? -1.157 -10.116 -26.486 1.00 89.75 656 GLY A O 1
ATOM 5005 N N . THR A 1 657 ? -0.426 -7.996 -26.612 1.00 90.88 657 THR A N 1
ATOM 5006 C CA . THR A 1 657 ? 0.731 -8.178 -25.713 1.00 90.88 657 THR A CA 1
ATOM 5007 C C . THR A 1 657 ? 0.372 -7.825 -24.269 1.00 90.88 657 THR A C 1
ATOM 5009 O O . THR A 1 657 ? 0.887 -8.429 -23.328 1.00 90.88 657 THR A O 1
ATOM 5012 N N . GLY A 1 658 ? -0.536 -6.858 -24.079 1.00 87.38 658 GLY A N 1
ATOM 5013 C CA . GLY A 1 658 ? -0.854 -6.308 -22.762 1.00 87.38 658 GLY A CA 1
ATOM 5014 C C . GLY A 1 658 ? 0.291 -5.485 -22.167 1.00 87.38 658 GLY A C 1
ATOM 5015 O O . GLY A 1 658 ? 0.249 -5.177 -20.981 1.00 87.38 658 GLY A O 1
ATOM 5016 N N . HIS A 1 659 ? 1.311 -5.136 -22.956 1.00 95.06 659 HIS A N 1
ATOM 5017 C CA . HIS A 1 659 ? 2.376 -4.226 -22.540 1.00 95.06 659 HIS A CA 1
ATOM 5018 C C . HIS A 1 659 ? 1.844 -2.787 -22.513 1.00 95.06 659 HIS A C 1
ATOM 5020 O O . HIS A 1 659 ? 1.051 -2.405 -23.375 1.00 95.06 659 HIS A O 1
ATOM 5026 N N . ILE A 1 660 ? 2.325 -1.959 -21.584 1.00 96.19 660 ILE A N 1
ATOM 5027 C CA . ILE A 1 660 ? 2.137 -0.503 -21.673 1.00 96.19 660 ILE A CA 1
ATOM 5028 C C . ILE A 1 660 ? 2.981 0.019 -22.841 1.00 96.19 660 ILE A C 1
ATOM 5030 O O . ILE A 1 660 ? 4.157 -0.332 -22.968 1.00 96.19 660 ILE A O 1
ATOM 5034 N N . ILE A 1 661 ? 2.388 0.860 -23.689 1.00 96.31 661 ILE A N 1
ATOM 5035 C CA . ILE A 1 661 ? 3.054 1.393 -24.882 1.00 96.31 661 ILE A CA 1
ATOM 5036 C C . ILE A 1 661 ? 4.231 2.290 -24.464 1.00 96.31 661 ILE A C 1
ATOM 5038 O O . ILE A 1 661 ? 4.115 3.156 -23.596 1.00 96.31 661 ILE A O 1
ATOM 5042 N N . ALA A 1 662 ? 5.395 2.065 -25.075 1.00 94.56 662 ALA A N 1
ATOM 5043 C CA . ALA A 1 662 ? 6.624 2.763 -24.714 1.00 94.56 662 ALA A CA 1
ATOM 5044 C C . ALA A 1 662 ? 6.526 4.282 -24.946 1.00 94.56 662 ALA A C 1
ATOM 5046 O O . ALA A 1 662 ? 6.011 4.744 -25.962 1.00 94.56 662 ALA A O 1
ATOM 5047 N N . ASN A 1 663 ? 7.096 5.061 -24.026 1.00 92.56 663 ASN A N 1
ATOM 5048 C CA . ASN A 1 663 ? 7.108 6.527 -24.010 1.00 92.56 663 ASN A CA 1
ATOM 5049 C C . ASN A 1 663 ? 5.728 7.225 -23.939 1.00 92.56 663 ASN A C 1
ATOM 5051 O O . ASN A 1 663 ? 5.662 8.442 -24.147 1.00 92.56 663 ASN A O 1
ATOM 5055 N N . THR A 1 664 ? 4.629 6.532 -23.598 1.00 92.75 664 THR A N 1
ATOM 5056 C CA . THR A 1 664 ? 3.365 7.238 -23.304 1.00 92.75 664 THR A CA 1
ATOM 5057 C C . THR A 1 664 ? 3.397 7.910 -21.934 1.00 92.75 664 THR A C 1
ATOM 5059 O O . THR A 1 664 ? 3.001 9.076 -21.844 1.00 92.75 664 THR A O 1
ATOM 5062 N N . SER A 1 665 ? 3.898 7.187 -20.917 1.00 91.94 665 SER A N 1
ATOM 5063 C CA . SER A 1 665 ? 3.690 7.451 -19.480 1.00 91.94 665 SER A CA 1
ATOM 5064 C C . SER A 1 665 ? 2.196 7.653 -19.145 1.00 91.94 665 SER A C 1
ATOM 5066 O O . SER A 1 665 ? 1.335 7.183 -19.896 1.00 91.94 665 SER A O 1
ATOM 5068 N N . ASP A 1 666 ? 1.876 8.304 -18.020 1.00 92.50 666 ASP A N 1
ATOM 5069 C CA . ASP A 1 666 ? 0.531 8.831 -17.746 1.00 92.50 666 ASP A CA 1
ATOM 5070 C C . ASP A 1 666 ? 0.117 9.859 -18.813 1.00 92.50 666 ASP A C 1
ATOM 5072 O O . ASP A 1 666 ? 0.861 10.801 -19.100 1.00 92.50 666 ASP A O 1
ATOM 5076 N N . MET A 1 667 ? -1.092 9.731 -19.366 1.00 93.88 667 MET A N 1
ATOM 5077 C CA . MET A 1 667 ? -1.645 10.684 -20.333 1.00 93.88 667 MET A CA 1
ATOM 5078 C C . MET A 1 667 ? -2.859 11.408 -19.736 1.00 93.88 667 MET A C 1
ATOM 5080 O O . MET A 1 667 ? -3.971 10.883 -19.743 1.00 93.88 667 MET A O 1
ATOM 5084 N N . GLY A 1 668 ? -2.647 12.618 -19.211 1.00 92.62 668 GLY A N 1
ATOM 5085 C CA . GLY A 1 668 ? -3.713 13.446 -18.631 1.00 92.62 668 GLY A CA 1
ATOM 5086 C C . GLY A 1 668 ? -4.770 13.883 -19.655 1.00 92.62 668 GLY A C 1
ATOM 5087 O O . GLY A 1 668 ? -4.456 14.096 -20.828 1.00 92.62 668 GLY A O 1
ATOM 5088 N N . TRP A 1 669 ? -6.019 14.038 -19.206 1.00 89.19 669 TRP A N 1
ATOM 5089 C CA . TRP A 1 669 ? -7.175 14.325 -20.061 1.00 89.19 669 TRP A CA 1
ATOM 5090 C C . TRP A 1 669 ? -7.986 15.541 -19.593 1.00 89.19 669 TRP A C 1
ATOM 5092 O O . TRP A 1 669 ? -8.370 15.639 -18.431 1.00 89.19 669 TRP A O 1
ATOM 5102 N N . ASN A 1 670 ? -8.299 16.442 -20.530 1.00 83.75 670 ASN A N 1
ATOM 5103 C CA . ASN A 1 670 ? -9.270 17.535 -20.358 1.00 83.75 670 ASN A CA 1
ATOM 5104 C C . ASN A 1 670 ? -9.962 17.904 -21.694 1.00 83.75 670 ASN A C 1
ATOM 5106 O O . ASN A 1 670 ? -10.420 19.031 -21.873 1.00 83.75 670 ASN A O 1
ATOM 5110 N N . GLY A 1 671 ? -9.972 16.980 -22.662 1.00 88.31 671 GLY A N 1
ATOM 5111 C CA . GLY A 1 671 ? -10.604 17.181 -23.966 1.00 88.31 671 GLY A CA 1
ATOM 5112 C C . GLY A 1 671 ? -12.112 16.920 -23.943 1.00 88.31 671 GLY A C 1
ATOM 5113 O O . GLY A 1 671 ? -12.706 16.642 -22.896 1.00 88.31 671 GLY A O 1
ATOM 5114 N N . ARG A 1 672 ? -12.731 17.000 -25.124 1.00 95.19 672 ARG A N 1
ATOM 5115 C CA . ARG A 1 672 ? -14.149 16.687 -25.338 1.00 95.19 672 ARG A CA 1
ATOM 5116 C C . ARG A 1 672 ? -14.324 15.276 -25.890 1.00 95.19 672 ARG A C 1
ATOM 5118 O O . ARG A 1 672 ? -13.420 14.712 -26.507 1.00 95.19 672 ARG A O 1
ATOM 5125 N N . VAL A 1 673 ? -15.514 14.730 -25.672 1.00 97.00 673 VAL A N 1
ATOM 5126 C CA . VAL A 1 673 ? -15.973 13.468 -26.250 1.00 97.00 673 VAL A CA 1
ATOM 5127 C C . VAL A 1 673 ? -17.328 13.655 -26.945 1.00 97.00 673 VAL A C 1
ATOM 5129 O O . VAL A 1 673 ? -18.233 14.309 -26.416 1.00 97.00 673 VAL A O 1
ATOM 5132 N N . GLU A 1 674 ? -17.451 13.079 -28.142 1.00 96.69 674 GLU A N 1
ATOM 5133 C CA . GLU A 1 674 ? -18.638 13.122 -29.004 1.00 96.69 674 GLU A CA 1
ATOM 5134 C C . GLU A 1 674 ? -19.155 11.699 -29.293 1.00 96.69 674 GLU A C 1
ATOM 5136 O O . GLU A 1 674 ? -18.375 10.842 -29.720 1.00 96.69 674 GLU A O 1
ATOM 5141 N N . PRO A 1 675 ? -20.456 11.406 -29.115 1.00 96.88 675 PRO A N 1
ATOM 5142 C CA . PRO A 1 675 ? -21.040 10.140 -29.557 1.00 96.88 675 PRO A CA 1
ATOM 5143 C C . PRO A 1 675 ? -21.102 10.016 -31.088 1.00 96.88 675 PRO A C 1
ATOM 5145 O O . PRO A 1 675 ? -21.692 10.858 -31.758 1.00 96.88 675 PRO A O 1
ATOM 5148 N N . LEU A 1 676 ? -20.581 8.916 -31.644 1.00 96.31 676 LEU A N 1
ATOM 5149 C CA . LEU A 1 676 ? -20.636 8.589 -33.082 1.00 96.31 676 LEU A CA 1
ATOM 5150 C C . LEU A 1 676 ? -21.692 7.515 -33.414 1.00 96.31 676 LEU A C 1
ATOM 5152 O O . LEU A 1 676 ? -21.597 6.825 -34.435 1.00 96.31 676 LEU A O 1
ATOM 5156 N N . GLY A 1 677 ? -22.679 7.342 -32.534 1.00 90.81 677 GLY A N 1
ATOM 5157 C CA . GLY A 1 677 ? -23.698 6.295 -32.616 1.00 90.81 677 GLY A CA 1
ATOM 5158 C C . GLY A 1 677 ? -23.220 4.927 -32.107 1.00 90.81 677 GLY A C 1
ATOM 5159 O O . GLY A 1 677 ? -22.066 4.525 -32.286 1.00 90.81 677 GLY A O 1
ATOM 5160 N N . GLY A 1 678 ? -24.136 4.194 -31.468 1.00 90.44 678 GLY A N 1
ATOM 5161 C CA . GLY A 1 678 ? -23.837 2.918 -30.813 1.00 90.44 678 GLY A CA 1
ATOM 5162 C C . GLY A 1 678 ? -22.822 3.079 -29.676 1.00 90.44 678 GLY A C 1
ATOM 5163 O O . GLY A 1 678 ? -22.899 4.023 -28.895 1.00 90.44 678 GLY A O 1
ATOM 5164 N N . ASN A 1 679 ? -21.852 2.166 -29.609 1.00 94.06 679 ASN A N 1
ATOM 5165 C CA . ASN A 1 679 ? -20.768 2.177 -28.618 1.00 94.06 679 ASN A CA 1
ATOM 5166 C C . ASN A 1 679 ? -19.544 3.023 -29.038 1.00 94.06 679 ASN A C 1
ATOM 5168 O O . ASN A 1 679 ? -18.527 3.000 -28.341 1.00 94.06 679 ASN A O 1
ATOM 5172 N N . ARG A 1 680 ? -19.611 3.734 -30.175 1.00 98.06 680 ARG A N 1
ATOM 5173 C CA . ARG A 1 680 ? -18.485 4.486 -30.750 1.00 98.06 680 ARG A CA 1
ATOM 5174 C C . ARG A 1 680 ? -18.462 5.935 -30.277 1.00 98.06 680 ARG A C 1
ATOM 5176 O O . ARG A 1 680 ? -19.495 6.606 -30.262 1.00 98.06 680 ARG A O 1
ATOM 5183 N N . LEU A 1 681 ? -17.268 6.437 -29.991 1.00 98.06 681 LEU A N 1
ATOM 5184 C CA . LEU A 1 681 ? -17.012 7.796 -29.523 1.00 98.06 681 LEU A CA 1
ATOM 5185 C C . LEU A 1 681 ? -15.844 8.413 -30.298 1.00 98.06 681 LEU A C 1
ATOM 5187 O O . LEU A 1 681 ? -14.872 7.715 -30.591 1.00 98.06 681 LEU A O 1
ATOM 5191 N N . ARG A 1 682 ? -15.894 9.721 -30.557 1.00 97.88 682 ARG A N 1
ATOM 5192 C CA . ARG A 1 682 ? -14.714 10.522 -30.901 1.00 97.88 682 ARG A CA 1
ATOM 5193 C C . ARG A 1 682 ? -14.181 11.192 -29.646 1.00 97.88 682 ARG A C 1
ATOM 5195 O O . ARG A 1 682 ? -14.955 11.729 -28.858 1.00 97.88 682 ARG A O 1
ATOM 5202 N N . LEU A 1 683 ? -12.867 11.168 -29.486 1.00 97.62 683 LEU A N 1
ATOM 5203 C CA . LEU A 1 683 ? -12.124 11.952 -28.511 1.00 97.62 683 LEU A CA 1
ATOM 5204 C C . LEU A 1 683 ? -11.384 13.061 -29.261 1.00 97.62 683 LEU A C 1
ATOM 5206 O O . LEU A 1 683 ? -10.694 12.770 -30.244 1.00 97.62 683 LEU A O 1
ATOM 5210 N N . ASP A 1 684 ? -11.461 14.295 -28.763 1.00 95.44 684 ASP A N 1
ATOM 5211 C CA . ASP A 1 684 ? -10.637 15.422 -29.226 1.00 95.44 684 ASP A CA 1
ATOM 5212 C C . ASP A 1 684 ? -9.187 15.243 -28.743 1.00 95.44 684 ASP A C 1
ATOM 5214 O O . ASP A 1 684 ? -8.695 15.940 -27.853 1.00 95.44 684 ASP A O 1
ATOM 5218 N N . TRP A 1 685 ? -8.522 14.223 -29.286 1.00 95.31 685 TRP A N 1
ATOM 5219 C CA . TRP A 1 685 ? -7.189 13.797 -28.890 1.00 95.31 685 TRP A CA 1
ATOM 5220 C C . TRP A 1 685 ? -6.421 13.216 -30.076 1.00 95.31 685 TRP A C 1
ATOM 5222 O O . TRP A 1 685 ? -6.744 12.136 -30.565 1.00 95.31 685 TRP A O 1
ATOM 5232 N N . ASN A 1 686 ? -5.332 13.864 -30.483 1.00 94.19 686 ASN A N 1
ATOM 5233 C CA . ASN A 1 686 ? -4.304 13.202 -31.279 1.00 94.19 686 ASN A CA 1
ATOM 5234 C C . ASN A 1 686 ? -3.507 12.267 -30.350 1.00 94.19 686 ASN A C 1
ATOM 5236 O O . ASN A 1 686 ? -2.614 12.718 -29.627 1.00 94.19 686 ASN A O 1
ATOM 5240 N N . LEU A 1 687 ? -3.836 10.970 -30.358 1.00 95.62 687 LEU A N 1
ATOM 5241 C CA . L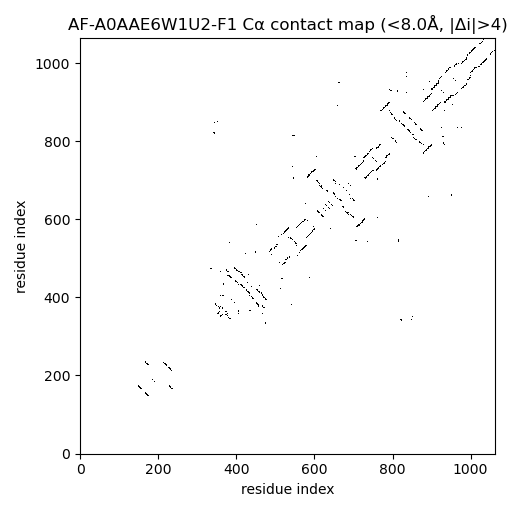EU A 1 687 ? -3.035 9.914 -29.722 1.00 95.62 687 LEU A CA 1
ATOM 5242 C C . LEU A 1 687 ? -2.069 9.230 -30.705 1.00 95.62 687 LEU A C 1
ATOM 5244 O O . LEU A 1 687 ? -1.106 8.592 -30.281 1.00 95.62 687 LEU A O 1
ATOM 5248 N N . LYS A 1 688 ? -2.249 9.434 -32.015 1.00 95.44 688 LYS A N 1
ATOM 5249 C CA . LYS A 1 688 ? -1.345 8.960 -33.075 1.00 95.44 688 LYS A CA 1
ATOM 5250 C C . LYS A 1 688 ? 0.102 9.431 -32.853 1.00 95.44 688 LYS A C 1
ATOM 5252 O O . LYS A 1 688 ? 1.034 8.641 -32.986 1.00 95.44 688 LYS A O 1
ATOM 5257 N N . GLN A 1 689 ? 0.301 10.673 -32.400 1.00 93.25 689 GLN A N 1
ATOM 5258 C CA . GLN A 1 689 ? 1.615 11.229 -32.025 1.00 93.25 689 GLN A CA 1
ATOM 5259 C C . GLN A 1 689 ? 2.313 10.493 -30.860 1.00 93.25 689 GLN A C 1
ATOM 5261 O O . GLN A 1 689 ? 3.515 10.657 -30.661 1.00 93.25 689 GLN A O 1
ATOM 5266 N N . LYS A 1 690 ? 1.575 9.690 -30.080 1.00 92.69 690 LYS A N 1
ATOM 5267 C CA . LYS A 1 690 ? 2.087 8.841 -28.991 1.00 92.69 690 LYS A CA 1
ATOM 5268 C C . LYS A 1 690 ? 2.361 7.394 -29.437 1.00 92.69 690 LYS A C 1
ATOM 5270 O O . LYS A 1 690 ? 2.697 6.566 -28.600 1.00 92.69 690 LYS A O 1
ATOM 5275 N N . GLY A 1 691 ? 2.222 7.081 -30.730 1.00 93.50 691 GLY A N 1
ATOM 5276 C CA . GLY A 1 691 ? 2.421 5.733 -31.282 1.00 93.50 691 GLY A CA 1
ATOM 5277 C C . GLY A 1 691 ? 1.234 4.778 -31.093 1.00 93.50 691 GLY A C 1
ATOM 5278 O O . GLY A 1 691 ? 1.361 3.588 -31.373 1.00 93.50 691 GLY A O 1
ATOM 5279 N N . ILE A 1 692 ? 0.090 5.288 -30.628 1.00 96.94 692 ILE A N 1
ATOM 5280 C CA . ILE A 1 692 ? -1.131 4.510 -30.387 1.00 96.94 692 ILE A CA 1
ATOM 5281 C C . ILE A 1 692 ? -1.832 4.225 -31.722 1.00 96.94 692 ILE A C 1
ATOM 5283 O O . ILE A 1 692 ? -1.976 5.118 -32.561 1.00 96.94 692 ILE A O 1
ATOM 5287 N N . LYS A 1 693 ? -2.259 2.972 -31.920 1.00 96.19 693 LYS A N 1
ATOM 5288 C CA . LYS A 1 693 ? -2.723 2.427 -33.210 1.00 96.19 693 LYS A CA 1
ATOM 5289 C C . LYS A 1 693 ? -4.066 1.680 -33.084 1.00 96.19 693 LYS A C 1
ATOM 5291 O O . LYS A 1 693 ? -4.430 1.239 -31.992 1.00 96.19 693 LYS A O 1
ATOM 5296 N N . PRO A 1 694 ? -4.818 1.498 -34.191 1.00 97.81 694 PRO A N 1
ATOM 5297 C CA . PRO A 1 694 ? -6.073 0.746 -34.201 1.00 97.81 694 PRO A CA 1
ATOM 5298 C C . PRO A 1 694 ? -5.989 -0.637 -33.537 1.00 97.81 694 PRO A C 1
ATOM 5300 O O . PRO A 1 694 ? -5.209 -1.509 -33.925 1.00 97.81 694 PRO A O 1
ATOM 5303 N N . GLY A 1 695 ? -6.864 -0.855 -32.558 1.00 97.25 695 GLY A N 1
ATOM 5304 C CA . GLY A 1 695 ? -6.978 -2.078 -31.773 1.00 97.25 695 GLY A CA 1
ATOM 5305 C C . GLY A 1 695 ? -6.144 -2.129 -30.491 1.00 97.25 695 GLY A C 1
ATOM 5306 O O . GLY A 1 695 ? -6.292 -3.114 -29.773 1.00 97.25 695 GLY A O 1
ATOM 5307 N N . ASP A 1 696 ? -5.322 -1.118 -30.186 1.00 98.12 696 ASP A N 1
ATOM 5308 C CA . ASP A 1 696 ? -4.774 -0.923 -28.834 1.00 98.12 696 ASP A CA 1
ATOM 5309 C C . ASP A 1 696 ? -5.901 -0.592 -27.826 1.00 98.12 696 ASP A C 1
ATOM 5311 O O . ASP A 1 696 ? -6.996 -0.163 -28.214 1.00 98.12 696 ASP A O 1
ATOM 5315 N N . THR A 1 697 ? -5.630 -0.770 -26.530 1.00 98.12 697 THR A N 1
ATOM 5316 C CA . THR A 1 697 ? -6.580 -0.504 -25.435 1.00 98.12 697 THR A CA 1
ATOM 5317 C C . THR A 1 697 ? -6.169 0.735 -24.643 1.00 98.12 697 THR A C 1
ATOM 5319 O O . THR A 1 697 ? -5.045 0.839 -24.155 1.00 98.12 697 THR A O 1
ATOM 5322 N N . LEU A 1 698 ? -7.103 1.662 -24.456 1.00 98.12 698 LEU A N 1
ATOM 5323 C CA . LEU A 1 698 ? -6.987 2.807 -23.562 1.00 98.12 698 LEU A CA 1
ATOM 5324 C C . LEU A 1 698 ? -7.678 2.490 -22.233 1.00 98.12 698 LEU A C 1
ATOM 5326 O O . LEU A 1 698 ? -8.883 2.249 -22.196 1.00 98.12 698 LEU A O 1
ATOM 5330 N N . VAL A 1 699 ? -6.926 2.519 -21.137 1.00 97.31 699 VAL A N 1
ATOM 5331 C CA . VAL A 1 699 ? -7.454 2.413 -19.773 1.00 97.31 699 VAL A CA 1
ATOM 5332 C C . VAL A 1 699 ? -7.747 3.824 -19.272 1.00 97.31 699 VAL A C 1
ATOM 5334 O O . VAL A 1 699 ? -6.844 4.539 -18.832 1.00 97.31 699 VAL A O 1
ATOM 5337 N N . LEU A 1 700 ? -9.014 4.227 -19.360 1.00 96.75 700 LEU A N 1
ATOM 5338 C CA . LEU A 1 700 ? -9.520 5.522 -18.912 1.00 96.75 700 LEU A CA 1
ATOM 5339 C C . LEU A 1 700 ? -9.755 5.472 -17.392 1.00 96.75 700 LEU A C 1
ATOM 5341 O O . LEU A 1 700 ? -10.433 4.570 -16.892 1.00 96.75 700 LEU A O 1
ATOM 5345 N N . ARG A 1 701 ? -9.182 6.417 -16.640 1.00 93.31 701 ARG A N 1
ATOM 5346 C CA . ARG A 1 701 ? -9.163 6.394 -15.166 1.00 93.31 701 ARG A CA 1
ATOM 5347 C C . ARG A 1 701 ? -9.064 7.790 -14.538 1.00 93.31 701 ARG A C 1
ATOM 5349 O O . ARG A 1 701 ? -8.964 8.812 -15.219 1.00 93.31 701 ARG A O 1
ATOM 5356 N N . ASN A 1 702 ? -9.068 7.817 -13.213 1.00 90.00 702 ASN A N 1
ATOM 5357 C CA . ASN A 1 702 ? -8.652 8.934 -12.365 1.00 90.00 702 ASN A CA 1
ATOM 5358 C C . ASN A 1 702 ? -7.621 8.411 -11.334 1.00 90.00 702 ASN A C 1
ATOM 5360 O O . ASN A 1 702 ? -7.132 7.289 -11.476 1.00 90.00 702 ASN A O 1
ATOM 5364 N N . TYR A 1 703 ? -7.253 9.219 -10.335 1.00 90.50 703 TYR A N 1
ATOM 5365 C CA . TYR A 1 703 ? -6.278 8.849 -9.295 1.00 90.50 703 TYR A CA 1
ATOM 5366 C C . TYR A 1 703 ? -6.905 8.641 -7.906 1.00 90.50 703 TYR A C 1
ATOM 5368 O O . TYR A 1 703 ? -6.176 8.634 -6.915 1.00 90.50 703 TYR A O 1
ATOM 5376 N N . ASN A 1 704 ? -8.227 8.463 -7.822 1.00 92.50 704 ASN A N 1
ATOM 5377 C CA . ASN A 1 704 ? -8.921 8.253 -6.554 1.00 92.50 704 ASN A CA 1
ATOM 5378 C C . ASN A 1 704 ? -8.488 6.912 -5.934 1.00 92.50 704 ASN A C 1
ATOM 5380 O O . ASN A 1 704 ? -8.515 5.865 -6.587 1.00 92.50 704 ASN A O 1
ATOM 5384 N N . ARG A 1 705 ? -8.117 6.937 -4.652 1.00 95.19 705 ARG A N 1
ATOM 5385 C CA . ARG A 1 705 ? -7.707 5.771 -3.856 1.00 95.19 705 ARG A CA 1
ATOM 5386 C C . ARG A 1 705 ? -8.585 5.613 -2.593 1.00 95.19 705 ARG A C 1
ATOM 5388 O O . ARG A 1 705 ? -8.031 5.651 -1.502 1.00 95.19 705 ARG A O 1
ATOM 5395 N N . PRO A 1 706 ? -9.930 5.497 -2.658 1.00 93.56 706 PRO A N 1
ATOM 5396 C CA . PRO A 1 706 ? -10.769 5.483 -1.449 1.00 93.56 706 PRO A CA 1
ATOM 5397 C C . PRO A 1 706 ? -10.802 4.139 -0.695 1.00 93.56 706 PRO A C 1
ATOM 5399 O O . PRO A 1 706 ? -11.008 4.132 0.519 1.00 93.56 706 PRO A O 1
ATOM 5402 N N . HIS A 1 707 ? -10.632 3.004 -1.392 1.00 94.44 707 HIS A N 1
ATOM 5403 C CA . HIS A 1 707 ? -10.771 1.659 -0.813 1.00 94.44 707 HIS A CA 1
ATOM 5404 C C . HIS A 1 707 ? -9.834 0.648 -1.509 1.00 94.44 707 HIS A C 1
ATOM 5406 O O . HIS A 1 707 ? -10.095 0.292 -2.667 1.00 94.44 707 HIS A O 1
ATOM 5412 N N . PRO A 1 708 ? -8.777 0.149 -0.838 1.00 96.44 708 PRO A N 1
ATOM 5413 C CA . PRO A 1 708 ? -7.955 -0.938 -1.365 1.00 96.44 708 PRO A CA 1
ATOM 5414 C C . PRO A 1 708 ? -8.698 -2.281 -1.377 1.00 96.44 708 PRO A C 1
ATOM 5416 O O . PRO A 1 708 ? -9.694 -2.467 -0.676 1.00 96.44 708 PRO A O 1
ATOM 5419 N N . GLY A 1 709 ? -8.176 -3.243 -2.143 1.00 97.12 709 GLY A N 1
ATOM 5420 C CA . GLY A 1 709 ? -8.738 -4.598 -2.249 1.00 97.12 709 GLY A CA 1
ATOM 5421 C C . GLY A 1 709 ? -8.599 -5.452 -0.975 1.00 97.12 709 GLY A C 1
ATOM 5422 O O . GLY A 1 709 ? -9.400 -6.357 -0.738 1.00 97.12 709 GLY A O 1
ATOM 5423 N N . CYS A 1 710 ? -7.601 -5.163 -0.141 1.00 98.44 710 CYS A N 1
ATOM 5424 C CA . CYS A 1 710 ? -7.345 -5.809 1.140 1.00 98.44 710 CYS A CA 1
ATOM 5425 C C . CYS A 1 710 ? -6.565 -4.857 2.062 1.00 98.44 710 CYS A C 1
ATOM 5427 O O . CYS A 1 710 ? -5.590 -4.242 1.626 1.00 98.44 710 CYS A O 1
ATOM 5429 N N . VAL A 1 711 ? -6.966 -4.766 3.331 1.00 98.62 711 VAL A N 1
ATOM 5430 C CA . VAL A 1 711 ? -6.246 -4.035 4.388 1.00 98.62 711 VAL A CA 1
ATOM 5431 C C . VAL A 1 711 ? -5.793 -5.007 5.473 1.00 98.62 711 VAL A C 1
ATOM 5433 O O . VAL A 1 711 ? -6.583 -5.824 5.946 1.00 98.62 711 VAL A O 1
ATOM 5436 N N . VAL A 1 712 ? -4.548 -4.871 5.923 1.00 98.75 712 VAL A N 1
ATOM 5437 C CA . VAL A 1 712 ? -3.996 -5.539 7.108 1.00 98.75 712 VAL A CA 1
ATOM 5438 C C . VAL A 1 712 ? -3.490 -4.462 8.073 1.00 98.75 712 VAL A C 1
ATOM 5440 O O . VAL A 1 712 ? -2.585 -3.708 7.723 1.00 98.75 712 VAL A O 1
ATOM 5443 N N . TYR A 1 713 ? -4.086 -4.345 9.263 1.00 98.00 713 TYR A N 1
ATOM 5444 C CA . TYR A 1 713 ? -3.854 -3.216 10.180 1.00 98.00 713 TYR A CA 1
ATOM 5445 C C . TYR A 1 713 ? -3.788 -3.669 11.647 1.00 98.00 713 TYR A C 1
ATOM 5447 O O . TYR A 1 713 ? -4.705 -4.330 12.133 1.00 98.00 713 TYR A O 1
ATOM 5455 N N . ARG A 1 714 ? -2.698 -3.348 12.361 1.00 96.75 714 ARG A N 1
ATOM 5456 C CA . ARG A 1 714 ? -2.421 -3.848 13.729 1.00 96.75 714 ARG A CA 1
ATOM 5457 C C . ARG A 1 714 ? -2.550 -5.372 13.854 1.00 96.75 714 ARG A C 1
ATOM 5459 O O . ARG A 1 714 ? -2.990 -5.901 14.874 1.00 96.75 714 ARG A O 1
ATOM 5466 N N . ALA A 1 715 ? -2.188 -6.094 12.795 1.00 98.06 715 ALA A N 1
ATOM 5467 C CA . ALA A 1 715 ? -2.229 -7.550 12.759 1.00 98.06 715 ALA A CA 1
ATOM 5468 C C . ALA A 1 715 ? -0.823 -8.144 12.913 1.00 98.06 715 ALA A C 1
ATOM 5470 O O . ALA A 1 715 ? 0.169 -7.543 12.496 1.00 98.06 715 ALA A O 1
ATOM 5471 N N . ARG A 1 716 ? -0.736 -9.351 13.484 1.00 98.50 716 ARG A N 1
ATOM 5472 C CA . ARG A 1 716 ? 0.529 -10.063 13.703 1.00 98.50 716 ARG A CA 1
ATOM 5473 C C . ARG A 1 716 ? 0.490 -11.486 13.138 1.00 98.50 716 ARG A C 1
ATOM 5475 O O . ARG A 1 716 ? -0.457 -12.217 13.419 1.00 98.50 716 ARG A O 1
ATOM 5482 N N . LYS A 1 717 ? 1.521 -11.923 12.402 1.00 98.69 717 LYS A N 1
ATOM 5483 C CA . LYS A 1 717 ? 1.585 -13.241 11.723 1.00 98.69 717 LYS A CA 1
ATOM 5484 C C . LYS A 1 717 ? 0.414 -13.427 10.743 1.00 98.69 717 LYS A C 1
ATOM 5486 O O . LYS A 1 717 ? -0.423 -14.315 10.921 1.00 98.69 717 LYS A O 1
ATOM 5491 N N . THR A 1 718 ? 0.326 -12.568 9.730 1.00 98.88 718 THR A N 1
ATOM 5492 C CA . THR A 1 718 ? -0.712 -12.660 8.684 1.00 98.88 718 THR A CA 1
ATOM 5493 C C . THR A 1 718 ? -0.174 -13.408 7.465 1.00 98.88 718 THR A C 1
ATOM 5495 O O . THR A 1 718 ? 0.934 -13.126 7.014 1.00 98.88 718 THR A O 1
ATOM 5498 N N . VAL A 1 719 ? -0.941 -14.363 6.923 1.00 98.88 719 VAL A N 1
ATOM 5499 C CA . VAL A 1 719 ? -0.501 -15.195 5.787 1.00 98.88 719 VAL A CA 1
ATOM 5500 C C . VAL A 1 719 ? -1.541 -15.261 4.663 1.00 98.88 719 VAL A C 1
ATOM 5502 O O . VAL A 1 719 ? -2.659 -15.725 4.878 1.00 98.88 719 VAL A O 1
ATOM 5505 N N . LEU A 1 720 ? -1.158 -14.893 3.440 1.00 98.88 720 LEU A N 1
ATOM 5506 C CA . LEU A 1 720 ? -1.959 -15.077 2.224 1.00 98.88 720 LEU A CA 1
ATOM 5507 C C . LEU A 1 720 ? -1.357 -16.200 1.362 1.00 98.88 720 LEU A C 1
ATOM 5509 O O . LEU A 1 720 ? -0.285 -16.029 0.784 1.00 98.88 720 LEU A O 1
ATOM 5513 N N . ASN A 1 721 ? -2.031 -17.348 1.247 1.00 98.81 721 ASN A N 1
ATOM 5514 C CA . ASN A 1 721 ? -1.604 -18.453 0.378 1.00 98.81 721 ASN A CA 1
ATOM 5515 C C . ASN A 1 721 ? -2.554 -18.593 -0.815 1.00 98.81 721 ASN A C 1
ATOM 5517 O O . ASN A 1 721 ? -3.727 -18.914 -0.631 1.00 98.81 721 ASN A O 1
ATOM 5521 N N . ASP A 1 722 ? -2.047 -18.437 -2.037 1.00 98.69 722 ASP A N 1
ATOM 5522 C CA . ASP A 1 722 ? -2.839 -18.557 -3.269 1.00 98.69 722 ASP A CA 1
ATOM 5523 C C . ASP A 1 722 ? -4.071 -17.623 -3.258 1.00 98.69 722 ASP A C 1
ATOM 5525 O O . ASP A 1 722 ? -5.209 -18.033 -3.494 1.00 98.69 722 ASP A O 1
ATOM 5529 N N . VAL A 1 723 ? -3.842 -16.356 -2.890 1.00 98.81 723 VAL A N 1
ATOM 5530 C CA . VAL A 1 723 ? -4.868 -15.302 -2.855 1.00 98.81 723 VAL A CA 1
ATOM 5531 C C . VAL A 1 723 ? -4.648 -14.353 -4.028 1.00 98.81 723 VAL A C 1
ATOM 5533 O O . VAL A 1 723 ? -3.560 -13.798 -4.175 1.00 98.81 723 VAL A O 1
ATOM 5536 N N . ALA A 1 724 ? -5.667 -14.179 -4.870 1.00 98.62 724 ALA A N 1
ATOM 5537 C CA . ALA A 1 724 ? -5.594 -13.361 -6.078 1.00 98.62 724 ALA A CA 1
ATOM 5538 C C . ALA A 1 724 ? -6.512 -12.137 -5.974 1.00 98.62 724 ALA A C 1
ATOM 5540 O O . ALA A 1 724 ? -7.715 -12.276 -5.754 1.00 98.62 724 ALA A O 1
ATOM 5541 N N . LEU A 1 725 ? -5.954 -10.943 -6.161 1.00 98.56 725 LEU A N 1
ATOM 5542 C CA . LEU A 1 725 ? -6.682 -9.675 -6.146 1.00 98.56 725 LEU A CA 1
ATOM 5543 C C . LEU A 1 725 ? -6.745 -9.141 -7.584 1.00 98.56 725 LEU A C 1
ATOM 5545 O O . LEU A 1 725 ? -5.719 -8.856 -8.195 1.00 98.56 725 LEU A O 1
ATOM 5549 N N . HIS A 1 726 ? -7.939 -9.071 -8.165 1.00 98.19 726 HIS A N 1
ATOM 5550 C CA . HIS A 1 726 ? -8.102 -8.832 -9.601 1.00 98.19 726 HIS A CA 1
ATOM 5551 C C . HIS A 1 726 ? -8.396 -7.368 -9.970 1.00 98.19 726 HIS A C 1
ATOM 5553 O O . HIS A 1 726 ? -8.129 -6.989 -11.109 1.00 98.19 726 HIS A O 1
ATOM 5559 N N . GLN A 1 727 ? -8.926 -6.555 -9.044 1.00 94.88 727 GLN A N 1
ATOM 5560 C CA . GLN A 1 727 ? -9.186 -5.108 -9.184 1.00 94.88 727 GLN A CA 1
ATOM 5561 C C . GLN A 1 727 ? -9.174 -4.405 -7.811 1.00 94.88 727 GLN A C 1
ATOM 5563 O O . GLN A 1 727 ? -9.418 -5.061 -6.798 1.00 94.88 727 GLN A O 1
ATOM 5568 N N . SER A 1 728 ? -8.977 -3.077 -7.779 1.00 95.06 728 SER A N 1
ATOM 5569 C CA . SER A 1 728 ? -9.117 -2.239 -6.565 1.00 95.06 728 SER A CA 1
ATOM 5570 C C . SER A 1 728 ? -9.213 -0.726 -6.841 1.00 95.06 728 SER A C 1
ATOM 5572 O O . SER A 1 728 ? -8.634 -0.217 -7.804 1.00 95.06 728 SER A O 1
ATOM 5574 N N . THR A 1 729 ? -9.892 0.009 -5.948 1.00 89.38 729 THR A N 1
ATOM 5575 C CA . THR A 1 729 ? -9.989 1.490 -5.890 1.00 89.38 729 THR A CA 1
ATOM 5576 C C . THR A 1 729 ? -8.770 2.111 -5.199 1.00 89.38 729 THR A C 1
ATOM 5578 O O . THR A 1 729 ? -8.840 2.637 -4.087 1.00 89.38 729 THR A O 1
ATOM 5581 N N . GLY A 1 730 ? -7.620 2.005 -5.858 1.00 94.81 730 GLY A N 1
ATOM 5582 C CA . GLY A 1 730 ? -6.313 2.240 -5.249 1.00 94.81 730 GLY A CA 1
ATOM 5583 C C . GLY A 1 730 ? -5.543 0.930 -5.181 1.00 94.81 730 GLY A C 1
ATOM 5584 O O . GLY A 1 730 ? -5.594 0.144 -6.131 1.00 94.81 730 GLY A O 1
ATOM 5585 N N . MET A 1 731 ? -4.820 0.690 -4.091 1.00 98.12 731 MET A N 1
ATOM 5586 C CA . MET A 1 731 ? -3.900 -0.446 -4.009 1.00 98.12 731 MET A CA 1
ATOM 5587 C C . MET A 1 731 ? -4.648 -1.776 -3.884 1.00 98.12 731 MET A C 1
ATOM 5589 O O . MET A 1 731 ? -5.766 -1.821 -3.364 1.00 98.12 731 MET A O 1
ATOM 5593 N N . ALA A 1 732 ? -4.057 -2.880 -4.338 1.00 98.38 732 ALA A N 1
ATOM 5594 C CA . ALA A 1 732 ? -4.689 -4.186 -4.156 1.00 98.38 732 ALA A CA 1
ATOM 5595 C C . ALA A 1 732 ? -4.585 -4.636 -2.692 1.00 98.38 732 ALA A C 1
ATOM 5597 O O . ALA A 1 732 ? -5.598 -4.980 -2.090 1.00 98.38 732 ALA A O 1
ATOM 5598 N N . LEU A 1 733 ? -3.385 -4.584 -2.110 1.00 98.75 733 LEU A N 1
ATOM 5599 C CA . LEU A 1 733 ? -3.104 -4.918 -0.714 1.00 98.75 733 LEU A CA 1
ATOM 5600 C C . LEU A 1 733 ? -2.348 -3.774 -0.029 1.00 98.75 733 LEU A C 1
ATOM 5602 O O . LEU A 1 733 ? -1.266 -3.400 -0.477 1.00 98.75 733 LEU A O 1
ATOM 5606 N N . LEU A 1 734 ? -2.866 -3.308 1.107 1.00 98.44 734 LEU A N 1
ATOM 5607 C CA . LEU A 1 734 ? -2.141 -2.454 2.047 1.00 98.44 734 LEU A CA 1
ATOM 5608 C C . LEU A 1 734 ? -1.908 -3.191 3.371 1.00 98.44 734 LEU A C 1
ATOM 5610 O O . LEU A 1 734 ? -2.832 -3.784 3.932 1.00 98.44 734 LEU A O 1
ATOM 5614 N N . VAL A 1 735 ? -0.689 -3.102 3.895 1.00 98.69 735 VAL A N 1
ATOM 5615 C CA . VAL A 1 735 ? -0.294 -3.600 5.215 1.00 98.69 735 VAL A CA 1
ATOM 5616 C C . VAL A 1 735 ? 0.295 -2.436 6.014 1.00 98.69 735 VAL A C 1
ATOM 5618 O O . VAL A 1 735 ? 1.340 -1.905 5.650 1.00 98.69 735 VAL A O 1
ATOM 5621 N N . GLN A 1 736 ? -0.353 -2.032 7.107 1.00 97.75 736 GLN A N 1
ATOM 5622 C CA . GLN A 1 736 ? 0.080 -0.891 7.923 1.00 97.75 736 GLN A CA 1
ATOM 5623 C C . GLN A 1 736 ? 0.155 -1.247 9.416 1.00 97.75 736 GLN A C 1
ATOM 5625 O O . GLN A 1 736 ? -0.658 -2.042 9.901 1.00 97.75 736 GLN A O 1
ATOM 5630 N N . ARG A 1 737 ? 1.118 -0.680 1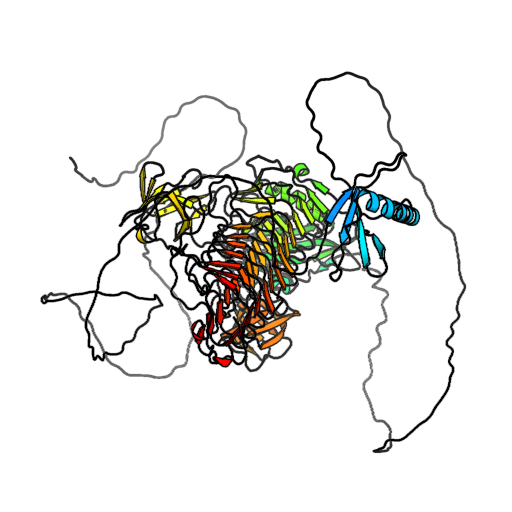0.161 1.00 96.56 737 ARG A N 1
ATOM 5631 C CA . ARG A 1 737 ? 1.274 -0.875 11.627 1.00 96.56 737 ARG A CA 1
ATOM 5632 C C . ARG A 1 737 ? 1.173 -2.344 12.067 1.00 96.56 737 ARG A C 1
ATOM 5634 O O . ARG A 1 737 ? 0.533 -2.670 13.061 1.00 96.56 737 ARG A O 1
ATOM 5641 N N . SER A 1 738 ? 1.755 -3.245 11.276 1.00 98.19 738 SER A N 1
ATOM 5642 C CA . SER A 1 738 ? 1.582 -4.703 11.383 1.00 98.19 738 SER A CA 1
ATOM 5643 C C . SER A 1 738 ? 2.924 -5.441 11.374 1.00 98.19 738 SER A C 1
ATOM 5645 O O . SER A 1 738 ? 3.953 -4.883 10.990 1.00 98.19 738 SER A O 1
ATOM 5647 N N . GLU A 1 739 ? 2.921 -6.697 11.818 1.00 98.50 739 GLU A N 1
ATOM 5648 C CA . GLU A 1 739 ? 4.136 -7.451 12.144 1.00 98.50 739 GLU A CA 1
ATOM 5649 C C . GLU A 1 739 ? 4.078 -8.904 11.639 1.00 98.50 739 GLU A C 1
ATOM 5651 O O . GLU A 1 739 ? 3.085 -9.595 11.854 1.00 98.50 739 GLU A O 1
ATOM 5656 N N . ASP A 1 740 ? 5.147 -9.391 11.005 1.00 98.81 740 ASP A N 1
ATOM 5657 C CA . ASP A 1 740 ? 5.233 -10.704 10.334 1.00 98.81 740 ASP A CA 1
ATOM 5658 C C . ASP A 1 740 ? 4.124 -10.920 9.271 1.00 98.81 740 ASP A C 1
ATOM 5660 O O . ASP A 1 740 ? 3.016 -11.387 9.573 1.00 98.81 740 ASP A O 1
ATOM 5664 N N . PHE A 1 741 ? 4.417 -10.609 8.002 1.00 98.88 741 PHE A N 1
ATOM 5665 C CA . PHE A 1 741 ? 3.480 -10.770 6.880 1.00 98.88 741 PHE A CA 1
ATOM 5666 C C . PHE A 1 741 ? 4.054 -11.651 5.765 1.00 98.88 741 PHE A C 1
ATOM 5668 O O . PHE A 1 741 ? 5.053 -11.307 5.135 1.00 98.88 741 PHE A O 1
ATOM 5675 N N . HIS A 1 742 ? 3.379 -12.760 5.454 1.00 98.88 742 HIS A N 1
ATOM 5676 C CA . HIS A 1 742 ? 3.793 -13.688 4.399 1.00 98.88 742 HIS A CA 1
ATOM 5677 C C . HIS A 1 742 ? 2.735 -13.801 3.284 1.00 98.88 742 HIS A C 1
ATOM 5679 O O . HIS A 1 742 ? 1.568 -14.086 3.542 1.00 98.88 742 HIS A O 1
ATOM 5685 N N . MET A 1 743 ? 3.147 -13.688 2.023 1.00 98.75 743 MET A N 1
ATOM 5686 C CA . MET A 1 743 ? 2.339 -13.949 0.832 1.00 98.75 743 MET A CA 1
ATOM 5687 C C . MET A 1 743 ? 3.012 -15.002 -0.050 1.00 98.75 743 MET A C 1
ATOM 5689 O O . MET A 1 743 ? 4.214 -14.936 -0.312 1.00 98.75 743 MET A O 1
ATOM 5693 N N . LYS A 1 744 ? 2.240 -15.987 -0.521 1.00 98.62 744 LYS A N 1
ATOM 5694 C CA . LYS A 1 744 ? 2.766 -17.125 -1.278 1.00 98.62 744 LYS A CA 1
ATOM 5695 C C . LYS A 1 744 ? 1.803 -17.619 -2.353 1.00 98.62 744 LYS A C 1
ATOM 5697 O O . LYS A 1 744 ? 0.782 -18.230 -2.040 1.00 98.62 744 LYS A O 1
ATOM 5702 N N . GLY A 1 745 ? 2.167 -17.440 -3.619 1.00 98.31 745 GLY A N 1
ATOM 5703 C CA . GLY A 1 745 ? 1.265 -17.695 -4.745 1.00 98.31 745 GLY A CA 1
ATOM 5704 C C . GLY A 1 745 ? 0.135 -16.664 -4.833 1.00 98.31 745 GLY A C 1
ATOM 5705 O O . GLY A 1 745 ? 0.071 -15.725 -4.039 1.00 98.31 745 GLY A O 1
ATOM 5706 N N . GLY A 1 746 ? -0.764 -16.838 -5.802 1.00 97.94 746 GLY A N 1
ATOM 5707 C CA . GLY A 1 746 ? -1.743 -15.806 -6.143 1.00 97.94 746 GLY A CA 1
ATOM 5708 C C . GLY A 1 746 ? -1.050 -14.543 -6.670 1.00 97.94 746 GLY A C 1
ATOM 5709 O O . GLY A 1 746 ? -0.137 -14.643 -7.493 1.00 97.94 746 GLY A O 1
ATOM 5710 N N . GLY A 1 747 ? -1.468 -13.367 -6.200 1.00 98.31 747 GLY A N 1
ATOM 5711 C CA . GLY A 1 747 ? -0.897 -12.083 -6.615 1.00 98.31 747 GLY A CA 1
ATOM 5712 C C . GLY A 1 747 ? -1.948 -11.028 -6.951 1.00 98.31 747 GLY A C 1
ATOM 5713 O O . GLY A 1 747 ? -3.084 -11.089 -6.480 1.00 98.31 747 GLY A O 1
ATOM 5714 N N . VAL A 1 748 ? -1.564 -10.074 -7.795 1.00 98.62 748 VAL A N 1
ATOM 5715 C CA . VAL A 1 748 ? -2.437 -9.028 -8.341 1.00 98.62 748 VAL A CA 1
ATOM 5716 C C . VAL A 1 748 ? -2.414 -9.156 -9.854 1.00 98.62 748 VAL A C 1
ATOM 5718 O O . VAL A 1 748 ? -1.423 -8.819 -10.495 1.00 98.62 748 VAL A O 1
ATOM 5721 N N . MET A 1 749 ? -3.462 -9.751 -10.418 1.00 97.31 749 MET A N 1
ATOM 5722 C CA . MET A 1 749 ? -3.404 -10.303 -11.774 1.00 97.31 749 MET A CA 1
ATOM 5723 C C . MET A 1 749 ? -4.738 -10.227 -12.510 1.00 97.31 749 MET A C 1
ATOM 5725 O O . MET A 1 749 ? -5.802 -10.246 -11.886 1.00 97.31 749 MET A O 1
ATOM 5729 N N . VAL A 1 750 ? -4.702 -10.194 -13.842 1.00 95.00 750 VAL A N 1
ATOM 5730 C CA . VAL A 1 750 ? -5.914 -10.081 -14.661 1.00 95.00 750 VAL A CA 1
ATOM 5731 C C . VAL A 1 750 ? -6.781 -11.330 -14.478 1.00 95.00 750 VAL A C 1
ATOM 5733 O O . VAL A 1 750 ? -6.318 -12.468 -14.622 1.00 95.00 750 VAL A O 1
ATOM 5736 N N . ARG A 1 751 ? -8.078 -11.149 -14.184 1.00 95.06 751 ARG A N 1
ATOM 5737 C CA . ARG A 1 751 ? -9.009 -12.284 -14.104 1.00 95.06 751 ARG A CA 1
ATOM 5738 C C . ARG A 1 751 ? -9.202 -12.878 -15.500 1.00 95.06 751 ARG A C 1
ATOM 5740 O O . ARG A 1 751 ? -9.820 -12.262 -16.372 1.00 95.06 751 ARG A O 1
ATOM 5747 N N . LYS A 1 752 ? -8.680 -14.090 -15.712 1.00 92.88 752 LYS A N 1
ATOM 5748 C CA . LYS A 1 752 ? -8.761 -14.812 -16.993 1.00 92.88 752 LYS A CA 1
ATOM 5749 C C . LYS A 1 752 ? -10.201 -14.854 -17.519 1.00 92.88 752 LYS A C 1
ATOM 5751 O O . LYS A 1 752 ? -11.135 -15.112 -16.764 1.00 92.88 752 LYS A O 1
ATOM 5756 N N . GLY A 1 753 ? -10.360 -14.599 -18.817 1.00 91.25 753 GLY A N 1
ATOM 5757 C CA . GLY A 1 753 ? -11.662 -14.553 -19.490 1.00 91.25 753 GLY A CA 1
ATOM 5758 C C . GLY A 1 753 ? -12.425 -13.226 -19.376 1.00 91.25 753 GLY A C 1
ATOM 5759 O O . GLY A 1 753 ? -13.488 -13.122 -19.972 1.00 91.25 753 GLY A O 1
ATOM 5760 N N . THR A 1 754 ? -11.915 -12.210 -18.664 1.00 92.31 754 THR A N 1
ATOM 5761 C CA . THR A 1 754 ? -12.563 -10.877 -18.616 1.00 92.31 754 THR A CA 1
ATOM 5762 C C . THR A 1 754 ? -12.168 -9.935 -19.754 1.00 92.31 754 THR A C 1
ATOM 5764 O O . THR A 1 754 ? -12.843 -8.934 -19.952 1.00 92.31 754 THR A O 1
ATOM 5767 N N . GLY A 1 755 ? -11.078 -10.214 -20.476 1.00 90.88 755 GLY A N 1
ATOM 5768 C CA . GLY A 1 755 ? -10.550 -9.342 -21.538 1.00 90.88 755 GLY A CA 1
ATOM 5769 C C . GLY A 1 755 ? -9.827 -8.074 -21.055 1.00 90.88 755 GLY A C 1
ATOM 5770 O O . GLY A 1 755 ? -9.162 -7.441 -21.868 1.00 90.88 755 GLY A O 1
ATOM 5771 N N . ARG A 1 756 ? -9.920 -7.752 -19.756 1.00 94.94 756 ARG A N 1
ATOM 5772 C CA . ARG A 1 756 ? -9.277 -6.602 -19.099 1.00 94.94 756 ARG A CA 1
ATOM 5773 C C . ARG A 1 756 ? -7.751 -6.615 -19.268 1.00 94.94 756 ARG A C 1
ATOM 5775 O O . ARG A 1 756 ? -7.148 -7.689 -19.288 1.00 94.94 756 ARG A O 1
ATOM 5782 N N . VAL A 1 757 ? -7.126 -5.438 -19.272 1.00 95.88 757 VAL A N 1
ATOM 5783 C CA . VAL A 1 757 ? -5.661 -5.265 -19.139 1.00 95.88 757 VAL A CA 1
ATOM 5784 C C . VAL A 1 757 ? -5.250 -4.591 -17.823 1.00 95.88 757 VAL A C 1
ATOM 5786 O O . VAL A 1 757 ? -4.122 -4.777 -17.373 1.00 95.88 757 VAL A O 1
ATOM 5789 N N . HIS A 1 758 ? -6.158 -3.854 -17.176 1.00 95.56 758 HIS A N 1
ATOM 5790 C CA . HIS A 1 758 ? -5.940 -3.210 -15.874 1.00 95.56 758 HIS A CA 1
ATOM 5791 C C . HIS A 1 758 ? -6.155 -4.183 -14.701 1.00 95.56 758 HIS A C 1
ATOM 5793 O O . HIS A 1 758 ? -7.019 -5.061 -14.775 1.00 95.56 758 HIS A O 1
ATOM 5799 N N . THR A 1 759 ? -5.462 -3.980 -13.573 1.00 97.00 759 THR A N 1
ATOM 5800 C CA . THR A 1 759 ? -5.766 -4.633 -12.279 1.00 97.00 759 THR A CA 1
ATOM 5801 C C . THR A 1 759 ? -6.017 -3.623 -11.155 1.00 97.00 759 THR A C 1
ATOM 5803 O O . THR A 1 759 ? -7.145 -3.152 -11.000 1.00 97.00 759 THR A O 1
ATOM 5806 N N . ALA A 1 760 ? -5.009 -3.286 -10.352 1.00 96.69 760 ALA A N 1
ATOM 5807 C CA . ALA A 1 760 ? -5.137 -2.346 -9.244 1.00 96.69 760 ALA A CA 1
ATOM 5808 C C . ALA A 1 760 ? -5.022 -0.892 -9.716 1.00 96.69 760 ALA A C 1
ATOM 5810 O O . ALA A 1 760 ? -4.147 -0.549 -10.512 1.00 96.69 760 ALA A O 1
ATOM 5811 N N . GLY A 1 761 ? -5.880 -0.017 -9.180 1.00 95.69 761 GLY A N 1
ATOM 5812 C CA . GLY A 1 761 ? -5.872 1.420 -9.471 1.00 95.69 761 GLY A CA 1
ATOM 5813 C C . GLY A 1 761 ? -4.654 2.182 -8.927 1.00 95.69 761 GLY A C 1
ATOM 5814 O O . GLY A 1 761 ? -4.522 3.376 -9.214 1.00 95.69 761 GLY A O 1
ATOM 5815 N N . ALA A 1 762 ? -3.789 1.497 -8.178 1.00 96.94 762 ALA A N 1
ATOM 5816 C CA . ALA A 1 762 ? -2.478 1.911 -7.698 1.00 96.94 762 ALA A CA 1
ATOM 5817 C C . ALA A 1 762 ? -1.590 0.656 -7.501 1.00 96.94 762 ALA A C 1
ATOM 5819 O O . ALA A 1 762 ? -1.667 -0.272 -8.304 1.00 96.94 762 ALA A O 1
ATOM 5820 N N . ASP A 1 763 ? -0.764 0.640 -6.455 1.00 98.50 763 ASP A N 1
ATOM 5821 C CA . ASP A 1 763 ? 0.200 -0.392 -6.077 1.00 98.50 763 ASP A CA 1
ATOM 5822 C C . ASP A 1 763 ? -0.449 -1.785 -5.948 1.00 98.50 763 ASP A C 1
ATOM 5824 O O . ASP A 1 763 ? -1.599 -1.929 -5.520 1.00 98.50 763 ASP A O 1
ATOM 5828 N N . ALA A 1 764 ? 0.290 -2.848 -6.265 1.00 98.75 764 ALA A N 1
ATOM 5829 C CA . ALA A 1 764 ? -0.177 -4.211 -6.026 1.00 98.75 764 ALA A CA 1
ATOM 5830 C C . ALA A 1 764 ? -0.109 -4.578 -4.534 1.00 98.75 764 ALA A C 1
ATOM 5832 O O . ALA A 1 764 ? -1.085 -5.077 -3.972 1.00 98.75 764 ALA A O 1
ATOM 5833 N N . THR A 1 765 ? 1.030 -4.319 -3.887 1.00 98.81 765 THR A N 1
ATOM 5834 C CA . THR A 1 765 ? 1.231 -4.521 -2.446 1.00 98.81 765 THR A CA 1
ATOM 5835 C C . THR A 1 765 ? 2.004 -3.341 -1.862 1.00 98.81 765 THR A C 1
ATOM 5837 O O . THR A 1 765 ? 2.873 -2.780 -2.524 1.00 98.81 765 THR A O 1
ATOM 5840 N N . HIS A 1 766 ? 1.682 -2.933 -0.638 1.00 98.69 766 HIS A N 1
ATOM 5841 C CA . HIS A 1 766 ? 2.268 -1.742 -0.028 1.00 98.69 766 HIS A CA 1
ATOM 5842 C C . HIS A 1 766 ? 2.347 -1.912 1.495 1.00 98.69 766 HIS A C 1
ATOM 5844 O O . HIS A 1 766 ? 1.398 -2.402 2.113 1.00 98.69 766 HIS A O 1
ATOM 5850 N N . PHE A 1 767 ? 3.480 -1.541 2.091 1.00 98.56 767 PHE A N 1
ATOM 5851 C CA . PHE A 1 767 ? 3.832 -1.831 3.481 1.00 98.56 767 PHE A CA 1
ATOM 5852 C C . PHE A 1 767 ? 4.338 -0.565 4.184 1.00 98.56 767 PHE A C 1
ATOM 5854 O O . PHE A 1 767 ? 5.401 -0.055 3.841 1.00 98.56 767 PHE A O 1
ATOM 5861 N N . SER A 1 768 ? 3.589 -0.088 5.180 1.00 96.81 768 SER A N 1
ATOM 5862 C CA . SER A 1 768 ? 3.748 1.242 5.789 1.00 96.81 768 SER A CA 1
ATOM 5863 C C . SER A 1 768 ? 3.852 1.139 7.321 1.00 96.81 768 SER A C 1
ATOM 5865 O O . SER A 1 768 ? 2.922 0.673 7.984 1.00 96.81 768 SER A O 1
ATOM 5867 N N . ASN A 1 769 ? 5.014 1.493 7.888 1.00 96.19 769 ASN A N 1
ATOM 5868 C CA . ASN A 1 769 ? 5.384 1.246 9.297 1.00 96.19 769 ASN A CA 1
ATOM 5869 C C . ASN A 1 769 ? 5.075 -0.205 9.717 1.00 96.19 769 ASN A C 1
ATOM 5871 O O . ASN A 1 769 ? 4.163 -0.474 10.500 1.00 96.19 769 ASN A O 1
ATOM 5875 N N . THR A 1 770 ? 5.819 -1.162 9.170 1.00 97.12 770 THR A N 1
ATOM 5876 C CA . THR A 1 770 ? 5.681 -2.600 9.470 1.00 97.12 770 THR A CA 1
ATOM 5877 C C . THR A 1 770 ? 6.974 -3.148 10.071 1.00 97.12 770 THR A C 1
ATOM 5879 O O . THR A 1 770 ? 8.014 -2.503 9.971 1.00 97.12 770 THR A O 1
ATOM 5882 N N . ARG A 1 771 ? 6.936 -4.309 10.739 1.00 97.62 771 ARG A N 1
ATOM 5883 C CA . ARG A 1 771 ? 8.136 -4.898 11.370 1.00 97.62 771 ARG A CA 1
ATOM 5884 C C . ARG A 1 771 ? 8.191 -6.423 11.310 1.00 97.62 771 ARG A C 1
ATOM 5886 O O . ARG A 1 771 ? 7.206 -7.074 10.962 1.00 97.62 771 ARG A O 1
ATOM 5893 N N . GLY A 1 772 ? 9.341 -6.988 11.675 1.00 98.31 772 GLY A N 1
ATOM 5894 C CA . GLY A 1 772 ? 9.587 -8.431 11.619 1.00 98.31 772 GLY A CA 1
ATOM 5895 C C . GLY A 1 772 ? 10.008 -8.875 10.217 1.00 98.31 772 GLY A C 1
ATOM 5896 O O . GLY A 1 772 ? 10.910 -8.272 9.628 1.00 98.31 772 GLY A O 1
ATOM 5897 N N . GLU A 1 773 ? 9.376 -9.919 9.680 1.00 98.50 773 GLU A N 1
ATOM 5898 C CA . GLU A 1 773 ? 9.646 -10.422 8.321 1.00 98.50 773 GLU A CA 1
ATOM 5899 C C . GLU A 1 773 ? 8.477 -10.141 7.353 1.00 98.50 773 GLU A C 1
ATOM 5901 O O . GLU A 1 773 ? 7.319 -10.470 7.629 1.00 98.50 773 GLU A O 1
ATOM 5906 N N . ILE A 1 774 ? 8.781 -9.557 6.190 1.00 98.94 774 ILE A N 1
ATOM 5907 C CA . ILE A 1 774 ? 7.903 -9.516 5.013 1.00 98.94 774 ILE A CA 1
ATOM 5908 C C . ILE A 1 774 ? 8.418 -10.544 4.008 1.00 98.94 774 ILE A C 1
ATOM 5910 O O . ILE A 1 774 ? 9.516 -10.405 3.471 1.00 98.94 774 ILE A O 1
ATOM 5914 N N . VAL A 1 775 ? 7.605 -11.549 3.692 1.00 98.94 775 VAL A N 1
ATOM 5915 C CA . VAL A 1 775 ? 7.957 -12.611 2.737 1.00 98.94 775 VAL A CA 1
ATOM 5916 C C . VAL A 1 775 ? 6.939 -12.628 1.605 1.00 98.94 775 VAL A C 1
ATOM 5918 O O . VAL A 1 775 ? 5.771 -12.906 1.843 1.00 98.94 775 VAL A O 1
ATOM 5921 N N . VAL A 1 776 ? 7.358 -12.368 0.367 1.00 98.94 776 VAL A N 1
ATOM 5922 C CA . VAL A 1 776 ? 6.485 -12.386 -0.820 1.00 98.94 776 VAL A CA 1
ATOM 5923 C C . VAL A 1 776 ? 7.085 -13.320 -1.868 1.00 98.94 776 VAL A C 1
ATOM 5925 O O . VAL A 1 776 ? 8.139 -13.031 -2.444 1.00 98.94 776 VAL A O 1
ATOM 5928 N N . GLU A 1 777 ? 6.427 -14.458 -2.109 1.00 98.69 777 GLU A N 1
ATOM 5929 C CA . GLU A 1 777 ? 6.942 -15.532 -2.967 1.00 98.69 777 GLU A CA 1
ATOM 5930 C C . GLU A 1 777 ? 5.971 -16.023 -4.040 1.00 98.69 777 GLU A C 1
ATOM 5932 O O . GLU A 1 777 ? 4.804 -16.310 -3.764 1.00 98.69 777 GLU A O 1
ATOM 5937 N N . LYS A 1 778 ? 6.509 -16.323 -5.229 1.00 98.81 778 LYS A N 1
ATOM 5938 C CA . LYS A 1 778 ? 5.807 -17.042 -6.311 1.00 98.81 778 LYS A CA 1
ATOM 5939 C C . LYS A 1 778 ? 4.485 -16.389 -6.742 1.00 98.81 778 LYS A C 1
ATOM 5941 O O . LYS A 1 778 ? 3.619 -17.074 -7.285 1.00 98.81 778 LYS A O 1
ATOM 5946 N N . ALA A 1 779 ? 4.328 -15.096 -6.480 1.00 98.75 779 ALA A N 1
ATOM 5947 C CA . ALA A 1 779 ? 3.165 -14.308 -6.852 1.00 98.75 779 ALA A CA 1
ATOM 5948 C C . ALA A 1 779 ? 3.327 -13.714 -8.261 1.00 98.75 779 ALA A C 1
ATOM 5950 O O . ALA A 1 779 ? 4.446 -13.513 -8.745 1.00 98.75 779 ALA A O 1
ATOM 5951 N N . LEU A 1 780 ? 2.198 -13.432 -8.912 1.00 98.81 780 LEU A N 1
ATOM 5952 C CA . LEU A 1 780 ? 2.123 -12.714 -10.184 1.00 98.81 780 LEU A CA 1
ATOM 5953 C C . LEU A 1 780 ? 1.552 -11.313 -9.953 1.00 98.81 780 LEU A C 1
ATOM 5955 O O . LEU A 1 780 ? 0.447 -11.174 -9.438 1.00 98.81 780 LEU A O 1
ATOM 5959 N N . PHE A 1 781 ? 2.285 -10.292 -10.375 1.00 98.81 781 PHE A N 1
ATOM 5960 C CA . PHE A 1 781 ? 1.883 -8.894 -10.327 1.00 98.81 781 PHE A CA 1
ATOM 5961 C C . PHE A 1 781 ? 1.866 -8.340 -11.755 1.00 98.81 781 PHE A C 1
ATOM 5963 O O . PHE A 1 781 ? 2.913 -8.243 -12.397 1.00 98.81 781 PHE A O 1
ATOM 5970 N N . GLU A 1 782 ? 0.679 -8.038 -12.282 1.00 97.38 782 GLU A N 1
ATOM 5971 C CA . GLU A 1 782 ? 0.497 -7.562 -13.656 1.00 97.38 782 GLU A CA 1
ATOM 5972 C C . GLU A 1 782 ? -0.635 -6.537 -13.807 1.00 97.38 782 GLU A C 1
ATOM 5974 O O . GLU A 1 782 ? -1.653 -6.621 -13.123 1.00 97.38 782 GLU A O 1
ATOM 5979 N N . GLY A 1 783 ? -0.477 -5.582 -14.732 1.00 95.94 783 GLY A N 1
ATOM 5980 C CA . GLY A 1 783 ? -1.540 -4.649 -15.147 1.00 95.94 783 GLY A CA 1
ATOM 5981 C C . GLY A 1 783 ? -1.933 -3.575 -14.122 1.00 95.94 783 GLY A C 1
ATOM 5982 O O . GLY A 1 783 ? -2.888 -2.829 -14.350 1.00 95.94 783 GLY A O 1
ATOM 5983 N N . MET A 1 784 ? -1.233 -3.491 -12.988 1.00 96.75 784 MET A N 1
ATOM 5984 C CA . MET A 1 784 ? -1.494 -2.499 -11.945 1.00 96.75 784 MET A CA 1
ATOM 5985 C C . MET A 1 784 ? -0.917 -1.122 -12.296 1.00 96.75 784 MET A C 1
ATOM 5987 O O . MET A 1 784 ? -0.059 -0.978 -13.176 1.00 96.75 784 MET A O 1
ATOM 5991 N N . MET A 1 785 ? -1.432 -0.098 -11.617 1.00 96.12 785 MET A N 1
ATOM 5992 C CA . MET A 1 785 ? -1.135 1.304 -11.908 1.00 96.12 785 MET A CA 1
ATOM 5993 C C . MET A 1 785 ? -0.057 1.920 -11.005 1.00 96.12 785 MET A C 1
ATOM 5995 O O . MET A 1 785 ? 0.345 3.043 -11.280 1.00 96.12 785 MET A O 1
ATOM 5999 N N . ASP A 1 786 ? 0.423 1.236 -9.968 1.00 97.12 786 ASP A N 1
ATOM 6000 C CA . ASP A 1 786 ? 1.686 1.560 -9.282 1.00 97.12 786 ASP A CA 1
ATOM 6001 C C . ASP A 1 786 ? 2.446 0.265 -8.904 1.00 97.12 786 ASP A C 1
ATOM 6003 O O . ASP A 1 786 ? 2.151 -0.816 -9.415 1.00 97.12 786 ASP A O 1
ATOM 6007 N N . ASP A 1 787 ? 3.480 0.373 -8.074 1.00 98.31 787 ASP A N 1
ATOM 6008 C CA . ASP A 1 787 ? 4.520 -0.645 -7.882 1.00 98.31 787 ASP A CA 1
ATOM 6009 C C . ASP A 1 787 ? 4.006 -2.021 -7.407 1.00 98.31 787 ASP A C 1
ATOM 6011 O O . ASP A 1 787 ? 2.973 -2.133 -6.744 1.00 98.31 787 ASP A O 1
ATOM 6015 N N . ALA A 1 788 ? 4.736 -3.105 -7.706 1.00 98.69 788 ALA A N 1
ATOM 6016 C CA . ALA A 1 788 ? 4.341 -4.444 -7.250 1.00 98.69 788 ALA A CA 1
ATOM 6017 C C . ALA A 1 788 ? 4.484 -4.621 -5.732 1.00 98.69 788 ALA A C 1
ATOM 6019 O O . ALA A 1 788 ? 3.725 -5.364 -5.106 1.00 98.69 788 ALA A O 1
ATOM 6020 N N . ILE A 1 789 ? 5.470 -3.940 -5.154 1.00 98.88 789 ILE A N 1
ATOM 6021 C CA . ILE A 1 789 ? 5.699 -3.830 -3.719 1.00 98.88 789 ILE A CA 1
ATOM 6022 C C . ILE A 1 789 ? 6.336 -2.469 -3.425 1.00 98.88 789 ILE A C 1
ATOM 6024 O O . ILE A 1 789 ? 7.288 -2.097 -4.107 1.00 98.88 789 ILE A O 1
ATOM 6028 N N . ASN A 1 790 ? 5.833 -1.755 -2.419 1.00 98.62 790 ASN A N 1
ATOM 6029 C CA . ASN A 1 790 ? 6.534 -0.666 -1.729 1.00 98.62 790 ASN A CA 1
ATOM 6030 C C . ASN A 1 790 ? 6.656 -1.043 -0.241 1.00 98.62 790 ASN A C 1
ATOM 6032 O O . ASN A 1 790 ? 5.693 -1.554 0.334 1.00 98.62 790 ASN A O 1
ATOM 6036 N N . VAL A 1 791 ? 7.823 -0.834 0.372 1.00 98.62 791 VAL A N 1
ATOM 6037 C CA . VAL A 1 791 ? 8.064 -1.044 1.808 1.00 98.62 791 VAL A CA 1
ATOM 6038 C C . VAL A 1 791 ? 8.775 0.170 2.395 1.00 98.62 791 VAL A C 1
ATOM 6040 O O . VAL A 1 791 ? 9.915 0.431 2.013 1.00 98.62 791 VAL A O 1
ATOM 6043 N N . HIS A 1 792 ? 8.139 0.859 3.346 1.00 97.19 792 HIS A N 1
ATOM 6044 C CA . HIS A 1 792 ? 8.677 2.059 3.991 1.00 97.19 792 HIS A CA 1
ATOM 6045 C C . HIS A 1 792 ? 8.171 2.254 5.437 1.00 97.19 792 HIS A C 1
ATOM 6047 O O . HIS A 1 792 ? 7.189 1.645 5.877 1.00 97.19 792 HIS A O 1
ATOM 6053 N N . SER A 1 793 ? 8.810 3.162 6.176 1.00 92.94 793 SER A N 1
ATOM 6054 C CA . SER A 1 793 ? 8.200 3.847 7.321 1.00 92.94 793 SER A CA 1
ATOM 6055 C C . SER A 1 793 ? 7.621 5.195 6.874 1.00 92.94 793 SER A C 1
ATOM 6057 O O . SER A 1 793 ? 8.165 5.850 5.988 1.00 92.94 793 SER A O 1
ATOM 6059 N N . THR A 1 794 ? 6.500 5.633 7.446 1.00 94.38 794 THR A N 1
ATOM 6060 C CA . THR A 1 794 ? 6.070 7.036 7.349 1.00 94.38 794 THR A CA 1
ATOM 6061 C C . THR A 1 794 ? 6.797 7.841 8.420 1.00 94.38 794 THR A C 1
ATOM 6063 O O . THR A 1 794 ? 6.774 7.463 9.596 1.00 94.38 794 THR A O 1
ATOM 6066 N N . CYS A 1 795 ? 7.408 8.960 8.027 1.00 95.06 795 CYS A N 1
ATOM 6067 C CA . CYS A 1 795 ? 7.932 9.957 8.957 1.00 95.06 795 CYS A CA 1
ATOM 6068 C C . CYS A 1 795 ? 6.986 11.159 9.106 1.00 95.06 795 CYS A C 1
ATOM 6070 O O . CYS A 1 795 ? 6.179 11.470 8.229 1.00 95.06 795 CYS A O 1
ATOM 6072 N N . LEU A 1 796 ? 7.086 11.846 10.244 1.00 97.12 796 LEU A N 1
ATOM 6073 C CA . LEU A 1 796 ? 6.377 13.095 10.516 1.00 97.12 796 LEU A CA 1
ATOM 6074 C C . LEU A 1 796 ? 7.359 14.263 10.422 1.00 97.12 796 LEU A C 1
ATOM 6076 O O . LEU A 1 796 ? 8.445 14.201 10.999 1.00 97.12 796 LEU A O 1
ATOM 6080 N N . GLY A 1 797 ? 6.972 15.351 9.758 1.00 97.62 797 GLY A N 1
ATOM 6081 C CA . GLY A 1 797 ? 7.743 16.595 9.784 1.00 97.62 797 GLY A CA 1
ATOM 6082 C C . GLY A 1 797 ? 7.643 17.258 11.158 1.00 97.62 797 GLY A C 1
ATOM 6083 O O . GLY A 1 797 ? 6.543 17.397 11.694 1.00 97.62 797 GLY A O 1
ATOM 6084 N N . VAL A 1 798 ? 8.767 17.678 11.737 1.00 98.38 798 VAL A N 1
ATOM 6085 C CA . VAL A 1 798 ? 8.799 18.485 12.964 1.00 98.38 798 VAL A CA 1
ATOM 6086 C C . VAL A 1 798 ? 8.389 19.909 12.602 1.00 98.38 798 VAL A C 1
ATOM 6088 O O . VAL A 1 798 ? 9.062 20.569 11.809 1.00 98.38 798 VAL A O 1
ATOM 6091 N N . THR A 1 799 ? 7.286 20.394 13.167 1.00 98.38 799 THR A N 1
ATOM 6092 C CA . THR A 1 799 ? 6.794 21.762 12.941 1.00 98.38 799 THR A CA 1
ATOM 6093 C C . THR A 1 799 ? 7.235 22.725 14.038 1.00 98.38 799 THR A C 1
ATOM 6095 O O . THR A 1 799 ? 7.402 23.909 13.766 1.00 98.38 799 THR A O 1
ATOM 6098 N N . GLU A 1 800 ? 7.465 22.232 15.257 1.00 98.31 800 GLU A N 1
ATOM 6099 C CA . GLU A 1 800 ? 7.854 23.042 16.415 1.00 98.31 800 GLU A CA 1
ATOM 6100 C C . GLU A 1 800 ? 8.645 22.201 17.428 1.00 98.31 800 GLU A C 1
ATOM 6102 O O . GLU A 1 800 ? 8.311 21.039 17.670 1.00 98.31 800 GLU A O 1
ATOM 6107 N N . VAL A 1 801 ? 9.656 22.809 18.052 1.00 98.25 801 VAL A N 1
ATOM 6108 C CA . VAL A 1 801 ? 10.257 22.328 19.304 1.00 98.25 801 VAL A CA 1
ATOM 6109 C C . VAL A 1 801 ? 9.635 23.164 20.420 1.00 98.25 801 VAL A C 1
ATOM 6111 O O . VAL A 1 801 ? 9.798 24.382 20.420 1.00 98.25 801 VAL A O 1
ATOM 6114 N N . VAL A 1 802 ? 8.875 22.529 21.312 1.00 98.19 802 VAL A N 1
ATOM 6115 C CA . VAL A 1 802 ? 8.045 23.217 22.320 1.00 98.19 802 VAL A CA 1
ATOM 6116 C C . VAL A 1 802 ? 8.838 23.483 23.599 1.00 98.19 802 VAL A C 1
ATOM 6118 O O . VAL A 1 802 ? 8.751 24.557 24.186 1.00 98.19 802 VAL A O 1
ATOM 6121 N N . ASP A 1 803 ? 9.615 22.489 24.023 1.00 97.62 803 ASP A N 1
ATOM 6122 C CA . ASP A 1 803 ? 10.469 22.510 25.207 1.00 97.62 803 ASP A CA 1
ATOM 6123 C C . ASP A 1 803 ? 11.640 21.521 25.010 1.00 97.62 803 ASP A C 1
ATOM 6125 O O . ASP A 1 803 ? 11.850 21.019 23.906 1.00 97.62 803 ASP A O 1
ATOM 6129 N N . GLY A 1 804 ? 12.419 21.232 26.057 1.00 97.75 804 GLY A N 1
ATOM 6130 C CA . GLY A 1 804 ? 13.571 20.320 25.983 1.00 97.75 804 GLY A CA 1
ATOM 6131 C C . GLY A 1 804 ? 13.254 18.834 25.740 1.00 97.75 804 GLY A C 1
ATOM 6132 O O . GLY A 1 804 ? 14.187 18.061 25.549 1.00 97.75 804 GLY A O 1
ATOM 6133 N N . HIS A 1 805 ? 11.985 18.420 25.750 1.00 98.44 805 HIS A N 1
ATOM 6134 C CA . HIS A 1 805 ? 11.509 17.041 25.559 1.00 98.44 805 HIS A CA 1
ATOM 6135 C C . HIS A 1 805 ? 10.337 16.917 24.564 1.00 98.44 805 HIS A C 1
ATOM 6137 O O . HIS A 1 805 ? 10.032 15.802 24.132 1.00 98.44 805 HIS A O 1
ATOM 6143 N N . THR A 1 806 ? 9.652 18.014 24.223 1.00 98.56 806 THR A N 1
ATOM 6144 C CA . THR A 1 806 ? 8.379 17.996 23.483 1.00 98.56 806 THR A CA 1
ATOM 6145 C C . THR A 1 806 ? 8.485 18.601 22.082 1.00 98.56 806 THR A C 1
ATOM 6147 O O . THR A 1 806 ? 8.984 19.711 21.889 1.00 98.56 806 THR A O 1
ATOM 6150 N N . LEU A 1 807 ? 7.923 17.895 21.099 1.00 98.25 807 LEU A N 1
ATOM 6151 C CA . LEU A 1 807 ? 7.791 18.309 19.702 1.00 98.25 807 LEU A CA 1
ATOM 6152 C C . LEU A 1 807 ? 6.321 18.463 19.296 1.00 98.25 807 LEU A C 1
ATOM 6154 O O . LEU A 1 807 ? 5.452 17.731 19.777 1.00 98.25 807 LEU A O 1
ATOM 6158 N N . LYS A 1 808 ? 6.060 19.337 18.318 1.00 98.31 808 LYS A N 1
ATOM 6159 C CA . LYS A 1 808 ? 4.886 19.226 17.438 1.00 98.31 808 LYS A CA 1
ATOM 6160 C C . LYS A 1 808 ? 5.329 18.612 16.113 1.00 98.31 808 LYS A C 1
ATOM 6162 O O . LYS A 1 808 ? 6.311 19.050 15.511 1.00 98.31 808 LYS A O 1
ATOM 6167 N N . CYS A 1 809 ? 4.604 17.591 15.674 1.00 97.56 809 CYS A N 1
ATOM 6168 C CA . CYS A 1 809 ? 4.909 16.795 14.491 1.00 97.56 809 CYS A CA 1
ATOM 6169 C C . CYS A 1 809 ? 3.677 16.675 13.588 1.00 97.56 809 CYS A C 1
ATOM 6171 O O . CYS A 1 809 ? 2.546 16.621 14.076 1.00 97.56 809 CYS A O 1
ATOM 6173 N N . LYS A 1 810 ? 3.888 16.610 12.269 1.00 96.12 810 LYS A N 1
ATOM 6174 C CA . LYS A 1 810 ? 2.819 16.645 11.266 1.00 96.12 810 LYS A CA 1
ATOM 6175 C C . LYS A 1 810 ? 2.985 15.589 10.170 1.00 96.12 810 LYS A C 1
ATOM 6177 O O . LYS A 1 810 ? 4.072 15.420 9.622 1.00 96.12 810 LYS A O 1
ATOM 6182 N N . TYR A 1 811 ? 1.885 14.932 9.804 1.00 95.56 811 TYR A N 1
ATOM 6183 C CA . TYR A 1 811 ? 1.761 14.199 8.543 1.00 95.56 811 TYR A CA 1
ATOM 6184 C C . TYR A 1 811 ? 1.727 15.206 7.395 1.00 95.56 811 TYR A C 1
ATOM 6186 O O . TYR A 1 811 ? 0.759 15.954 7.244 1.00 95.56 811 TYR A O 1
ATOM 6194 N N . MET A 1 812 ? 2.790 15.235 6.598 1.00 95.12 812 MET A N 1
ATOM 6195 C CA . MET A 1 812 ? 2.952 16.236 5.543 1.00 95.12 812 MET A CA 1
ATOM 6196 C C . MET A 1 812 ? 2.249 15.832 4.238 1.00 95.12 812 MET A C 1
ATOM 6198 O O . MET A 1 812 ? 1.698 16.692 3.553 1.00 95.12 812 MET A O 1
ATOM 6202 N N . HIS A 1 813 ? 2.184 14.533 3.917 1.00 94.56 813 HIS A N 1
ATOM 6203 C CA . HIS A 1 813 ? 1.427 14.040 2.765 1.00 94.56 813 HIS A CA 1
ATOM 6204 C C . HIS A 1 813 ? -0.021 13.669 3.137 1.00 94.56 813 HIS A C 1
ATOM 6206 O O . HIS A 1 813 ? -0.259 12.833 4.009 1.00 94.56 813 HIS A O 1
ATOM 6212 N N . ARG A 1 814 ? -1.006 14.243 2.424 1.00 92.56 814 ARG A N 1
ATOM 6213 C CA . ARG A 1 814 ? -2.454 14.150 2.737 1.00 92.56 814 ARG A CA 1
ATOM 6214 C C . ARG A 1 814 ? -3.038 12.729 2.781 1.00 92.56 814 ARG A C 1
ATOM 6216 O O . ARG A 1 814 ? -4.129 12.546 3.311 1.00 92.56 814 ARG A O 1
ATOM 6223 N N . GLN A 1 815 ? -2.358 11.751 2.180 1.00 94.00 815 GLN A N 1
ATOM 6224 C CA . GLN A 1 815 ? -2.799 10.353 2.124 1.00 94.00 815 GLN A CA 1
ATOM 6225 C C . GLN A 1 815 ? -2.122 9.457 3.177 1.00 94.00 815 GLN A C 1
ATOM 6227 O O . GLN A 1 815 ? -2.570 8.339 3.393 1.00 94.00 815 GLN A O 1
ATOM 6232 N N . ALA A 1 816 ? -1.078 9.934 3.863 1.00 88.94 816 ALA A N 1
ATOM 6233 C CA . ALA A 1 816 ? -0.366 9.187 4.908 1.00 88.94 816 ALA A CA 1
ATOM 6234 C C . ALA A 1 816 ? -0.902 9.472 6.330 1.00 88.94 816 ALA A C 1
ATOM 6236 O O . ALA A 1 816 ? -0.267 9.120 7.315 1.00 88.94 816 ALA A O 1
ATOM 6237 N N . VAL A 1 817 ? -2.037 10.165 6.451 1.00 90.25 817 VAL A N 1
ATOM 6238 C CA . VAL A 1 817 ? -2.478 10.816 7.696 1.00 90.25 817 VAL A CA 1
ATOM 6239 C C . VAL A 1 817 ? -3.155 9.868 8.695 1.00 90.25 817 VAL A C 1
ATOM 6241 O O . VAL A 1 817 ? -3.838 8.918 8.320 1.00 90.25 817 VAL A O 1
ATOM 6244 N N . GLY A 1 818 ? -3.066 10.203 9.984 1.00 75.88 818 GLY A N 1
ATOM 6245 C CA . GLY A 1 818 ? -4.039 9.809 11.010 1.00 75.88 818 GLY A CA 1
ATOM 6246 C C . GLY A 1 818 ? -3.965 8.386 11.580 1.00 75.88 818 GLY A C 1
ATOM 6247 O O . GLY A 1 818 ? -4.582 8.156 12.625 1.00 75.88 818 GLY A O 1
ATOM 6248 N N . PHE A 1 819 ? -3.218 7.461 10.970 1.00 80.56 819 PHE A N 1
ATOM 6249 C CA . PHE A 1 819 ? -2.898 6.154 11.566 1.00 80.56 819 PHE A CA 1
ATOM 6250 C C . PHE A 1 819 ? -1.752 6.301 12.582 1.00 80.56 819 PHE A C 1
ATOM 6252 O O . PHE A 1 819 ? -0.911 7.173 12.435 1.00 80.56 819 PHE A O 1
ATOM 6259 N N . GLU A 1 820 ? -1.706 5.502 13.645 1.00 87.81 820 GLU A N 1
ATOM 6260 C CA . GLU A 1 820 ? -0.794 5.725 14.776 1.00 87.81 820 GLU A CA 1
ATOM 6261 C C . GLU A 1 820 ? 0.691 5.415 14.473 1.00 87.81 820 GLU A C 1
ATOM 6263 O O . GLU A 1 820 ? 1.178 4.337 14.781 1.00 87.81 820 GLU A O 1
ATOM 6268 N N . VAL A 1 821 ? 1.455 6.361 13.904 1.00 91.56 821 VAL A N 1
ATOM 6269 C CA . VAL A 1 821 ? 2.906 6.171 13.649 1.00 91.56 821 VAL A CA 1
ATOM 6270 C C . VAL A 1 821 ? 3.706 5.920 14.934 1.00 91.56 821 VAL A C 1
ATOM 6272 O O . VAL A 1 821 ? 4.661 5.146 14.894 1.00 91.56 821 VAL A O 1
ATOM 6275 N N . PHE A 1 822 ? 3.301 6.506 16.065 1.00 94.06 822 PHE A N 1
ATOM 6276 C CA . PHE A 1 822 ? 3.952 6.357 17.372 1.00 94.06 822 PHE A CA 1
ATOM 6277 C C . PHE A 1 822 ? 2.942 6.045 18.481 1.00 94.06 822 PHE A C 1
ATOM 6279 O O . PHE A 1 822 ? 1.894 6.690 18.568 1.00 94.06 822 PHE A O 1
ATOM 6286 N N . LEU A 1 823 ? 3.303 5.128 19.380 1.00 93.75 823 LEU A N 1
ATOM 6287 C CA . LEU A 1 823 ? 2.629 4.891 20.661 1.00 93.75 823 LEU A CA 1
ATOM 6288 C C . LEU A 1 823 ? 3.598 5.096 21.846 1.00 93.75 823 LEU A C 1
ATOM 6290 O O . LEU A 1 823 ? 4.810 4.983 21.666 1.00 93.75 823 LEU A O 1
ATOM 6294 N N . PRO A 1 824 ? 3.099 5.375 23.068 1.00 94.50 824 PRO A N 1
ATOM 6295 C CA . PRO A 1 824 ? 3.939 5.436 24.264 1.00 94.50 824 PRO A CA 1
ATOM 6296 C C . PRO A 1 824 ? 4.744 4.147 24.488 1.00 94.50 824 PRO A C 1
ATOM 6298 O O . PRO A 1 824 ? 4.194 3.048 24.396 1.00 94.50 824 PRO A O 1
ATOM 6301 N N . GLY A 1 825 ? 6.033 4.293 24.794 1.00 96.12 825 GLY A N 1
ATOM 6302 C CA . GLY A 1 825 ? 7.009 3.207 24.924 1.00 96.12 825 GLY A CA 1
ATOM 6303 C C . GLY A 1 825 ? 7.692 2.779 23.617 1.00 96.12 825 GLY A C 1
ATOM 6304 O O . GLY A 1 825 ? 8.632 1.991 23.674 1.00 96.12 825 GLY A O 1
ATOM 6305 N N . GLU A 1 826 ? 7.263 3.286 22.455 1.00 97.00 826 GLU A N 1
ATOM 6306 C CA . GLU A 1 826 ? 7.964 3.086 21.176 1.00 97.00 826 GLU A CA 1
ATOM 6307 C C . GLU A 1 826 ? 9.077 4.126 20.983 1.00 97.00 826 GLU A C 1
ATOM 6309 O O . GLU A 1 826 ? 9.064 5.202 21.588 1.00 97.00 826 GLU A O 1
ATOM 6314 N N . LYS A 1 827 ? 10.046 3.823 20.119 1.00 97.75 827 LYS A N 1
ATOM 6315 C CA . LYS A 1 827 ? 11.195 4.688 19.841 1.00 97.75 827 LYS A CA 1
ATOM 6316 C C . LYS A 1 827 ? 10.998 5.535 18.594 1.00 97.75 827 LYS A C 1
ATOM 6318 O O . LYS A 1 827 ? 10.686 5.030 17.516 1.00 97.75 827 LYS A O 1
ATOM 6323 N N . ILE A 1 828 ? 11.306 6.821 18.711 1.00 97.19 828 ILE A N 1
ATOM 6324 C CA . ILE A 1 828 ? 11.529 7.692 17.559 1.00 97.19 828 ILE A CA 1
ATOM 6325 C C . ILE A 1 828 ? 12.987 7.610 17.100 1.00 97.19 828 ILE A C 1
ATOM 6327 O O . ILE A 1 828 ? 13.888 7.368 17.905 1.00 97.19 828 ILE A O 1
ATOM 6331 N N . ARG A 1 829 ? 13.228 7.900 15.822 1.00 96.81 829 ARG A N 1
ATOM 6332 C CA . ARG A 1 829 ? 14.520 8.307 15.261 1.00 96.81 829 ARG A CA 1
ATOM 6333 C C . ARG A 1 829 ? 14.372 9.694 14.646 1.00 96.81 829 ARG A C 1
ATOM 6335 O O . ARG A 1 829 ? 13.439 9.923 13.880 1.00 96.81 829 ARG A O 1
ATOM 6342 N N . PHE A 1 830 ? 15.307 10.595 14.936 1.00 97.62 830 PHE A N 1
ATOM 6343 C CA . PHE A 1 830 ? 15.374 11.903 14.274 1.00 97.62 830 PHE A CA 1
ATOM 6344 C C . PHE A 1 830 ? 15.976 11.780 12.866 1.00 97.62 830 PHE A C 1
ATOM 6346 O O . PHE A 1 830 ? 16.887 10.984 12.649 1.00 97.62 830 PHE A O 1
ATOM 6353 N N . ILE A 1 831 ? 15.522 12.601 11.921 1.00 96.94 831 ILE A N 1
ATOM 6354 C CA . ILE A 1 831 ? 16.042 12.699 10.551 1.00 96.94 831 ILE A CA 1
ATOM 6355 C C . ILE A 1 831 ? 16.354 14.171 10.271 1.00 96.94 831 ILE A C 1
ATOM 6357 O O . ILE A 1 831 ? 15.471 15.021 10.391 1.00 96.94 831 ILE A O 1
ATOM 6361 N N . ASN A 1 832 ? 17.585 14.489 9.864 1.00 96.25 832 ASN A N 1
ATOM 6362 C CA . ASN A 1 832 ? 17.917 15.842 9.412 1.00 96.25 832 ASN A CA 1
ATOM 6363 C C . ASN A 1 832 ? 17.175 16.151 8.102 1.00 96.25 832 ASN A C 1
ATOM 6365 O O . ASN A 1 832 ? 17.433 15.500 7.094 1.00 96.25 832 ASN A O 1
ATOM 6369 N N . GLY A 1 833 ? 16.279 17.139 8.081 1.00 94.38 833 GLY A N 1
ATOM 6370 C CA . GLY A 1 833 ? 15.424 17.384 6.908 1.00 94.38 833 GLY A CA 1
ATOM 6371 C C . GLY A 1 833 ? 16.211 17.715 5.626 1.00 94.38 833 GLY A C 1
ATOM 6372 O O . GLY A 1 833 ? 15.996 17.086 4.589 1.00 94.38 833 GLY A O 1
ATOM 6373 N N . PRO A 1 834 ? 17.166 18.666 5.666 1.00 94.25 834 PRO A N 1
ATOM 6374 C CA . PRO A 1 834 ? 17.997 19.002 4.510 1.00 94.25 834 PRO A CA 1
ATOM 6375 C C . PRO A 1 834 ? 18.915 17.889 3.976 1.00 94.25 834 PRO A C 1
ATOM 6377 O O . PRO A 1 834 ? 19.179 17.881 2.770 1.00 94.25 834 PRO A O 1
ATOM 6380 N N . THR A 1 835 ? 19.436 16.991 4.821 1.00 95.31 835 THR A N 1
ATOM 6381 C CA . THR A 1 835 ? 20.435 15.977 4.413 1.00 95.31 835 THR A CA 1
ATOM 6382 C C . THR A 1 835 ? 19.946 14.525 4.471 1.00 95.31 835 THR A C 1
ATOM 6384 O O . THR A 1 835 ? 20.662 13.635 4.016 1.00 95.31 835 THR A O 1
ATOM 6387 N N . LEU A 1 836 ? 18.740 14.274 4.987 1.00 95.75 836 LEU A N 1
ATOM 6388 C CA . LEU A 1 836 ? 18.179 12.954 5.320 1.00 95.75 836 LEU A CA 1
ATOM 6389 C C . LEU A 1 836 ? 19.043 12.102 6.271 1.00 95.75 836 LEU A C 1
ATOM 6391 O O . LEU A 1 836 ? 18.816 10.902 6.404 1.00 95.75 836 LEU A O 1
ATOM 6395 N N . GLU A 1 837 ? 20.042 12.684 6.938 1.00 93.69 837 GLU A N 1
ATOM 6396 C CA . GLU A 1 837 ? 20.944 11.918 7.802 1.00 93.69 837 GLU A CA 1
ATOM 6397 C C . GLU A 1 837 ? 20.219 11.444 9.079 1.00 93.69 837 GLU A C 1
ATOM 6399 O O . GLU A 1 837 ? 19.604 12.270 9.769 1.00 93.69 837 GLU A O 1
ATOM 6404 N N . PRO A 1 838 ? 20.278 10.137 9.412 1.00 91.88 838 PRO A N 1
ATOM 6405 C CA . PRO A 1 838 ? 19.633 9.589 10.598 1.00 91.88 838 PRO A CA 1
ATOM 6406 C C . PRO A 1 838 ? 20.370 10.024 11.869 1.00 91.88 838 PRO A C 1
ATOM 6408 O O . PRO A 1 838 ? 21.563 9.774 12.044 1.00 91.88 838 PRO A O 1
ATOM 6411 N N . GLY A 1 839 ? 19.638 10.659 12.778 1.00 92.81 839 GLY A N 1
ATOM 6412 C CA . GLY A 1 839 ? 20.099 11.024 14.111 1.00 92.81 839 GLY A CA 1
ATOM 6413 C C . GLY A 1 839 ? 19.970 9.886 15.127 1.00 92.81 839 GLY A C 1
ATOM 6414 O O . GLY A 1 839 ? 19.770 8.713 14.790 1.00 92.81 839 GLY A O 1
ATOM 6415 N N . SER A 1 840 ? 20.073 10.261 16.402 1.00 95.38 840 SER A N 1
ATOM 6416 C CA . SER A 1 840 ? 19.840 9.376 17.545 1.00 95.38 840 SER A CA 1
ATOM 6417 C C . SER A 1 840 ? 18.380 8.907 17.637 1.00 95.38 840 SER A C 1
ATOM 6419 O O . SER A 1 840 ? 17.505 9.333 16.876 1.00 95.38 840 SER A O 1
ATOM 6421 N N . THR A 1 841 ? 18.126 8.010 18.587 1.00 97.62 841 THR A N 1
ATOM 6422 C CA . THR A 1 841 ? 16.782 7.568 18.973 1.00 97.62 841 THR A CA 1
ATOM 6423 C C . THR A 1 841 ? 16.412 8.073 20.363 1.00 97.62 841 THR A C 1
ATOM 6425 O O . THR A 1 841 ? 17.302 8.276 21.187 1.00 97.62 841 THR A O 1
ATOM 6428 N N . ALA A 1 842 ? 15.114 8.212 20.622 1.00 98.19 842 ALA A N 1
ATOM 6429 C CA . ALA A 1 842 ? 14.542 8.548 21.928 1.00 98.19 842 ALA A CA 1
ATOM 6430 C C . ALA A 1 842 ? 13.195 7.826 22.118 1.00 98.19 842 ALA A C 1
ATOM 6432 O O . ALA A 1 842 ? 12.566 7.416 21.142 1.00 98.19 842 ALA A O 1
ATOM 6433 N N . THR A 1 843 ? 12.758 7.663 23.358 1.00 98.56 843 THR A N 1
ATOM 6434 C CA . THR A 1 843 ? 11.588 6.891 23.784 1.00 98.56 843 THR A CA 1
ATOM 6435 C C . THR A 1 843 ? 10.370 7.805 23.944 1.00 98.56 843 THR A C 1
ATOM 6437 O O . THR A 1 843 ? 10.432 8.842 24.606 1.00 98.56 843 THR A O 1
ATOM 6440 N N . VAL A 1 844 ? 9.234 7.438 23.343 1.00 98.25 844 VAL A N 1
ATOM 6441 C CA . VAL A 1 844 ? 7.984 8.209 23.430 1.00 98.25 844 VAL A CA 1
ATOM 6442 C C . VAL A 1 844 ? 7.358 8.036 24.812 1.00 98.25 844 VAL A C 1
ATOM 6444 O O . VAL A 1 844 ? 6.783 6.993 25.117 1.00 98.25 844 VAL A O 1
ATOM 6447 N N . LYS A 1 845 ? 7.389 9.092 25.625 1.00 97.38 845 LYS A N 1
ATOM 6448 C CA . LYS A 1 845 ? 6.703 9.153 26.922 1.00 97.38 845 LYS A CA 1
ATOM 6449 C C . LYS A 1 845 ? 5.196 9.320 26.738 1.00 97.38 845 LYS A C 1
ATOM 6451 O O . LYS A 1 845 ? 4.396 8.619 27.353 1.00 97.38 845 LYS A O 1
ATOM 6456 N N . THR A 1 846 ? 4.805 10.246 25.865 1.00 95.19 846 THR A N 1
ATOM 6457 C CA . THR A 1 846 ? 3.417 10.475 25.454 1.00 95.19 846 THR A CA 1
ATOM 6458 C C . THR A 1 846 ? 3.353 10.927 24.000 1.00 95.19 846 THR A C 1
ATOM 6460 O O . THR A 1 846 ? 4.230 11.628 23.500 1.00 95.19 846 THR A O 1
ATOM 6463 N N . ALA A 1 847 ? 2.258 10.571 23.336 1.00 94.12 847 ALA A N 1
ATOM 6464 C CA . ALA A 1 847 ? 1.831 11.197 22.096 1.00 94.12 847 ALA A CA 1
ATOM 6465 C C . ALA A 1 847 ? 0.362 11.616 22.250 1.00 94.12 847 ALA A C 1
ATOM 6467 O O . ALA A 1 847 ? -0.421 10.908 22.888 1.00 94.12 847 ALA A O 1
ATOM 6468 N N . VAL A 1 848 ? -0.013 12.764 21.684 1.00 91.00 848 VAL A N 1
ATOM 6469 C CA . VAL A 1 848 ? -1.369 13.329 21.734 1.00 91.00 848 VAL A CA 1
ATOM 6470 C C . VAL A 1 848 ? -1.766 13.798 20.338 1.00 91.00 848 VAL A C 1
ATOM 6472 O O . VAL A 1 848 ? -1.149 14.705 19.782 1.00 91.00 848 VAL A O 1
ATOM 6475 N N . LYS A 1 849 ? -2.809 13.186 19.775 1.00 90.25 849 LYS A N 1
ATOM 6476 C CA . LYS A 1 849 ? -3.371 13.505 18.456 1.00 90.25 849 LYS A CA 1
ATOM 6477 C C . LYS A 1 849 ? -4.195 14.791 18.543 1.00 90.25 849 LYS A C 1
ATOM 6479 O O . LYS A 1 849 ? -5.199 14.826 19.245 1.00 90.25 849 LYS A O 1
ATOM 6484 N N . LYS A 1 850 ? -3.752 15.846 17.855 1.00 88.19 850 LYS A N 1
ATOM 6485 C CA . LYS A 1 850 ? -4.391 17.176 17.837 1.00 88.19 850 LYS A CA 1
ATOM 6486 C C . LYS A 1 850 ? -5.304 17.400 16.640 1.00 88.19 850 LYS A C 1
ATOM 6488 O O . LYS A 1 850 ? -6.278 18.138 16.738 1.00 88.19 850 LYS A O 1
ATOM 6493 N N . SER A 1 851 ? -5.023 16.727 15.534 1.00 87.19 851 SER A N 1
ATOM 6494 C CA . SER A 1 851 ? -5.914 16.624 14.380 1.00 87.19 851 SER A CA 1
ATOM 6495 C C . SER A 1 851 ? -5.665 15.291 13.670 1.00 87.19 851 SER A C 1
ATOM 6497 O O . SER A 1 851 ? -4.844 14.484 14.110 1.00 87.19 851 SER A O 1
ATOM 6499 N N . SER A 1 852 ? -6.318 15.053 12.533 1.00 85.44 852 SER A N 1
ATOM 6500 C CA . SER A 1 852 ? -5.924 13.969 11.622 1.00 85.44 852 SER A CA 1
ATOM 6501 C C . SER A 1 852 ? -4.477 14.110 11.121 1.00 85.44 852 SER A C 1
ATOM 6503 O O . SER A 1 852 ? -3.859 13.105 10.775 1.00 85.44 852 SER A O 1
ATOM 6505 N N . THR A 1 853 ? -3.923 15.331 11.109 1.00 90.81 853 THR A N 1
ATOM 6506 C CA . THR A 1 853 ? -2.579 15.625 10.583 1.00 90.81 853 THR A CA 1
ATOM 6507 C C . THR A 1 853 ? -1.512 15.893 11.643 1.00 90.81 853 THR A C 1
ATOM 6509 O O . THR A 1 853 ? -0.340 15.788 11.310 1.00 90.81 853 THR A O 1
ATOM 6512 N N . GLU A 1 854 ? -1.855 16.228 12.888 1.00 93.25 854 GLU A N 1
ATOM 6513 C CA . GLU A 1 854 ? -0.892 16.786 13.856 1.00 93.25 854 GLU A CA 1
ATOM 6514 C C . GLU A 1 854 ? -0.878 16.040 15.192 1.00 93.25 854 GLU A C 1
ATOM 6516 O O . GLU A 1 854 ? -1.925 15.687 15.741 1.00 93.25 854 GLU A O 1
ATOM 6521 N N . LEU A 1 855 ? 0.328 15.827 15.723 1.00 94.69 855 LEU A N 1
ATOM 6522 C CA . LEU A 1 855 ? 0.600 15.219 17.021 1.00 94.69 855 LEU A CA 1
ATOM 6523 C C . LEU A 1 855 ? 1.508 16.129 17.859 1.00 94.69 855 LEU A C 1
ATOM 6525 O O . LEU A 1 855 ? 2.445 16.734 17.341 1.00 94.69 855 LEU A O 1
ATOM 6529 N N . VAL A 1 856 ? 1.277 16.152 19.170 1.00 96.31 856 VAL A N 1
ATOM 6530 C CA . VAL A 1 856 ? 2.275 16.573 20.165 1.00 96.31 856 VAL A CA 1
ATOM 6531 C C . VAL A 1 856 ? 2.928 15.310 20.719 1.00 96.31 856 VAL A C 1
ATOM 6533 O O . VAL A 1 856 ? 2.214 14.384 21.104 1.00 96.31 856 VAL A O 1
ATOM 6536 N N . ILE A 1 857 ? 4.258 15.250 20.740 1.00 97.81 857 ILE A N 1
ATOM 6537 C CA . ILE A 1 857 ? 5.030 14.090 21.207 1.00 97.81 857 ILE A CA 1
ATOM 6538 C C . ILE A 1 857 ? 6.011 14.570 22.275 1.00 97.81 857 ILE A C 1
ATOM 6540 O O . ILE A 1 857 ? 6.841 15.428 21.988 1.00 97.81 857 ILE A O 1
ATOM 6544 N N . THR A 1 858 ? 5.936 14.007 23.480 1.00 98.31 858 THR A N 1
ATOM 6545 C CA . THR A 1 858 ? 6.910 14.240 24.558 1.00 98.31 858 THR A CA 1
ATOM 6546 C C . THR A 1 858 ? 7.731 12.974 24.774 1.00 98.31 858 THR A C 1
ATOM 6548 O O . THR A 1 858 ? 7.196 11.862 24.772 1.00 98.31 858 THR A O 1
ATOM 6551 N N . LEU A 1 859 ? 9.034 13.146 24.966 1.00 98.62 859 LEU A N 1
ATOM 6552 C CA . LEU A 1 859 ? 10.015 12.069 25.093 1.00 98.62 859 LEU A CA 1
ATOM 6553 C C . LEU A 1 859 ? 10.439 11.849 26.552 1.00 98.62 859 LEU A C 1
ATOM 6555 O O . LEU A 1 859 ? 10.226 12.707 27.414 1.00 98.62 859 LEU A O 1
ATOM 6559 N N . GLU A 1 860 ? 11.025 10.690 26.845 1.00 98.38 860 GLU A N 1
ATOM 6560 C CA . GLU A 1 860 ? 11.631 10.420 28.156 1.00 98.38 860 GLU A CA 1
ATOM 6561 C C . GLU A 1 860 ? 13.000 11.104 28.281 1.00 98.38 860 GLU A C 1
ATOM 6563 O O . GLU A 1 860 ? 13.287 11.756 29.285 1.00 98.38 860 GLU A O 1
ATOM 6568 N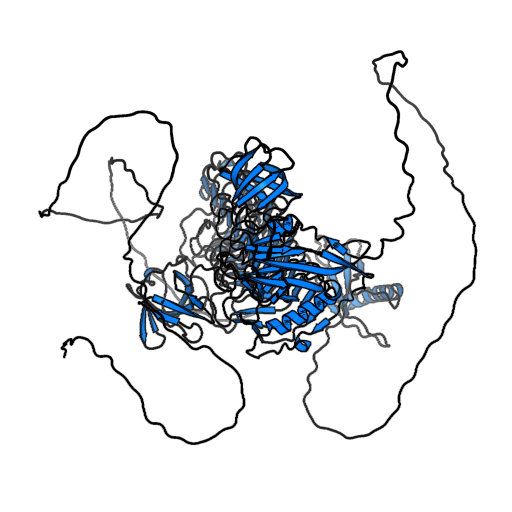 N . GLU A 1 861 ? 13.813 11.022 27.232 1.00 98.19 861 GLU A N 1
ATOM 6569 C CA . GLU A 1 861 ? 15.131 11.637 27.109 1.00 98.19 861 GLU A CA 1
ATOM 6570 C C . GLU A 1 861 ? 15.035 13.078 26.558 1.00 98.19 861 GLU A C 1
ATOM 6572 O O . GLU A 1 861 ? 14.093 13.394 25.824 1.00 98.19 861 GLU A O 1
ATOM 6577 N N . PRO A 1 862 ? 15.998 13.969 26.870 1.00 97.94 862 PRO A N 1
ATOM 6578 C CA . PRO A 1 862 ? 16.050 15.304 26.275 1.00 97.94 862 PRO A CA 1
ATOM 6579 C C . PRO A 1 862 ? 16.291 15.273 24.759 1.00 97.94 862 PRO A C 1
ATOM 6581 O O . PRO A 1 862 ? 17.022 14.424 24.239 1.00 97.94 862 PRO A O 1
ATOM 6584 N N . LEU A 1 863 ? 15.733 16.252 24.050 1.00 97.81 863 LEU A N 1
ATOM 6585 C CA . LEU A 1 863 ? 15.924 16.439 22.614 1.00 97.81 863 LEU A CA 1
ATOM 6586 C C . LEU A 1 863 ? 17.395 16.749 22.270 1.00 97.81 863 LEU A C 1
ATOM 6588 O O . LEU A 1 863 ? 18.017 17.594 22.922 1.00 97.81 863 LEU A O 1
ATOM 6592 N N . PRO A 1 864 ? 17.964 16.143 21.208 1.00 96.06 864 PRO A N 1
ATOM 6593 C CA . PRO A 1 864 ? 19.289 16.514 20.721 1.00 96.06 864 PRO A CA 1
ATOM 6594 C C . PRO A 1 864 ? 19.318 17.988 20.267 1.00 96.06 864 PRO A C 1
ATOM 6596 O O . PRO A 1 864 ? 18.476 18.367 19.449 1.00 96.06 864 PRO A O 1
ATOM 6599 N N . PRO A 1 865 ? 20.306 18.812 20.680 1.00 93.50 865 PRO A N 1
ATOM 6600 C CA . PRO A 1 865 ? 20.350 20.254 20.374 1.00 93.50 865 PRO A CA 1
ATOM 6601 C C . PRO A 1 865 ? 20.414 20.660 18.887 1.00 93.50 865 PRO A C 1
ATOM 6603 O O . PRO A 1 865 ? 20.471 21.846 18.575 1.00 93.50 865 PRO A O 1
ATOM 6606 N N . SER A 1 866 ? 20.462 19.701 17.959 1.00 93.69 866 SER A N 1
ATOM 6607 C CA . SER A 1 866 ? 20.454 19.917 16.506 1.00 93.69 866 SER A CA 1
ATOM 6608 C C . SER A 1 866 ? 19.065 19.805 15.857 1.00 93.69 866 SER A C 1
ATOM 6610 O O . SER A 1 866 ? 18.922 20.175 14.682 1.00 93.69 866 SER A O 1
ATOM 6612 N N . VAL A 1 867 ? 18.070 19.296 16.596 1.00 96.88 867 VAL A N 1
ATOM 6613 C CA . VAL A 1 867 ? 16.678 19.112 16.154 1.00 96.88 867 VAL A CA 1
ATOM 6614 C C . VAL A 1 867 ? 15.948 20.453 16.150 1.00 96.88 867 VAL A C 1
ATOM 6616 O O . VAL A 1 867 ? 16.027 21.219 17.108 1.00 96.88 867 VAL A O 1
ATOM 6619 N N . LYS A 1 868 ? 15.233 20.745 15.062 1.00 96.75 868 LYS A N 1
ATOM 6620 C CA . LYS A 1 868 ? 14.465 21.986 14.867 1.00 96.75 868 LYS A CA 1
ATOM 6621 C C . LYS A 1 868 ? 13.274 21.764 13.931 1.00 96.75 868 LYS A C 1
ATOM 6623 O O . LYS A 1 868 ? 13.144 20.712 13.307 1.00 96.75 868 LYS A O 1
ATOM 6628 N N . ALA A 1 869 ? 12.431 22.785 13.786 1.00 97.38 869 ALA A N 1
ATOM 6629 C CA . ALA A 1 869 ? 11.389 22.792 12.764 1.00 97.38 869 ALA A CA 1
ATOM 6630 C C . ALA A 1 869 ? 11.986 22.584 11.354 1.00 97.38 869 ALA A C 1
ATOM 6632 O O . ALA A 1 869 ? 13.006 23.181 11.003 1.00 97.38 869 ALA A O 1
ATOM 6633 N N . GLY A 1 870 ? 11.353 21.729 10.548 1.00 95.69 870 GLY A N 1
ATOM 6634 C CA . GLY A 1 870 ? 11.832 21.333 9.220 1.00 95.69 870 GLY A CA 1
ATOM 6635 C C . GLY A 1 870 ? 12.766 20.115 9.192 1.00 95.69 870 GLY A C 1
ATOM 6636 O O . GLY A 1 870 ? 13.120 19.677 8.100 1.00 95.69 870 GLY A O 1
ATOM 6637 N N . ASP A 1 871 ? 13.139 19.549 10.345 1.00 97.75 871 ASP A N 1
ATOM 6638 C CA . ASP A 1 871 ? 13.592 18.152 10.439 1.00 97.75 871 ASP A CA 1
ATOM 6639 C C . ASP A 1 871 ? 12.383 17.189 10.447 1.00 97.75 871 ASP A C 1
ATOM 6641 O O . ASP A 1 871 ? 11.231 17.624 10.379 1.00 97.75 871 ASP A O 1
ATOM 6645 N N . ALA A 1 872 ? 12.617 15.878 10.533 1.00 97.75 872 ALA A N 1
ATOM 6646 C CA . ALA A 1 872 ? 11.558 14.868 10.626 1.00 97.75 872 ALA A CA 1
ATOM 6647 C C . ALA A 1 872 ? 11.851 13.793 11.686 1.00 97.75 872 ALA A C 1
ATOM 6649 O O . ALA A 1 872 ? 12.965 13.699 12.206 1.00 97.75 872 ALA A O 1
ATOM 6650 N N . VAL A 1 873 ? 10.844 12.979 12.010 1.00 97.62 873 VAL A N 1
ATOM 6651 C CA . VAL A 1 873 ? 10.948 11.827 12.920 1.00 97.62 873 VAL A CA 1
ATOM 6652 C C . VAL A 1 873 ? 10.261 10.589 12.340 1.00 97.62 873 VAL A C 1
ATOM 6654 O O . VAL A 1 873 ? 9.146 10.681 11.831 1.00 97.62 873 VAL A O 1
ATOM 6657 N N . GLU A 1 874 ? 10.901 9.424 12.440 1.00 96.06 874 GLU A N 1
ATOM 6658 C CA . GLU A 1 874 ? 10.344 8.115 12.050 1.00 96.06 874 GLU A CA 1
ATOM 6659 C C . GLU A 1 874 ? 10.333 7.128 13.228 1.00 96.06 874 GLU A C 1
ATOM 6661 O O . GLU A 1 874 ? 10.963 7.383 14.256 1.00 96.06 874 GLU A O 1
ATOM 6666 N N . ASN A 1 875 ? 9.621 6.005 13.101 1.00 96.25 875 ASN A N 1
ATOM 6667 C CA . ASN A 1 875 ? 9.542 4.992 14.157 1.00 96.25 875 ASN A CA 1
ATOM 6668 C C . ASN A 1 875 ? 10.662 3.951 14.031 1.00 96.25 875 ASN A C 1
ATOM 6670 O O . ASN A 1 875 ? 10.714 3.184 13.071 1.00 96.25 875 ASN A O 1
ATOM 6674 N N . ALA A 1 876 ? 11.541 3.919 15.033 1.00 96.06 876 ALA A N 1
ATOM 6675 C CA . ALA A 1 876 ? 12.742 3.096 15.051 1.00 96.06 876 ALA A CA 1
ATOM 6676 C C . ALA A 1 876 ? 12.488 1.621 15.417 1.00 96.06 876 ALA A C 1
ATOM 6678 O O . ALA A 1 876 ? 13.376 0.795 15.216 1.00 96.06 876 ALA A O 1
ATOM 6679 N N . ASP A 1 877 ? 11.297 1.287 15.928 1.00 96.31 877 ASP A N 1
ATOM 6680 C CA . ASP A 1 877 ? 10.870 -0.092 16.208 1.00 96.31 877 ASP A CA 1
ATOM 6681 C C . ASP A 1 877 ? 10.050 -0.701 15.047 1.00 96.31 877 ASP A C 1
ATOM 6683 O O . ASP A 1 877 ? 9.621 -1.856 15.129 1.00 96.31 877 ASP A O 1
ATOM 6687 N N . PHE A 1 878 ? 9.807 0.061 13.969 1.00 96.19 878 PHE A N 1
ATOM 6688 C CA . PHE A 1 878 ? 8.983 -0.340 12.821 1.00 96.19 878 PHE A CA 1
ATOM 6689 C C . PHE A 1 878 ? 9.753 -0.337 11.493 1.00 96.19 878 PHE A C 1
ATOM 6691 O O . PHE A 1 878 ? 9.418 0.372 10.539 1.00 96.19 878 PHE A O 1
ATOM 6698 N N . TYR A 1 879 ? 10.768 -1.200 11.439 1.00 96.12 879 TYR A N 1
ATOM 6699 C CA . TYR A 1 879 ? 11.456 -1.584 10.209 1.00 96.12 879 TYR A CA 1
ATOM 6700 C C . TYR A 1 879 ? 11.284 -3.095 9.951 1.00 96.12 879 TYR A C 1
ATOM 6702 O O . TYR A 1 879 ? 11.492 -3.899 10.868 1.00 96.12 879 TYR A O 1
ATOM 6710 N N . PRO A 1 880 ? 10.910 -3.517 8.731 1.00 98.00 880 PRO A N 1
ATOM 6711 C CA . PRO A 1 880 ? 10.809 -4.925 8.371 1.00 98.00 880 PRO A CA 1
ATOM 6712 C C . PRO A 1 880 ? 12.035 -5.394 7.576 1.00 98.00 880 PRO A C 1
ATOM 6714 O O . PRO A 1 880 ? 12.530 -4.691 6.691 1.00 98.00 880 PRO A O 1
ATOM 6717 N N . SER A 1 881 ? 12.463 -6.629 7.823 1.00 98.81 881 SER A N 1
ATOM 6718 C CA . SER A 1 881 ? 13.283 -7.383 6.867 1.00 98.81 881 SER A CA 1
ATOM 6719 C C . SER A 1 881 ? 12.404 -7.885 5.714 1.00 98.81 881 SER A C 1
ATOM 6721 O O . SER A 1 881 ? 11.217 -8.157 5.910 1.00 98.81 881 SER A O 1
ATOM 6723 N N . VAL A 1 882 ? 12.946 -7.977 4.495 1.00 98.94 882 VAL A N 1
ATOM 6724 C CA . VAL A 1 882 ? 12.153 -8.213 3.274 1.00 98.94 882 VAL A CA 1
ATOM 6725 C C . VAL A 1 882 ? 12.754 -9.317 2.406 1.00 98.94 882 VAL A C 1
ATOM 6727 O O . VAL A 1 882 ? 13.909 -9.245 1.988 1.00 98.94 882 VAL A O 1
ATOM 6730 N N . VAL A 1 883 ? 11.935 -10.306 2.048 1.00 98.94 883 VAL A N 1
ATOM 6731 C CA . VAL A 1 883 ? 12.260 -11.387 1.109 1.00 98.94 883 VAL A CA 1
ATOM 6732 C C . VAL A 1 883 ? 11.254 -11.377 -0.044 1.00 98.94 883 VAL A C 1
ATOM 6734 O O . VAL A 1 883 ? 10.159 -11.927 0.059 1.00 98.94 883 VAL A O 1
ATOM 6737 N N . PHE A 1 884 ? 11.640 -10.787 -1.176 1.00 98.94 884 PHE A N 1
ATOM 6738 C CA . PHE A 1 884 ? 10.851 -10.761 -2.411 1.00 98.94 884 PHE A CA 1
ATOM 6739 C C . PHE A 1 884 ? 11.471 -11.735 -3.422 1.00 98.94 884 PHE A C 1
ATOM 6741 O O . PHE A 1 884 ? 12.502 -11.426 -4.031 1.00 98.94 884 PHE A O 1
ATOM 6748 N N . ARG A 1 885 ? 10.909 -12.949 -3.573 1.00 98.88 885 ARG A N 1
ATOM 6749 C CA . ARG A 1 885 ? 11.570 -14.008 -4.363 1.00 98.88 885 ARG A CA 1
ATOM 6750 C C . ARG A 1 885 ? 10.693 -14.882 -5.258 1.00 98.88 885 ARG A C 1
ATOM 6752 O O . ARG A 1 885 ? 9.657 -15.402 -4.853 1.00 98.88 885 ARG A O 1
ATOM 6759 N N . ASN A 1 886 ? 11.223 -15.207 -6.438 1.00 98.88 886 ASN A N 1
ATOM 6760 C CA . ASN A 1 886 ? 10.583 -16.035 -7.471 1.00 98.88 886 ASN A CA 1
ATOM 6761 C C . ASN A 1 886 ? 9.218 -15.495 -7.954 1.00 98.88 886 ASN A C 1
ATOM 6763 O O . ASN A 1 886 ? 8.376 -16.277 -8.395 1.00 98.88 886 ASN A O 1
ATOM 6767 N N . ASN A 1 887 ? 8.978 -14.188 -7.833 1.00 98.94 887 ASN A N 1
ATOM 6768 C CA . ASN A 1 887 ? 7.769 -13.516 -8.311 1.00 98.94 887 ASN A CA 1
ATOM 6769 C C . ASN A 1 887 ? 7.883 -13.160 -9.801 1.00 98.94 887 ASN A C 1
ATOM 6771 O O . ASN A 1 887 ? 8.983 -13.101 -10.358 1.00 98.94 887 ASN A O 1
ATOM 6775 N N . ILE A 1 888 ? 6.745 -12.871 -10.430 1.00 98.88 888 ILE A N 1
ATOM 6776 C CA . ILE A 1 888 ? 6.666 -12.250 -11.757 1.00 98.88 888 ILE A CA 1
ATOM 6777 C C . ILE A 1 888 ? 6.057 -10.858 -11.579 1.00 98.88 888 ILE A C 1
ATOM 6779 O O . ILE A 1 888 ? 4.978 -10.737 -11.006 1.00 98.88 888 ILE A O 1
ATOM 6783 N N . VAL A 1 889 ? 6.733 -9.826 -12.077 1.00 98.88 889 VAL A N 1
ATOM 6784 C CA . VAL A 1 889 ? 6.288 -8.426 -12.088 1.00 98.88 889 VAL A CA 1
ATOM 6785 C C . VAL A 1 889 ? 6.302 -7.943 -13.531 1.00 98.88 889 VAL A C 1
ATOM 6787 O O . VAL A 1 889 ? 7.361 -7.958 -14.161 1.00 98.88 889 VAL A O 1
ATOM 6790 N N . ARG A 1 890 ? 5.151 -7.543 -14.081 1.00 97.75 890 ARG A N 1
ATOM 6791 C CA . ARG A 1 890 ? 5.067 -7.174 -15.499 1.00 97.75 890 ARG A CA 1
ATOM 6792 C C . ARG A 1 890 ? 3.982 -6.176 -15.859 1.00 97.75 890 ARG A C 1
ATOM 6794 O O . ARG A 1 890 ? 3.003 -6.031 -15.137 1.00 97.75 890 ARG A O 1
ATOM 6801 N N . ASN A 1 891 ? 4.110 -5.563 -17.035 1.00 95.56 891 ASN A N 1
ATOM 6802 C CA . ASN A 1 891 ? 3.043 -4.792 -17.690 1.00 95.56 891 ASN A CA 1
ATOM 6803 C C . ASN A 1 891 ? 2.411 -3.698 -16.804 1.00 95.56 891 ASN A C 1
ATOM 6805 O O . ASN A 1 891 ? 1.226 -3.393 -16.937 1.00 95.56 891 ASN A O 1
ATOM 6809 N N . ASN A 1 892 ? 3.179 -3.142 -15.866 1.00 96.94 892 ASN A N 1
ATOM 6810 C CA . ASN A 1 892 ? 2.683 -2.229 -14.846 1.00 96.94 892 ASN A CA 1
ATOM 6811 C C . ASN A 1 892 ? 3.300 -0.836 -14.977 1.00 96.94 892 ASN A C 1
ATOM 6813 O O . ASN A 1 892 ? 4.459 -0.683 -15.372 1.00 96.94 892 ASN A O 1
ATOM 6817 N N . ARG A 1 893 ? 2.512 0.161 -14.578 1.00 95.94 893 ARG A N 1
ATOM 6818 C CA . ARG A 1 893 ? 2.997 1.452 -14.082 1.00 95.94 893 ARG A CA 1
ATOM 6819 C C . ARG A 1 893 ? 3.258 1.270 -12.575 1.00 95.94 893 ARG A C 1
ATOM 6821 O O . ARG A 1 893 ? 2.561 0.470 -11.974 1.00 95.94 893 ARG A O 1
ATOM 6828 N N . ALA A 1 894 ? 4.198 1.940 -11.909 1.00 91.31 894 ALA A N 1
ATOM 6829 C CA . ALA A 1 894 ? 5.300 2.735 -12.441 1.00 91.31 894 ALA A CA 1
ATOM 6830 C C . ALA A 1 894 ? 6.621 1.958 -12.316 1.00 91.31 894 ALA A C 1
ATOM 6832 O O . ALA A 1 894 ? 7.213 1.608 -13.335 1.00 91.31 894 ALA A O 1
ATOM 6833 N N . ARG A 1 895 ? 7.087 1.663 -11.096 1.00 97.94 895 ARG A N 1
ATOM 6834 C CA . ARG A 1 895 ? 8.279 0.838 -10.850 1.00 97.94 895 ARG A CA 1
ATOM 6835 C C . ARG A 1 895 ? 7.879 -0.635 -10.710 1.00 97.94 895 ARG A C 1
ATOM 6837 O O . ARG A 1 895 ? 6.712 -0.961 -10.515 1.00 97.94 895 ARG A O 1
ATOM 6844 N N . GLY A 1 896 ? 8.841 -1.548 -10.796 1.00 98.06 896 GLY A N 1
ATOM 6845 C CA . GLY A 1 896 ? 8.614 -2.954 -10.463 1.00 98.06 896 GLY A CA 1
ATOM 6846 C C . GLY A 1 896 ? 8.478 -3.152 -8.951 1.00 98.06 896 GLY A C 1
ATOM 6847 O O . GLY A 1 896 ? 7.466 -3.663 -8.489 1.00 98.06 896 GLY A O 1
ATOM 6848 N N . SER A 1 897 ? 9.462 -2.706 -8.171 1.00 98.56 897 SER A N 1
ATOM 6849 C CA . SER A 1 897 ? 9.463 -2.777 -6.701 1.00 98.56 897 SER A CA 1
ATOM 6850 C C . SER A 1 897 ? 10.224 -1.609 -6.074 1.00 98.56 897 SER A C 1
ATOM 6852 O O . SER A 1 897 ? 11.276 -1.239 -6.598 1.00 98.56 897 SER A O 1
ATOM 6854 N N . LEU A 1 898 ? 9.749 -1.100 -4.940 1.00 98.56 898 LEU A N 1
ATOM 6855 C CA . LEU A 1 898 ? 10.337 -0.019 -4.149 1.00 98.56 898 LEU A CA 1
ATOM 6856 C C . LEU A 1 898 ? 10.669 -0.529 -2.732 1.00 98.56 898 LEU A C 1
ATOM 6858 O O . LEU A 1 898 ? 9.832 -1.170 -2.095 1.00 98.56 898 LEU A O 1
ATOM 6862 N N . PHE A 1 899 ? 11.882 -0.266 -2.234 1.00 98.44 899 PHE A N 1
ATOM 6863 C CA . PHE A 1 899 ? 12.288 -0.638 -0.871 1.00 98.44 899 PHE A CA 1
ATOM 6864 C C . PHE A 1 899 ? 13.006 0.496 -0.132 1.00 98.44 899 PHE A C 1
ATOM 6866 O O . PHE A 1 899 ? 13.954 1.089 -0.654 1.00 98.44 899 PHE A O 1
ATOM 6873 N N . THR A 1 900 ? 12.575 0.720 1.110 1.00 95.50 900 THR A N 1
ATOM 6874 C CA . THR A 1 900 ? 13.001 1.807 1.996 1.00 95.50 900 THR A CA 1
ATOM 6875 C C . THR A 1 900 ? 12.993 1.289 3.449 1.00 95.50 900 THR A C 1
ATOM 6877 O O . THR A 1 900 ? 12.091 1.570 4.234 1.00 95.50 900 THR A O 1
ATOM 6880 N N . THR A 1 901 ? 13.962 0.442 3.816 1.00 97.12 901 THR A N 1
ATOM 6881 C CA . THR A 1 901 ? 14.090 -0.131 5.175 1.00 97.12 901 THR A CA 1
ATOM 6882 C C . THR A 1 901 ? 15.558 -0.380 5.546 1.00 97.12 901 THR A C 1
ATOM 6884 O O . THR A 1 901 ? 16.295 -0.908 4.715 1.00 97.12 901 THR A O 1
ATOM 6887 N N . PRO A 1 902 ? 16.013 -0.038 6.769 1.00 96.44 902 PRO A N 1
ATOM 6888 C CA . PRO A 1 902 ? 17.373 -0.322 7.239 1.00 96.44 902 PRO A CA 1
ATOM 6889 C C . PRO A 1 902 ? 17.630 -1.799 7.548 1.00 96.44 902 PRO A C 1
ATOM 6891 O O . PRO A 1 902 ? 18.788 -2.192 7.675 1.00 96.44 902 PRO A O 1
ATOM 6894 N N . GLU A 1 903 ? 16.581 -2.611 7.657 1.00 98.06 903 GLU A N 1
ATOM 6895 C CA . GLU A 1 903 ? 16.702 -4.059 7.791 1.00 98.06 903 GLU A CA 1
ATOM 6896 C C . GLU A 1 903 ? 16.984 -4.737 6.442 1.00 98.06 903 GLU A C 1
ATOM 6898 O O . GLU A 1 903 ? 16.853 -4.152 5.366 1.00 98.06 903 GLU A O 1
ATOM 6903 N N . LYS A 1 904 ? 17.408 -6.003 6.492 1.00 98.62 904 LYS A N 1
ATOM 6904 C CA . LYS A 1 904 ? 17.882 -6.746 5.316 1.00 98.62 904 LYS A CA 1
ATOM 6905 C C . LYS A 1 904 ? 16.821 -6.868 4.212 1.00 98.62 904 LYS A C 1
ATOM 6907 O O . LYS A 1 904 ? 15.746 -7.420 4.449 1.00 98.62 904 LYS A O 1
ATOM 6912 N N . VAL A 1 905 ? 17.176 -6.506 2.975 1.00 98.94 905 VAL A N 1
ATOM 6913 C CA . VAL A 1 905 ? 16.345 -6.706 1.771 1.00 98.94 905 VAL A CA 1
ATOM 6914 C C . VAL A 1 905 ? 16.975 -7.741 0.830 1.00 98.94 905 VAL A C 1
ATOM 6916 O O . VAL A 1 905 ? 18.116 -7.596 0.390 1.00 98.94 905 VAL A O 1
ATOM 6919 N N . LEU A 1 906 ? 16.215 -8.776 0.463 1.00 98.94 906 LEU A N 1
ATOM 6920 C CA . LEU A 1 906 ? 16.590 -9.806 -0.511 1.00 98.94 906 LEU A CA 1
ATOM 6921 C C . LEU A 1 906 ? 15.596 -9.841 -1.681 1.00 98.94 906 LEU A C 1
ATOM 6923 O O . LEU A 1 906 ? 14.459 -10.292 -1.533 1.00 98.94 906 LEU A O 1
ATOM 6927 N N . VAL A 1 907 ? 16.063 -9.448 -2.867 1.00 98.94 907 VAL A N 1
ATOM 6928 C CA . VAL A 1 907 ? 15.327 -9.525 -4.138 1.00 98.94 907 VAL A CA 1
ATOM 6929 C C . VAL A 1 907 ? 15.934 -10.654 -4.972 1.00 98.94 907 VAL A C 1
ATOM 6931 O O . VAL A 1 907 ? 16.983 -10.476 -5.597 1.00 98.94 907 VAL A O 1
ATOM 6934 N N . GLU A 1 908 ? 15.318 -11.840 -4.957 1.00 98.94 908 GLU A N 1
ATOM 6935 C CA . GLU A 1 908 ? 15.934 -13.061 -5.501 1.00 98.94 908 GLU A CA 1
ATOM 6936 C C . GLU A 1 908 ? 15.098 -13.816 -6.548 1.00 98.94 908 GLU A C 1
ATOM 6938 O O . GLU A 1 908 ? 13.993 -14.279 -6.277 1.00 98.94 908 GLU A O 1
ATOM 6943 N N . GLY A 1 909 ? 15.679 -14.073 -7.724 1.00 98.94 909 GLY A N 1
ATOM 6944 C CA . GLY A 1 909 ? 15.109 -15.012 -8.702 1.00 98.94 909 GLY A CA 1
ATOM 6945 C C . GLY A 1 909 ? 13.791 -14.564 -9.346 1.00 98.94 909 GLY A C 1
ATOM 6946 O O . GLY A 1 909 ? 13.070 -15.396 -9.891 1.00 98.94 909 GLY A O 1
ATOM 6947 N N . ASN A 1 910 ? 13.449 -13.279 -9.256 1.00 98.94 910 ASN A N 1
ATOM 6948 C CA . ASN A 1 910 ? 12.225 -12.721 -9.826 1.00 98.94 910 ASN A CA 1
ATOM 6949 C C . ASN A 1 910 ? 12.369 -12.475 -11.334 1.00 98.94 910 ASN A C 1
ATOM 6951 O O . ASN A 1 910 ? 13.475 -12.261 -11.840 1.00 98.94 910 ASN A O 1
ATOM 6955 N N . LEU A 1 911 ? 11.241 -12.450 -12.039 1.00 98.94 911 LEU A N 1
ATOM 6956 C CA . LEU A 1 911 ? 11.133 -11.954 -13.407 1.00 98.94 911 LEU A CA 1
ATOM 6957 C C . LEU A 1 911 ? 10.479 -10.569 -13.383 1.00 98.94 911 LEU A C 1
ATOM 6959 O O . LEU A 1 911 ? 9.320 -10.452 -12.998 1.00 98.94 911 LEU A O 1
ATOM 6963 N N . PHE A 1 912 ? 11.208 -9.548 -13.824 1.00 98.88 912 PHE A N 1
ATOM 6964 C CA . PHE A 1 912 ? 10.681 -8.220 -14.124 1.00 98.88 912 PHE A CA 1
ATOM 6965 C C . PHE A 1 912 ? 10.590 -8.083 -15.648 1.00 98.88 912 PHE A C 1
ATOM 6967 O O . PHE A 1 912 ? 11.612 -8.142 -16.326 1.00 98.88 912 PHE A O 1
ATOM 6974 N N . ASP A 1 913 ? 9.392 -7.908 -16.197 1.00 98.19 913 ASP A N 1
ATOM 6975 C CA . ASP A 1 913 ? 9.120 -8.063 -17.634 1.00 98.19 913 ASP A CA 1
ATOM 6976 C C . ASP A 1 913 ? 8.225 -6.922 -18.141 1.00 98.19 913 ASP A C 1
ATOM 6978 O O . ASP A 1 913 ? 7.058 -6.831 -17.780 1.00 98.19 913 ASP A O 1
ATOM 6982 N N . HIS A 1 914 ? 8.782 -5.993 -18.918 1.00 97.38 914 HIS A N 1
ATOM 6983 C CA . HIS A 1 914 ? 8.078 -4.812 -19.436 1.00 97.38 914 HIS A CA 1
ATOM 6984 C C . HIS A 1 914 ? 7.350 -3.974 -18.353 1.00 97.38 914 HIS A C 1
ATOM 6986 O O . HIS A 1 914 ? 6.269 -3.428 -18.589 1.00 97.38 914 HIS A O 1
ATOM 6992 N N . SER A 1 915 ? 7.947 -3.823 -17.158 1.00 96.31 915 SER A N 1
ATOM 6993 C CA . SER A 1 915 ? 7.561 -2.730 -16.243 1.00 96.31 915 SER A CA 1
ATOM 6994 C C . SER A 1 915 ? 7.885 -1.394 -16.915 1.00 96.31 915 SER A C 1
ATOM 6996 O O . SER A 1 915 ? 9.004 -1.209 -17.407 1.00 96.31 915 SER A O 1
ATOM 6998 N N . SER A 1 916 ? 6.933 -0.460 -16.969 1.00 96.25 916 SER A N 1
ATOM 6999 C CA . SER A 1 916 ? 7.104 0.738 -17.798 1.00 96.25 916 SER A CA 1
ATOM 7000 C C . SER A 1 916 ? 8.139 1.716 -17.230 1.00 96.25 916 SER A C 1
ATOM 7002 O O . SER A 1 916 ? 8.780 2.434 -17.992 1.00 96.25 916 SER A O 1
ATOM 7004 N N . GLY A 1 917 ? 8.362 1.716 -15.917 1.00 97.38 917 GLY A N 1
ATOM 7005 C CA . GLY A 1 917 ? 9.476 2.386 -15.249 1.00 97.38 917 GLY A CA 1
ATOM 7006 C C . GLY A 1 917 ? 10.565 1.417 -14.769 1.00 97.38 917 GLY A C 1
ATOM 7007 O O . GLY A 1 917 ? 10.677 0.279 -15.235 1.00 97.38 917 GLY A O 1
ATOM 7008 N N . ALA A 1 918 ? 11.389 1.889 -13.828 1.00 98.19 918 ALA A N 1
ATOM 7009 C CA . ALA A 1 918 ? 12.502 1.133 -13.248 1.00 98.19 918 ALA A CA 1
ATOM 7010 C C . ALA A 1 918 ? 12.026 -0.190 -12.630 1.00 98.19 918 ALA A C 1
ATOM 7012 O O . ALA A 1 918 ? 11.021 -0.213 -11.928 1.00 98.19 918 ALA A O 1
ATOM 7013 N N . ALA A 1 919 ? 12.754 -1.285 -12.840 1.00 98.75 919 ALA A N 1
ATOM 7014 C CA . ALA A 1 919 ? 12.394 -2.577 -12.260 1.00 98.75 919 ALA A CA 1
ATOM 7015 C C . ALA A 1 919 ? 12.554 -2.580 -10.732 1.00 98.75 919 ALA A C 1
ATOM 7017 O O . ALA A 1 919 ? 11.710 -3.128 -10.029 1.00 98.75 919 ALA A O 1
ATOM 7018 N N . ILE A 1 920 ? 13.606 -1.939 -10.215 1.00 98.81 920 ILE A N 1
ATOM 7019 C CA . ILE A 1 920 ? 13.844 -1.792 -8.774 1.00 98.81 920 ILE A CA 1
ATOM 7020 C C . ILE A 1 920 ? 14.176 -0.332 -8.466 1.00 98.81 920 ILE A C 1
ATOM 7022 O O . ILE A 1 920 ? 15.007 0.275 -9.144 1.00 98.81 920 ILE A O 1
ATOM 7026 N N . LEU A 1 921 ? 13.547 0.203 -7.424 1.00 98.75 921 LEU A N 1
ATOM 7027 C CA . LEU A 1 921 ? 13.846 1.487 -6.810 1.00 98.75 921 LEU A CA 1
ATOM 7028 C C . LEU A 1 921 ? 14.231 1.265 -5.337 1.00 98.75 921 LEU A C 1
ATOM 7030 O O . LEU A 1 921 ? 13.525 0.580 -4.603 1.00 98.75 921 LEU A O 1
ATOM 7034 N N . LEU A 1 922 ? 15.338 1.854 -4.897 1.00 98.62 922 LEU A N 1
ATOM 7035 C CA . LEU A 1 922 ? 15.571 2.147 -3.481 1.00 98.62 922 LEU A CA 1
ATOM 7036 C C . LEU A 1 922 ? 15.308 3.642 -3.285 1.00 98.62 922 LEU A C 1
ATOM 7038 O O . LEU A 1 922 ? 15.852 4.444 -4.048 1.00 98.62 922 LEU A O 1
ATOM 7042 N N . ALA A 1 923 ? 14.453 4.004 -2.333 1.00 96.06 923 ALA A N 1
ATOM 7043 C CA . ALA A 1 923 ? 14.001 5.381 -2.129 1.00 96.06 923 ALA A CA 1
ATOM 7044 C C . ALA A 1 923 ? 14.271 5.858 -0.693 1.00 96.06 923 ALA A C 1
ATOM 7046 O O . ALA A 1 923 ? 14.930 5.179 0.094 1.00 96.06 923 ALA A O 1
ATOM 7047 N N . GLY A 1 924 ? 13.781 7.051 -0.364 1.00 94.25 924 GLY A N 1
ATOM 7048 C CA . GLY A 1 924 ? 13.832 7.610 0.981 1.00 94.25 924 GLY A CA 1
ATOM 7049 C C . GLY A 1 924 ? 13.712 9.126 0.955 1.00 94.25 924 GLY A C 1
ATOM 7050 O O . GLY A 1 924 ? 14.520 9.796 0.308 1.00 94.25 924 GLY A O 1
ATOM 7051 N N . ASP A 1 925 ? 12.725 9.679 1.652 1.00 94.25 925 ASP A N 1
ATOM 7052 C CA . ASP A 1 925 ? 12.530 11.120 1.764 1.00 94.25 925 ASP A CA 1
ATOM 7053 C C . ASP A 1 925 ? 11.934 11.558 3.113 1.00 94.25 925 ASP A C 1
ATOM 7055 O O . ASP A 1 925 ? 11.425 10.767 3.903 1.00 94.25 925 ASP A O 1
ATOM 7059 N N . ALA A 1 926 ? 12.016 12.866 3.350 1.00 93.12 926 ALA A N 1
ATOM 7060 C CA . ALA A 1 926 ? 11.330 13.585 4.420 1.00 93.12 926 ALA A CA 1
ATOM 7061 C C . ALA A 1 926 ? 10.944 14.998 3.928 1.00 93.12 926 ALA A C 1
ATOM 7063 O O . ALA A 1 926 ? 11.194 16.003 4.597 1.00 93.12 926 ALA A O 1
ATOM 7064 N N . GLN A 1 927 ? 10.449 15.087 2.686 1.00 85.38 927 GLN A N 1
ATOM 7065 C CA . GLN A 1 927 ? 10.240 16.343 1.951 1.00 85.38 927 GLN A CA 1
ATOM 7066 C C . GLN A 1 927 ? 9.030 16.357 1.000 1.00 85.38 927 GLN A C 1
ATOM 7068 O O . GLN A 1 927 ? 8.472 17.429 0.767 1.00 85.38 927 GLN A O 1
ATOM 7073 N N . GLY A 1 928 ? 8.660 15.215 0.421 1.00 87.94 928 GLY A N 1
ATOM 7074 C CA . GLY A 1 928 ? 7.609 15.067 -0.585 1.00 87.94 928 GLY A CA 1
ATOM 7075 C C . GLY A 1 928 ? 6.579 14.019 -0.173 1.00 87.94 928 GLY A C 1
ATOM 7076 O O . GLY A 1 928 ? 5.455 14.372 0.185 1.00 87.94 928 GLY A O 1
ATOM 7077 N N . TRP A 1 929 ? 6.964 12.741 -0.195 1.00 92.88 929 TRP A N 1
ATOM 7078 C CA . TRP A 1 929 ? 6.099 11.629 0.217 1.00 92.88 929 TRP A CA 1
ATOM 7079 C C . TRP A 1 929 ? 6.184 11.348 1.724 1.00 92.88 929 TRP A C 1
ATOM 7081 O O . TRP A 1 929 ? 5.199 10.904 2.315 1.00 92.88 929 TRP A O 1
ATOM 7091 N N . TYR A 1 930 ? 7.314 11.696 2.350 1.00 95.75 930 TYR A N 1
ATOM 7092 C CA . TYR A 1 930 ? 7.679 11.379 3.733 1.00 95.75 930 TYR A CA 1
ATOM 7093 C C . TYR A 1 930 ? 7.771 9.859 3.985 1.00 95.75 930 TYR A C 1
ATOM 7095 O O . TYR A 1 930 ? 7.430 9.360 5.063 1.00 95.75 930 TYR A O 1
ATOM 7103 N N . GLU A 1 931 ? 8.262 9.125 2.980 1.00 95.25 931 GLU A N 1
ATOM 7104 C CA . GLU A 1 931 ? 8.537 7.686 3.036 1.00 95.25 931 GLU A CA 1
ATOM 7105 C C . GLU A 1 931 ? 10.021 7.459 3.371 1.00 95.25 931 GLU A C 1
ATOM 7107 O O . GLU A 1 931 ? 10.902 7.650 2.533 1.00 95.25 931 GLU A O 1
ATOM 7112 N N . SER A 1 932 ? 10.315 7.065 4.611 1.00 91.00 932 SER A N 1
ATOM 7113 C CA . SER A 1 932 ? 11.666 6.993 5.179 1.00 91.00 932 SER A CA 1
ATOM 7114 C C . SER A 1 932 ? 12.082 5.571 5.576 1.00 91.00 932 SER A C 1
ATOM 7116 O O . SER A 1 932 ? 11.248 4.682 5.762 1.00 91.00 932 SER A O 1
ATOM 7118 N N . GLY A 1 933 ? 13.399 5.346 5.655 1.00 87.88 933 GLY A N 1
ATOM 7119 C CA . GLY A 1 933 ? 14.004 4.044 5.955 1.00 87.88 933 GLY A CA 1
ATOM 7120 C C . GLY A 1 933 ? 15.275 3.805 5.134 1.00 87.88 933 GLY A C 1
ATOM 7121 O O . GLY A 1 933 ? 15.246 3.255 4.034 1.00 87.88 933 GLY A O 1
ATOM 7122 N N . ALA A 1 934 ? 16.417 4.227 5.669 1.00 94.38 934 ALA A N 1
ATOM 7123 C CA . ALA A 1 934 ? 17.709 4.174 4.989 1.00 94.38 934 ALA A CA 1
ATOM 7124 C C . ALA A 1 934 ? 18.197 2.731 4.732 1.00 94.38 934 ALA A C 1
ATOM 7126 O O . ALA A 1 934 ? 18.654 2.068 5.654 1.00 94.38 934 ALA A O 1
ATOM 7127 N N . CYS A 1 935 ? 18.138 2.233 3.489 1.00 98.00 935 CYS A N 1
ATOM 7128 C CA . CYS A 1 935 ? 18.584 0.863 3.170 1.00 98.00 935 CYS A CA 1
ATOM 7129 C C . CYS A 1 935 ? 20.062 0.585 3.515 1.00 98.00 935 CYS A C 1
ATOM 7131 O O . CYS A 1 935 ? 20.959 1.206 2.937 1.00 98.00 935 CYS A O 1
ATOM 7133 N N . HIS A 1 936 ? 20.306 -0.385 4.412 1.00 97.88 936 HIS A N 1
ATOM 7134 C CA . HIS A 1 936 ? 21.643 -0.721 4.931 1.00 97.88 936 HIS A CA 1
ATOM 7135 C C . HIS A 1 936 ? 22.201 -2.098 4.529 1.00 97.88 936 HIS A C 1
ATOM 7137 O O . HIS A 1 936 ? 23.408 -2.302 4.667 1.00 97.88 936 HIS A O 1
ATOM 7143 N N . GLU A 1 937 ? 21.387 -3.043 4.050 1.00 98.62 937 GLU A N 1
ATOM 7144 C CA . GLU A 1 937 ? 21.873 -4.259 3.380 1.00 98.62 937 GLU A CA 1
ATOM 7145 C C . GLU A 1 937 ? 20.862 -4.722 2.324 1.00 98.62 937 GLU A C 1
ATOM 7147 O O . GLU A 1 937 ? 19.757 -5.157 2.654 1.00 98.62 937 GLU A O 1
ATOM 7152 N N . VAL A 1 938 ? 21.243 -4.654 1.045 1.00 98.94 938 VAL A N 1
ATOM 7153 C CA . VAL A 1 938 ? 20.358 -5.008 -0.075 1.00 98.94 938 VAL A CA 1
ATOM 7154 C C . VAL A 1 938 ? 21.048 -5.994 -1.009 1.00 98.94 938 VAL A C 1
ATOM 7156 O O . VAL A 1 938 ? 22.117 -5.710 -1.547 1.00 98.94 938 VAL A O 1
ATOM 7159 N N . VAL A 1 939 ? 20.413 -7.140 -1.257 1.00 98.94 939 VAL A N 1
ATOM 7160 C CA . VAL A 1 939 ? 20.913 -8.185 -2.162 1.00 98.94 939 VAL A CA 1
ATOM 7161 C C . VAL A 1 939 ? 19.918 -8.413 -3.299 1.00 98.94 939 VAL A C 1
ATOM 7163 O O . VAL A 1 939 ? 18.869 -9.028 -3.116 1.00 98.94 939 VAL A O 1
ATOM 7166 N N . ILE A 1 940 ? 20.270 -7.952 -4.498 1.00 99.00 940 ILE A N 1
ATOM 7167 C CA . ILE A 1 940 ? 19.511 -8.120 -5.743 1.00 99.00 940 ILE A CA 1
ATOM 7168 C C . ILE A 1 940 ? 20.223 -9.184 -6.579 1.00 99.00 940 ILE A C 1
ATOM 7170 O O . ILE A 1 940 ? 21.248 -8.902 -7.206 1.00 99.00 940 ILE A O 1
ATOM 7174 N N . ARG A 1 941 ? 19.715 -10.423 -6.597 1.00 98.94 941 ARG A N 1
ATOM 7175 C CA . ARG A 1 941 ? 20.417 -11.525 -7.274 1.00 98.94 941 ARG A CA 1
ATOM 7176 C C . ARG A 1 941 ? 19.568 -12.532 -8.030 1.00 98.94 941 ARG A C 1
ATOM 7178 O O . ARG A 1 941 ? 18.454 -12.866 -7.637 1.00 98.94 941 ARG A O 1
ATOM 7185 N N . ARG A 1 942 ? 20.159 -13.106 -9.084 1.00 98.94 942 ARG A N 1
ATOM 7186 C CA . ARG A 1 942 ? 19.543 -14.137 -9.947 1.00 98.94 942 ARG A CA 1
ATOM 7187 C C . ARG A 1 942 ? 18.218 -13.712 -10.608 1.00 98.94 942 ARG A C 1
ATOM 7189 O O . ARG A 1 942 ? 17.517 -14.564 -11.146 1.00 98.94 942 ARG A O 1
ATOM 7196 N N . ASN A 1 943 ? 17.866 -12.427 -10.577 1.00 99.00 943 ASN A N 1
ATOM 7197 C CA . ASN A 1 943 ? 16.662 -11.909 -11.222 1.00 99.00 943 ASN A CA 1
ATOM 7198 C C . ASN A 1 943 ? 16.860 -11.845 -12.743 1.00 99.00 943 ASN A C 1
ATOM 7200 O O . ASN A 1 943 ? 17.989 -11.743 -13.231 1.00 99.00 943 ASN A O 1
ATOM 7204 N N . THR A 1 944 ? 15.759 -11.876 -13.489 1.00 98.94 944 THR A N 1
ATOM 7205 C CA . THR A 1 944 ? 15.739 -11.576 -14.923 1.00 98.94 944 THR A CA 1
ATOM 7206 C C . THR A 1 944 ? 14.970 -10.283 -15.155 1.00 98.94 944 THR A C 1
ATOM 7208 O O . THR A 1 944 ? 13.827 -10.165 -14.725 1.00 98.94 944 THR A O 1
ATOM 7211 N N . PHE A 1 945 ? 15.596 -9.343 -15.851 1.00 98.94 945 PHE A N 1
ATOM 7212 C CA . PHE A 1 945 ? 15.028 -8.073 -16.293 1.00 98.94 945 PHE A CA 1
ATOM 7213 C C . PHE A 1 945 ? 14.825 -8.151 -17.810 1.00 98.94 945 PHE A C 1
ATOM 7215 O O . PHE A 1 945 ? 15.761 -8.522 -18.524 1.00 98.94 945 PHE A O 1
ATOM 7222 N N . ILE A 1 946 ? 13.623 -7.859 -18.305 1.00 98.81 946 ILE A N 1
ATOM 7223 C CA . ILE A 1 946 ? 13.274 -7.869 -19.731 1.00 98.81 946 ILE A CA 1
ATOM 7224 C C . ILE A 1 946 ? 12.612 -6.538 -20.079 1.00 98.81 946 ILE A C 1
ATOM 7226 O O . ILE A 1 946 ? 11.513 -6.264 -19.607 1.00 98.81 946 ILE A O 1
ATOM 7230 N N . ASN A 1 947 ? 13.278 -5.730 -20.909 1.00 98.19 947 ASN A N 1
ATOM 7231 C CA . ASN A 1 947 ? 12.762 -4.483 -21.490 1.00 98.19 947 ASN A CA 1
ATOM 7232 C C . ASN A 1 947 ? 12.025 -3.570 -20.489 1.00 98.19 947 ASN A C 1
ATOM 7234 O O . ASN A 1 947 ? 11.001 -2.971 -20.808 1.00 98.19 947 ASN A O 1
ATOM 7238 N N . ASN A 1 948 ? 12.533 -3.473 -19.261 1.00 98.31 948 ASN A N 1
ATOM 7239 C CA . ASN A 1 948 ? 12.038 -2.527 -18.265 1.00 98.31 948 ASN A CA 1
ATOM 7240 C C . ASN A 1 948 ? 12.395 -1.086 -18.677 1.00 98.31 948 ASN A C 1
ATOM 7242 O O . ASN A 1 948 ? 13.236 -0.882 -19.553 1.00 98.31 948 ASN A O 1
ATOM 7246 N N . LEU A 1 949 ? 11.808 -0.083 -18.014 1.00 97.06 949 LEU A N 1
ATOM 7247 C CA . LEU A 1 949 ? 12.082 1.339 -18.272 1.00 97.06 949 LEU A CA 1
ATOM 7248 C C . LEU A 1 949 ? 11.664 1.804 -19.691 1.00 97.06 949 LEU A C 1
ATOM 7250 O O . LEU A 1 949 ? 12.320 2.642 -20.309 1.00 97.06 949 LEU A O 1
ATOM 7254 N N . THR A 1 950 ? 10.549 1.282 -20.222 1.00 95.81 950 THR A N 1
ATOM 7255 C CA . THR A 1 950 ? 9.997 1.689 -21.536 1.00 95.81 950 THR A CA 1
ATOM 7256 C C . THR A 1 950 ? 9.465 3.128 -21.577 1.00 95.81 950 THR A C 1
ATOM 7258 O O . THR A 1 950 ? 9.201 3.662 -22.654 1.00 95.81 950 THR A O 1
ATOM 7261 N N . SER A 1 951 ? 9.273 3.755 -20.417 1.00 94.94 951 SER A N 1
ATOM 7262 C CA . SER A 1 951 ? 8.687 5.081 -20.210 1.00 94.94 951 SER A CA 1
ATOM 7263 C C . SER A 1 951 ? 9.387 5.813 -19.053 1.00 94.94 951 SER A C 1
ATOM 7265 O O . SER A 1 951 ? 10.217 5.245 -18.343 1.00 94.94 951 SER A O 1
ATOM 7267 N N . ARG A 1 952 ? 9.075 7.102 -18.863 1.00 90.69 952 ARG A N 1
ATOM 7268 C CA . ARG A 1 952 ? 9.673 7.941 -17.808 1.00 90.69 952 ARG A CA 1
ATOM 7269 C C . ARG A 1 952 ? 8.656 8.288 -16.728 1.00 90.69 952 ARG A C 1
ATOM 7271 O O . ARG A 1 952 ? 7.578 8.792 -17.042 1.00 90.69 952 ARG A O 1
ATOM 7278 N N . TYR A 1 953 ? 9.046 8.075 -15.477 1.00 93.75 953 TYR A N 1
ATOM 7279 C CA . TYR A 1 953 ? 8.302 8.431 -14.271 1.00 93.75 953 TYR A CA 1
ATOM 7280 C C . TYR A 1 953 ? 9.248 9.062 -13.236 1.00 93.75 953 TYR A C 1
ATOM 7282 O O . TYR A 1 953 ? 10.463 9.138 -13.437 1.00 93.75 953 TYR A O 1
ATOM 7290 N N . GLN A 1 954 ? 8.696 9.515 -12.110 1.00 91.44 954 GLN A N 1
ATOM 7291 C CA . GLN A 1 954 ? 9.487 10.013 -10.984 1.00 91.44 954 GLN A CA 1
ATOM 7292 C C . GLN A 1 954 ? 10.432 8.911 -10.463 1.00 91.44 954 GLN A C 1
ATOM 7294 O O . GLN A 1 954 ? 10.022 7.759 -10.304 1.00 91.44 954 GLN A O 1
ATOM 7299 N N . PHE A 1 955 ? 11.695 9.279 -10.221 1.00 93.38 955 PHE A N 1
ATOM 7300 C CA . PHE A 1 955 ? 12.790 8.420 -9.731 1.00 93.38 955 PHE A CA 1
ATOM 7301 C C . PHE A 1 955 ? 13.263 7.287 -10.665 1.00 93.38 955 PHE A C 1
ATOM 7303 O O . PHE A 1 955 ? 14.196 6.563 -10.318 1.00 93.38 955 PHE A O 1
ATOM 7310 N N . THR A 1 956 ? 12.691 7.130 -11.864 1.00 94.62 956 THR A N 1
ATOM 7311 C CA . THR A 1 956 ? 13.062 6.048 -12.794 1.00 94.62 956 THR A CA 1
ATOM 7312 C C . THR A 1 956 ? 14.186 6.478 -13.740 1.00 94.62 956 THR A C 1
ATOM 7314 O O . THR A 1 956 ? 13.951 6.773 -14.914 1.00 94.62 956 THR A O 1
ATOM 7317 N N . ASN A 1 957 ? 15.417 6.528 -13.229 1.00 96.44 957 ASN A N 1
ATOM 7318 C CA . ASN A 1 957 ? 16.590 6.951 -14.006 1.00 96.44 957 ASN A CA 1
ATOM 7319 C C . ASN A 1 957 ? 17.341 5.785 -14.674 1.00 96.44 957 ASN A C 1
ATOM 7321 O O . ASN A 1 957 ? 18.092 6.007 -15.620 1.00 96.44 957 ASN A O 1
ATOM 7325 N N . ALA A 1 958 ? 17.147 4.561 -14.183 1.00 98.50 958 ALA A N 1
ATOM 7326 C CA . ALA A 1 958 ? 17.775 3.330 -14.657 1.00 98.50 958 ALA A CA 1
ATOM 7327 C C . ALA A 1 958 ? 16.908 2.102 -14.326 1.00 98.50 958 ALA A C 1
ATOM 7329 O O . ALA A 1 958 ? 15.997 2.201 -13.501 1.00 98.50 958 ALA A O 1
ATOM 7330 N N . ILE A 1 959 ? 17.214 0.936 -14.913 1.00 98.81 959 ILE A N 1
ATOM 7331 C CA . ILE A 1 959 ? 16.531 -0.340 -14.605 1.00 98.81 959 ILE A CA 1
ATOM 7332 C C . ILE A 1 959 ? 16.577 -0.633 -13.096 1.00 98.81 959 ILE A C 1
ATOM 7334 O O . ILE A 1 959 ? 15.559 -1.020 -12.522 1.00 98.81 959 ILE A O 1
ATOM 7338 N N . ILE A 1 960 ? 17.725 -0.398 -12.454 1.00 98.88 960 ILE A N 1
ATOM 7339 C CA . ILE A 1 960 ? 17.858 -0.329 -10.996 1.00 98.88 960 ILE A CA 1
ATOM 7340 C C . ILE A 1 960 ? 18.212 1.115 -10.628 1.00 98.88 960 ILE A C 1
ATOM 7342 O O . ILE A 1 960 ? 19.279 1.612 -10.986 1.00 98.88 960 ILE A O 1
ATOM 7346 N N . SER A 1 961 ? 17.310 1.797 -9.928 1.00 98.75 961 SER A N 1
ATOM 7347 C CA . SER A 1 961 ? 17.490 3.178 -9.469 1.00 98.75 961 SER A CA 1
ATOM 7348 C C . SER A 1 961 ? 17.635 3.219 -7.947 1.00 98.75 961 SER A C 1
ATOM 7350 O O . SER A 1 961 ? 16.893 2.561 -7.229 1.00 98.75 961 SER A O 1
ATOM 7352 N N . ILE A 1 962 ? 18.585 3.999 -7.442 1.00 98.75 962 ILE A N 1
ATOM 7353 C CA . ILE A 1 962 ? 18.798 4.246 -6.014 1.00 98.75 962 ILE A CA 1
ATOM 7354 C C . ILE A 1 962 ? 18.711 5.764 -5.830 1.00 98.75 962 ILE A C 1
ATOM 7356 O O . ILE A 1 962 ? 19.615 6.498 -6.231 1.00 98.75 962 ILE A O 1
ATOM 7360 N N . TYR A 1 963 ? 17.569 6.247 -5.344 1.00 97.56 963 TYR A N 1
ATOM 7361 C CA . TYR A 1 963 ? 17.166 7.652 -5.426 1.00 97.56 963 TYR A CA 1
ATOM 7362 C C . TYR A 1 963 ? 16.469 8.117 -4.130 1.00 97.56 963 TYR A C 1
ATOM 7364 O O . TYR A 1 963 ? 15.251 8.291 -4.111 1.00 97.56 963 TYR A O 1
ATOM 7372 N N . PRO A 1 964 ? 17.228 8.373 -3.053 1.00 96.75 964 PRO A N 1
ATOM 7373 C CA . PRO A 1 964 ? 16.753 9.168 -1.925 1.00 96.75 964 PRO A CA 1
ATOM 7374 C C . PRO A 1 964 ? 16.692 10.664 -2.288 1.00 96.75 964 PRO A C 1
ATOM 7376 O O . PRO A 1 964 ? 17.576 11.193 -2.973 1.00 96.75 964 PRO A O 1
ATOM 7379 N N . GLU A 1 965 ? 15.668 11.379 -1.817 1.00 94.75 965 GLU A N 1
ATOM 7380 C CA . GLU A 1 965 ? 15.434 12.798 -2.135 1.00 94.75 965 GLU A CA 1
ATOM 7381 C C . GLU A 1 965 ? 16.194 13.743 -1.188 1.00 94.75 965 GLU A C 1
ATOM 7383 O O . GLU A 1 965 ? 15.620 14.451 -0.358 1.00 94.75 965 GLU A O 1
ATOM 7388 N N . VAL A 1 966 ? 17.523 13.770 -1.309 1.00 94.69 966 VAL A N 1
ATOM 7389 C CA . VAL A 1 966 ? 18.404 14.596 -0.464 1.00 94.69 966 VAL A CA 1
ATOM 7390 C C . VAL A 1 966 ? 18.452 16.054 -0.953 1.00 94.69 966 VAL A C 1
ATOM 7392 O O . VAL A 1 966 ? 19.008 16.332 -2.018 1.00 94.69 966 VAL A O 1
ATOM 7395 N N . LYS A 1 967 ? 17.943 17.015 -0.161 1.00 92.12 967 LYS A N 1
ATOM 7396 C CA . LYS A 1 967 ? 17.890 18.446 -0.543 1.00 92.12 967 LYS A CA 1
ATOM 7397 C C . LYS A 1 967 ? 19.266 19.088 -0.703 1.00 92.12 967 LYS A C 1
ATOM 7399 O O . LYS A 1 967 ? 19.519 19.806 -1.665 1.00 92.12 967 LYS A O 1
ATOM 7404 N N . GLN A 1 968 ? 20.137 18.879 0.281 1.00 94.81 968 GLN A N 1
ATOM 7405 C CA . GLN A 1 968 ? 21.460 19.494 0.384 1.00 94.81 968 GLN A CA 1
ATOM 7406 C C . GLN A 1 968 ? 22.524 18.395 0.318 1.00 94.81 968 GLN A C 1
ATOM 7408 O O . GLN A 1 968 ? 23.309 18.197 1.242 1.00 94.81 968 GLN A O 1
ATOM 7413 N N . LEU A 1 969 ? 22.523 17.658 -0.800 1.00 95.00 969 LEU A N 1
ATOM 7414 C CA . LEU A 1 969 ? 23.425 16.531 -1.079 1.00 95.00 969 LEU A CA 1
ATOM 7415 C C . LEU A 1 969 ? 24.907 16.896 -0.882 1.00 95.00 969 LEU A C 1
ATOM 7417 O O . LEU A 1 969 ? 25.687 16.087 -0.395 1.00 95.00 969 LEU A O 1
ATOM 7421 N N . ASN A 1 970 ? 25.287 18.136 -1.192 1.00 93.19 970 ASN A N 1
ATOM 7422 C CA . ASN A 1 970 ? 26.635 18.672 -0.989 1.00 93.19 970 ASN A CA 1
ATOM 7423 C C . ASN A 1 970 ? 27.005 18.963 0.483 1.00 93.19 970 ASN A C 1
ATOM 7425 O O . ASN A 1 970 ? 28.149 19.323 0.742 1.00 93.19 970 ASN A O 1
ATOM 7429 N N . LYS A 1 971 ? 26.068 18.834 1.433 1.00 95.00 971 LYS A N 1
ATOM 7430 C CA . LYS A 1 971 ? 26.295 19.017 2.879 1.00 95.00 971 LYS A CA 1
ATOM 7431 C C . LYS A 1 971 ? 26.129 17.742 3.710 1.00 95.00 971 LYS A C 1
ATOM 7433 O O . LYS A 1 971 ? 26.432 17.779 4.900 1.00 95.00 971 LYS A O 1
ATOM 7438 N N . GLN A 1 972 ? 25.674 16.639 3.110 1.00 95.06 972 GLN A N 1
ATOM 7439 C CA . GLN A 1 972 ? 25.709 15.325 3.758 1.00 95.06 972 GLN A CA 1
ATOM 7440 C C . GLN A 1 972 ? 27.140 14.976 4.183 1.00 95.06 972 GLN A C 1
ATOM 7442 O O . GLN A 1 972 ? 28.078 15.119 3.390 1.00 95.06 972 GLN A O 1
ATOM 7447 N N . LYS A 1 973 ? 27.292 14.440 5.393 1.00 94.00 973 LYS A N 1
ATOM 7448 C CA . LYS A 1 973 ? 28.536 13.863 5.909 1.00 94.00 973 LYS A CA 1
ATOM 7449 C C . LYS A 1 973 ? 28.576 12.364 5.611 1.00 94.00 973 LYS A C 1
ATOM 7451 O O . LYS A 1 973 ? 29.523 11.909 4.978 1.00 94.00 973 LYS A O 1
ATOM 7456 N N . ASP A 1 974 ? 27.523 11.625 5.953 1.00 94.62 974 ASP A N 1
ATOM 7457 C CA . ASP A 1 974 ? 27.388 10.186 5.664 1.00 94.62 974 ASP A CA 1
ATOM 7458 C C . ASP A 1 974 ? 26.589 9.921 4.363 1.00 94.62 974 ASP A C 1
ATOM 7460 O O . ASP A 1 974 ? 26.144 10.850 3.687 1.00 94.62 974 ASP A O 1
ATOM 7464 N N . TYR A 1 975 ? 26.453 8.663 3.947 1.00 95.81 975 TYR A N 1
ATOM 7465 C CA . TYR A 1 975 ? 25.646 8.211 2.806 1.00 95.81 975 TYR A CA 1
ATOM 7466 C C . TYR A 1 975 ? 24.298 7.666 3.292 1.00 95.81 975 TYR A C 1
ATOM 7468 O O . TYR A 1 975 ? 24.237 6.962 4.298 1.00 95.81 975 TYR A O 1
ATOM 7476 N N . TYR A 1 976 ? 23.204 7.967 2.592 1.00 96.88 976 TYR A N 1
ATOM 7477 C CA . TYR A 1 976 ? 21.876 7.505 3.005 1.00 96.88 976 TYR A CA 1
ATOM 7478 C C . TYR A 1 976 ? 21.741 5.984 2.840 1.00 96.88 976 TYR A C 1
ATOM 7480 O O . TYR A 1 976 ? 21.381 5.288 3.782 1.00 96.88 976 TYR A O 1
ATOM 7488 N N . HIS A 1 977 ? 22.115 5.444 1.679 1.00 98.12 977 HIS A N 1
ATOM 7489 C CA . HIS A 1 977 ? 22.120 4.002 1.430 1.00 98.12 977 HIS A CA 1
ATOM 7490 C C . HIS A 1 977 ? 23.521 3.401 1.544 1.00 98.12 977 HIS A C 1
ATOM 7492 O O . HIS A 1 977 ? 24.524 4.060 1.262 1.00 98.12 977 HIS A O 1
ATOM 7498 N N . ARG A 1 978 ? 23.602 2.118 1.910 1.00 98.31 978 ARG A N 1
ATOM 7499 C CA . ARG A 1 978 ? 24.872 1.383 1.993 1.00 98.31 978 ARG A CA 1
ATOM 7500 C C . ARG A 1 978 ? 24.710 -0.119 1.748 1.00 98.31 978 ARG A C 1
ATOM 7502 O O . ARG A 1 978 ? 23.626 -0.670 1.914 1.00 98.31 978 ARG A O 1
ATOM 7509 N N . ASN A 1 979 ? 25.808 -0.771 1.363 1.00 98.81 979 ASN A N 1
ATOM 7510 C CA . ASN A 1 979 ? 25.935 -2.226 1.174 1.00 98.81 979 ASN A CA 1
ATOM 7511 C C . ASN A 1 979 ? 24.920 -2.824 0.172 1.00 98.81 979 ASN A C 1
ATOM 7513 O O . ASN A 1 979 ? 24.152 -3.733 0.501 1.00 98.81 979 ASN A O 1
ATOM 7517 N N . VAL A 1 980 ? 24.927 -2.327 -1.068 1.00 98.94 980 VAL A N 1
ATOM 7518 C CA . VAL A 1 980 ? 24.016 -2.790 -2.129 1.00 98.94 980 VAL A CA 1
ATOM 7519 C C . VAL A 1 980 ? 24.748 -3.731 -3.090 1.00 98.94 980 VAL A C 1
ATOM 7521 O O . VAL A 1 980 ? 25.643 -3.315 -3.827 1.00 98.94 980 VAL A O 1
ATOM 7524 N N . LEU A 1 981 ? 24.356 -5.008 -3.108 1.00 98.94 981 LEU A N 1
ATOM 7525 C CA . LEU A 1 981 ? 24.929 -6.066 -3.944 1.00 98.94 981 LEU A CA 1
ATOM 7526 C C . LEU A 1 981 ? 23.955 -6.493 -5.051 1.00 98.94 981 LEU A C 1
ATOM 7528 O O . LEU A 1 981 ? 22.937 -7.129 -4.792 1.00 98.94 981 LEU A O 1
ATOM 7532 N N . ILE A 1 982 ? 24.314 -6.203 -6.299 1.00 98.94 982 ILE A N 1
ATOM 7533 C CA . ILE A 1 982 ? 23.590 -6.573 -7.518 1.00 98.94 982 ILE A CA 1
ATOM 7534 C C . ILE A 1 982 ? 24.399 -7.664 -8.233 1.00 98.94 982 ILE A C 1
ATOM 7536 O O . ILE A 1 982 ? 25.343 -7.359 -8.969 1.00 98.94 982 ILE A O 1
ATOM 7540 N N . GLU A 1 983 ? 24.064 -8.941 -8.003 1.00 98.88 983 GLU A N 1
ATOM 7541 C CA . GLU A 1 983 ? 24.876 -10.079 -8.465 1.00 98.88 983 GLU A CA 1
ATOM 7542 C C . GLU A 1 983 ? 24.149 -11.148 -9.308 1.00 98.88 983 GLU A C 1
ATOM 7544 O O . GLU A 1 983 ? 23.029 -11.569 -9.019 1.00 98.88 983 GLU A O 1
ATOM 7549 N N . ASN A 1 984 ? 24.837 -11.693 -10.316 1.00 98.88 984 ASN A N 1
ATOM 7550 C CA . ASN A 1 984 ? 24.381 -12.851 -11.106 1.00 98.88 984 ASN A CA 1
ATOM 7551 C C . ASN A 1 984 ? 22.983 -12.691 -11.757 1.00 98.88 984 ASN A C 1
ATOM 7553 O O . ASN A 1 984 ? 22.297 -13.687 -11.998 1.00 98.88 984 ASN A O 1
ATOM 7557 N N . ASN A 1 985 ? 22.525 -11.461 -12.008 1.00 98.94 985 ASN A N 1
ATOM 7558 C CA . ASN A 1 985 ? 21.252 -11.180 -12.676 1.00 98.94 985 ASN A CA 1
ATOM 7559 C C . ASN A 1 985 ? 21.404 -11.252 -14.206 1.00 98.94 985 ASN A C 1
ATOM 7561 O O . ASN A 1 985 ? 22.514 -11.163 -14.738 1.00 98.94 985 ASN A O 1
ATOM 7565 N N . VAL A 1 986 ? 20.283 -11.373 -14.921 1.00 98.94 986 VAL A N 1
ATOM 7566 C CA . VAL A 1 986 ? 20.229 -11.348 -16.390 1.00 98.94 986 VAL A CA 1
ATOM 7567 C C . VAL A 1 986 ? 19.401 -10.155 -16.856 1.00 98.94 986 VAL A C 1
ATOM 7569 O O . VAL A 1 986 ? 18.202 -10.105 -16.613 1.00 98.94 986 VAL A O 1
ATOM 7572 N N . PHE A 1 987 ? 20.023 -9.227 -17.573 1.00 98.94 987 PHE A N 1
ATOM 7573 C CA . PHE A 1 987 ? 19.361 -8.102 -18.228 1.00 98.94 987 PHE A CA 1
ATOM 7574 C C . PHE A 1 987 ? 19.200 -8.417 -19.720 1.00 98.94 987 PHE A C 1
ATOM 7576 O O . PHE A 1 987 ? 20.188 -8.693 -20.399 1.00 98.94 987 PHE A O 1
ATOM 7583 N N . LYS A 1 988 ? 17.968 -8.379 -20.230 1.00 98.81 988 LYS A N 1
ATOM 7584 C CA . LYS A 1 988 ? 17.624 -8.367 -21.659 1.00 98.81 988 LYS A CA 1
ATOM 7585 C C . LYS A 1 988 ? 16.978 -7.013 -21.933 1.00 98.81 988 LYS A C 1
ATOM 7587 O O . LYS A 1 988 ? 15.901 -6.753 -21.409 1.00 98.81 988 LYS A O 1
ATOM 7592 N N . THR A 1 989 ? 17.658 -6.117 -22.632 1.00 98.31 989 THR A N 1
ATOM 7593 C CA . THR A 1 989 ? 17.254 -4.704 -22.644 1.00 98.31 989 THR A CA 1
ATOM 7594 C C . THR A 1 989 ? 17.692 -3.990 -23.907 1.00 98.31 989 THR A C 1
ATOM 7596 O O . THR A 1 989 ? 18.704 -4.336 -24.500 1.00 98.31 989 THR A O 1
ATOM 7599 N N . PHE A 1 990 ? 16.979 -2.937 -24.276 1.00 97.31 990 PHE A N 1
ATOM 7600 C CA . PHE A 1 990 ? 17.464 -1.942 -25.225 1.00 97.31 990 PHE A CA 1
ATOM 7601 C C . PHE A 1 990 ? 18.468 -0.999 -24.527 1.00 97.31 990 PHE A C 1
ATOM 7603 O O . PHE A 1 990 ? 18.771 -1.169 -23.341 1.00 97.31 990 PHE A O 1
ATOM 7610 N N . ASP A 1 991 ? 19.027 -0.029 -25.255 1.00 96.19 991 ASP A N 1
ATOM 7611 C CA . ASP A 1 991 ? 20.005 0.938 -24.728 1.00 96.19 991 ASP A CA 1
ATOM 7612 C C . ASP A 1 991 ? 19.367 1.914 -23.714 1.00 96.19 991 ASP A C 1
ATOM 7614 O O . ASP A 1 991 ? 18.870 2.985 -24.061 1.00 96.19 991 ASP A O 1
ATOM 7618 N N . VAL A 1 992 ? 19.367 1.523 -22.439 1.00 97.50 992 VAL A N 1
ATOM 7619 C CA . VAL A 1 992 ? 18.951 2.332 -21.284 1.00 97.50 992 VAL A CA 1
ATOM 7620 C C . VAL A 1 992 ? 19.937 2.176 -20.121 1.00 97.50 992 VAL A C 1
ATOM 7622 O O . VAL A 1 992 ? 20.644 1.167 -20.049 1.00 97.50 992 VAL A O 1
ATOM 7625 N N . PRO A 1 993 ? 19.990 3.140 -19.179 1.00 98.44 993 PRO A N 1
ATOM 7626 C CA . PRO A 1 993 ? 20.831 3.023 -17.994 1.00 98.44 993 PRO A CA 1
ATOM 7627 C C . PRO A 1 993 ? 20.500 1.775 -17.165 1.00 98.44 993 PRO A C 1
ATOM 7629 O O . PRO A 1 993 ? 19.340 1.511 -16.839 1.00 98.44 993 PRO A O 1
ATOM 7632 N N . LEU A 1 994 ? 21.532 1.018 -16.794 1.00 98.75 994 LEU A N 1
ATOM 7633 C CA . LEU A 1 994 ? 21.404 -0.208 -16.005 1.00 98.75 994 LEU A CA 1
ATOM 7634 C C . LEU A 1 994 ? 21.287 0.110 -14.512 1.00 98.75 994 LEU A C 1
ATOM 7636 O O . LEU A 1 994 ? 20.453 -0.475 -13.820 1.00 98.75 994 LEU A O 1
ATOM 7640 N N . LEU A 1 995 ? 22.110 1.052 -14.036 1.00 98.88 995 LEU A N 1
ATOM 7641 C CA . LEU A 1 995 ? 22.215 1.427 -12.629 1.00 98.88 995 LEU A CA 1
ATOM 7642 C C . LEU A 1 995 ? 22.404 2.942 -12.460 1.00 98.88 995 LEU A C 1
ATOM 7644 O O . LEU A 1 995 ? 23.345 3.534 -12.993 1.00 98.88 995 LEU A O 1
ATOM 7648 N N . PHE A 1 996 ? 21.528 3.551 -11.664 1.00 98.88 996 PHE A N 1
ATOM 7649 C CA . PHE A 1 996 ? 21.624 4.937 -11.204 1.00 98.88 996 PHE A CA 1
ATOM 7650 C C . PHE A 1 996 ? 21.663 4.954 -9.673 1.00 98.88 996 PHE A C 1
ATOM 7652 O O . PHE A 1 996 ? 20.860 4.257 -9.055 1.00 98.88 996 PHE A O 1
ATOM 7659 N N . ALA A 1 997 ? 22.540 5.753 -9.057 1.00 98.81 997 ALA A N 1
ATOM 7660 C CA . ALA A 1 997 ? 22.576 5.912 -7.603 1.00 98.81 997 ALA A CA 1
ATOM 7661 C C . ALA A 1 997 ? 22.863 7.344 -7.125 1.00 98.81 997 ALA A C 1
ATOM 7663 O O . ALA A 1 997 ? 23.662 8.068 -7.726 1.00 98.81 997 ALA A O 1
ATOM 7664 N N . ILE A 1 998 ? 22.238 7.716 -6.004 1.00 98.12 998 ILE A N 1
ATOM 7665 C CA . ILE A 1 998 ? 22.529 8.913 -5.204 1.00 98.12 998 ILE A CA 1
ATOM 7666 C C . ILE A 1 998 ? 22.851 8.487 -3.769 1.00 98.12 998 ILE A C 1
ATOM 7668 O O . ILE A 1 998 ? 22.188 7.598 -3.239 1.00 98.12 998 ILE A O 1
ATOM 7672 N N . SER A 1 999 ? 23.823 9.137 -3.119 1.00 98.00 999 SER A N 1
ATOM 7673 C CA . SER A 1 999 ? 24.099 8.985 -1.678 1.00 98.00 999 SER A CA 1
ATOM 7674 C C . SER A 1 999 ? 24.190 7.516 -1.237 1.00 98.00 999 SER A C 1
ATOM 7676 O O . SER A 1 999 ? 23.486 7.064 -0.337 1.00 98.00 999 SER A O 1
ATOM 7678 N N . THR A 1 1000 ? 25.025 6.747 -1.941 1.00 98.56 1000 THR A N 1
ATOM 7679 C CA . THR A 1 1000 ? 25.177 5.297 -1.732 1.00 98.56 1000 THR A CA 1
ATOM 7680 C C . THR A 1 1000 ? 26.640 4.911 -1.532 1.00 98.56 1000 THR A C 1
ATOM 7682 O O . THR A 1 1000 ? 27.475 5.249 -2.371 1.00 98.56 1000 THR A O 1
ATOM 7685 N N . ASP A 1 1001 ? 26.930 4.164 -0.468 1.00 98.69 1001 ASP A N 1
ATOM 7686 C CA . ASP A 1 1001 ? 28.236 3.541 -0.212 1.00 98.69 1001 ASP A CA 1
ATOM 7687 C C . ASP A 1 1001 ? 28.231 2.019 -0.483 1.00 98.69 1001 ASP A C 1
ATOM 7689 O O . ASP A 1 1001 ? 27.197 1.350 -0.393 1.00 98.69 1001 ASP A O 1
ATOM 7693 N N . ASN A 1 1002 ? 29.406 1.458 -0.785 1.00 98.81 1002 ASN A N 1
ATOM 7694 C CA . ASN A 1 1002 ? 29.654 0.018 -0.929 1.00 98.81 1002 ASN A CA 1
ATOM 7695 C C . ASN A 1 1002 ? 28.709 -0.656 -1.952 1.00 98.81 1002 ASN A C 1
ATOM 7697 O O . ASN A 1 1002 ? 28.034 -1.650 -1.659 1.00 98.81 1002 ASN A O 1
ATOM 7701 N N . LEU A 1 1003 ? 28.646 -0.077 -3.156 1.00 98.88 1003 LEU A N 1
ATOM 7702 C CA . LEU A 1 1003 ? 27.750 -0.463 -4.253 1.00 98.88 1003 LEU A CA 1
ATOM 7703 C C . LEU A 1 1003 ? 28.441 -1.423 -5.238 1.00 98.88 1003 LEU A C 1
ATOM 7705 O O . LEU A 1 1003 ? 29.447 -1.089 -5.862 1.00 98.88 1003 LEU A O 1
ATOM 7709 N N . LYS A 1 1004 ? 27.896 -2.629 -5.414 1.00 98.94 1004 LYS A N 1
ATOM 7710 C CA . LYS A 1 1004 ? 28.550 -3.725 -6.149 1.00 98.94 1004 LYS A CA 1
ATOM 7711 C C . LYS A 1 1004 ? 27.661 -4.259 -7.267 1.00 98.94 1004 LYS A C 1
ATOM 7713 O O . LYS A 1 1004 ? 26.618 -4.840 -6.993 1.00 98.94 1004 LYS A O 1
ATOM 7718 N N . PHE A 1 1005 ? 28.096 -4.131 -8.518 1.00 98.88 1005 PHE A N 1
ATOM 7719 C CA . PHE A 1 1005 ? 27.417 -4.659 -9.707 1.00 98.88 1005 PHE A CA 1
ATOM 7720 C C . PHE A 1 1005 ? 28.291 -5.746 -10.350 1.00 98.88 1005 PHE A C 1
ATOM 7722 O O . PHE A 1 1005 ? 29.216 -5.449 -11.112 1.00 98.88 1005 PHE A O 1
ATOM 7729 N N . VAL A 1 1006 ? 28.061 -7.015 -9.988 1.00 98.81 1006 VAL A N 1
ATOM 7730 C CA . VAL A 1 1006 ? 29.044 -8.095 -10.207 1.00 98.81 1006 VAL A CA 1
ATOM 7731 C C . VAL A 1 1006 ? 28.482 -9.379 -10.831 1.00 98.81 1006 VAL A C 1
ATOM 7733 O O . VAL A 1 1006 ? 27.397 -9.842 -10.493 1.00 98.81 1006 VAL A O 1
ATOM 7736 N N . ASN A 1 1007 ? 29.255 -10.017 -11.713 1.00 98.69 1007 ASN A N 1
ATOM 7737 C CA . ASN A 1 1007 ? 28.927 -11.293 -12.372 1.00 98.69 1007 ASN A CA 1
ATOM 7738 C C . ASN A 1 1007 ? 27.582 -11.303 -13.144 1.00 98.69 1007 ASN A C 1
ATOM 7740 O O . ASN A 1 1007 ? 27.039 -12.374 -13.424 1.00 98.69 1007 ASN A O 1
ATOM 7744 N N . ASN A 1 1008 ? 27.005 -10.142 -13.475 1.00 98.88 1008 ASN A N 1
ATOM 7745 C CA . ASN A 1 1008 ? 25.727 -10.059 -14.184 1.00 98.88 1008 ASN A CA 1
ATOM 7746 C C . ASN A 1 1008 ? 25.909 -10.375 -15.679 1.00 98.88 1008 ASN A C 1
ATOM 7748 O O . ASN A 1 1008 ? 26.987 -10.181 -16.246 1.00 98.88 1008 ASN A O 1
ATOM 7752 N N . LYS A 1 1009 ? 24.842 -10.828 -16.343 1.00 98.81 1009 LYS A N 1
ATOM 7753 C CA . LYS A 1 1009 ? 24.791 -10.975 -17.802 1.00 98.81 1009 LYS A CA 1
ATOM 7754 C C . LYS A 1 1009 ? 23.905 -9.887 -18.402 1.00 98.81 1009 LYS A C 1
ATOM 7756 O O . LYS A 1 1009 ? 22.749 -9.768 -18.011 1.00 98.81 1009 LYS A O 1
ATOM 7761 N N . ILE A 1 1010 ? 24.422 -9.140 -19.371 1.00 98.75 1010 ILE A N 1
ATOM 7762 C CA . ILE A 1 1010 ? 23.689 -8.100 -20.093 1.00 98.75 1010 ILE A CA 1
ATOM 7763 C C . ILE A 1 1010 ? 23.578 -8.532 -21.555 1.00 98.75 1010 ILE A C 1
ATOM 7765 O O . ILE A 1 1010 ? 24.563 -8.937 -22.168 1.00 98.75 1010 ILE A O 1
ATOM 7769 N N . ILE A 1 1011 ? 22.370 -8.482 -22.103 1.00 98.69 1011 ILE A N 1
ATOM 7770 C CA . ILE A 1 1011 ? 22.044 -8.831 -23.483 1.00 98.69 1011 ILE A CA 1
ATOM 7771 C C . ILE A 1 1011 ? 21.288 -7.638 -24.062 1.00 98.69 1011 ILE A C 1
ATOM 7773 O O . ILE A 1 1011 ? 20.111 -7.443 -23.753 1.00 98.69 1011 ILE A O 1
ATOM 7777 N N . TYR A 1 1012 ? 21.977 -6.831 -24.860 1.00 98.12 1012 TYR A N 1
ATOM 7778 C CA . TYR A 1 1012 ? 21.371 -5.702 -25.543 1.00 98.12 1012 TYR A CA 1
ATOM 7779 C C . TYR A 1 1012 ? 20.573 -6.162 -26.769 1.00 98.12 1012 TYR A C 1
ATOM 7781 O O . TYR A 1 1012 ? 21.021 -7.017 -27.537 1.00 98.12 1012 TYR A O 1
ATOM 7789 N N . ASN A 1 1013 ? 19.394 -5.576 -26.947 1.00 97.56 1013 ASN A N 1
ATOM 7790 C CA . ASN A 1 1013 ? 18.522 -5.716 -28.107 1.00 97.56 1013 ASN A CA 1
ATOM 7791 C C . ASN A 1 1013 ? 18.228 -4.328 -28.716 1.00 97.56 1013 ASN A C 1
ATOM 7793 O O . ASN A 1 1013 ? 18.799 -3.321 -28.297 1.00 97.56 1013 ASN A O 1
ATOM 7797 N N . ASN A 1 1014 ? 17.341 -4.283 -29.712 1.00 96.69 1014 ASN A N 1
ATOM 7798 C CA . ASN A 1 1014 ? 16.841 -3.040 -30.310 1.00 96.69 1014 ASN A CA 1
ATOM 7799 C C . ASN A 1 1014 ? 15.301 -3.005 -30.295 1.00 96.69 1014 ASN A C 1
ATOM 7801 O O . ASN A 1 1014 ? 14.685 -2.438 -31.195 1.00 96.69 1014 ASN A O 1
ATOM 7805 N N . ASP A 1 1015 ? 14.681 -3.647 -29.298 1.00 96.12 1015 ASP A N 1
ATOM 7806 C CA . ASP A 1 1015 ? 13.222 -3.831 -29.223 1.00 96.12 1015 ASP A CA 1
ATOM 7807 C C . ASP A 1 1015 ? 12.498 -2.482 -29.046 1.00 96.12 1015 ASP A C 1
ATOM 7809 O O . ASP A 1 1015 ? 11.376 -2.296 -29.511 1.00 96.12 1015 ASP A O 1
ATOM 7813 N N . PHE A 1 1016 ? 13.179 -1.515 -28.422 1.00 95.62 1016 PHE A N 1
ATOM 7814 C CA . PHE A 1 1016 ? 12.751 -0.126 -28.284 1.00 95.62 1016 PHE A CA 1
ATOM 7815 C C . PHE A 1 1016 ? 13.910 0.832 -28.596 1.00 95.62 1016 PHE A C 1
ATOM 7817 O O . PHE A 1 1016 ? 15.086 0.463 -28.560 1.00 95.62 1016 PHE A O 1
ATOM 7824 N N . ARG A 1 1017 ? 13.587 2.098 -28.889 1.00 93.56 1017 ARG A N 1
ATOM 7825 C CA . ARG A 1 1017 ? 14.593 3.135 -29.162 1.00 93.56 1017 ARG A CA 1
ATOM 7826 C C . ARG A 1 1017 ? 15.420 3.438 -27.906 1.00 93.56 1017 ARG A C 1
ATOM 7828 O O . ARG A 1 1017 ? 14.869 3.848 -26.886 1.00 93.56 1017 ARG A O 1
ATOM 7835 N N . GLY A 1 1018 ? 16.741 3.320 -28.036 1.00 94.75 1018 GLY A N 1
ATOM 7836 C CA . GLY A 1 1018 ? 17.708 3.683 -27.001 1.00 94.75 1018 GLY A CA 1
ATOM 7837 C C . GLY A 1 1018 ? 17.582 5.126 -26.505 1.00 94.75 1018 GLY A C 1
ATOM 7838 O O . GLY A 1 1018 ? 17.238 6.038 -27.263 1.00 94.75 1018 GLY A O 1
ATOM 7839 N N . TRP A 1 1019 ? 17.871 5.333 -25.222 1.00 95.00 1019 TRP A N 1
ATOM 7840 C CA . TRP A 1 1019 ? 17.841 6.642 -24.569 1.00 95.00 1019 TRP A CA 1
ATOM 7841 C C . TRP A 1 1019 ? 19.128 7.450 -24.783 1.00 95.00 1019 TRP A C 1
ATOM 7843 O O . TRP A 1 1019 ? 19.117 8.645 -24.484 1.00 95.00 1019 TRP A O 1
ATOM 7853 N N . GLY A 1 1020 ? 20.216 6.841 -25.278 1.00 94.31 1020 GLY A N 1
ATOM 7854 C CA . GLY A 1 1020 ? 21.486 7.534 -25.514 1.00 94.31 1020 GLY A CA 1
ATOM 7855 C C . GLY A 1 1020 ? 22.138 8.036 -24.223 1.00 94.31 1020 GLY A C 1
ATOM 7856 O O . GLY A 1 1020 ? 22.722 9.118 -24.197 1.00 94.31 1020 GLY A O 1
ATOM 7857 N N . GLN A 1 1021 ? 21.988 7.283 -23.130 1.00 96.31 1021 GLN A N 1
ATOM 7858 C CA . GLN A 1 1021 ? 22.532 7.622 -21.816 1.00 96.31 1021 GLN A CA 1
ATOM 7859 C C . GLN A 1 1021 ? 23.569 6.598 -21.358 1.00 96.31 1021 GLN A C 1
ATOM 7861 O O . GLN A 1 1021 ? 23.526 5.428 -21.728 1.00 96.31 1021 GLN A O 1
ATOM 7866 N N . LYS A 1 1022 ? 24.494 7.043 -20.503 1.00 97.69 1022 LYS A N 1
ATOM 7867 C CA . LYS A 1 1022 ? 25.523 6.176 -19.925 1.00 97.69 1022 LYS A CA 1
ATOM 7868 C C . LYS A 1 1022 ? 24.896 5.056 -19.066 1.00 97.69 1022 LYS A C 1
ATOM 7870 O O . LYS A 1 1022 ? 23.962 5.350 -18.310 1.00 97.69 1022 LYS A O 1
ATOM 7875 N N . PRO A 1 1023 ? 25.403 3.805 -19.144 1.00 97.88 1023 PRO A N 1
ATOM 7876 C CA . PRO A 1 1023 ? 24.836 2.656 -18.431 1.00 97.88 1023 PRO A CA 1
ATOM 7877 C C . PRO A 1 1023 ? 24.941 2.771 -16.903 1.00 97.88 1023 PRO A C 1
ATOM 7879 O O . PRO A 1 1023 ? 24.095 2.210 -16.204 1.00 97.88 1023 PRO A O 1
ATOM 7882 N N . PHE A 1 1024 ? 25.935 3.512 -16.400 1.00 98.75 1024 PHE A N 1
ATOM 7883 C CA . PHE A 1 1024 ? 26.166 3.752 -14.976 1.00 98.75 1024 PHE A CA 1
ATOM 7884 C C . PHE A 1 1024 ? 26.130 5.250 -14.663 1.00 98.75 1024 PHE A C 1
ATOM 7886 O O . PHE A 1 1024 ? 26.738 6.056 -15.372 1.00 98.75 1024 PHE A O 1
ATOM 7893 N N . GLN A 1 1025 ? 25.422 5.642 -13.604 1.00 98.75 1025 GLN A N 1
ATOM 7894 C CA . GLN A 1 1025 ? 25.271 7.046 -13.211 1.00 98.75 1025 GLN A CA 1
ATOM 7895 C C . GLN A 1 1025 ? 25.310 7.190 -11.682 1.00 98.75 1025 GLN A C 1
ATOM 7897 O O . GLN A 1 1025 ? 24.467 6.625 -10.991 1.00 98.75 1025 GLN A O 1
ATOM 7902 N N . PHE A 1 1026 ? 26.269 7.951 -11.152 1.00 98.75 1026 PHE A N 1
ATOM 7903 C CA . PHE A 1 1026 ? 26.565 8.027 -9.718 1.00 98.75 1026 PHE A CA 1
ATOM 7904 C C . PHE A 1 1026 ? 26.655 9.484 -9.235 1.00 98.75 1026 PHE A C 1
ATOM 7906 O O . PHE A 1 1026 ? 27.421 10.285 -9.781 1.00 98.75 1026 PHE A O 1
ATOM 7913 N N . ARG A 1 1027 ? 25.862 9.829 -8.211 1.00 98.25 1027 ARG A N 1
ATOM 7914 C CA . ARG A 1 1027 ? 25.763 11.173 -7.615 1.00 98.25 1027 ARG A CA 1
ATOM 7915 C C . ARG A 1 1027 ? 26.091 11.113 -6.117 1.00 98.25 1027 ARG A C 1
ATOM 7917 O O . ARG A 1 1027 ? 25.272 10.644 -5.332 1.00 98.25 1027 ARG A O 1
ATOM 7924 N N . ARG A 1 1028 ? 27.264 11.600 -5.702 1.00 97.69 1028 ARG 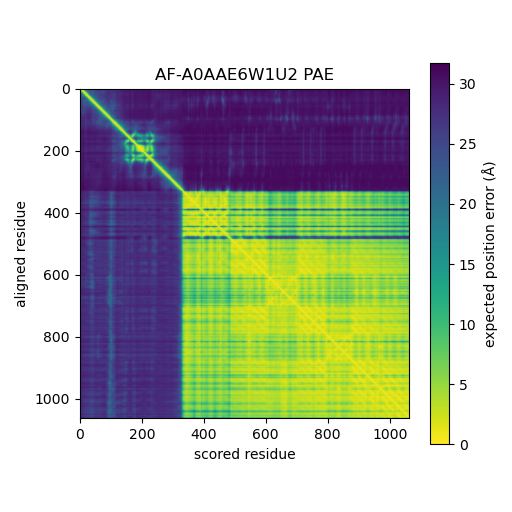A N 1
ATOM 7925 C CA . ARG A 1 1028 ? 27.819 11.420 -4.342 1.00 97.69 1028 ARG A CA 1
ATOM 7926 C C . ARG A 1 1028 ? 27.723 9.958 -3.870 1.00 97.69 1028 ARG A C 1
ATOM 7928 O O . ARG A 1 1028 ? 26.931 9.629 -2.987 1.00 97.69 1028 ARG A O 1
ATOM 7935 N N . CYS A 1 1029 ? 28.526 9.083 -4.467 1.00 98.50 1029 CYS A N 1
ATOM 7936 C CA . CYS A 1 1029 ? 28.627 7.667 -4.093 1.00 98.50 1029 CYS A CA 1
ATOM 7937 C C . CYS A 1 1029 ? 30.081 7.266 -3.781 1.00 98.50 1029 CYS A C 1
ATOM 7939 O O . CYS A 1 1029 ? 31.010 7.963 -4.187 1.00 98.50 1029 CYS A O 1
ATOM 7941 N N . ALA A 1 1030 ? 30.275 6.145 -3.081 1.00 98.25 1030 ALA A N 1
ATOM 7942 C CA . ALA A 1 1030 ? 31.593 5.639 -2.678 1.00 98.25 1030 ALA A CA 1
ATOM 7943 C C . ALA A 1 1030 ? 31.708 4.108 -2.793 1.00 98.25 1030 ALA A C 1
ATOM 7945 O O . ALA A 1 1030 ? 30.699 3.400 -2.878 1.00 98.25 1030 ALA A O 1
ATOM 7946 N N . ASN A 1 1031 ? 32.950 3.606 -2.801 1.00 98.69 1031 ASN A N 1
ATOM 7947 C CA . ASN A 1 1031 ? 33.288 2.175 -2.805 1.00 98.69 1031 ASN A CA 1
ATOM 7948 C C . ASN A 1 1031 ? 32.528 1.346 -3.869 1.00 98.69 1031 ASN A C 1
ATOM 7950 O O . ASN A 1 1031 ? 31.961 0.288 -3.573 1.00 98.69 1031 ASN A O 1
ATOM 7954 N N . ILE A 1 1032 ? 32.501 1.830 -5.114 1.00 98.88 1032 ILE A N 1
ATOM 7955 C CA . ILE A 1 1032 ? 31.775 1.218 -6.232 1.00 98.88 1032 ILE A CA 1
ATOM 7956 C C . ILE A 1 1032 ? 32.644 0.157 -6.923 1.00 98.88 1032 ILE A C 1
ATOM 7958 O O . ILE A 1 1032 ? 33.775 0.429 -7.330 1.00 98.88 1032 ILE A O 1
ATOM 7962 N N . LEU A 1 1033 ? 32.092 -1.044 -7.126 1.00 98.88 1033 LEU A N 1
ATOM 7963 C CA . LEU A 1 1033 ? 32.737 -2.134 -7.867 1.00 98.88 1033 LEU A CA 1
ATOM 7964 C C . LEU A 1 1033 ? 31.836 -2.664 -8.990 1.00 98.88 1033 LEU A C 1
ATOM 7966 O O . LEU A 1 1033 ? 30.791 -3.264 -8.729 1.00 98.88 1033 LEU A O 1
ATOM 7970 N N . ILE A 1 1034 ? 32.288 -2.529 -10.235 1.00 98.81 1034 ILE A N 1
ATOM 7971 C CA . ILE A 1 1034 ? 31.665 -3.113 -11.430 1.00 98.81 1034 ILE A CA 1
ATOM 7972 C C . ILE A 1 1034 ? 32.582 -4.248 -11.902 1.00 98.81 1034 ILE A C 1
ATOM 7974 O O . ILE A 1 1034 ? 33.669 -3.972 -12.402 1.00 98.81 1034 ILE A O 1
ATOM 7978 N N . LYS A 1 1035 ? 32.197 -5.521 -11.706 1.00 98.44 1035 LYS A N 1
ATOM 7979 C CA . LYS A 1 1035 ? 33.121 -6.665 -11.884 1.00 98.44 1035 LYS A CA 1
ATOM 7980 C C . LYS A 1 1035 ? 32.564 -7.884 -12.641 1.00 98.44 1035 LYS A C 1
ATOM 7982 O O . LYS A 1 1035 ? 31.478 -8.356 -12.317 1.00 98.44 1035 LYS A O 1
ATOM 7987 N N . ASN A 1 1036 ? 33.350 -8.478 -13.545 1.00 97.50 1036 ASN A N 1
ATOM 7988 C CA . ASN A 1 1036 ? 33.092 -9.756 -14.238 1.00 97.50 1036 ASN A CA 1
ATOM 7989 C C . ASN A 1 1036 ? 31.765 -9.793 -15.039 1.00 97.50 1036 ASN A C 1
ATOM 7991 O O . ASN A 1 1036 ? 31.090 -10.831 -15.088 1.00 97.50 1036 ASN A O 1
ATOM 7995 N N . ASN A 1 1037 ? 31.312 -8.665 -15.591 1.00 98.06 1037 ASN A N 1
ATOM 7996 C CA . ASN A 1 1037 ? 29.973 -8.561 -16.182 1.00 98.06 1037 ASN A CA 1
ATOM 7997 C C . ASN A 1 1037 ? 29.989 -8.935 -17.673 1.00 98.06 1037 ASN A C 1
ATOM 7999 O O . ASN A 1 1037 ? 30.722 -8.367 -18.474 1.00 98.06 1037 ASN A O 1
ATOM 8003 N N . LYS A 1 1038 ? 29.142 -9.888 -18.074 1.00 98.00 1038 LYS A N 1
ATOM 8004 C CA . LYS A 1 1038 ? 29.155 -10.471 -19.424 1.00 98.00 1038 LYS A CA 1
ATOM 8005 C C . LYS A 1 1038 ? 28.162 -9.767 -20.339 1.00 98.00 1038 LYS A C 1
ATOM 8007 O O . LYS A 1 1038 ? 26.970 -10.077 -20.295 1.00 98.00 1038 LYS A O 1
ATOM 8012 N N . VAL A 1 1039 ? 28.658 -8.856 -21.172 1.00 97.81 1039 VAL A N 1
ATOM 8013 C CA . VAL A 1 1039 ? 27.852 -8.066 -22.116 1.00 97.81 1039 VAL A CA 1
ATOM 8014 C C . VAL A 1 1039 ? 27.775 -8.739 -23.495 1.00 97.81 1039 VAL A C 1
ATOM 8016 O O . VAL A 1 1039 ? 28.763 -9.280 -23.994 1.00 97.81 1039 VAL A O 1
ATOM 8019 N N . GLN A 1 1040 ? 26.591 -8.728 -24.110 1.00 97.31 1040 GLN A N 1
ATOM 8020 C CA . GLN A 1 1040 ? 26.329 -9.182 -25.479 1.00 97.31 1040 GLN A CA 1
ATOM 8021 C C . GLN A 1 1040 ? 25.523 -8.097 -26.227 1.00 97.31 1040 GLN A C 1
ATOM 8023 O O . GLN A 1 1040 ? 24.497 -7.689 -25.688 1.00 97.31 1040 GLN A O 1
ATOM 8028 N N . PRO A 1 1041 ? 25.931 -7.629 -27.427 1.00 95.12 1041 PRO A N 1
ATOM 8029 C CA . PRO A 1 1041 ? 27.215 -7.903 -28.078 1.00 95.12 1041 PRO A CA 1
ATOM 8030 C C . PRO A 1 1041 ? 28.402 -7.460 -27.196 1.00 95.12 1041 PRO A C 1
ATOM 8032 O O . PRO A 1 1041 ? 28.198 -6.686 -26.259 1.00 95.12 1041 PRO A O 1
ATOM 8035 N N . PRO A 1 1042 ? 29.621 -7.981 -27.431 1.00 94.94 1042 PRO A N 1
ATOM 8036 C CA . PRO A 1 1042 ? 30.767 -7.699 -26.571 1.00 94.94 1042 PRO A CA 1
ATOM 8037 C C . PRO A 1 1042 ? 31.040 -6.195 -26.438 1.00 94.94 1042 PRO A C 1
ATOM 8039 O O . PRO A 1 1042 ? 31.226 -5.500 -27.435 1.00 94.94 1042 PRO A O 1
ATOM 8042 N N . ARG A 1 1043 ? 31.079 -5.712 -25.195 1.00 91.75 1043 ARG A N 1
ATOM 8043 C CA . ARG A 1 1043 ? 31.420 -4.336 -24.820 1.00 91.75 1043 ARG A CA 1
ATOM 8044 C C . ARG A 1 1043 ? 32.280 -4.390 -23.566 1.00 91.75 1043 ARG A C 1
ATOM 8046 O O . ARG A 1 1043 ? 31.880 -5.009 -22.584 1.00 91.75 1043 ARG A O 1
ATOM 8053 N N . THR A 1 1044 ? 33.431 -3.736 -23.623 1.00 91.75 1044 THR A N 1
ATOM 8054 C CA . THR A 1 1044 ? 34.256 -3.414 -22.455 1.00 91.75 1044 THR A CA 1
ATOM 8055 C C . THR A 1 1044 ? 33.750 -2.095 -21.885 1.00 91.75 1044 THR A C 1
ATOM 8057 O O . THR A 1 1044 ? 33.471 -1.179 -22.657 1.00 91.75 1044 THR A O 1
ATOM 8060 N N . TRP A 1 1045 ? 33.629 -1.989 -20.565 1.00 95.81 1045 TRP A N 1
ATOM 8061 C CA . TRP A 1 1045 ? 33.294 -0.743 -19.883 1.00 95.81 1045 TRP A CA 1
ATOM 8062 C C . TRP A 1 1045 ? 34.536 -0.062 -19.304 1.00 95.81 1045 TRP A C 1
ATOM 8064 O O . TRP A 1 1045 ? 35.424 -0.724 -18.756 1.00 95.81 1045 TRP A O 1
ATOM 8074 N N . SER A 1 1046 ? 34.574 1.266 -19.398 1.00 96.75 1046 SER A N 1
ATOM 8075 C CA . SER A 1 1046 ? 35.580 2.133 -18.779 1.00 96.75 1046 SER A CA 1
ATOM 8076 C C . SER A 1 1046 ? 34.915 3.176 -17.866 1.00 96.75 1046 SER A C 1
ATOM 8078 O O . SER A 1 1046 ? 33.691 3.217 -17.719 1.00 96.75 1046 SER A O 1
ATOM 8080 N N . ILE A 1 1047 ? 35.709 4.056 -17.248 1.00 97.50 1047 ILE A N 1
ATOM 8081 C CA . ILE A 1 1047 ? 35.175 5.196 -16.487 1.00 97.50 1047 ILE A CA 1
ATOM 8082 C C . ILE A 1 1047 ? 34.351 6.153 -17.376 1.00 97.50 1047 ILE A C 1
ATOM 8084 O O . ILE A 1 1047 ? 33.484 6.877 -16.890 1.00 97.50 1047 ILE A O 1
ATOM 8088 N N . GLU A 1 1048 ? 34.545 6.108 -18.697 1.00 96.75 1048 GLU A N 1
ATOM 8089 C CA . GLU A 1 1048 ? 33.770 6.867 -19.680 1.00 96.75 1048 GLU A CA 1
ATOM 8090 C C . GLU A 1 1048 ? 32.338 6.331 -19.844 1.00 96.75 1048 GLU A C 1
ATOM 8092 O O . GLU A 1 1048 ? 31.451 7.096 -20.219 1.00 96.75 1048 GLU A O 1
ATOM 8097 N N . ASP A 1 1049 ? 32.059 5.078 -19.470 1.00 97.50 1049 ASP A N 1
ATOM 8098 C CA . ASP A 1 1049 ? 30.698 4.530 -19.364 1.00 97.50 1049 ASP A CA 1
ATOM 8099 C C . ASP A 1 1049 ? 29.969 4.970 -18.080 1.00 97.50 1049 ASP A C 1
ATOM 8101 O O . ASP A 1 1049 ? 28.790 4.654 -17.898 1.00 97.50 1049 ASP A O 1
ATOM 8105 N N . CYS A 1 1050 ? 30.635 5.729 -17.202 1.00 98.38 1050 CYS A N 1
ATOM 8106 C CA . CYS A 1 1050 ? 30.048 6.302 -15.995 1.00 98.38 1050 CYS A CA 1
ATOM 8107 C C . CYS A 1 1050 ? 29.719 7.795 -16.172 1.00 98.38 1050 CYS A C 1
ATOM 8109 O O . CYS A 1 1050 ? 30.496 8.578 -16.731 1.00 98.38 1050 CYS A O 1
ATOM 8111 N N . LYS A 1 1051 ? 28.557 8.230 -15.675 1.00 98.56 1051 LYS A N 1
ATOM 8112 C CA . LYS A 1 1051 ? 28.272 9.644 -15.389 1.00 98.56 1051 LYS A CA 1
ATOM 8113 C C . LYS A 1 1051 ? 28.549 9.881 -13.909 1.00 98.56 1051 LYS A C 1
ATOM 8115 O O . LYS A 1 1051 ? 27.856 9.306 -13.077 1.00 98.56 1051 LYS A O 1
ATOM 8120 N N . LEU A 1 1052 ? 29.535 10.716 -13.596 1.00 98.38 1052 LEU A N 1
ATOM 8121 C CA . LEU A 1 1052 ? 29.921 11.034 -12.222 1.00 98.38 1052 LEU A CA 1
ATOM 8122 C C . LEU A 1 1052 ? 29.521 12.468 -11.874 1.00 98.38 1052 LEU A C 1
ATOM 8124 O O . LEU A 1 1052 ? 29.738 13.389 -12.657 1.00 98.38 1052 LEU A O 1
ATOM 8128 N N . GLU A 1 1053 ? 28.956 12.649 -10.687 1.00 97.38 1053 GLU A N 1
ATOM 8129 C CA . GLU A 1 1053 ? 28.631 13.948 -10.102 1.00 97.38 1053 GLU A CA 1
ATOM 8130 C C . GLU A 1 1053 ? 28.947 13.874 -8.605 1.00 97.38 1053 GLU A C 1
ATOM 8132 O O . GLU A 1 1053 ? 28.453 12.978 -7.918 1.00 97.38 1053 GLU A O 1
ATOM 8137 N N . ASN A 1 1054 ? 29.824 14.742 -8.091 1.00 95.50 1054 ASN A N 1
ATOM 8138 C CA . ASN A 1 1054 ? 30.324 14.685 -6.704 1.00 95.50 1054 ASN A CA 1
ATOM 8139 C C . ASN A 1 1054 ? 30.807 13.280 -6.261 1.00 95.50 1054 ASN A C 1
ATOM 8141 O O . ASN A 1 1054 ? 30.769 12.946 -5.081 1.00 95.50 1054 ASN A O 1
ATOM 8145 N N . THR A 1 1055 ? 31.220 12.448 -7.224 1.00 97.50 1055 THR A N 1
ATOM 8146 C CA . THR A 1 1055 ? 31.675 11.062 -7.054 1.00 97.50 1055 THR A CA 1
ATOM 8147 C C . THR A 1 1055 ? 33.088 10.995 -7.628 1.00 97.50 1055 THR A C 1
ATOM 8149 O O . THR A 1 1055 ? 33.223 11.082 -8.852 1.00 97.50 1055 THR A O 1
ATOM 8152 N N . PRO A 1 1056 ? 34.137 10.921 -6.792 1.00 97.06 1056 PRO A N 1
ATOM 8153 C CA . PRO A 1 1056 ? 35.516 10.831 -7.266 1.00 97.06 1056 PRO A CA 1
ATOM 8154 C C . PRO A 1 1056 ? 35.746 9.569 -8.115 1.00 97.06 1056 PRO A C 1
ATOM 8156 O O . PRO A 1 1056 ? 35.147 8.524 -7.865 1.00 97.06 1056 PRO A O 1
ATOM 8159 N N . ALA A 1 1057 ? 36.581 9.660 -9.153 1.00 97.38 1057 ALA A N 1
ATOM 8160 C CA . ALA A 1 1057 ? 36.742 8.574 -10.126 1.00 97.38 1057 ALA A CA 1
ATOM 8161 C C . ALA A 1 1057 ? 37.471 7.343 -9.551 1.00 97.38 1057 ALA A C 1
ATOM 8163 O O . ALA A 1 1057 ? 37.196 6.219 -9.962 1.00 97.38 1057 ALA A O 1
ATOM 8164 N N . ASP A 1 1058 ? 38.344 7.541 -8.561 1.00 97.31 1058 ASP A N 1
ATOM 8165 C CA . ASP A 1 1058 ? 39.014 6.492 -7.780 1.00 97.31 1058 ASP A CA 1
ATOM 8166 C C . ASP A 1 1058 ? 38.034 5.625 -6.970 1.00 97.31 1058 ASP A C 1
ATOM 8168 O O . ASP A 1 1058 ? 38.324 4.461 -6.694 1.00 97.31 1058 ASP A O 1
ATOM 8172 N N . GLN A 1 1059 ? 36.844 6.150 -6.656 1.00 98.31 1059 GLN A N 1
ATOM 8173 C CA . GLN A 1 1059 ? 35.779 5.399 -5.989 1.00 98.31 1059 GLN A CA 1
ATOM 8174 C C . GLN A 1 1059 ? 35.080 4.392 -6.911 1.00 98.31 1059 GLN A C 1
ATOM 8176 O O . GLN A 1 1059 ? 34.232 3.641 -6.432 1.00 98.31 1059 GLN A O 1
ATOM 8181 N N . VAL A 1 1060 ? 35.398 4.364 -8.213 1.00 98.56 1060 VAL A N 1
ATOM 8182 C CA . VAL A 1 1060 ? 34.756 3.501 -9.215 1.00 98.56 1060 VAL A CA 1
ATOM 8183 C C . VAL A 1 1060 ? 35.763 2.512 -9.797 1.00 98.56 1060 VAL A C 1
ATOM 8185 O O . VAL A 1 1060 ? 36.472 2.787 -10.764 1.00 98.56 1060 VAL A O 1
ATOM 8188 N N . ARG A 1 1061 ? 35.790 1.304 -9.232 1.00 98.50 1061 ARG A N 1
ATOM 8189 C CA . ARG A 1 1061 ? 36.646 0.210 -9.697 1.00 98.50 1061 ARG A CA 1
ATOM 8190 C C . ARG A 1 1061 ? 35.912 -0.650 -10.726 1.00 98.50 1061 ARG A C 1
ATOM 8192 O O . ARG A 1 1061 ? 34.888 -1.257 -10.411 1.00 98.50 1061 ARG A O 1
ATOM 8199 N N . ILE A 1 1062 ? 36.457 -0.732 -11.940 1.00 98.00 1062 ILE A N 1
ATOM 8200 C CA . ILE A 1 1062 ? 35.893 -1.520 -13.046 1.00 98.00 1062 ILE A CA 1
ATOM 8201 C C . ILE A 1 1062 ? 36.851 -2.660 -13.412 1.00 98.00 1062 ILE A C 1
ATOM 8203 O O . ILE A 1 1062 ? 38.024 -2.433 -13.696 1.00 98.00 1062 ILE A O 1
ATOM 8207 N N . GLU A 1 1063 ? 36.341 -3.889 -13.412 1.00 95.88 1063 GLU A N 1
ATOM 8208 C CA . GLU A 1 1063 ? 37.044 -5.114 -13.805 1.00 95.88 1063 GLU A CA 1
ATOM 8209 C C . GLU A 1 1063 ? 36.144 -5.896 -14.773 1.00 95.88 1063 GLU A C 1
ATOM 8211 O O . GLU A 1 1063 ? 35.109 -6.417 -14.365 1.00 95.88 1063 GLU A O 1
ATOM 8216 N N . ASN A 1 1064 ? 36.489 -5.942 -16.060 1.00 85.88 1064 ASN A N 1
ATOM 8217 C CA . ASN A 1 1064 ? 35.611 -6.503 -17.099 1.00 85.88 1064 ASN A CA 1
ATOM 8218 C C . ASN A 1 1064 ? 35.596 -8.042 -17.107 1.00 85.88 1064 ASN A C 1
ATOM 8220 O O . ASN A 1 1064 ? 36.680 -8.630 -17.306 1.00 85.88 1064 ASN A O 1
#